Protein 6DRF (pdb70)

Nearest PDB structures (foldseek):
  6drf-assembly1_A  TM=1.007E+00  e=5.838E-20  Homo sapiens
  3ncf-assembly1_A  TM=2.350E-01  e=4.417E+00  Homo sapiens
  5b5r-assembly1_A  TM=3.350E-01  e=7.895E+00  Mus musculus
  6drf-assembly1_A  TM=7.797E-01  e=5.765E-16  Homo sapiens
  5b5r-assembly1_A  TM=3.381E-01  e=7.211E+00  Mus musculus

GO terms:
  GO:0048471 perinuclear region of cytoplasm (C, IDA)
  GO:0005634 nucleus (C, IDA)
  GO:0005737 cytoplasm (C, IDA)
  GO:0005634 nucleus (C, EXP)
  GO:0005737 cytoplasm (C, EXP)
  GO:0015031 protein transport (P, IMP)
  GO:0031283 negative regulation of guanylate cyclase activity (P, IMP)
  GO:0005515 protein binding (F, IPI)

Structure (mmCIF, N/CA/C/O backbone):
data_6DRF
#
_entry.id   6DRF
#
loop_
_atom_site.group_PDB
_atom_site.id
_atom_site.type_symbol
_atom_site.label_atom_id
_atom_site.label_alt_id
_atom_site.label_comp_id
_atom_site.label_asym_id
_atom_site.label_entity_id
_atom_site.label_seq_id
_atom_site.pdbx_PDB_ins_code
_atom_site.Cartn_x
_atom_site.Cartn_y
_atom_site.Cartn_z
_atom_site.occupancy
_atom_site.B_iso_or_equiv
_atom_site.auth_seq_id
_atom_site.auth_comp_id
_atom_site.auth_asym_id
_atom_site.auth_atom_id
_atom_site.pdbx_PDB_model_num
ATOM 1 N N . ALA A 1 1 ? -24.315 7.916 -9.298 1.00 0.00 18 ALA A N 1
ATOM 2 C CA . ALA A 1 1 ? -24.037 8.011 -7.858 1.00 0.00 18 ALA A CA 1
ATOM 3 C C . ALA A 1 1 ? -23.666 6.647 -7.296 1.00 0.00 18 ALA A C 1
ATOM 4 O O . ALA A 1 1 ? -24.483 5.723 -7.292 1.00 0.00 18 ALA A O 1
ATOM 13 N N . ARG A 1 2 ? -22.434 6.512 -6.841 1.00 0.00 19 ARG A N 1
ATOM 14 C CA . ARG A 1 2 ? -21.974 5.255 -6.273 1.00 0.00 19 ARG A CA 1
ATOM 15 C C . ARG A 1 2 ? -22.138 5.268 -4.766 1.00 0.00 19 ARG A C 1
ATOM 16 O O . ARG A 1 2 ? -22.272 6.333 -4.159 1.00 0.00 19 ARG A O 1
ATOM 37 N N . SER A 1 3 ? -22.128 4.097 -4.164 1.00 0.00 20 SER A N 1
ATOM 38 C CA . SER A 1 3 ? -22.308 3.980 -2.742 1.00 0.00 20 SER A CA 1
ATOM 39 C C . SER A 1 3 ? -21.050 4.440 -2.014 1.00 0.00 20 SER A C 1
ATOM 40 O O . SER A 1 3 ? -19.941 4.322 -2.549 1.00 0.00 20 SER A O 1
ATOM 48 N N . PRO A 1 4 ? -21.200 4.987 -0.791 1.00 0.00 21 PRO A N 1
ATOM 49 C CA . PRO A 1 4 ? -20.064 5.446 0.013 1.00 0.00 21 PRO A CA 1
ATOM 50 C C . PRO A 1 4 ? -19.020 4.353 0.184 1.00 0.00 21 PRO A C 1
ATOM 51 O O . PRO A 1 4 ? -17.822 4.630 0.258 1.00 0.00 21 PRO A O 1
ATOM 62 N N . ALA A 1 5 ? -19.486 3.107 0.231 1.00 0.00 22 ALA A N 1
ATOM 63 C CA . ALA A 1 5 ? -18.604 1.962 0.364 1.00 0.00 22 ALA A CA 1
ATOM 64 C C . ALA A 1 5 ? -17.637 1.885 -0.809 1.00 0.00 22 ALA A C 1
ATOM 65 O O . ALA A 1 5 ? -16.458 1.595 -0.631 1.00 0.00 22 ALA A O 1
ATOM 72 N N . GLU A 1 6 ? -18.138 2.182 -2.006 1.00 0.00 23 GLU A N 1
ATOM 73 C CA . GLU A 1 6 ? -17.318 2.139 -3.208 1.00 0.00 23 GLU A CA 1
ATOM 74 C C . GLU A 1 6 ? -16.211 3.165 -3.133 1.00 0.00 23 GLU A C 1
ATOM 75 O O . GLU A 1 6 ? -15.069 2.885 -3.477 1.00 0.00 23 GLU A O 1
ATOM 87 N N . MET A 1 7 ? -16.563 4.354 -2.683 1.00 0.00 24 MET A N 1
ATOM 88 C CA . MET A 1 7 ? -15.587 5.421 -2.478 1.00 0.00 24 MET A CA 1
ATOM 89 C C . MET A 1 7 ? -14.449 4.938 -1.576 1.00 0.00 24 MET A C 1
ATOM 90 O O . MET A 1 7 ? -13.275 5.191 -1.852 1.00 0.00 24 MET A O 1
ATOM 104 N N . VAL A 1 8 ? -14.809 4.231 -0.507 1.00 0.00 25 VAL A N 1
ATOM 105 C CA . VAL A 1 8 ? -13.823 3.673 0.415 1.00 0.00 25 VAL A CA 1
ATOM 106 C C . VAL A 1 8 ? -12.931 2.667 -0.318 1.00 0.00 25 VAL A C 1
ATOM 107 O O . VAL A 1 8 ? -11.706 2.694 -0.183 1.00 0.00 25 VAL A O 1
ATOM 120 N N . LEU A 1 9 ? -13.561 1.804 -1.118 1.00 0.00 26 LEU A N 1
ATOM 121 C CA . LEU A 1 9 ? -12.849 0.807 -1.924 1.00 0.00 26 LEU A CA 1
ATOM 122 C C . LEU A 1 9 ? -11.755 1.456 -2.748 1.00 0.00 26 LEU A C 1
ATOM 123 O O . LEU A 1 9 ? -10.595 1.048 -2.693 1.00 0.00 26 LEU A O 1
ATOM 139 N N . GLU A 1 10 ? -12.134 2.481 -3.497 1.00 0.00 27 GLU A N 1
ATOM 140 C CA . GLU A 1 10 ? -11.227 3.195 -4.355 1.00 0.00 27 GLU A CA 1
ATOM 141 C C . GLU A 1 10 ? -10.110 3.794 -3.544 1.00 0.00 27 GLU A C 1
ATOM 142 O O . GLU A 1 10 ? -8.967 3.696 -3.908 1.00 0.00 27 GLU A O 1
ATOM 154 N N . THR A 1 11 ? -10.461 4.374 -2.416 1.00 0.00 28 THR A N 1
ATOM 155 C CA . THR A 1 11 ? -9.489 5.056 -1.576 1.00 0.00 28 THR A CA 1
ATOM 156 C C . THR A 1 11 ? -8.403 4.096 -1.063 1.00 0.00 28 THR A C 1
ATOM 157 O O . THR A 1 11 ? -7.214 4.425 -1.068 1.00 0.00 28 THR A O 1
ATOM 168 N N . LEU A 1 12 ? -8.805 2.902 -0.676 1.00 0.00 29 LEU A N 1
ATOM 169 C CA . LEU A 1 12 ? -7.862 1.929 -0.136 1.00 0.00 29 LEU A CA 1
ATOM 170 C C . LEU A 1 12 ? -7.130 1.185 -1.238 1.00 0.00 29 LEU A C 1
ATOM 171 O O . LEU A 1 12 ? -5.922 0.968 -1.153 1.00 0.00 29 LEU A O 1
ATOM 187 N N . MET A 1 13 ? -7.850 0.831 -2.292 1.00 0.00 30 MET A N 1
ATOM 188 C CA . MET A 1 13 ? -7.267 0.092 -3.404 1.00 0.00 30 MET A CA 1
ATOM 189 C C . MET A 1 13 ? -6.352 1.007 -4.216 1.00 0.00 30 MET A C 1
ATOM 190 O O . MET A 1 13 ? -5.500 0.551 -4.962 1.00 0.00 30 MET A O 1
ATOM 204 N N . MET A 1 14 ? -6.507 2.296 -4.004 1.00 0.00 31 MET A N 1
ATOM 205 C CA . MET A 1 14 ? -5.721 3.300 -4.721 1.00 0.00 31 MET A CA 1
ATOM 206 C C . MET A 1 14 ? -4.434 3.547 -3.969 1.00 0.00 31 MET A C 1
ATOM 207 O O . MET A 1 14 ? -3.358 3.646 -4.562 1.00 0.00 31 MET A O 1
ATOM 221 N N . GLU A 1 15 ? -4.550 3.609 -2.646 1.00 0.00 32 GLU A N 1
ATOM 222 C CA . GLU A 1 15 ? -3.419 3.826 -1.789 1.00 0.00 32 GLU A CA 1
ATOM 223 C C . GLU A 1 15 ? -2.517 2.614 -1.863 1.00 0.00 32 GLU A C 1
ATOM 224 O O . GLU A 1 15 ? -1.301 2.729 -2.011 1.00 0.00 32 GLU A O 1
ATOM 236 N N . LEU A 1 16 ? -3.139 1.450 -1.781 1.00 0.00 33 LEU A N 1
ATOM 237 C CA . LEU A 1 16 ? -2.451 0.185 -1.904 1.00 0.00 33 LEU A CA 1
ATOM 238 C C . LEU A 1 16 ? -1.683 0.111 -3.218 1.00 0.00 33 LEU A C 1
ATOM 239 O O . LEU A 1 16 ? -0.528 -0.286 -3.245 1.00 0.00 33 LEU A O 1
ATOM 255 N N . THR A 1 17 ? -2.330 0.516 -4.291 1.00 0.00 34 THR A N 1
ATOM 256 C CA . THR A 1 17 ? -1.722 0.451 -5.616 1.00 0.00 34 THR A CA 1
ATOM 257 C C . THR A 1 17 ? -0.528 1.402 -5.753 1.00 0.00 34 THR A C 1
ATOM 258 O O . THR A 1 17 ? 0.562 0.985 -6.161 1.00 0.00 34 THR A O 1
ATOM 269 N N . GLY A 1 18 ? -0.733 2.667 -5.406 1.00 0.00 35 GLY A N 1
ATOM 270 C CA . GLY A 1 18 ? 0.312 3.655 -5.514 1.00 0.00 35 GLY A CA 1
ATOM 271 C C . GLY A 1 18 ? 1.512 3.302 -4.690 1.00 0.00 35 GLY A C 1
ATOM 272 O O . GLY A 1 18 ? 2.642 3.553 -5.095 1.00 0.00 35 GLY A O 1
ATOM 276 N N . GLN A 1 19 ? 1.276 2.690 -3.548 1.00 0.00 36 GLN A N 1
ATOM 277 C CA . GLN A 1 19 ? 2.348 2.316 -2.678 1.00 0.00 36 GLN A CA 1
ATOM 278 C C . GLN A 1 19 ? 2.957 1.005 -3.111 1.00 0.00 36 GLN A C 1
ATOM 279 O O . GLN A 1 19 ? 4.132 0.790 -2.923 1.00 0.00 36 GLN A O 1
ATOM 293 N N . MET A 1 20 ? 2.149 0.131 -3.703 1.00 0.00 37 MET A N 1
ATOM 294 C CA . MET A 1 20 ? 2.654 -1.137 -4.216 1.00 0.00 37 MET A CA 1
ATOM 295 C C . MET A 1 20 ? 3.623 -0.871 -5.342 1.00 0.00 37 MET A C 1
ATOM 296 O O . MET A 1 20 ? 4.737 -1.378 -5.356 1.00 0.00 37 MET A O 1
ATOM 310 N N . ARG A 1 21 ? 3.186 -0.036 -6.259 1.00 0.00 38 ARG A N 1
ATOM 311 C CA . ARG A 1 21 ? 3.996 0.347 -7.404 1.00 0.00 38 ARG A CA 1
ATOM 312 C C . ARG A 1 21 ? 5.236 1.099 -6.950 1.00 0.00 38 ARG A C 1
ATOM 313 O O . ARG A 1 21 ? 6.355 0.757 -7.334 1.00 0.00 38 ARG A O 1
ATOM 334 N N . GLU A 1 22 ? 5.032 2.137 -6.139 1.00 0.00 39 GLU A N 1
ATOM 335 C CA . GLU A 1 22 ? 6.149 2.909 -5.590 1.00 0.00 39 GLU A CA 1
ATOM 336 C C . GLU A 1 22 ? 7.124 2.006 -4.826 1.00 0.00 39 GLU A C 1
ATOM 337 O O . GLU A 1 22 ? 8.347 2.158 -4.936 1.00 0.00 39 GLU A O 1
ATOM 349 N N . ALA A 1 23 ? 6.581 1.065 -4.063 1.00 0.00 40 ALA A N 1
ATOM 350 C CA . ALA A 1 23 ? 7.407 0.123 -3.303 1.00 0.00 40 ALA A CA 1
ATOM 351 C C . ALA A 1 23 ? 8.250 -0.751 -4.222 1.00 0.00 40 ALA A C 1
ATOM 352 O O . ALA A 1 23 ? 9.409 -1.051 -3.913 1.00 0.00 40 ALA A O 1
ATOM 359 N N . GLU A 1 24 ? 7.668 -1.164 -5.346 1.00 0.00 41 GLU A N 1
ATOM 360 C CA . GLU A 1 24 ? 8.386 -1.986 -6.315 1.00 0.00 41 GLU A CA 1
ATOM 361 C C . GLU A 1 24 ? 9.589 -1.224 -6.866 1.00 0.00 41 GLU A C 1
ATOM 362 O O . GLU A 1 24 ? 10.668 -1.794 -7.055 1.00 0.00 41 GLU A O 1
ATOM 374 N N . ARG A 1 25 ? 9.402 0.072 -7.096 1.00 0.00 42 ARG A N 1
ATOM 375 C CA . ARG A 1 25 ? 10.479 0.927 -7.580 1.00 0.00 42 ARG A CA 1
ATOM 376 C C . ARG A 1 25 ? 11.579 1.025 -6.529 1.00 0.00 42 ARG A C 1
ATOM 377 O O . ARG A 1 25 ? 12.765 0.959 -6.846 1.00 0.00 42 ARG A O 1
ATOM 398 N N . GLN A 1 26 ? 11.165 1.173 -5.273 1.00 0.00 43 GLN A N 1
ATOM 399 C CA . GLN A 1 26 ? 12.094 1.295 -4.155 1.00 0.00 43 GLN A CA 1
ATOM 400 C C . GLN A 1 26 ? 12.988 0.068 -4.060 1.00 0.00 43 GLN A C 1
ATOM 401 O O . GLN A 1 26 ? 14.203 0.184 -3.900 1.00 0.00 43 GLN A O 1
ATOM 415 N N . GLN A 1 27 ? 12.384 -1.105 -4.164 1.00 0.00 44 GLN A N 1
ATOM 416 C CA . GLN A 1 27 ? 13.136 -2.343 -4.107 1.00 0.00 44 GLN A CA 1
ATOM 417 C C . GLN A 1 27 ? 14.069 -2.470 -5.290 1.00 0.00 44 GLN A C 1
ATOM 418 O O . GLN A 1 27 ? 15.168 -3.003 -5.162 1.00 0.00 44 GLN A O 1
ATOM 432 N N . ARG A 1 28 ? 13.643 -1.969 -6.438 1.00 0.00 45 ARG A N 1
ATOM 433 C CA . ARG A 1 28 ? 14.493 -1.982 -7.612 1.00 0.00 45 ARG A CA 1
ATOM 434 C C . ARG A 1 28 ? 15.698 -1.090 -7.389 1.00 0.00 45 ARG A C 1
ATOM 435 O O . ARG A 1 28 ? 16.830 -1.475 -7.685 1.00 0.00 45 ARG A O 1
ATOM 456 N N . GLU A 1 29 ? 15.457 0.093 -6.842 1.00 0.00 46 GLU A N 1
ATOM 457 C CA . GLU A 1 29 ? 16.532 1.020 -6.531 1.00 0.00 46 GLU A CA 1
ATOM 458 C C . GLU A 1 29 ? 17.484 0.403 -5.512 1.00 0.00 46 GLU A C 1
ATOM 459 O O . GLU A 1 29 ? 18.694 0.594 -5.587 1.00 0.00 46 GLU A O 1
ATOM 471 N N . ARG A 1 30 ? 16.922 -0.352 -4.570 1.00 0.00 47 ARG A N 1
ATOM 472 C CA . ARG A 1 30 ? 17.712 -1.056 -3.565 1.00 0.00 47 ARG A CA 1
ATOM 473 C C . ARG A 1 30 ? 18.678 -2.037 -4.238 1.00 0.00 47 ARG A C 1
ATOM 474 O O . ARG A 1 30 ? 19.869 -2.073 -3.921 1.00 0.00 47 ARG A O 1
ATOM 495 N N . SER A 1 31 ? 18.158 -2.816 -5.180 1.00 0.00 48 SER A N 1
ATOM 496 C CA . SER A 1 31 ? 18.959 -3.794 -5.896 1.00 0.00 48 SER A CA 1
ATOM 497 C C . SER A 1 31 ? 20.054 -3.111 -6.720 1.00 0.00 48 SER A C 1
ATOM 498 O O . SER A 1 31 ? 21.188 -3.579 -6.769 1.00 0.00 48 SER A O 1
ATOM 506 N N . ASN A 1 32 ? 19.712 -1.990 -7.344 1.00 0.00 49 ASN A N 1
ATOM 507 C CA . ASN A 1 32 ? 20.669 -1.248 -8.167 1.00 0.00 49 ASN A CA 1
ATOM 508 C C . ASN A 1 32 ? 21.677 -0.497 -7.309 1.00 0.00 49 ASN A C 1
ATOM 509 O O . ASN A 1 32 ? 22.721 -0.066 -7.796 1.00 0.00 49 ASN A O 1
ATOM 520 N N . ALA A 1 33 ? 21.363 -0.340 -6.034 1.00 0.00 50 ALA A N 1
ATOM 521 C CA . ALA A 1 33 ? 22.265 0.321 -5.103 1.00 0.00 50 ALA A CA 1
ATOM 522 C C . ALA A 1 33 ? 23.373 -0.625 -4.699 1.00 0.00 50 ALA A C 1
ATOM 523 O O . ALA A 1 33 ? 24.520 -0.223 -4.508 1.00 0.00 50 ALA A O 1
ATOM 530 N N . VAL A 1 34 ? 23.016 -1.882 -4.571 1.00 0.00 51 VAL A N 1
ATOM 531 C CA . VAL A 1 34 ? 23.971 -2.930 -4.229 1.00 0.00 51 VAL A CA 1
ATOM 532 C C . VAL A 1 34 ? 24.670 -3.441 -5.489 1.00 0.00 51 VAL A C 1
ATOM 533 O O . VAL A 1 34 ? 25.772 -3.995 -5.429 1.00 0.00 51 VAL A O 1
ATOM 546 N N . ARG A 1 35 ? 24.025 -3.211 -6.626 1.00 0.00 52 ARG A N 1
ATOM 547 C CA . ARG A 1 35 ? 24.505 -3.674 -7.932 1.00 0.00 52 ARG A CA 1
ATOM 548 C C . ARG A 1 35 ? 24.504 -5.205 -7.982 1.00 0.00 52 ARG A C 1
ATOM 549 O O . ARG A 1 35 ? 23.689 -5.843 -7.309 1.00 0.00 52 ARG A O 1
ATOM 570 N N . LYS A 1 36 ? 25.396 -5.782 -8.813 1.00 0.00 53 LYS A N 1
ATOM 571 C CA . LYS A 1 36 ? 25.520 -7.244 -8.995 1.00 0.00 53 LYS A CA 1
ATOM 572 C C . LYS A 1 36 ? 24.408 -7.768 -9.912 1.00 0.00 53 LYS A C 1
ATOM 573 O O . LYS A 1 36 ? 24.539 -8.826 -10.536 1.00 0.00 53 LYS A O 1
ATOM 592 N N . VAL A 1 37 ? 23.334 -7.001 -9.997 1.00 0.00 54 VAL A N 1
ATOM 593 C CA . VAL A 1 37 ? 22.196 -7.328 -10.831 1.00 0.00 54 VAL A CA 1
ATOM 594 C C . VAL A 1 37 ? 22.593 -7.371 -12.302 1.00 0.00 54 VAL A C 1
ATOM 595 O O . VAL A 1 37 ? 22.937 -6.347 -12.897 1.00 0.00 54 VAL A O 1
ATOM 608 N N . CYS A 1 38 ? 22.571 -8.554 -12.868 1.00 0.00 55 CYS A N 1
ATOM 609 C CA . CYS A 1 38 ? 22.872 -8.736 -14.266 1.00 0.00 55 CYS A CA 1
ATOM 610 C C . CYS A 1 38 ? 21.576 -8.959 -15.033 1.00 0.00 55 CYS A C 1
ATOM 611 O O . CYS A 1 38 ? 20.920 -9.991 -14.859 1.00 0.00 55 CYS A O 1
ATOM 619 N N . THR A 1 39 ? 21.200 -7.974 -15.857 1.00 0.00 56 THR A N 1
ATOM 620 C CA . THR A 1 39 ? 19.955 -8.009 -16.639 1.00 0.00 56 THR A CA 1
ATOM 621 C C . THR A 1 39 ? 18.736 -7.790 -15.745 1.00 0.00 56 THR A C 1
ATOM 622 O O . THR A 1 39 ? 18.061 -6.758 -15.829 1.00 0.00 56 THR A O 1
ATOM 633 N N . GLY A 1 40 ? 18.473 -8.748 -14.888 1.00 0.00 57 GLY A N 1
ATOM 634 C CA . GLY A 1 40 ? 17.351 -8.663 -14.007 1.00 0.00 57 GLY A CA 1
ATOM 635 C C . GLY A 1 40 ? 17.634 -9.321 -12.693 1.00 0.00 57 GLY A C 1
ATOM 636 O O . GLY A 1 40 ? 18.763 -9.746 -12.438 1.00 0.00 57 GLY A O 1
ATOM 640 N N . VAL A 1 41 ? 16.626 -9.418 -11.863 1.00 0.00 58 VAL A N 1
ATOM 641 C CA . VAL A 1 41 ? 16.775 -10.014 -10.547 1.00 0.00 58 VAL A CA 1
ATOM 642 C C . VAL A 1 41 ? 15.411 -10.282 -9.903 1.00 0.00 58 VAL A C 1
ATOM 643 O O . VAL A 1 41 ? 14.455 -9.509 -10.088 1.00 0.00 58 VAL A O 1
ATOM 656 N N . ASP A 1 42 ? 15.332 -11.389 -9.178 1.00 0.00 59 ASP A N 1
ATOM 657 C CA . ASP A 1 42 ? 14.124 -11.800 -8.468 1.00 0.00 59 ASP A CA 1
ATOM 658 C C . ASP A 1 42 ? 13.726 -10.774 -7.419 1.00 0.00 59 ASP A C 1
ATOM 659 O O . ASP A 1 42 ? 14.581 -10.166 -6.774 1.00 0.00 59 ASP A O 1
ATOM 668 N N . TYR A 1 43 ? 12.429 -10.583 -7.264 1.00 0.00 60 TYR A N 1
ATOM 669 C CA . TYR A 1 43 ? 11.907 -9.651 -6.293 1.00 0.00 60 TYR A CA 1
ATOM 670 C C . TYR A 1 43 ? 12.096 -10.205 -4.896 1.00 0.00 60 TYR A C 1
ATOM 671 O O . TYR A 1 43 ? 12.750 -9.581 -4.052 1.00 0.00 60 TYR A O 1
ATOM 689 N N . SER A 1 44 ? 11.543 -11.395 -4.665 1.00 0.00 61 SER A N 1
ATOM 690 C CA . SER A 1 44 ? 11.619 -12.031 -3.361 1.00 0.00 61 SER A CA 1
ATOM 691 C C . SER A 1 44 ? 10.944 -13.409 -3.345 1.00 0.00 61 SER A C 1
ATOM 692 O O . SER A 1 44 ? 10.707 -13.964 -2.280 1.00 0.00 61 SER A O 1
ATOM 700 N N . TRP A 1 45 ? 10.668 -13.985 -4.511 1.00 0.00 62 TRP A N 1
ATOM 701 C CA . TRP A 1 45 ? 9.923 -15.247 -4.527 1.00 0.00 62 TRP A CA 1
ATOM 702 C C . TRP A 1 45 ? 10.543 -16.322 -5.412 1.00 0.00 62 TRP A C 1
ATOM 703 O O . TRP A 1 45 ? 10.347 -17.518 -5.173 1.00 0.00 62 TRP A O 1
ATOM 724 N N . LEU A 1 46 ? 11.292 -15.917 -6.406 1.00 0.00 63 LEU A N 1
ATOM 725 C CA . LEU A 1 46 ? 11.891 -16.872 -7.330 1.00 0.00 63 LEU A CA 1
ATOM 726 C C . LEU A 1 46 ? 13.020 -17.649 -6.681 1.00 0.00 63 LEU A C 1
ATOM 727 O O . LEU A 1 46 ? 13.130 -18.859 -6.865 1.00 0.00 63 LEU A O 1
ATOM 743 N N . ALA A 1 47 ? 13.846 -16.964 -5.921 1.00 0.00 64 ALA A N 1
ATOM 744 C CA . ALA A 1 47 ? 14.982 -17.616 -5.269 1.00 0.00 64 ALA A CA 1
ATOM 745 C C . ALA A 1 47 ? 15.271 -17.038 -3.881 1.00 0.00 64 ALA A C 1
ATOM 746 O O . ALA A 1 47 ? 16.100 -17.573 -3.135 1.00 0.00 64 ALA A O 1
ATOM 753 N N . SER A 1 48 ? 14.601 -15.957 -3.535 1.00 0.00 65 SER A N 1
ATOM 754 C CA . SER A 1 48 ? 14.802 -15.336 -2.240 1.00 0.00 65 SER A CA 1
ATOM 755 C C . SER A 1 48 ? 13.865 -15.968 -1.196 1.00 0.00 65 SER A C 1
ATOM 756 O O . SER A 1 48 ? 13.364 -17.078 -1.391 1.00 0.00 65 SER A O 1
ATOM 764 N N . THR A 1 49 ? 13.661 -15.273 -0.091 1.00 0.00 66 THR A N 1
ATOM 765 C CA . THR A 1 49 ? 12.771 -15.729 0.961 1.00 0.00 66 THR A CA 1
ATOM 766 C C . THR A 1 49 ? 11.371 -15.131 0.765 1.00 0.00 66 THR A C 1
ATOM 767 O O . THR A 1 49 ? 11.146 -13.959 1.061 1.00 0.00 66 THR A O 1
ATOM 778 N N . PRO A 1 50 ? 10.416 -15.926 0.248 1.00 0.00 67 PRO A N 1
ATOM 779 C CA . PRO A 1 50 ? 9.078 -15.452 -0.029 1.00 0.00 67 PRO A CA 1
ATOM 780 C C . PRO A 1 50 ? 8.163 -15.485 1.186 1.00 0.00 67 PRO A C 1
ATOM 781 O O . PRO A 1 50 ? 7.995 -14.477 1.877 1.00 0.00 67 PRO A O 1
ATOM 792 N N . ASP A 1 51 ? 7.593 -16.662 1.444 1.00 0.00 68 ASP A N 1
ATOM 793 C CA . ASP A 1 51 ? 6.598 -16.875 2.517 1.00 0.00 68 ASP A CA 1
ATOM 794 C C . ASP A 1 51 ? 5.292 -16.190 2.170 1.00 0.00 68 ASP A C 1
ATOM 795 O O . ASP A 1 51 ? 4.251 -16.834 2.029 1.00 0.00 68 ASP A O 1
ATOM 804 N N . SER A 1 52 ? 5.357 -14.899 2.036 1.00 0.00 69 SER A N 1
ATOM 805 C CA . SER A 1 52 ? 4.230 -14.108 1.650 1.00 0.00 69 SER A CA 1
ATOM 806 C C . SER A 1 52 ? 4.513 -13.486 0.290 1.00 0.00 69 SER A C 1
ATOM 807 O O . SER A 1 52 ? 5.619 -13.005 0.036 1.00 0.00 69 SER A O 1
ATOM 815 N N . THR A 1 53 ? 3.540 -13.514 -0.577 1.00 0.00 70 THR A N 1
ATOM 816 C CA . THR A 1 53 ? 3.693 -12.970 -1.900 1.00 0.00 70 THR A CA 1
ATOM 817 C C . THR A 1 53 ? 2.738 -11.831 -2.105 1.00 0.00 70 THR A C 1
ATOM 818 O O . THR A 1 53 ? 1.606 -11.868 -1.623 1.00 0.00 70 THR A O 1
ATOM 829 N N . TYR A 1 54 ? 3.185 -10.813 -2.793 1.00 0.00 71 TYR A N 1
ATOM 830 C CA . TYR A 1 54 ? 2.325 -9.703 -3.075 1.00 0.00 71 TYR A CA 1
ATOM 831 C C . TYR A 1 54 ? 1.487 -10.018 -4.303 1.00 0.00 71 TYR A C 1
ATOM 832 O O . TYR A 1 54 ? 2.001 -10.139 -5.423 1.00 0.00 71 TYR A O 1
ATOM 850 N N . ASP A 1 55 ? 0.221 -10.219 -4.080 1.00 0.00 72 ASP A N 1
ATOM 851 C CA . ASP A 1 55 ? -0.702 -10.514 -5.147 1.00 0.00 72 ASP A CA 1
ATOM 852 C C . ASP A 1 55 ? -2.115 -10.235 -4.711 1.00 0.00 72 ASP A C 1
ATOM 853 O O . ASP A 1 55 ? -2.592 -10.771 -3.713 1.00 0.00 72 ASP A O 1
ATOM 862 N N . LEU A 1 56 ? -2.774 -9.365 -5.426 1.00 0.00 73 LEU A N 1
ATOM 863 C CA . LEU A 1 56 ? -4.144 -9.067 -5.133 1.00 0.00 73 LEU A CA 1
ATOM 864 C C . LEU A 1 56 ? -5.052 -9.908 -5.992 1.00 0.00 73 LEU A C 1
ATOM 865 O O . LEU A 1 56 ? -5.623 -9.447 -6.980 1.00 0.00 73 LEU A O 1
ATOM 881 N N . SER A 1 57 ? -5.138 -11.158 -5.613 1.00 0.00 74 SER A N 1
ATOM 882 C CA . SER A 1 57 ? -5.926 -12.145 -6.314 1.00 0.00 74 SER A CA 1
ATOM 883 C C . SER A 1 57 ? -7.414 -11.959 -5.999 1.00 0.00 74 SER A C 1
ATOM 884 O O . SER A 1 57 ? -7.757 -11.220 -5.076 1.00 0.00 74 SER A O 1
ATOM 892 N N . PRO A 1 58 ? -8.317 -12.617 -6.767 1.00 0.00 75 PRO A N 1
ATOM 893 C CA . PRO A 1 58 ? -9.770 -12.509 -6.566 1.00 0.00 75 PRO A CA 1
ATOM 894 C C . PRO A 1 58 ? -10.191 -12.623 -5.107 1.00 0.00 75 PRO A C 1
ATOM 895 O O . PRO A 1 58 ? -11.001 -11.827 -4.623 1.00 0.00 75 PRO A O 1
ATOM 906 N N . ILE A 1 59 ? -9.633 -13.589 -4.400 1.00 0.00 76 ILE A N 1
ATOM 907 C CA . ILE A 1 59 ? -9.984 -13.795 -3.002 1.00 0.00 76 ILE A CA 1
ATOM 908 C C . ILE A 1 59 ? -9.419 -12.692 -2.124 1.00 0.00 76 ILE A C 1
ATOM 909 O O . ILE A 1 59 ? -10.099 -12.198 -1.233 1.00 0.00 76 ILE A O 1
ATOM 925 N N . GLU A 1 60 ? -8.178 -12.309 -2.388 1.00 0.00 77 GLU A N 1
ATOM 926 C CA . GLU A 1 60 ? -7.535 -11.228 -1.666 1.00 0.00 77 GLU A CA 1
ATOM 927 C C . GLU A 1 60 ? -8.340 -9.956 -1.829 1.00 0.00 77 GLU A C 1
ATOM 928 O O . GLU A 1 60 ? -8.571 -9.223 -0.868 1.00 0.00 77 GLU A O 1
ATOM 940 N N . ARG A 1 61 ? -8.779 -9.713 -3.054 1.00 0.00 78 ARG A N 1
ATOM 941 C CA . ARG A 1 61 ? -9.622 -8.569 -3.360 1.00 0.00 78 ARG A CA 1
ATOM 942 C C . ARG A 1 61 ? -10.880 -8.614 -2.515 1.00 0.00 78 ARG A C 1
ATOM 943 O O . ARG A 1 61 ? -11.216 -7.653 -1.848 1.00 0.00 78 ARG A O 1
ATOM 964 N N . LEU A 1 62 ? -11.550 -9.743 -2.551 1.00 0.00 79 LEU A N 1
ATOM 965 C CA . LEU A 1 62 ? -12.786 -9.933 -1.813 1.00 0.00 79 LEU A CA 1
ATOM 966 C C . LEU A 1 62 ? -12.590 -9.722 -0.321 1.00 0.00 79 LEU A C 1
ATOM 967 O O . LEU A 1 62 ? -13.397 -9.049 0.319 1.00 0.00 79 LEU A O 1
ATOM 983 N N . GLN A 1 63 ? -11.524 -10.301 0.231 1.00 0.00 80 GLN A N 1
ATOM 984 C CA . GLN A 1 63 ? -11.226 -10.145 1.651 1.00 0.00 80 GLN A CA 1
ATOM 985 C C . GLN A 1 63 ? -11.153 -8.676 2.005 1.00 0.00 80 GLN A C 1
ATOM 986 O O . GLN A 1 63 ? -11.852 -8.202 2.890 1.00 0.00 80 GLN A O 1
ATOM 1000 N N . LEU A 1 64 ? -10.328 -7.961 1.271 1.00 0.00 81 LEU A N 1
ATOM 1001 C CA . LEU A 1 64 ? -10.105 -6.556 1.523 1.00 0.00 81 LEU A CA 1
ATOM 1002 C C . LEU A 1 64 ? -11.331 -5.729 1.200 1.00 0.00 81 LEU A C 1
ATOM 1003 O O . LEU A 1 64 ? -11.628 -4.765 1.897 1.00 0.00 81 LEU A O 1
ATOM 1019 N N . GLU A 1 65 ? -12.044 -6.102 0.148 1.00 0.00 82 GLU A N 1
ATOM 1020 C CA . GLU A 1 65 ? -13.230 -5.385 -0.262 1.00 0.00 82 GLU A CA 1
ATOM 1021 C C . GLU A 1 65 ? -14.287 -5.469 0.810 1.00 0.00 82 GLU A C 1
ATOM 1022 O O . GLU A 1 65 ? -14.933 -4.474 1.148 1.00 0.00 82 GLU A O 1
ATOM 1034 N N . ASP A 1 66 ? -14.436 -6.652 1.348 1.00 0.00 83 ASP A N 1
ATOM 1035 C CA . ASP A 1 66 ? -15.381 -6.890 2.423 1.00 0.00 83 ASP A CA 1
ATOM 1036 C C . ASP A 1 66 ? -15.008 -6.056 3.643 1.00 0.00 83 ASP A C 1
ATOM 1037 O O . ASP A 1 66 ? -15.871 -5.528 4.353 1.00 0.00 83 ASP A O 1
ATOM 1046 N N . VAL A 1 67 ? -13.717 -5.923 3.865 1.00 0.00 84 VAL A N 1
ATOM 1047 C CA . VAL A 1 67 ? -13.213 -5.105 4.956 1.00 0.00 84 VAL A CA 1
ATOM 1048 C C . VAL A 1 67 ? -13.510 -3.630 4.706 1.00 0.00 84 VAL A C 1
ATOM 1049 O O . VAL A 1 67 ? -13.994 -2.938 5.594 1.00 0.00 84 VAL A O 1
ATOM 1062 N N . CYS A 1 68 ? -13.241 -3.163 3.485 1.00 0.00 85 CYS A N 1
ATOM 1063 C CA . CYS A 1 68 ? -13.449 -1.767 3.124 1.00 0.00 85 CYS A CA 1
ATOM 1064 C C . CYS A 1 68 ? -14.908 -1.367 3.273 1.00 0.00 85 CYS A C 1
ATOM 1065 O O . CYS A 1 68 ? -15.211 -0.300 3.796 1.00 0.00 85 CYS A O 1
ATOM 1073 N N . VAL A 1 69 ? -15.818 -2.219 2.810 1.00 0.00 86 VAL A N 1
ATOM 1074 C CA . VAL A 1 69 ? -17.238 -1.910 2.927 1.00 0.00 86 VAL A CA 1
ATOM 1075 C C . VAL A 1 69 ? -17.679 -1.886 4.394 1.00 0.00 86 VAL A C 1
ATOM 1076 O O . VAL A 1 69 ? -18.661 -1.235 4.741 1.00 0.00 86 VAL A O 1
ATOM 1089 N N . LYS A 1 70 ? -16.951 -2.602 5.259 1.00 0.00 87 LYS A N 1
ATOM 1090 C CA . LYS A 1 70 ? -17.253 -2.613 6.688 1.00 0.00 87 LYS A CA 1
ATOM 1091 C C . LYS A 1 70 ? -16.569 -1.427 7.402 1.00 0.00 87 LYS A C 1
ATOM 1092 O O . LYS A 1 70 ? -16.616 -1.313 8.629 1.00 0.00 87 LYS A O 1
ATOM 1111 N N . ILE A 1 71 ? -15.957 -0.546 6.628 1.00 0.00 88 ILE A N 1
ATOM 1112 C CA . ILE A 1 71 ? -15.278 0.613 7.180 1.00 0.00 88 ILE A CA 1
ATOM 1113 C C . ILE A 1 71 ? -16.195 1.826 7.143 1.00 0.00 88 ILE A C 1
ATOM 1114 O O . ILE A 1 71 ? -16.895 2.055 6.157 1.00 0.00 88 ILE A O 1
ATOM 1130 N N . HIS A 1 72 ? -16.200 2.588 8.224 1.00 0.00 89 HIS A N 1
ATOM 1131 C CA . HIS A 1 72 ? -16.991 3.811 8.290 1.00 0.00 89 HIS A CA 1
ATOM 1132 C C . HIS A 1 72 ? -16.434 4.844 7.318 1.00 0.00 89 HIS A C 1
ATOM 1133 O O . HIS A 1 72 ? -15.216 5.034 7.241 1.00 0.00 89 HIS A O 1
ATOM 1147 N N . PRO A 1 73 ? -17.323 5.527 6.573 1.00 0.00 90 PRO A N 1
ATOM 1148 C CA . PRO A 1 73 ? -16.945 6.522 5.555 1.00 0.00 90 PRO A CA 1
ATOM 1149 C C . PRO A 1 73 ? -15.822 7.478 5.991 1.00 0.00 90 PRO A C 1
ATOM 1150 O O . PRO A 1 73 ? -14.802 7.602 5.305 1.00 0.00 90 PRO A O 1
ATOM 1161 N N . SER A 1 74 ? -15.996 8.139 7.128 1.00 0.00 91 SER A N 1
ATOM 1162 C CA . SER A 1 74 ? -15.029 9.123 7.595 1.00 0.00 91 SER A CA 1
ATOM 1163 C C . SER A 1 74 ? -13.823 8.473 8.299 1.00 0.00 91 SER A C 1
ATOM 1164 O O . SER A 1 74 ? -12.800 9.121 8.503 1.00 0.00 91 SER A O 1
ATOM 1172 N N . TYR A 1 75 ? -13.933 7.196 8.639 1.00 0.00 92 TYR A N 1
ATOM 1173 C CA . TYR A 1 75 ? -12.860 6.503 9.358 1.00 0.00 92 TYR A CA 1
ATOM 1174 C C . TYR A 1 75 ? -11.771 6.076 8.384 1.00 0.00 92 TYR A C 1
ATOM 1175 O O . TYR A 1 75 ? -10.628 5.820 8.770 1.00 0.00 92 TYR A O 1
ATOM 1193 N N . CYS A 1 76 ? -12.139 6.018 7.124 1.00 0.00 93 CYS A N 1
ATOM 1194 C CA . CYS A 1 76 ? -11.225 5.693 6.054 1.00 0.00 93 CYS A CA 1
ATOM 1195 C C . CYS A 1 76 ? -10.077 6.692 6.018 1.00 0.00 93 CYS A C 1
ATOM 1196 O O . CYS A 1 76 ? -8.927 6.313 5.861 1.00 0.00 93 CYS A O 1
ATOM 1204 N N . GLY A 1 77 ? -10.420 7.966 6.155 1.00 0.00 94 GLY A N 1
ATOM 1205 C CA . GLY A 1 77 ? -9.431 9.046 6.177 1.00 0.00 94 GLY A CA 1
ATOM 1206 C C . GLY A 1 77 ? -8.245 8.754 7.083 1.00 0.00 94 GLY A C 1
ATOM 1207 O O . GLY A 1 77 ? -7.114 8.634 6.596 1.00 0.00 94 GLY A O 1
ATOM 1211 N N . PRO A 1 78 ? -8.461 8.657 8.415 1.00 0.00 95 PRO A N 1
ATOM 1212 C CA . PRO A 1 78 ? -7.403 8.299 9.356 1.00 0.00 95 PRO A CA 1
ATOM 1213 C C . PRO A 1 78 ? -6.695 7.017 8.930 1.00 0.00 95 PRO A C 1
ATOM 1214 O O . PRO A 1 78 ? -5.472 6.968 8.889 1.00 0.00 95 PRO A O 1
ATOM 1225 N N . ALA A 1 79 ? -7.487 5.967 8.651 1.00 0.00 96 ALA A N 1
ATOM 1226 C CA . ALA A 1 79 ? -6.945 4.689 8.164 1.00 0.00 96 ALA A CA 1
ATOM 1227 C C . ALA A 1 79 ? -5.925 4.896 7.046 1.00 0.00 96 ALA A C 1
ATOM 1228 O O . ALA A 1 79 ? -4.859 4.271 7.039 1.00 0.00 96 ALA A O 1
ATOM 1235 N N . ILE A 1 80 ? -6.246 5.783 6.125 1.00 0.00 97 ILE A N 1
ATOM 1236 C CA . ILE A 1 80 ? -5.362 6.089 5.017 1.00 0.00 97 ILE A CA 1
ATOM 1237 C C . ILE A 1 80 ? -4.096 6.781 5.507 1.00 0.00 97 ILE A C 1
ATOM 1238 O O . ILE A 1 80 ? -2.974 6.375 5.177 1.00 0.00 97 ILE A O 1
ATOM 1254 N N . LEU A 1 81 ? -4.295 7.815 6.292 1.00 0.00 98 LEU A N 1
ATOM 1255 C CA . LEU A 1 81 ? -3.208 8.600 6.867 1.00 0.00 98 LEU A CA 1
ATOM 1256 C C . LEU A 1 81 ? -2.250 7.703 7.641 1.00 0.00 98 LEU A C 1
ATOM 1257 O O . LEU A 1 81 ? -1.026 7.794 7.484 1.00 0.00 98 LEU A O 1
ATOM 1273 N N . ARG A 1 82 ? -2.821 6.829 8.457 1.00 0.00 99 ARG A N 1
ATOM 1274 C CA . ARG A 1 82 ? -2.063 5.909 9.270 1.00 0.00 99 ARG A CA 1
ATOM 1275 C C . ARG A 1 82 ? -1.238 4.985 8.400 1.00 0.00 99 ARG A C 1
ATOM 1276 O O . ARG A 1 82 ? -0.059 4.780 8.658 1.00 0.00 99 ARG A O 1
ATOM 1297 N N . PHE A 1 83 ? -1.852 4.443 7.355 1.00 0.00 100 PHE A N 1
ATOM 1298 C CA . PHE A 1 83 ? -1.148 3.532 6.477 1.00 0.00 100 PHE A CA 1
ATOM 1299 C C . PHE A 1 83 ? 0.053 4.216 5.831 1.00 0.00 100 PHE A C 1
ATOM 1300 O O . PHE A 1 83 ? 1.152 3.660 5.800 1.00 0.00 100 PHE A O 1
ATOM 1317 N N . ARG A 1 84 ? -0.157 5.434 5.352 1.00 0.00 101 ARG A N 1
ATOM 1318 C CA . ARG A 1 84 ? 0.903 6.191 4.700 1.00 0.00 101 ARG A CA 1
ATOM 1319 C C . ARG A 1 84 ? 2.058 6.472 5.641 1.00 0.00 101 ARG A C 1
ATOM 1320 O O . ARG A 1 84 ? 3.208 6.169 5.327 1.00 0.00 101 ARG A O 1
ATOM 1341 N N . GLN A 1 85 ? 1.756 7.032 6.799 1.00 0.00 102 GLN A N 1
ATOM 1342 C CA . GLN A 1 85 ? 2.795 7.387 7.746 1.00 0.00 102 GLN A CA 1
ATOM 1343 C C . GLN A 1 85 ? 3.470 6.147 8.334 1.00 0.00 102 GLN A C 1
ATOM 1344 O O . GLN A 1 85 ? 4.642 6.194 8.718 1.00 0.00 102 GLN A O 1
ATOM 1358 N N . LEU A 1 86 ? 2.749 5.028 8.384 1.00 0.00 103 LEU A N 1
ATOM 1359 C CA . LEU A 1 86 ? 3.327 3.804 8.929 1.00 0.00 103 LEU A CA 1
ATOM 1360 C C . LEU A 1 86 ? 4.288 3.191 7.933 1.00 0.00 103 LEU A C 1
ATOM 1361 O O . LEU A 1 86 ? 5.390 2.762 8.289 1.00 0.00 103 LEU A O 1
ATOM 1377 N N . LEU A 1 87 ? 3.866 3.146 6.686 1.00 0.00 104 LEU A N 1
ATOM 1378 C CA . LEU A 1 87 ? 4.692 2.621 5.618 1.00 0.00 104 LEU A CA 1
ATOM 1379 C C . LEU A 1 87 ? 5.952 3.441 5.465 1.00 0.00 104 LEU A C 1
ATOM 1380 O O . LEU A 1 87 ? 7.025 2.916 5.236 1.00 0.00 104 LEU A O 1
ATOM 1396 N N . ALA A 1 88 ? 5.803 4.724 5.625 1.00 0.00 105 ALA A N 1
ATOM 1397 C CA . ALA A 1 88 ? 6.902 5.662 5.477 1.00 0.00 105 ALA A CA 1
ATOM 1398 C C . ALA A 1 88 ? 7.870 5.541 6.629 1.00 0.00 105 ALA A C 1
ATOM 1399 O O . ALA A 1 88 ? 9.050 5.869 6.508 1.00 0.00 105 ALA A O 1
ATOM 1406 N N . GLU A 1 89 ? 7.366 5.060 7.737 1.00 0.00 106 GLU A N 1
ATOM 1407 C CA . GLU A 1 89 ? 8.177 4.852 8.918 1.00 0.00 106 GLU A CA 1
ATOM 1408 C C . GLU A 1 89 ? 9.050 3.616 8.744 1.00 0.00 106 GLU A C 1
ATOM 1409 O O . GLU A 1 89 ? 10.165 3.542 9.253 1.00 0.00 106 GLU A O 1
ATOM 1421 N N . GLN A 1 90 ? 8.536 2.665 8.004 1.00 0.00 107 GLN A N 1
ATOM 1422 C CA . GLN A 1 90 ? 9.223 1.393 7.791 1.00 0.00 107 GLN A CA 1
ATOM 1423 C C . GLN A 1 90 ? 9.893 1.341 6.423 1.00 0.00 107 GLN A C 1
ATOM 1424 O O . GLN A 1 90 ? 10.599 0.373 6.106 1.00 0.00 107 GLN A O 1
ATOM 1438 N N . GLU A 1 91 ? 9.661 2.390 5.628 1.00 0.00 108 GLU A N 1
ATOM 1439 C CA . GLU A 1 91 ? 10.189 2.514 4.260 1.00 0.00 108 GLU A CA 1
ATOM 1440 C C . GLU A 1 91 ? 9.415 1.619 3.289 1.00 0.00 108 GLU A C 1
ATOM 1441 O O . GLU A 1 91 ? 8.893 0.570 3.678 1.00 0.00 108 GLU A O 1
ATOM 1453 N N . PRO A 1 92 ? 9.313 2.033 2.012 1.00 0.00 109 PRO A N 1
ATOM 1454 C CA . PRO A 1 92 ? 8.598 1.266 0.993 1.00 0.00 109 PRO A CA 1
ATOM 1455 C C . PRO A 1 92 ? 9.198 -0.125 0.776 1.00 0.00 109 PRO A C 1
ATOM 1456 O O . PRO A 1 92 ? 10.411 -0.323 0.892 1.00 0.00 109 PRO A O 1
ATOM 1467 N N . GLU A 1 93 ? 8.331 -1.058 0.413 1.00 0.00 110 GLU A N 1
ATOM 1468 C CA . GLU A 1 93 ? 8.668 -2.437 0.191 1.00 0.00 110 GLU A CA 1
ATOM 1469 C C . GLU A 1 93 ? 7.388 -3.164 -0.101 1.00 0.00 110 GLU A C 1
ATOM 1470 O O . GLU A 1 93 ? 6.461 -3.132 0.687 1.00 0.00 110 GLU A O 1
ATOM 1482 N N . VAL A 1 94 ? 7.353 -3.815 -1.216 1.00 0.00 111 VAL A N 1
ATOM 1483 C CA . VAL A 1 94 ? 6.140 -4.448 -1.707 1.00 0.00 111 VAL A CA 1
ATOM 1484 C C . VAL A 1 94 ? 5.676 -5.558 -0.768 1.00 0.00 111 VAL A C 1
ATOM 1485 O O . VAL A 1 94 ? 4.473 -5.819 -0.632 1.00 0.00 111 VAL A O 1
ATOM 1498 N N . GLN A 1 95 ? 6.632 -6.183 -0.101 1.00 0.00 112 GLN A N 1
ATOM 1499 C CA . GLN A 1 95 ? 6.321 -7.221 0.874 1.00 0.00 112 GLN A CA 1
ATOM 1500 C C . GLN A 1 95 ? 5.695 -6.594 2.100 1.00 0.00 112 GLN A C 1
ATOM 1501 O O . GLN A 1 95 ? 4.771 -7.147 2.692 1.00 0.00 112 GLN A O 1
ATOM 1515 N N . GLU A 1 96 ? 6.173 -5.404 2.449 1.00 0.00 113 GLU A N 1
ATOM 1516 C CA . GLU A 1 96 ? 5.703 -4.722 3.619 1.00 0.00 113 GLU A CA 1
ATOM 1517 C C . GLU A 1 96 ? 4.388 -4.068 3.334 1.00 0.00 113 GLU A C 1
ATOM 1518 O O . GLU A 1 96 ? 3.522 -4.027 4.183 1.00 0.00 113 GLU A O 1
ATOM 1530 N N . VAL A 1 97 ? 4.242 -3.576 2.114 1.00 0.00 114 VAL A N 1
ATOM 1531 C CA . VAL A 1 97 ? 3.011 -2.936 1.697 1.00 0.00 114 VAL A CA 1
ATOM 1532 C C . VAL A 1 97 ? 1.846 -3.869 1.919 1.00 0.00 114 VAL A C 1
ATOM 1533 O O . VAL A 1 97 ? 0.911 -3.544 2.622 1.00 0.00 114 VAL A O 1
ATOM 1546 N N . SER A 1 98 ? 1.947 -5.041 1.347 1.00 0.00 115 SER A N 1
ATOM 1547 C CA . SER A 1 98 ? 0.899 -6.025 1.412 1.00 0.00 115 SER A CA 1
ATOM 1548 C C . SER A 1 98 ? 0.617 -6.487 2.848 1.00 0.00 115 SER A C 1
ATOM 1549 O O . SER A 1 98 ? -0.536 -6.523 3.290 1.00 0.00 115 SER A O 1
ATOM 1557 N N . GLN A 1 99 ? 1.668 -6.812 3.570 1.00 0.00 116 GLN A N 1
ATOM 1558 C CA . GLN A 1 99 ? 1.521 -7.349 4.924 1.00 0.00 116 GLN A CA 1
ATOM 1559 C C . GLN A 1 99 ? 1.051 -6.288 5.903 1.00 0.00 116 GLN A C 1
ATOM 1560 O O . GLN A 1 99 ? 0.288 -6.578 6.815 1.00 0.00 116 GLN A O 1
ATOM 1574 N N . LEU A 1 100 ? 1.475 -5.062 5.686 1.00 0.00 117 LEU A N 1
ATOM 1575 C CA . LEU A 1 100 ? 1.095 -3.962 6.544 1.00 0.00 117 LEU A CA 1
ATOM 1576 C C . LEU A 1 100 ? -0.289 -3.513 6.180 1.00 0.00 117 LEU A C 1
ATOM 1577 O O . LEU A 1 100 ? -1.064 -3.080 7.034 1.00 0.00 117 LEU A O 1
ATOM 1593 N N . PHE A 1 101 ? -0.609 -3.649 4.905 1.00 0.00 118 PHE A N 1
ATOM 1594 C CA . PHE A 1 101 ? -1.912 -3.255 4.415 1.00 0.00 118 PHE A CA 1
ATOM 1595 C C . PHE A 1 101 ? -2.987 -4.133 5.008 1.00 0.00 118 PHE A C 1
ATOM 1596 O O . PHE A 1 101 ? -4.012 -3.651 5.466 1.00 0.00 118 PHE A O 1
ATOM 1613 N N . ARG A 1 102 ? -2.732 -5.423 5.034 1.00 0.00 119 ARG A N 1
ATOM 1614 C CA . ARG A 1 102 ? -3.689 -6.362 5.574 1.00 0.00 119 ARG A CA 1
ATOM 1615 C C . ARG A 1 102 ? -3.661 -6.314 7.084 1.00 0.00 119 ARG A C 1
ATOM 1616 O O . ARG A 1 102 ? -4.690 -6.472 7.738 1.00 0.00 119 ARG A O 1
ATOM 1637 N N . SER A 1 103 ? -2.484 -6.066 7.631 1.00 0.00 120 SER A N 1
ATOM 1638 C CA . SER A 1 103 ? -2.318 -5.993 9.070 1.00 0.00 120 SER A CA 1
ATOM 1639 C C . SER A 1 103 ? -3.165 -4.869 9.662 1.00 0.00 120 SER A C 1
ATOM 1640 O O . SER A 1 103 ? -4.055 -5.119 10.478 1.00 0.00 120 SER A O 1
ATOM 1648 N N . VAL A 1 104 ? -2.906 -3.638 9.232 1.00 0.00 121 VAL A N 1
ATOM 1649 C CA . VAL A 1 104 ? -3.637 -2.470 9.723 1.00 0.00 121 VAL A CA 1
ATOM 1650 C C . VAL A 1 104 ? -5.116 -2.585 9.447 1.00 0.00 121 VAL A C 1
ATOM 1651 O O . VAL A 1 104 ? -5.942 -2.301 10.312 1.00 0.00 121 VAL A O 1
ATOM 1664 N N . LEU A 1 105 ? -5.446 -3.007 8.251 1.00 0.00 122 LEU A N 1
ATOM 1665 C CA . LEU A 1 105 ? -6.833 -3.163 7.853 1.00 0.00 122 LEU A CA 1
ATOM 1666 C C . LEU A 1 105 ? -7.562 -4.147 8.736 1.00 0.00 122 LEU A C 1
ATOM 1667 O O . LEU A 1 105 ? -8.710 -3.933 9.085 1.00 0.00 122 LEU A O 1
ATOM 1683 N N . GLN A 1 106 ? -6.889 -5.213 9.113 1.00 0.00 123 GLN A N 1
ATOM 1684 C CA . GLN A 1 106 ? -7.503 -6.223 9.943 1.00 0.00 123 GLN A CA 1
ATOM 1685 C C . GLN A 1 106 ? -7.581 -5.741 11.372 1.00 0.00 123 GLN A C 1
ATOM 1686 O O . GLN A 1 106 ? -8.521 -6.061 12.108 1.00 0.00 123 GLN A O 1
ATOM 1700 N N . GLU A 1 107 ? -6.598 -4.960 11.741 1.00 0.00 124 GLU A N 1
ATOM 1701 C CA . GLU A 1 107 ? -6.522 -4.391 13.073 1.00 0.00 124 GLU A CA 1
ATOM 1702 C C . GLU A 1 107 ? -7.662 -3.394 13.263 1.00 0.00 124 GLU A C 1
ATOM 1703 O O . GLU A 1 107 ? -8.471 -3.507 14.205 1.00 0.00 124 GLU A O 1
ATOM 1715 N N . VAL A 1 108 ? -7.750 -2.444 12.345 1.00 0.00 125 VAL A N 1
ATOM 1716 C CA . VAL A 1 108 ? -8.768 -1.426 12.409 1.00 0.00 125 VAL A CA 1
ATOM 1717 C C . VAL A 1 108 ? -10.154 -2.040 12.210 1.00 0.00 125 VAL A C 1
ATOM 1718 O O . VAL A 1 108 ? -11.147 -1.537 12.736 1.00 0.00 125 VAL A O 1
ATOM 1731 N N . LEU A 1 109 ? -10.205 -3.153 11.476 1.00 0.00 126 LEU A N 1
ATOM 1732 C CA . LEU A 1 109 ? -11.452 -3.842 11.229 1.00 0.00 126 LEU A CA 1
ATOM 1733 C C . LEU A 1 109 ? -11.969 -4.457 12.502 1.00 0.00 126 LEU A C 1
ATOM 1734 O O . LEU A 1 109 ? -13.114 -4.282 12.845 1.00 0.00 126 LEU A O 1
ATOM 1750 N N . GLU A 1 110 ? -11.100 -5.166 13.208 1.00 0.00 127 GLU A N 1
ATOM 1751 C CA . GLU A 1 110 ? -11.479 -5.844 14.439 1.00 0.00 127 GLU A CA 1
ATOM 1752 C C . GLU A 1 110 ? -12.141 -4.872 15.417 1.00 0.00 127 GLU A C 1
ATOM 1753 O O . GLU A 1 110 ? -13.185 -5.181 16.011 1.00 0.00 127 GLU A O 1
ATOM 1765 N N . ARG A 1 111 ? -11.561 -3.687 15.546 1.00 0.00 128 ARG A N 1
ATOM 1766 C CA . ARG A 1 111 ? -12.097 -2.685 16.458 1.00 0.00 128 ARG A CA 1
ATOM 1767 C C . ARG A 1 111 ? -13.417 -2.131 15.941 1.00 0.00 128 ARG A C 1
ATOM 1768 O O . ARG A 1 111 ? -14.458 -2.246 16.596 1.00 0.00 128 ARG A O 1
ATOM 1789 N N . MET A 1 112 ? -13.351 -1.539 14.770 1.00 0.00 129 MET A N 1
ATOM 1790 C CA . MET A 1 112 ? -14.494 -0.904 14.124 1.00 0.00 129 MET A CA 1
ATOM 1791 C C . MET A 1 112 ? -15.672 -1.860 13.912 1.00 0.00 129 MET A C 1
ATOM 1792 O O . MET A 1 112 ? -16.829 -1.476 14.088 1.00 0.00 129 MET A O 1
ATOM 1806 N N . LYS A 1 113 ? -15.374 -3.087 13.547 1.00 0.00 130 LYS A N 1
ATOM 1807 C CA . LYS A 1 113 ? -16.405 -4.107 13.336 1.00 0.00 130 LYS A CA 1
ATOM 1808 C C . LYS A 1 113 ? -17.155 -4.357 14.625 1.00 0.00 130 LYS A C 1
ATOM 1809 O O . LYS A 1 113 ? -18.382 -4.455 14.631 1.00 0.00 130 LYS A O 1
ATOM 1828 N N . GLN A 1 114 ? -16.408 -4.446 15.724 1.00 0.00 131 GLN A N 1
ATOM 1829 C CA . GLN A 1 114 ? -17.008 -4.674 17.024 1.00 0.00 131 GLN A CA 1
ATOM 1830 C C . GLN A 1 114 ? -17.962 -3.540 17.370 1.00 0.00 131 GLN A C 1
ATOM 1831 O O . GLN A 1 114 ? -19.032 -3.766 17.923 1.00 0.00 131 GLN A O 1
ATOM 1845 N N . GLU A 1 115 ? -17.572 -2.322 17.013 1.00 0.00 132 GLU A N 1
ATOM 1846 C CA . GLU A 1 115 ? -18.391 -1.147 17.270 1.00 0.00 132 GLU A CA 1
ATOM 1847 C C . GLU A 1 115 ? -19.661 -1.186 16.428 1.00 0.00 132 GLU A C 1
ATOM 1848 O O . GLU A 1 115 ? -20.739 -0.836 16.903 1.00 0.00 132 GLU A O 1
ATOM 1860 N N . GLU A 1 116 ? -19.523 -1.625 15.183 1.00 0.00 133 GLU A N 1
ATOM 1861 C CA . GLU A 1 116 ? -20.659 -1.743 14.273 1.00 0.00 133 GLU A CA 1
ATOM 1862 C C . GLU A 1 116 ? -21.713 -2.664 14.867 1.00 0.00 133 GLU A C 1
ATOM 1863 O O . GLU A 1 116 ? -22.831 -2.238 15.177 1.00 0.00 133 GLU A O 1
ATOM 1875 N N . GLU A 1 117 ? -21.336 -3.917 15.027 1.00 0.00 134 GLU A N 1
ATOM 1876 C CA . GLU A 1 117 ? -22.208 -4.939 15.586 1.00 0.00 134 GLU A CA 1
ATOM 1877 C C . GLU A 1 117 ? -22.796 -4.516 16.939 1.00 0.00 134 GLU A C 1
ATOM 1878 O O . GLU A 1 117 ? -23.995 -4.680 17.178 1.00 0.00 134 GLU A O 1
ATOM 1890 N N . ALA A 1 118 ? -21.961 -3.946 17.801 1.00 0.00 135 ALA A N 1
ATOM 1891 C CA . ALA A 1 118 ? -22.397 -3.537 19.135 1.00 0.00 135 ALA A CA 1
ATOM 1892 C C . ALA A 1 118 ? -23.422 -2.402 19.091 1.00 0.00 135 ALA A C 1
ATOM 1893 O O . ALA A 1 118 ? -24.388 -2.409 19.853 1.00 0.00 135 ALA A O 1
ATOM 1900 N N . HIS A 1 119 ? -23.237 -1.452 18.181 1.00 0.00 136 HIS A N 1
ATOM 1901 C CA . HIS A 1 119 ? -24.129 -0.293 18.109 1.00 0.00 136 HIS A CA 1
ATOM 1902 C C . HIS A 1 119 ? -25.440 -0.641 17.424 1.00 0.00 136 HIS A C 1
ATOM 1903 O O . HIS A 1 119 ? -26.506 -0.235 17.872 1.00 0.00 136 HIS A O 1
ATOM 1917 N N . LYS A 1 120 ? -25.358 -1.402 16.346 1.00 0.00 137 LYS A N 1
ATOM 1918 C CA . LYS A 1 120 ? -26.546 -1.793 15.594 1.00 0.00 137 LYS A CA 1
ATOM 1919 C C . LYS A 1 120 ? -27.453 -2.685 16.441 1.00 0.00 137 LYS A C 1
ATOM 1920 O O . LYS A 1 120 ? -28.664 -2.490 16.485 1.00 0.00 137 LYS A O 1
ATOM 1939 N N . LEU A 1 121 ? -26.851 -3.662 17.105 1.00 0.00 138 LEU A N 1
ATOM 1940 C CA . LEU A 1 121 ? -27.592 -4.568 17.983 1.00 0.00 138 LEU A CA 1
ATOM 1941 C C . LEU A 1 121 ? -28.286 -3.832 19.130 1.00 0.00 138 LEU A C 1
ATOM 1942 O O . LEU A 1 121 ? -29.422 -4.147 19.474 1.00 0.00 138 LEU A O 1
ATOM 1958 N N . THR A 1 122 ? -27.610 -2.859 19.717 1.00 0.00 139 THR A N 1
ATOM 1959 C CA . THR A 1 122 ? -28.186 -2.119 20.833 1.00 0.00 139 THR A CA 1
ATOM 1960 C C . THR A 1 122 ? -29.219 -1.088 20.368 1.00 0.00 139 THR A C 1
ATOM 1961 O O . THR A 1 122 ? -30.123 -0.721 21.115 1.00 0.00 139 THR A O 1
ATOM 1972 N N . ARG A 1 123 ? -29.084 -0.629 19.135 1.00 0.00 140 ARG A N 1
ATOM 1973 C CA . ARG A 1 123 ? -30.006 0.357 18.580 1.00 0.00 140 ARG A CA 1
ATOM 1974 C C . ARG A 1 123 ? -30.869 -0.253 17.485 1.00 0.00 140 ARG A C 1
ATOM 1975 O O . ARG A 1 123 ? -31.235 0.424 16.522 1.00 0.00 140 ARG A O 1
ATOM 1996 N N . GLN A 1 124 ? -31.236 -1.517 17.653 1.00 0.00 141 GLN A N 1
ATOM 1997 C CA . GLN A 1 124 ? -32.029 -2.215 16.642 1.00 0.00 141 GLN A CA 1
ATOM 1998 C C . GLN A 1 124 ? -33.466 -1.679 16.557 1.00 0.00 141 GLN A C 1
ATOM 1999 O O . GLN A 1 124 ? -34.218 -2.020 15.652 1.00 0.00 141 GLN A O 1
ATOM 2013 N N . TRP A 1 125 ? -33.816 -0.841 17.497 1.00 0.00 142 TRP A N 1
ATOM 2014 C CA . TRP A 1 125 ? -35.135 -0.228 17.566 1.00 0.00 142 TRP A CA 1
ATOM 2015 C C . TRP A 1 125 ? -35.126 1.125 16.856 1.00 0.00 142 TRP A C 1
ATOM 2016 O O . TRP A 1 125 ? -36.141 1.814 16.790 1.00 0.00 142 TRP A O 1
ATOM 2037 N N . SER A 1 126 ? -33.969 1.497 16.337 1.00 0.00 143 SER A N 1
ATOM 2038 C CA . SER A 1 126 ? -33.809 2.759 15.636 1.00 0.00 143 SER A CA 1
ATOM 2039 C C . SER A 1 126 ? -33.255 2.525 14.236 1.00 0.00 143 SER A C 1
ATOM 2040 O O . SER A 1 126 ? -32.687 3.429 13.622 1.00 0.00 143 SER A O 1
ATOM 2048 N N . LEU A 1 127 ? -33.437 1.314 13.729 1.00 0.00 144 LEU A N 1
ATOM 2049 C CA . LEU A 1 127 ? -32.922 0.961 12.419 1.00 0.00 144 LEU A CA 1
ATOM 2050 C C . LEU A 1 127 ? -33.650 1.722 11.310 1.00 0.00 144 LEU A C 1
ATOM 2051 O O . LEU A 1 127 ? -34.880 1.821 11.304 1.00 0.00 144 LEU A O 1
ATOM 2067 N N . ARG A 1 128 ? -32.879 2.288 10.400 1.00 0.00 145 ARG A N 1
ATOM 2068 C CA . ARG A 1 128 ? -33.428 3.012 9.271 1.00 0.00 145 ARG A CA 1
ATOM 2069 C C . ARG A 1 128 ? -32.356 3.193 8.202 1.00 0.00 145 ARG A C 1
ATOM 2070 O O . ARG A 1 128 ? -31.508 4.083 8.308 1.00 0.00 145 ARG A O 1
ATOM 2091 N N . PRO A 1 129 ? -32.358 2.322 7.180 1.00 0.00 146 PRO A N 1
ATOM 2092 C CA . PRO A 1 129 ? -31.372 2.365 6.094 1.00 0.00 146 PRO A CA 1
ATOM 2093 C C . PRO A 1 129 ? -31.576 3.561 5.169 1.00 0.00 146 PRO A C 1
ATOM 2094 O O . PRO A 1 129 ? -30.631 4.290 4.854 1.00 0.00 146 PRO A O 1
ATOM 2105 N N . ARG A 1 130 ? -32.809 3.756 4.747 1.00 0.00 147 ARG A N 1
ATOM 2106 C CA . ARG A 1 130 ? -33.154 4.842 3.843 1.00 0.00 147 ARG A CA 1
ATOM 2107 C C . ARG A 1 130 ? -34.087 5.826 4.522 1.00 0.00 147 ARG A C 1
ATOM 2108 O O . ARG A 1 130 ? -34.809 5.467 5.454 1.00 0.00 147 ARG A O 1
ATOM 2129 N N . GLY A 1 131 ? -34.072 7.057 4.052 1.00 0.00 148 GLY A N 1
ATOM 2130 C CA . GLY A 1 131 ? -34.948 8.064 4.597 1.00 0.00 148 GLY A CA 1
ATOM 2131 C C . GLY A 1 131 ? -36.243 8.149 3.822 1.00 0.00 148 GLY A C 1
ATOM 2132 O O . GLY A 1 131 ? -37.310 7.799 4.337 1.00 0.00 148 GLY A O 1
ATOM 2136 N N . SER A 1 132 ? -36.153 8.604 2.580 1.00 0.00 149 SER A N 1
ATOM 2137 C CA . SER A 1 132 ? -37.313 8.730 1.705 1.00 0.00 149 SER A CA 1
ATOM 2138 C C . SER A 1 132 ? -36.879 8.777 0.246 1.00 0.00 149 SER A C 1
ATOM 2139 O O . SER A 1 132 ? -35.741 9.130 -0.058 1.00 0.00 149 SER A O 1
ATOM 2147 N N . LEU A 1 133 ? -37.781 8.407 -0.648 1.00 0.00 150 LEU A N 1
ATOM 2148 C CA . LEU A 1 133 ? -37.512 8.481 -2.069 1.00 0.00 150 LEU A CA 1
ATOM 2149 C C . LEU A 1 133 ? -37.877 9.871 -2.564 1.00 0.00 150 LEU A C 1
ATOM 2150 O O . LEU A 1 133 ? -38.831 10.480 -2.064 1.00 0.00 150 LEU A O 1
ATOM 2166 N N . ALA A 1 134 ? -37.130 10.383 -3.521 1.00 0.00 151 ALA A N 1
ATOM 2167 C CA . ALA A 1 134 ? -37.384 11.716 -4.029 1.00 0.00 151 ALA A CA 1
ATOM 2168 C C . ALA A 1 134 ? -37.191 11.788 -5.535 1.00 0.00 151 ALA A C 1
ATOM 2169 O O . ALA A 1 134 ? -36.976 10.768 -6.196 1.00 0.00 151 ALA A O 1
ATOM 2176 N N . THR A 1 135 ? -37.237 13.003 -6.060 1.00 0.00 152 THR A N 1
ATOM 2177 C CA . THR A 1 135 ? -37.151 13.256 -7.490 1.00 0.00 152 THR A CA 1
ATOM 2178 C C . THR A 1 135 ? -35.810 12.811 -8.095 1.00 0.00 152 THR A C 1
ATOM 2179 O O . THR A 1 135 ? -35.707 12.638 -9.307 1.00 0.00 152 THR A O 1
ATOM 2190 N N . PHE A 1 136 ? -34.792 12.618 -7.253 1.00 0.00 153 PHE A N 1
ATOM 2191 C CA . PHE A 1 136 ? -33.465 12.219 -7.737 1.00 0.00 153 PHE A CA 1
ATOM 2192 C C . PHE A 1 136 ? -33.504 10.888 -8.474 1.00 0.00 153 PHE A C 1
ATOM 2193 O O . PHE A 1 136 ? -32.679 10.632 -9.332 1.00 0.00 153 PHE A O 1
ATOM 2210 N N . GLU A 1 137 ? -34.477 10.059 -8.143 1.00 0.00 154 GLU A N 1
ATOM 2211 C CA . GLU A 1 137 ? -34.611 8.753 -8.775 1.00 0.00 154 GLU A CA 1
ATOM 2212 C C . GLU A 1 137 ? -35.136 8.912 -10.196 1.00 0.00 154 GLU A C 1
ATOM 2213 O O . GLU A 1 137 ? -34.939 8.054 -11.055 1.00 0.00 154 GLU A O 1
ATOM 2225 N N . THR A 1 138 ? -35.766 10.033 -10.437 1.00 0.00 155 THR A N 1
ATOM 2226 C CA . THR A 1 138 ? -36.341 10.329 -11.733 1.00 0.00 155 THR A CA 1
ATOM 2227 C C . THR A 1 138 ? -35.286 10.949 -12.649 1.00 0.00 155 THR A C 1
ATOM 2228 O O . THR A 1 138 ? -35.394 10.902 -13.878 1.00 0.00 155 THR A O 1
ATOM 2239 N N . GLU A 1 139 ? -34.263 11.497 -12.035 1.00 0.00 156 GLU A N 1
ATOM 2240 C CA . GLU A 1 139 ? -33.182 12.161 -12.749 1.00 0.00 156 GLU A CA 1
ATOM 2241 C C . GLU A 1 139 ? -31.842 11.715 -12.209 1.00 0.00 156 GLU A C 1
ATOM 2242 O O . GLU A 1 139 ? -30.987 12.524 -11.841 1.00 0.00 156 GLU A O 1
ATOM 2254 N N . ALA A 1 140 ? -31.664 10.430 -12.193 1.00 0.00 157 ALA A N 1
ATOM 2255 C CA . ALA A 1 140 ? -30.444 9.825 -11.682 1.00 0.00 157 ALA A CA 1
ATOM 2256 C C . ALA A 1 140 ? -29.503 9.492 -12.815 1.00 0.00 157 ALA A C 1
ATOM 2257 O O . ALA A 1 140 ? -28.353 9.097 -12.585 1.00 0.00 157 ALA A O 1
ATOM 2264 N N . GLU A 1 141 ? -30.007 9.652 -14.039 1.00 0.00 158 GLU A N 1
ATOM 2265 C CA . GLU A 1 141 ? -29.248 9.380 -15.257 1.00 0.00 158 GLU A CA 1
ATOM 2266 C C . GLU A 1 141 ? -28.876 7.913 -15.370 1.00 0.00 158 GLU A C 1
ATOM 2267 O O . GLU A 1 141 ? -29.273 7.078 -14.550 1.00 0.00 158 GLU A O 1
ATOM 2279 N N . ILE A 1 142 ? -28.150 7.606 -16.413 1.00 0.00 159 ILE A N 1
ATOM 2280 C CA . ILE A 1 142 ? -27.606 6.285 -16.607 1.00 0.00 159 ILE A CA 1
ATOM 2281 C C . ILE A 1 142 ? -26.096 6.359 -16.458 1.00 0.00 159 ILE A C 1
ATOM 2282 O O . ILE A 1 142 ? -25.501 7.420 -16.684 1.00 0.00 159 ILE A O 1
ATOM 2298 N N . ASP A 1 143 ? -25.478 5.263 -16.061 1.00 0.00 160 ASP A N 1
ATOM 2299 C CA . ASP A 1 143 ? -24.030 5.239 -15.881 1.00 0.00 160 ASP A CA 1
ATOM 2300 C C . ASP A 1 143 ? -23.331 5.425 -17.216 1.00 0.00 160 ASP A C 1
ATOM 2301 O O . ASP A 1 143 ? -23.717 4.745 -18.192 1.00 0.00 160 ASP A O 1
ATOM 2311 N N . ALA A 1 1 ? -25.539 8.035 -6.561 1.00 0.00 18 ALA A N 2
ATOM 2312 C CA . ALA A 1 1 ? -25.705 6.749 -7.270 1.00 0.00 18 ALA A CA 2
ATOM 2313 C C . ALA A 1 1 ? -24.794 5.682 -6.680 1.00 0.00 18 ALA A C 2
ATOM 2314 O O . ALA A 1 1 ? -25.209 4.541 -6.478 1.00 0.00 18 ALA A O 2
ATOM 2323 N N . ARG A 1 2 ? -23.554 6.045 -6.415 1.00 0.00 19 ARG A N 2
ATOM 2324 C CA . ARG A 1 2 ? -22.608 5.119 -5.820 1.00 0.00 19 ARG A CA 2
ATOM 2325 C C . ARG A 1 2 ? -22.619 5.237 -4.316 1.00 0.00 19 ARG A C 2
ATOM 2326 O O . ARG A 1 2 ? -22.862 6.315 -3.769 1.00 0.00 19 ARG A O 2
ATOM 2347 N N . SER A 1 3 ? -22.371 4.136 -3.652 1.00 0.00 20 SER A N 2
ATOM 2348 C CA . SER A 1 3 ? -22.303 4.124 -2.217 1.00 0.00 20 SER A CA 2
ATOM 2349 C C . SER A 1 3 ? -20.939 4.650 -1.780 1.00 0.00 20 SER A C 2
ATOM 2350 O O . SER A 1 3 ? -19.984 4.639 -2.571 1.00 0.00 20 SER A O 2
ATOM 2358 N N . PRO A 1 4 ? -20.814 5.135 -0.530 1.00 0.00 21 PRO A N 2
ATOM 2359 C CA . PRO A 1 4 ? -19.534 5.611 -0.002 1.00 0.00 21 PRO A CA 2
ATOM 2360 C C . PRO A 1 4 ? -18.465 4.518 -0.057 1.00 0.00 21 PRO A C 2
ATOM 2361 O O . PRO A 1 4 ? -17.269 4.805 -0.067 1.00 0.00 21 PRO A O 2
ATOM 2372 N N . ALA A 1 5 ? -18.924 3.267 -0.122 1.00 0.00 22 ALA A N 2
ATOM 2373 C CA . ALA A 1 5 ? -18.047 2.112 -0.169 1.00 0.00 22 ALA A CA 2
ATOM 2374 C C . ALA A 1 5 ? -17.161 2.120 -1.414 1.00 0.00 22 ALA A C 2
ATOM 2375 O O . ALA A 1 5 ? -15.995 1.744 -1.346 1.00 0.00 22 ALA A O 2
ATOM 2382 N N . GLU A 1 6 ? -17.705 2.564 -2.545 1.00 0.00 23 GLU A N 2
ATOM 2383 C CA . GLU A 1 6 ? -16.941 2.595 -3.785 1.00 0.00 23 GLU A CA 2
ATOM 2384 C C . GLU A 1 6 ? -15.765 3.556 -3.664 1.00 0.00 23 GLU A C 2
ATOM 2385 O O . GLU A 1 6 ? -14.614 3.197 -3.926 1.00 0.00 23 GLU A O 2
ATOM 2397 N N . MET A 1 7 ? -16.074 4.773 -3.265 1.00 0.00 24 MET A N 2
ATOM 2398 C CA . MET A 1 7 ? -15.075 5.828 -3.097 1.00 0.00 24 MET A CA 2
ATOM 2399 C C . MET A 1 7 ? -13.967 5.432 -2.124 1.00 0.00 24 MET A C 2
ATOM 2400 O O . MET A 1 7 ? -12.787 5.634 -2.412 1.00 0.00 24 MET A O 2
ATOM 2414 N N . VAL A 1 8 ? -14.342 4.855 -0.984 1.00 0.00 25 VAL A N 2
ATOM 2415 C CA . VAL A 1 8 ? -13.353 4.480 0.024 1.00 0.00 25 VAL A CA 2
ATOM 2416 C C . VAL A 1 8 ? -12.463 3.334 -0.468 1.00 0.00 25 VAL A C 2
ATOM 2417 O O . VAL A 1 8 ? -11.273 3.287 -0.160 1.00 0.00 25 VAL A O 2
ATOM 2430 N N . LEU A 1 9 ? -13.035 2.435 -1.256 1.00 0.00 26 LEU A N 2
ATOM 2431 C CA . LEU A 1 9 ? -12.283 1.331 -1.825 1.00 0.00 26 LEU A CA 2
ATOM 2432 C C . LEU A 1 9 ? -11.267 1.845 -2.811 1.00 0.00 26 LEU A C 2
ATOM 2433 O O . LEU A 1 9 ? -10.134 1.359 -2.864 1.00 0.00 26 LEU A O 2
ATOM 2449 N N . GLU A 1 10 ? -11.664 2.847 -3.580 1.00 0.00 27 GLU A N 2
ATOM 2450 C CA . GLU A 1 10 ? -10.819 3.443 -4.571 1.00 0.00 27 GLU A CA 2
ATOM 2451 C C . GLU A 1 10 ? -9.603 4.047 -3.911 1.00 0.00 27 GLU A C 2
ATOM 2452 O O . GLU A 1 10 ? -8.500 3.814 -4.333 1.00 0.00 27 GLU A O 2
ATOM 2464 N N . THR A 1 11 ? -9.828 4.819 -2.860 1.00 0.00 28 THR A N 2
ATOM 2465 C CA . THR A 1 11 ? -8.744 5.454 -2.132 1.00 0.00 28 THR A CA 2
ATOM 2466 C C . THR A 1 11 ? -7.744 4.441 -1.558 1.00 0.00 28 THR A C 2
ATOM 2467 O O . THR A 1 11 ? -6.530 4.670 -1.593 1.00 0.00 28 THR A O 2
ATOM 2478 N N . LEU A 1 12 ? -8.244 3.307 -1.086 1.00 0.00 29 LEU A N 2
ATOM 2479 C CA . LEU A 1 12 ? -7.378 2.278 -0.518 1.00 0.00 29 LEU A CA 2
ATOM 2480 C C . LEU A 1 12 ? -6.579 1.611 -1.613 1.00 0.00 29 LEU A C 2
ATOM 2481 O O . LEU A 1 12 ? -5.372 1.424 -1.495 1.00 0.00 29 LEU A O 2
ATOM 2497 N N . MET A 1 13 ? -7.257 1.300 -2.695 1.00 0.00 30 MET A N 2
ATOM 2498 C CA . MET A 1 13 ? -6.647 0.634 -3.835 1.00 0.00 30 MET A CA 2
ATOM 2499 C C . MET A 1 13 ? -5.821 1.600 -4.643 1.00 0.00 30 MET A C 2
ATOM 2500 O O . MET A 1 13 ? -5.009 1.206 -5.466 1.00 0.00 30 MET A O 2
ATOM 2514 N N . MET A 1 14 ? -6.010 2.862 -4.369 1.00 0.00 31 MET A N 2
ATOM 2515 C CA . MET A 1 14 ? -5.333 3.911 -5.086 1.00 0.00 31 MET A CA 2
ATOM 2516 C C . MET A 1 14 ? -3.922 3.996 -4.599 1.00 0.00 31 MET A C 2
ATOM 2517 O O . MET A 1 14 ? -2.974 3.974 -5.390 1.00 0.00 31 MET A O 2
ATOM 2531 N N . GLU A 1 15 ? -3.759 4.062 -3.280 1.00 0.00 32 GLU A N 2
ATOM 2532 C CA . GLU A 1 15 ? -2.449 4.183 -2.751 1.00 0.00 32 GLU A CA 2
ATOM 2533 C C . GLU A 1 15 ? -1.800 2.842 -2.597 1.00 0.00 32 GLU A C 2
ATOM 2534 O O . GLU A 1 15 ? -0.601 2.735 -2.711 1.00 0.00 32 GLU A O 2
ATOM 2546 N N . LEU A 1 16 ? -2.598 1.802 -2.355 1.00 0.00 33 LEU A N 2
ATOM 2547 C CA . LEU A 1 16 ? -2.057 0.452 -2.328 1.00 0.00 33 LEU A CA 2
ATOM 2548 C C . LEU A 1 16 ? -1.326 0.196 -3.630 1.00 0.00 33 LEU A C 2
ATOM 2549 O O . LEU A 1 16 ? -0.222 -0.326 -3.644 1.00 0.00 33 LEU A O 2
ATOM 2565 N N . THR A 1 17 ? -1.956 0.597 -4.719 1.00 0.00 34 THR A N 2
ATOM 2566 C CA . THR A 1 17 ? -1.363 0.446 -6.036 1.00 0.00 34 THR A CA 2
ATOM 2567 C C . THR A 1 17 ? -0.100 1.318 -6.203 1.00 0.00 34 THR A C 2
ATOM 2568 O O . THR A 1 17 ? 0.964 0.816 -6.565 1.00 0.00 34 THR A O 2
ATOM 2579 N N . GLY A 1 18 ? -0.222 2.613 -5.915 1.00 0.00 35 GLY A N 2
ATOM 2580 C CA . GLY A 1 18 ? 0.890 3.527 -6.082 1.00 0.00 35 GLY A CA 2
ATOM 2581 C C . GLY A 1 18 ? 2.043 3.213 -5.166 1.00 0.00 35 GLY A C 2
ATOM 2582 O O . GLY A 1 18 ? 3.199 3.416 -5.523 1.00 0.00 35 GLY A O 2
ATOM 2586 N N . GLN A 1 19 ? 1.733 2.691 -4.001 1.00 0.00 36 GLN A N 2
ATOM 2587 C CA . GLN A 1 19 ? 2.744 2.356 -3.036 1.00 0.00 36 GLN A CA 2
ATOM 2588 C C . GLN A 1 19 ? 3.334 1.005 -3.352 1.00 0.00 36 GLN A C 2
ATOM 2589 O O . GLN A 1 19 ? 4.491 0.755 -3.069 1.00 0.00 36 GLN A O 2
ATOM 2603 N N . MET A 1 20 ? 2.527 0.122 -3.938 1.00 0.00 37 MET A N 2
ATOM 2604 C CA . MET A 1 20 ? 3.031 -1.170 -4.401 1.00 0.00 37 MET A CA 2
ATOM 2605 C C . MET A 1 20 ? 3.992 -0.942 -5.552 1.00 0.00 37 MET A C 2
ATOM 2606 O O . MET A 1 20 ? 5.021 -1.605 -5.670 1.00 0.00 37 MET A O 2
ATOM 2620 N N . ARG A 1 21 ? 3.647 0.026 -6.378 1.00 0.00 38 ARG A N 2
ATOM 2621 C CA . ARG A 1 21 ? 4.481 0.413 -7.505 1.00 0.00 38 ARG A CA 2
ATOM 2622 C C . ARG A 1 21 ? 5.740 1.105 -6.999 1.00 0.00 38 ARG A C 2
ATOM 2623 O O . ARG A 1 21 ? 6.850 0.783 -7.421 1.00 0.00 38 ARG A O 2
ATOM 2644 N N . GLU A 1 22 ? 5.556 2.080 -6.115 1.00 0.00 39 GLU A N 2
ATOM 2645 C CA . GLU A 1 22 ? 6.684 2.750 -5.478 1.00 0.00 39 GLU A CA 2
ATOM 2646 C C . GLU A 1 22 ? 7.582 1.730 -4.781 1.00 0.00 39 GLU A C 2
ATOM 2647 O O . GLU A 1 22 ? 8.808 1.811 -4.857 1.00 0.00 39 GLU A O 2
ATOM 2659 N N . ALA A 1 23 ? 6.966 0.763 -4.116 1.00 0.00 40 ALA A N 2
ATOM 2660 C CA . ALA A 1 23 ? 7.710 -0.314 -3.462 1.00 0.00 40 ALA A CA 2
ATOM 2661 C C . ALA A 1 23 ? 8.499 -1.137 -4.487 1.00 0.00 40 ALA A C 2
ATOM 2662 O O . ALA A 1 23 ? 9.609 -1.598 -4.209 1.00 0.00 40 ALA A O 2
ATOM 2669 N N . GLU A 1 24 ? 7.907 -1.328 -5.661 1.00 0.00 41 GLU A N 2
ATOM 2670 C CA . GLU A 1 24 ? 8.566 -2.018 -6.771 1.00 0.00 41 GLU A CA 2
ATOM 2671 C C . GLU A 1 24 ? 9.860 -1.279 -7.134 1.00 0.00 41 GLU A C 2
ATOM 2672 O O . GLU A 1 24 ? 10.882 -1.888 -7.485 1.00 0.00 41 GLU A O 2
ATOM 2684 N N . ARG A 1 25 ? 9.813 0.039 -7.034 1.00 0.00 42 ARG A N 2
ATOM 2685 C CA . ARG A 1 25 ? 10.973 0.856 -7.312 1.00 0.00 42 ARG A CA 2
ATOM 2686 C C . ARG A 1 25 ? 11.993 0.743 -6.198 1.00 0.00 42 ARG A C 2
ATOM 2687 O O . ARG A 1 25 ? 13.171 0.913 -6.431 1.00 0.00 42 ARG A O 2
ATOM 2708 N N . GLN A 1 26 ? 11.529 0.446 -4.990 1.00 0.00 43 GLN A N 2
ATOM 2709 C CA . GLN A 1 26 ? 12.418 0.317 -3.839 1.00 0.00 43 GLN A CA 2
ATOM 2710 C C . GLN A 1 26 ? 13.398 -0.825 -4.066 1.00 0.00 43 GLN A C 2
ATOM 2711 O O . GLN A 1 26 ? 14.605 -0.640 -3.952 1.00 0.00 43 GLN A O 2
ATOM 2725 N N . GLN A 1 27 ? 12.880 -1.998 -4.429 1.00 0.00 44 GLN A N 2
ATOM 2726 C CA . GLN A 1 27 ? 13.744 -3.151 -4.678 1.00 0.00 44 GLN A CA 2
ATOM 2727 C C . GLN A 1 27 ? 14.689 -2.880 -5.855 1.00 0.00 44 GLN A C 2
ATOM 2728 O O . GLN A 1 27 ? 15.855 -3.279 -5.830 1.00 0.00 44 GLN A O 2
ATOM 2742 N N . ARG A 1 28 ? 14.187 -2.187 -6.876 1.00 0.00 45 ARG A N 2
ATOM 2743 C CA . ARG A 1 28 ? 15.010 -1.850 -8.037 1.00 0.00 45 ARG A CA 2
ATOM 2744 C C . ARG A 1 28 ? 16.041 -0.774 -7.690 1.00 0.00 45 ARG A C 2
ATOM 2745 O O . ARG A 1 28 ? 17.131 -0.733 -8.260 1.00 0.00 45 ARG A O 2
ATOM 2766 N N . GLU A 1 29 ? 15.693 0.079 -6.746 1.00 0.00 46 GLU A N 2
ATOM 2767 C CA . GLU A 1 29 ? 16.574 1.139 -6.293 1.00 0.00 46 GLU A CA 2
ATOM 2768 C C . GLU A 1 29 ? 17.679 0.549 -5.426 1.00 0.00 46 GLU A C 2
ATOM 2769 O O . GLU A 1 29 ? 18.854 0.898 -5.562 1.00 0.00 46 GLU A O 2
ATOM 2781 N N . ARG A 1 30 ? 17.283 -0.363 -4.545 1.00 0.00 47 ARG A N 2
ATOM 2782 C CA . ARG A 1 30 ? 18.197 -1.022 -3.622 1.00 0.00 47 ARG A CA 2
ATOM 2783 C C . ARG A 1 30 ? 19.238 -1.838 -4.379 1.00 0.00 47 ARG A C 2
ATOM 2784 O O . ARG A 1 30 ? 20.429 -1.782 -4.075 1.00 0.00 47 ARG A O 2
ATOM 2805 N N . SER A 1 31 ? 18.781 -2.586 -5.367 1.00 0.00 48 SER A N 2
ATOM 2806 C CA . SER A 1 31 ? 19.667 -3.419 -6.160 1.00 0.00 48 SER A CA 2
ATOM 2807 C C . SER A 1 31 ? 20.631 -2.559 -6.954 1.00 0.00 48 SER A C 2
ATOM 2808 O O . SER A 1 31 ? 21.828 -2.812 -6.977 1.00 0.00 48 SER A O 2
ATOM 2816 N N . ASN A 1 32 ? 20.103 -1.527 -7.595 1.00 0.00 49 ASN A N 2
ATOM 2817 C CA . ASN A 1 32 ? 20.919 -0.577 -8.341 1.00 0.00 49 ASN A CA 2
ATOM 2818 C C . ASN A 1 32 ? 21.994 0.057 -7.453 1.00 0.00 49 ASN A C 2
ATOM 2819 O O . ASN A 1 32 ? 23.085 0.372 -7.917 1.00 0.00 49 ASN A O 2
ATOM 2830 N N . ALA A 1 33 ? 21.691 0.183 -6.180 1.00 0.00 50 ALA A N 2
ATOM 2831 C CA . ALA A 1 33 ? 22.601 0.815 -5.230 1.00 0.00 50 ALA A CA 2
ATOM 2832 C C . ALA A 1 33 ? 23.790 -0.082 -4.939 1.00 0.00 50 ALA A C 2
ATOM 2833 O O . ALA A 1 33 ? 24.925 0.376 -4.843 1.00 0.00 50 ALA A O 2
ATOM 2840 N N . VAL A 1 34 ? 23.522 -1.356 -4.824 1.00 0.00 51 VAL A N 2
ATOM 2841 C CA . VAL A 1 34 ? 24.557 -2.343 -4.552 1.00 0.00 51 VAL A CA 2
ATOM 2842 C C . VAL A 1 34 ? 25.180 -2.831 -5.864 1.00 0.00 51 VAL A C 2
ATOM 2843 O O . VAL A 1 34 ? 26.050 -3.718 -5.877 1.00 0.00 51 VAL A O 2
ATOM 2856 N N . ARG A 1 35 ? 24.723 -2.227 -6.965 1.00 0.00 52 ARG A N 2
ATOM 2857 C CA . ARG A 1 35 ? 25.215 -2.531 -8.315 1.00 0.00 52 ARG A CA 2
ATOM 2858 C C . ARG A 1 35 ? 24.798 -3.954 -8.721 1.00 0.00 52 ARG A C 2
ATOM 2859 O O . ARG A 1 35 ? 23.811 -4.480 -8.218 1.00 0.00 52 ARG A O 2
ATOM 2880 N N . LYS A 1 36 ? 25.552 -4.552 -9.654 1.00 0.00 53 LYS A N 2
ATOM 2881 C CA . LYS A 1 36 ? 25.313 -5.935 -10.125 1.00 0.00 53 LYS A CA 2
ATOM 2882 C C . LYS A 1 36 ? 24.033 -6.048 -10.961 1.00 0.00 53 LYS A C 2
ATOM 2883 O O . LYS A 1 36 ? 23.614 -7.147 -11.322 1.00 0.00 53 LYS A O 2
ATOM 2902 N N . VAL A 1 37 ? 23.437 -4.911 -11.286 1.00 0.00 54 VAL A N 2
ATOM 2903 C CA . VAL A 1 37 ? 22.207 -4.882 -12.080 1.00 0.00 54 VAL A CA 2
ATOM 2904 C C . VAL A 1 37 ? 22.472 -5.361 -13.511 1.00 0.00 54 VAL A C 2
ATOM 2905 O O . VAL A 1 37 ? 21.575 -5.848 -14.199 1.00 0.00 54 VAL A O 2
ATOM 2918 N N . CYS A 1 38 ? 23.716 -5.245 -13.937 1.00 0.00 55 CYS A N 2
ATOM 2919 C CA . CYS A 1 38 ? 24.111 -5.656 -15.272 1.00 0.00 55 CYS A CA 2
ATOM 2920 C C . CYS A 1 38 ? 24.273 -7.175 -15.356 1.00 0.00 55 CYS A C 2
ATOM 2921 O O . CYS A 1 38 ? 24.380 -7.738 -16.443 1.00 0.00 55 CYS A O 2
ATOM 2929 N N . THR A 1 39 ? 24.282 -7.828 -14.205 1.00 0.00 56 THR A N 2
ATOM 2930 C CA . THR A 1 39 ? 24.436 -9.268 -14.146 1.00 0.00 56 THR A CA 2
ATOM 2931 C C . THR A 1 39 ? 23.148 -9.939 -13.672 1.00 0.00 56 THR A C 2
ATOM 2932 O O . THR A 1 39 ? 22.260 -9.279 -13.120 1.00 0.00 56 THR A O 2
ATOM 2943 N N . GLY A 1 40 ? 23.048 -11.238 -13.888 1.00 0.00 57 GLY A N 2
ATOM 2944 C CA . GLY A 1 40 ? 21.865 -11.970 -13.485 1.00 0.00 57 GLY A CA 2
ATOM 2945 C C . GLY A 1 40 ? 21.932 -12.424 -12.044 1.00 0.00 57 GLY A C 2
ATOM 2946 O O . GLY A 1 40 ? 22.069 -13.617 -11.762 1.00 0.00 57 GLY A O 2
ATOM 2950 N N . VAL A 1 41 ? 21.840 -11.478 -11.132 1.00 0.00 58 VAL A N 2
ATOM 2951 C CA . VAL A 1 41 ? 21.897 -11.775 -9.722 1.00 0.00 58 VAL A CA 2
ATOM 2952 C C . VAL A 1 41 ? 20.519 -12.083 -9.175 1.00 0.00 58 VAL A C 2
ATOM 2953 O O . VAL A 1 41 ? 19.513 -11.496 -9.606 1.00 0.00 58 VAL A O 2
ATOM 2966 N N . ASP A 1 42 ? 20.474 -13.008 -8.245 1.00 0.00 59 ASP A N 2
ATOM 2967 C CA . ASP A 1 42 ? 19.231 -13.379 -7.602 1.00 0.00 59 ASP A CA 2
ATOM 2968 C C . ASP A 1 42 ? 18.737 -12.233 -6.744 1.00 0.00 59 ASP A C 2
ATOM 2969 O O . ASP A 1 42 ? 19.504 -11.619 -5.998 1.00 0.00 59 ASP A O 2
ATOM 2978 N N . TYR A 1 43 ? 17.472 -11.930 -6.874 1.00 0.00 60 TYR A N 2
ATOM 2979 C CA . TYR A 1 43 ? 16.873 -10.833 -6.158 1.00 0.00 60 TYR A CA 2
ATOM 2980 C C . TYR A 1 43 ? 15.369 -10.952 -6.280 1.00 0.00 60 TYR A C 2
ATOM 2981 O O . TYR A 1 43 ? 14.879 -11.920 -6.857 1.00 0.00 60 TYR A O 2
ATOM 2999 N N . SER A 1 44 ? 14.637 -9.973 -5.779 1.00 0.00 61 SER A N 2
ATOM 3000 C CA . SER A 1 44 ? 13.179 -10.009 -5.825 1.00 0.00 61 SER A CA 2
ATOM 3001 C C . SER A 1 44 ? 12.653 -9.984 -7.265 1.00 0.00 61 SER A C 2
ATOM 3002 O O . SER A 1 44 ? 11.475 -10.238 -7.506 1.00 0.00 61 SER A O 2
ATOM 3010 N N . TRP A 1 45 ? 13.530 -9.693 -8.216 1.00 0.00 62 TRP A N 2
ATOM 3011 C CA . TRP A 1 45 ? 13.141 -9.669 -9.621 1.00 0.00 62 TRP A CA 2
ATOM 3012 C C . TRP A 1 45 ? 13.388 -11.022 -10.290 1.00 0.00 62 TRP A C 2
ATOM 3013 O O . TRP A 1 45 ? 12.974 -11.249 -11.422 1.00 0.00 62 TRP A O 2
ATOM 3034 N N . LEU A 1 46 ? 14.057 -11.915 -9.575 1.00 0.00 63 LEU A N 2
ATOM 3035 C CA . LEU A 1 46 ? 14.373 -13.240 -10.098 1.00 0.00 63 LEU A CA 2
ATOM 3036 C C . LEU A 1 46 ? 14.208 -14.308 -9.025 1.00 0.00 63 LEU A C 2
ATOM 3037 O O . LEU A 1 46 ? 15.166 -14.642 -8.323 1.00 0.00 63 LEU A O 2
ATOM 3053 N N . ALA A 1 47 ? 12.968 -14.791 -8.867 1.00 0.00 64 ALA A N 2
ATOM 3054 C CA . ALA A 1 47 ? 12.619 -15.875 -7.922 1.00 0.00 64 ALA A CA 2
ATOM 3055 C C . ALA A 1 47 ? 12.717 -15.452 -6.448 1.00 0.00 64 ALA A C 2
ATOM 3056 O O . ALA A 1 47 ? 12.203 -16.148 -5.576 1.00 0.00 64 ALA A O 2
ATOM 3063 N N . SER A 1 48 ? 13.377 -14.311 -6.196 1.00 0.00 65 SER A N 2
ATOM 3064 C CA . SER A 1 48 ? 13.587 -13.739 -4.849 1.00 0.00 65 SER A CA 2
ATOM 3065 C C . SER A 1 48 ? 14.414 -14.667 -3.944 1.00 0.00 65 SER A C 2
ATOM 3066 O O . SER A 1 48 ? 14.104 -15.846 -3.784 1.00 0.00 65 SER A O 2
ATOM 3074 N N . THR A 1 49 ? 15.464 -14.117 -3.360 1.00 0.00 66 THR A N 2
ATOM 3075 C CA . THR A 1 49 ? 16.374 -14.877 -2.509 1.00 0.00 66 THR A CA 2
ATOM 3076 C C . THR A 1 49 ? 15.646 -15.587 -1.330 1.00 0.00 66 THR A C 2
ATOM 3077 O O . THR A 1 49 ? 15.819 -16.791 -1.141 1.00 0.00 66 THR A O 2
ATOM 3088 N N . PRO A 1 50 ? 14.816 -14.859 -0.522 1.00 0.00 67 PRO A N 2
ATOM 3089 C CA . PRO A 1 50 ? 14.099 -15.460 0.614 1.00 0.00 67 PRO A CA 2
ATOM 3090 C C . PRO A 1 50 ? 12.774 -16.098 0.205 1.00 0.00 67 PRO A C 2
ATOM 3091 O O . PRO A 1 50 ? 12.031 -16.603 1.051 1.00 0.00 67 PRO A O 2
ATOM 3102 N N . ASP A 1 51 ? 12.501 -16.068 -1.088 1.00 0.00 68 ASP A N 2
ATOM 3103 C CA . ASP A 1 51 ? 11.250 -16.576 -1.666 1.00 0.00 68 ASP A CA 2
ATOM 3104 C C . ASP A 1 51 ? 10.054 -15.804 -1.119 1.00 0.00 68 ASP A C 2
ATOM 3105 O O . ASP A 1 51 ? 9.247 -16.319 -0.344 1.00 0.00 68 ASP A O 2
ATOM 3114 N N . SER A 1 52 ? 9.981 -14.553 -1.495 1.00 0.00 69 SER A N 2
ATOM 3115 C CA . SER A 1 52 ? 8.922 -13.683 -1.083 1.00 0.00 69 SER A CA 2
ATOM 3116 C C . SER A 1 52 ? 8.098 -13.282 -2.294 1.00 0.00 69 SER A C 2
ATOM 3117 O O . SER A 1 52 ? 8.632 -13.137 -3.393 1.00 0.00 69 SER A O 2
ATOM 3125 N N . THR A 1 53 ? 6.813 -13.120 -2.111 1.00 0.00 70 THR A N 2
ATOM 3126 C CA . THR A 1 53 ? 5.961 -12.762 -3.213 1.00 0.00 70 THR A CA 2
ATOM 3127 C C . THR A 1 53 ? 4.757 -11.947 -2.760 1.00 0.00 70 THR A C 2
ATOM 3128 O O . THR A 1 53 ? 4.168 -12.190 -1.699 1.00 0.00 70 THR A O 2
ATOM 3139 N N . TYR A 1 54 ? 4.425 -10.971 -3.562 1.00 0.00 71 TYR A N 2
ATOM 3140 C CA . TYR A 1 54 ? 3.292 -10.114 -3.338 1.00 0.00 71 TYR A CA 2
ATOM 3141 C C . TYR A 1 54 ? 2.210 -10.479 -4.336 1.00 0.00 71 TYR A C 2
ATOM 3142 O O . TYR A 1 54 ? 2.468 -10.557 -5.542 1.00 0.00 71 TYR A O 2
ATOM 3160 N N . ASP A 1 55 ? 1.020 -10.710 -3.857 1.00 0.00 72 ASP A N 2
ATOM 3161 C CA . ASP A 1 55 ? -0.056 -11.131 -4.735 1.00 0.00 72 ASP A CA 2
ATOM 3162 C C . ASP A 1 55 ? -1.393 -10.566 -4.302 1.00 0.00 72 ASP A C 2
ATOM 3163 O O . ASP A 1 55 ? -1.806 -10.702 -3.146 1.00 0.00 72 ASP A O 2
ATOM 3172 N N . LEU A 1 56 ? -2.045 -9.894 -5.215 1.00 0.00 73 LEU A N 2
ATOM 3173 C CA . LEU A 1 56 ? -3.372 -9.407 -4.973 1.00 0.00 73 LEU A CA 2
ATOM 3174 C C . LEU A 1 56 ? -4.347 -10.272 -5.743 1.00 0.00 73 LEU A C 2
ATOM 3175 O O . LEU A 1 56 ? -4.862 -9.883 -6.791 1.00 0.00 73 LEU A O 2
ATOM 3191 N N . SER A 1 57 ? -4.542 -11.467 -5.246 1.00 0.00 74 SER A N 2
ATOM 3192 C CA . SER A 1 57 ? -5.405 -12.428 -5.878 1.00 0.00 74 SER A CA 2
ATOM 3193 C C . SER A 1 57 ? -6.869 -12.048 -5.670 1.00 0.00 74 SER A C 2
ATOM 3194 O O . SER A 1 57 ? -7.197 -11.364 -4.704 1.00 0.00 74 SER A O 2
ATOM 3202 N N . PRO A 1 58 ? -7.757 -12.456 -6.602 1.00 0.00 75 PRO A N 2
ATOM 3203 C CA . PRO A 1 58 ? -9.198 -12.174 -6.530 1.00 0.00 75 PRO A CA 2
ATOM 3204 C C . PRO A 1 58 ? -9.798 -12.333 -5.130 1.00 0.00 75 PRO A C 2
ATOM 3205 O O . PRO A 1 58 ? -10.579 -11.488 -4.687 1.00 0.00 75 PRO A O 2
ATOM 3216 N N . ILE A 1 59 ? -9.419 -13.393 -4.430 1.00 0.00 76 ILE A N 2
ATOM 3217 C CA . ILE A 1 59 ? -9.966 -13.636 -3.093 1.00 0.00 76 ILE A CA 2
ATOM 3218 C C . ILE A 1 59 ? -9.382 -12.665 -2.086 1.00 0.00 76 ILE A C 2
ATOM 3219 O O . ILE A 1 59 ? -10.089 -12.157 -1.222 1.00 0.00 76 ILE A O 2
ATOM 3235 N N . GLU A 1 60 ? -8.089 -12.404 -2.215 1.00 0.00 77 GLU A N 2
ATOM 3236 C CA . GLU A 1 60 ? -7.407 -11.444 -1.368 1.00 0.00 77 GLU A CA 2
ATOM 3237 C C . GLU A 1 60 ? -8.054 -10.085 -1.552 1.00 0.00 77 GLU A C 2
ATOM 3238 O O . GLU A 1 60 ? -8.345 -9.381 -0.591 1.00 0.00 77 GLU A O 2
ATOM 3250 N N . ARG A 1 61 ? -8.300 -9.744 -2.804 1.00 0.00 78 ARG A N 2
ATOM 3251 C CA . ARG A 1 61 ? -8.967 -8.502 -3.159 1.00 0.00 78 ARG A CA 2
ATOM 3252 C C . ARG A 1 61 ? -10.329 -8.408 -2.485 1.00 0.00 78 ARG A C 2
ATOM 3253 O O . ARG A 1 61 ? -10.624 -7.442 -1.789 1.00 0.00 78 ARG A O 2
ATOM 3274 N N . LEU A 1 62 ? -11.137 -9.417 -2.706 1.00 0.00 79 LEU A N 2
ATOM 3275 C CA . LEU A 1 62 ? -12.484 -9.478 -2.156 1.00 0.00 79 LEU A CA 2
ATOM 3276 C C . LEU A 1 62 ? -12.467 -9.417 -0.637 1.00 0.00 79 LEU A C 2
ATOM 3277 O O . LEU A 1 62 ? -13.293 -8.745 -0.033 1.00 0.00 79 LEU A O 2
ATOM 3293 N N . GLN A 1 63 ? -11.525 -10.120 -0.027 1.00 0.00 80 GLN A N 2
ATOM 3294 C CA . GLN A 1 63 ? -11.398 -10.131 1.424 1.00 0.00 80 GLN A CA 2
ATOM 3295 C C . GLN A 1 63 ? -11.196 -8.714 1.941 1.00 0.00 80 GLN A C 2
ATOM 3296 O O . GLN A 1 63 ? -11.893 -8.265 2.850 1.00 0.00 80 GLN A O 2
ATOM 3310 N N . LEU A 1 64 ? -10.248 -8.017 1.332 1.00 0.00 81 LEU A N 2
ATOM 3311 C CA . LEU A 1 64 ? -9.928 -6.644 1.703 1.00 0.00 81 LEU A CA 2
ATOM 3312 C C . LEU A 1 64 ? -11.081 -5.724 1.367 1.00 0.00 81 LEU A C 2
ATOM 3313 O O . LEU A 1 64 ? -11.362 -4.766 2.092 1.00 0.00 81 LEU A O 2
ATOM 3329 N N . GLU A 1 65 ? -11.750 -6.023 0.270 1.00 0.00 82 GLU A N 2
ATOM 3330 C CA . GLU A 1 65 ? -12.872 -5.244 -0.175 1.00 0.00 82 GLU A CA 2
ATOM 3331 C C . GLU A 1 65 ? -13.994 -5.350 0.819 1.00 0.00 82 GLU A C 2
ATOM 3332 O O . GLU A 1 65 ? -14.604 -4.353 1.195 1.00 0.00 82 GLU A O 2
ATOM 3344 N N . ASP A 1 66 ? -14.225 -6.560 1.272 1.00 0.00 83 ASP A N 2
ATOM 3345 C CA . ASP A 1 66 ? -15.249 -6.841 2.260 1.00 0.00 83 ASP A CA 2
ATOM 3346 C C . ASP A 1 66 ? -15.001 -6.036 3.518 1.00 0.00 83 ASP A C 2
ATOM 3347 O O . ASP A 1 66 ? -15.925 -5.473 4.104 1.00 0.00 83 ASP A O 2
ATOM 3356 N N . VAL A 1 67 ? -13.742 -5.951 3.902 1.00 0.00 84 VAL A N 2
ATOM 3357 C CA . VAL A 1 67 ? -13.361 -5.210 5.095 1.00 0.00 84 VAL A CA 2
ATOM 3358 C C . VAL A 1 67 ? -13.626 -3.721 4.923 1.00 0.00 84 VAL A C 2
ATOM 3359 O O . VAL A 1 67 ? -14.158 -3.077 5.819 1.00 0.00 84 VAL A O 2
ATOM 3372 N N . CYS A 1 68 ? -13.291 -3.189 3.755 1.00 0.00 85 CYS A N 2
ATOM 3373 C CA . CYS A 1 68 ? -13.431 -1.767 3.510 1.00 0.00 85 CYS A CA 2
ATOM 3374 C C . CYS A 1 68 ? -14.897 -1.395 3.377 1.00 0.00 85 CYS A C 2
ATOM 3375 O O . CYS A 1 68 ? -15.311 -0.310 3.778 1.00 0.00 85 CYS A O 2
ATOM 3383 N N . VAL A 1 69 ? -15.678 -2.304 2.813 1.00 0.00 86 VAL A N 2
ATOM 3384 C CA . VAL A 1 69 ? -17.117 -2.113 2.697 1.00 0.00 86 VAL A CA 2
ATOM 3385 C C . VAL A 1 69 ? -17.763 -2.073 4.093 1.00 0.00 86 VAL A C 2
ATOM 3386 O O . VAL A 1 69 ? -18.793 -1.420 4.306 1.00 0.00 86 VAL A O 2
ATOM 3399 N N . LYS A 1 70 ? -17.143 -2.756 5.046 1.00 0.00 87 LYS A N 2
ATOM 3400 C CA . LYS A 1 70 ? -17.644 -2.783 6.410 1.00 0.00 87 LYS A CA 2
ATOM 3401 C C . LYS A 1 70 ? -17.059 -1.649 7.256 1.00 0.00 87 LYS A C 2
ATOM 3402 O O . LYS A 1 70 ? -17.312 -1.571 8.459 1.00 0.00 87 LYS A O 2
ATOM 3421 N N . ILE A 1 71 ? -16.300 -0.763 6.628 1.00 0.00 88 ILE A N 2
ATOM 3422 C CA . ILE A 1 71 ? -15.709 0.361 7.328 1.00 0.00 88 ILE A CA 2
ATOM 3423 C C . ILE A 1 71 ? -16.592 1.571 7.185 1.00 0.00 88 ILE A C 2
ATOM 3424 O O . ILE A 1 71 ? -17.058 1.885 6.090 1.00 0.00 88 ILE A O 2
ATOM 3440 N N . HIS A 1 72 ? -16.832 2.241 8.285 1.00 0.00 89 HIS A N 2
ATOM 3441 C CA . HIS A 1 72 ? -17.652 3.437 8.299 1.00 0.00 89 HIS A CA 2
ATOM 3442 C C . HIS A 1 72 ? -16.961 4.552 7.522 1.00 0.00 89 HIS A C 2
ATOM 3443 O O . HIS A 1 72 ? -15.750 4.748 7.664 1.00 0.00 89 HIS A O 2
ATOM 3457 N N . PRO A 1 73 ? -17.727 5.284 6.696 1.00 0.00 90 PRO A N 2
ATOM 3458 C CA . PRO A 1 73 ? -17.226 6.378 5.858 1.00 0.00 90 PRO A CA 2
ATOM 3459 C C . PRO A 1 73 ? -16.101 7.220 6.489 1.00 0.00 90 PRO A C 2
ATOM 3460 O O . PRO A 1 73 ? -15.011 7.316 5.923 1.00 0.00 90 PRO A O 2
ATOM 3471 N N . SER A 1 74 ? -16.346 7.807 7.664 1.00 0.00 91 SER A N 2
ATOM 3472 C CA . SER A 1 74 ? -15.375 8.709 8.288 1.00 0.00 91 SER A CA 2
ATOM 3473 C C . SER A 1 74 ? -14.187 7.982 8.938 1.00 0.00 91 SER A C 2
ATOM 3474 O O . SER A 1 74 ? -13.227 8.623 9.358 1.00 0.00 91 SER A O 2
ATOM 3482 N N . TYR A 1 75 ? -14.248 6.666 9.030 1.00 0.00 92 TYR A N 2
ATOM 3483 C CA . TYR A 1 75 ? -13.160 5.903 9.645 1.00 0.00 92 TYR A CA 2
ATOM 3484 C C . TYR A 1 75 ? -12.131 5.503 8.615 1.00 0.00 92 TYR A C 2
ATOM 3485 O O . TYR A 1 75 ? -10.997 5.163 8.950 1.00 0.00 92 TYR A O 2
ATOM 3503 N N . CYS A 1 76 ? -12.541 5.536 7.369 1.00 0.00 93 CYS A N 2
ATOM 3504 C CA . CYS A 1 76 ? -11.660 5.225 6.261 1.00 0.00 93 CYS A CA 2
ATOM 3505 C C . CYS A 1 76 ? -10.494 6.210 6.214 1.00 0.00 93 CYS A C 2
ATOM 3506 O O . CYS A 1 76 ? -9.344 5.815 6.057 1.00 0.00 93 CYS A O 2
ATOM 3514 N N . GLY A 1 77 ? -10.817 7.486 6.356 1.00 0.00 94 GLY A N 2
ATOM 3515 C CA . GLY A 1 77 ? -9.814 8.550 6.363 1.00 0.00 94 GLY A CA 2
ATOM 3516 C C . GLY A 1 77 ? -8.639 8.269 7.285 1.00 0.00 94 GLY A C 2
ATOM 3517 O O . GLY A 1 77 ? -7.509 8.135 6.813 1.00 0.00 94 GLY A O 2
ATOM 3521 N N . PRO A 1 78 ? -8.865 8.203 8.619 1.00 0.00 95 PRO A N 2
ATOM 3522 C CA . PRO A 1 78 ? -7.815 7.869 9.573 1.00 0.00 95 PRO A CA 2
ATOM 3523 C C . PRO A 1 78 ? -7.103 6.574 9.189 1.00 0.00 95 PRO A C 2
ATOM 3524 O O . PRO A 1 78 ? -5.881 6.525 9.179 1.00 0.00 95 PRO A O 2
ATOM 3535 N N . ALA A 1 79 ? -7.886 5.514 8.915 1.00 0.00 96 ALA A N 2
ATOM 3536 C CA . ALA A 1 79 ? -7.329 4.232 8.456 1.00 0.00 96 ALA A CA 2
ATOM 3537 C C . ALA A 1 79 ? -6.301 4.438 7.357 1.00 0.00 96 ALA A C 2
ATOM 3538 O O . ALA A 1 79 ? -5.219 3.843 7.379 1.00 0.00 96 ALA A O 2
ATOM 3545 N N . ILE A 1 80 ? -6.634 5.294 6.417 1.00 0.00 97 ILE A N 2
ATOM 3546 C CA . ILE A 1 80 ? -5.752 5.610 5.322 1.00 0.00 97 ILE A CA 2
ATOM 3547 C C . ILE A 1 80 ? -4.531 6.386 5.799 1.00 0.00 97 ILE A C 2
ATOM 3548 O O . ILE A 1 80 ? -3.389 6.045 5.468 1.00 0.00 97 ILE A O 2
ATOM 3564 N N . LEU A 1 81 ? -4.785 7.418 6.575 1.00 0.00 98 LEU A N 2
ATOM 3565 C CA . LEU A 1 81 ? -3.727 8.245 7.150 1.00 0.00 98 LEU A CA 2
ATOM 3566 C C . LEU A 1 81 ? -2.725 7.374 7.904 1.00 0.00 98 LEU A C 2
ATOM 3567 O O . LEU A 1 81 ? -1.515 7.565 7.801 1.00 0.00 98 LEU A O 2
ATOM 3583 N N . ARG A 1 82 ? -3.247 6.402 8.635 1.00 0.00 99 ARG A N 2
ATOM 3584 C CA . ARG A 1 82 ? -2.438 5.467 9.383 1.00 0.00 99 ARG A CA 2
ATOM 3585 C C . ARG A 1 82 ? -1.602 4.622 8.443 1.00 0.00 99 ARG A C 2
ATOM 3586 O O . ARG A 1 82 ? -0.398 4.509 8.618 1.00 0.00 99 ARG A O 2
ATOM 3607 N N . PHE A 1 83 ? -2.248 4.051 7.427 1.00 0.00 100 PHE A N 2
ATOM 3608 C CA . PHE A 1 83 ? -1.562 3.178 6.481 1.00 0.00 100 PHE A CA 2
ATOM 3609 C C . PHE A 1 83 ? -0.400 3.883 5.797 1.00 0.00 100 PHE A C 2
ATOM 3610 O O . PHE A 1 83 ? 0.738 3.406 5.830 1.00 0.00 100 PHE A O 2
ATOM 3627 N N . ARG A 1 84 ? -0.688 5.019 5.203 1.00 0.00 101 ARG A N 2
ATOM 3628 C CA . ARG A 1 84 ? 0.299 5.751 4.438 1.00 0.00 101 ARG A CA 2
ATOM 3629 C C . ARG A 1 84 ? 1.433 6.237 5.324 1.00 0.00 101 ARG A C 2
ATOM 3630 O O . ARG A 1 84 ? 2.602 6.185 4.936 1.00 0.00 101 ARG A O 2
ATOM 3651 N N . GLN A 1 85 ? 1.090 6.691 6.517 1.00 0.00 102 GLN A N 2
ATOM 3652 C CA . GLN A 1 85 ? 2.085 7.193 7.441 1.00 0.00 102 GLN A CA 2
ATOM 3653 C C . GLN A 1 85 ? 2.943 6.053 7.966 1.00 0.00 102 GLN A C 2
ATOM 3654 O O . GLN A 1 85 ? 4.134 6.225 8.202 1.00 0.00 102 GLN A O 2
ATOM 3668 N N . LEU A 1 86 ? 2.342 4.873 8.112 1.00 0.00 103 LEU A N 2
ATOM 3669 C CA . LEU A 1 86 ? 3.073 3.726 8.637 1.00 0.00 103 LEU A CA 2
ATOM 3670 C C . LEU A 1 86 ? 4.011 3.171 7.600 1.00 0.00 103 LEU A C 2
ATOM 3671 O O . LEU A 1 86 ? 5.153 2.855 7.896 1.00 0.00 103 LEU A O 2
ATOM 3687 N N . LEU A 1 87 ? 3.537 3.077 6.377 1.00 0.00 104 LEU A N 2
ATOM 3688 C CA . LEU A 1 87 ? 4.352 2.575 5.289 1.00 0.00 104 LEU A CA 2
ATOM 3689 C C . LEU A 1 87 ? 5.581 3.439 5.101 1.00 0.00 104 LEU A C 2
ATOM 3690 O O . LEU A 1 87 ? 6.671 2.948 4.845 1.00 0.00 104 LEU A O 2
ATOM 3706 N N . ALA A 1 88 ? 5.389 4.715 5.248 1.00 0.00 105 ALA A N 2
ATOM 3707 C CA . ALA A 1 88 ? 6.456 5.679 5.093 1.00 0.00 105 ALA A CA 2
ATOM 3708 C C . ALA A 1 88 ? 7.379 5.640 6.288 1.00 0.00 105 ALA A C 2
ATOM 3709 O O . ALA A 1 88 ? 8.573 5.935 6.187 1.00 0.00 105 ALA A O 2
ATOM 3716 N N . GLU A 1 89 ? 6.823 5.262 7.406 1.00 0.00 106 GLU A N 2
ATOM 3717 C CA . GLU A 1 89 ? 7.558 5.165 8.643 1.00 0.00 106 GLU A CA 2
ATOM 3718 C C . GLU A 1 89 ? 8.406 3.902 8.649 1.00 0.00 106 GLU A C 2
ATOM 3719 O O . GLU A 1 89 ? 9.548 3.904 9.098 1.00 0.00 106 GLU A O 2
ATOM 3731 N N . GLN A 1 90 ? 7.838 2.832 8.135 1.00 0.00 107 GLN A N 2
ATOM 3732 C CA . GLN A 1 90 ? 8.533 1.546 8.067 1.00 0.00 107 GLN A CA 2
ATOM 3733 C C . GLN A 1 90 ? 9.343 1.421 6.782 1.00 0.00 107 GLN A C 2
ATOM 3734 O O . GLN A 1 90 ? 10.053 0.434 6.589 1.00 0.00 107 GLN A O 2
ATOM 3748 N N . GLU A 1 91 ? 9.220 2.429 5.912 1.00 0.00 108 GLU A N 2
ATOM 3749 C CA . GLU A 1 91 ? 9.923 2.476 4.616 1.00 0.00 108 GLU A CA 2
ATOM 3750 C C . GLU A 1 91 ? 9.285 1.522 3.600 1.00 0.00 108 GLU A C 2
ATOM 3751 O O . GLU A 1 91 ? 8.776 0.457 3.962 1.00 0.00 108 GLU A O 2
ATOM 3763 N N . PRO A 1 92 ? 9.290 1.908 2.313 1.00 0.00 109 PRO A N 2
ATOM 3764 C CA . PRO A 1 92 ? 8.703 1.105 1.237 1.00 0.00 109 PRO A CA 2
ATOM 3765 C C . PRO A 1 92 ? 9.267 -0.325 1.160 1.00 0.00 109 PRO A C 2
ATOM 3766 O O . PRO A 1 92 ? 10.462 -0.557 1.349 1.00 0.00 109 PRO A O 2
ATOM 3777 N N . GLU A 1 93 ? 8.378 -1.259 0.864 1.00 0.00 110 GLU A N 2
ATOM 3778 C CA . GLU A 1 93 ? 8.690 -2.669 0.727 1.00 0.00 110 GLU A CA 2
ATOM 3779 C C . GLU A 1 93 ? 7.432 -3.372 0.287 1.00 0.00 110 GLU A C 2
ATOM 3780 O O . GLU A 1 93 ? 6.498 -3.473 1.036 1.00 0.00 110 GLU A O 2
ATOM 3792 N N . VAL A 1 94 ? 7.417 -3.801 -0.947 1.00 0.00 111 VAL A N 2
ATOM 3793 C CA . VAL A 1 94 ? 6.245 -4.439 -1.560 1.00 0.00 111 VAL A CA 2
ATOM 3794 C C . VAL A 1 94 ? 5.674 -5.567 -0.698 1.00 0.00 111 VAL A C 2
ATOM 3795 O O . VAL A 1 94 ? 4.461 -5.745 -0.611 1.00 0.00 111 VAL A O 2
ATOM 3808 N N . GLN A 1 95 ? 6.552 -6.285 -0.046 1.00 0.00 112 GLN A N 2
ATOM 3809 C CA . GLN A 1 95 ? 6.155 -7.371 0.841 1.00 0.00 112 GLN A CA 2
ATOM 3810 C C . GLN A 1 95 ? 5.507 -6.806 2.104 1.00 0.00 112 GLN A C 2
ATOM 3811 O O . GLN A 1 95 ? 4.566 -7.386 2.656 1.00 0.00 112 GLN A O 2
ATOM 3825 N N . GLU A 1 96 ? 5.989 -5.644 2.520 1.00 0.00 113 GLU A N 2
ATOM 3826 C CA . GLU A 1 96 ? 5.493 -4.980 3.700 1.00 0.00 113 GLU A CA 2
ATOM 3827 C C . GLU A 1 96 ? 4.201 -4.288 3.367 1.00 0.00 113 GLU A C 2
ATOM 3828 O O . GLU A 1 96 ? 3.298 -4.247 4.167 1.00 0.00 113 GLU A O 2
ATOM 3840 N N . VAL A 1 97 ? 4.127 -3.759 2.157 1.00 0.00 114 VAL A N 2
ATOM 3841 C CA . VAL A 1 97 ? 2.950 -3.052 1.696 1.00 0.00 114 VAL A CA 2
ATOM 3842 C C . VAL A 1 97 ? 1.729 -3.932 1.826 1.00 0.00 114 VAL A C 2
ATOM 3843 O O . VAL A 1 97 ? 0.758 -3.569 2.469 1.00 0.00 114 VAL A O 2
ATOM 3856 N N . SER A 1 98 ? 1.803 -5.100 1.229 1.00 0.00 115 SER A N 2
ATOM 3857 C CA . SER A 1 98 ? 0.701 -6.031 1.242 1.00 0.00 115 SER A CA 2
ATOM 3858 C C . SER A 1 98 ? 0.393 -6.522 2.658 1.00 0.00 115 SER A C 2
ATOM 3859 O O . SER A 1 98 ? -0.767 -6.609 3.065 1.00 0.00 115 SER A O 2
ATOM 3867 N N . GLN A 1 99 ? 1.436 -6.798 3.400 1.00 0.00 116 GLN A N 2
ATOM 3868 C CA . GLN A 1 99 ? 1.313 -7.311 4.757 1.00 0.00 116 GLN A CA 2
ATOM 3869 C C . GLN A 1 99 ? 0.733 -6.249 5.681 1.00 0.00 116 GLN A C 2
ATOM 3870 O O . GLN A 1 99 ? -0.140 -6.534 6.495 1.00 0.00 116 GLN A O 2
ATOM 3884 N N . LEU A 1 100 ? 1.187 -5.028 5.514 1.00 0.00 117 LEU A N 2
ATOM 3885 C CA . LEU A 1 100 ? 0.754 -3.919 6.334 1.00 0.00 117 LEU A CA 2
ATOM 3886 C C . LEU A 1 100 ? -0.634 -3.525 5.935 1.00 0.00 117 LEU A C 2
ATOM 3887 O O . LEU A 1 100 ? -1.440 -3.104 6.766 1.00 0.00 117 LEU A O 2
ATOM 3903 N N . PHE A 1 101 ? -0.926 -3.705 4.663 1.00 0.00 118 PHE A N 2
ATOM 3904 C CA . PHE A 1 101 ? -2.228 -3.376 4.147 1.00 0.00 118 PHE A CA 2
ATOM 3905 C C . PHE A 1 101 ? -3.263 -4.306 4.733 1.00 0.00 118 PHE A C 2
ATOM 3906 O O . PHE A 1 101 ? -4.348 -3.885 5.125 1.00 0.00 118 PHE A O 2
ATOM 3923 N N . ARG A 1 102 ? -2.907 -5.571 4.839 1.00 0.00 119 ARG A N 2
ATOM 3924 C CA . ARG A 1 102 ? -3.804 -6.545 5.399 1.00 0.00 119 ARG A CA 2
ATOM 3925 C C . ARG A 1 102 ? -3.858 -6.351 6.899 1.00 0.00 119 ARG A C 2
ATOM 3926 O O . ARG A 1 102 ? -4.907 -6.484 7.509 1.00 0.00 119 ARG A O 2
ATOM 3947 N N . SER A 1 103 ? -2.714 -5.988 7.481 1.00 0.00 120 SER A N 2
ATOM 3948 C CA . SER A 1 103 ? -2.619 -5.792 8.922 1.00 0.00 120 SER A CA 2
ATOM 3949 C C . SER A 1 103 ? -3.566 -4.709 9.406 1.00 0.00 120 SER A C 2
ATOM 3950 O O . SER A 1 103 ? -4.439 -4.971 10.236 1.00 0.00 120 SER A O 2
ATOM 3958 N N . VAL A 1 104 ? -3.395 -3.498 8.893 1.00 0.00 121 VAL A N 2
ATOM 3959 C CA . VAL A 1 104 ? -4.246 -2.368 9.262 1.00 0.00 121 VAL A CA 2
ATOM 3960 C C . VAL A 1 104 ? -5.710 -2.669 9.020 1.00 0.00 121 VAL A C 2
ATOM 3961 O O . VAL A 1 104 ? -6.561 -2.372 9.856 1.00 0.00 121 VAL A O 2
ATOM 3974 N N . LEU A 1 105 ? -6.003 -3.264 7.892 1.00 0.00 122 LEU A N 2
ATOM 3975 C CA . LEU A 1 105 ? -7.373 -3.610 7.561 1.00 0.00 122 LEU A CA 2
ATOM 3976 C C . LEU A 1 105 ? -7.958 -4.639 8.526 1.00 0.00 122 LEU A C 2
ATOM 3977 O O . LEU A 1 105 ? -9.140 -4.598 8.824 1.00 0.00 122 LEU A O 2
ATOM 3993 N N . GLN A 1 106 ? -7.133 -5.547 9.035 1.00 0.00 123 GLN A N 2
ATOM 3994 C CA . GLN A 1 106 ? -7.626 -6.517 10.014 1.00 0.00 123 GLN A CA 2
ATOM 3995 C C . GLN A 1 106 ? -7.753 -5.838 11.363 1.00 0.00 123 GLN A C 2
ATOM 3996 O O . GLN A 1 106 ? -8.608 -6.184 12.181 1.00 0.00 123 GLN A O 2
ATOM 4010 N N . GLU A 1 107 ? -6.903 -4.854 11.568 1.00 0.00 124 GLU A N 2
ATOM 4011 C CA . GLU A 1 107 ? -6.901 -4.064 12.793 1.00 0.00 124 GLU A CA 2
ATOM 4012 C C . GLU A 1 107 ? -8.206 -3.272 12.901 1.00 0.00 124 GLU A C 2
ATOM 4013 O O . GLU A 1 107 ? -8.952 -3.379 13.896 1.00 0.00 124 GLU A O 2
ATOM 4025 N N . VAL A 1 108 ? -8.497 -2.502 11.858 1.00 0.00 125 VAL A N 2
ATOM 4026 C CA . VAL A 1 108 ? -9.701 -1.697 11.824 1.00 0.00 125 VAL A CA 2
ATOM 4027 C C . VAL A 1 108 ? -10.934 -2.572 11.785 1.00 0.00 125 VAL A C 2
ATOM 4028 O O . VAL A 1 108 ? -11.982 -2.171 12.241 1.00 0.00 125 VAL A O 2
ATOM 4041 N N . LEU A 1 109 ? -10.787 -3.782 11.254 1.00 0.00 126 LEU A N 2
ATOM 4042 C CA . LEU A 1 109 ? -11.899 -4.709 11.144 1.00 0.00 126 LEU A CA 2
ATOM 4043 C C . LEU A 1 109 ? -12.440 -5.028 12.532 1.00 0.00 126 LEU A C 2
ATOM 4044 O O . LEU A 1 109 ? -13.640 -4.910 12.788 1.00 0.00 126 LEU A O 2
ATOM 4060 N N . GLU A 1 110 ? -11.541 -5.413 13.426 1.00 0.00 127 GLU A N 2
ATOM 4061 C CA . GLU A 1 110 ? -11.908 -5.766 14.787 1.00 0.00 127 GLU A CA 2
ATOM 4062 C C . GLU A 1 110 ? -12.567 -4.584 15.504 1.00 0.00 127 GLU A C 2
ATOM 4063 O O . GLU A 1 110 ? -13.569 -4.750 16.209 1.00 0.00 127 GLU A O 2
ATOM 4075 N N . ARG A 1 111 ? -12.028 -3.389 15.298 1.00 0.00 128 ARG A N 2
ATOM 4076 C CA . ARG A 1 111 ? -12.560 -2.204 15.967 1.00 0.00 128 ARG A CA 2
ATOM 4077 C C . ARG A 1 111 ? -13.853 -1.728 15.306 1.00 0.00 128 ARG A C 2
ATOM 4078 O O . ARG A 1 111 ? -14.737 -1.177 15.965 1.00 0.00 128 ARG A O 2
ATOM 4099 N N . MET A 1 112 ? -13.964 -1.962 14.015 1.00 0.00 129 MET A N 2
ATOM 4100 C CA . MET A 1 112 ? -15.144 -1.579 13.264 1.00 0.00 129 MET A CA 2
ATOM 4101 C C . MET A 1 112 ? -16.298 -2.474 13.646 1.00 0.00 129 MET A C 2
ATOM 4102 O O . MET A 1 112 ? -17.438 -2.030 13.782 1.00 0.00 129 MET A O 2
ATOM 4116 N N . LYS A 1 113 ? -15.979 -3.741 13.823 1.00 0.00 130 LYS A N 2
ATOM 4117 C CA . LYS A 1 113 ? -16.945 -4.734 14.250 1.00 0.00 130 LYS A CA 2
ATOM 4118 C C . LYS A 1 113 ? -17.473 -4.368 15.625 1.00 0.00 130 LYS A C 2
ATOM 4119 O O . LYS A 1 113 ? -18.647 -4.549 15.914 1.00 0.00 130 LYS A O 2
ATOM 4138 N N . GLN A 1 114 ? -16.586 -3.832 16.459 1.00 0.00 131 GLN A N 2
ATOM 4139 C CA . GLN A 1 114 ? -16.947 -3.388 17.797 1.00 0.00 131 GLN A CA 2
ATOM 4140 C C . GLN A 1 114 ? -18.034 -2.320 17.716 1.00 0.00 131 GLN A C 2
ATOM 4141 O O . GLN A 1 114 ? -19.068 -2.428 18.369 1.00 0.00 131 GLN A O 2
ATOM 4155 N N . GLU A 1 115 ? -17.776 -1.284 16.914 1.00 0.00 132 GLU A N 2
ATOM 4156 C CA . GLU A 1 115 ? -18.751 -0.216 16.677 1.00 0.00 132 GLU A CA 2
ATOM 4157 C C . GLU A 1 115 ? -20.088 -0.819 16.232 1.00 0.00 132 GLU A C 2
ATOM 4158 O O . GLU A 1 115 ? -21.151 -0.444 16.738 1.00 0.00 132 GLU A O 2
ATOM 4170 N N . GLU A 1 116 ? -20.012 -1.785 15.321 1.00 0.00 133 GLU A N 2
ATOM 4171 C CA . GLU A 1 116 ? -21.196 -2.451 14.800 1.00 0.00 133 GLU A CA 2
ATOM 4172 C C . GLU A 1 116 ? -21.950 -3.136 15.938 1.00 0.00 133 GLU A C 2
ATOM 4173 O O . GLU A 1 116 ? -23.112 -2.827 16.202 1.00 0.00 133 GLU A O 2
ATOM 4185 N N . GLU A 1 117 ? -21.259 -4.047 16.615 1.00 0.00 134 GLU A N 2
ATOM 4186 C CA . GLU A 1 117 ? -21.819 -4.790 17.741 1.00 0.00 134 GLU A CA 2
ATOM 4187 C C . GLU A 1 117 ? -22.420 -3.849 18.791 1.00 0.00 134 GLU A C 2
ATOM 4188 O O . GLU A 1 117 ? -23.522 -4.078 19.276 1.00 0.00 134 GLU A O 2
ATOM 4200 N N . ALA A 1 118 ? -21.698 -2.783 19.109 1.00 0.00 135 ALA A N 2
ATOM 4201 C CA . ALA A 1 118 ? -22.120 -1.830 20.133 1.00 0.00 135 ALA A CA 2
ATOM 4202 C C . ALA A 1 118 ? -23.440 -1.134 19.790 1.00 0.00 135 ALA A C 2
ATOM 4203 O O . ALA A 1 118 ? -24.373 -1.113 20.608 1.00 0.00 135 ALA A O 2
ATOM 4210 N N . HIS A 1 119 ? -23.543 -0.585 18.585 1.00 0.00 136 HIS A N 2
ATOM 4211 C CA . HIS A 1 119 ? -24.741 0.167 18.219 1.00 0.00 136 HIS A CA 2
ATOM 4212 C C . HIS A 1 119 ? -25.885 -0.771 17.829 1.00 0.00 136 HIS A C 2
ATOM 4213 O O . HIS A 1 119 ? -27.055 -0.445 18.014 1.00 0.00 136 HIS A O 2
ATOM 4227 N N . LYS A 1 120 ? -25.540 -1.934 17.305 1.00 0.00 137 LYS A N 2
ATOM 4228 C CA . LYS A 1 120 ? -26.540 -2.895 16.888 1.00 0.00 137 LYS A CA 2
ATOM 4229 C C . LYS A 1 120 ? -27.173 -3.557 18.103 1.00 0.00 137 LYS A C 2
ATOM 4230 O O . LYS A 1 120 ? -28.375 -3.738 18.154 1.00 0.00 137 LYS A O 2
ATOM 4249 N N . LEU A 1 121 ? -26.346 -3.913 19.078 1.00 0.00 138 LEU A N 2
ATOM 4250 C CA . LEU A 1 121 ? -26.839 -4.522 20.308 1.00 0.00 138 LEU A CA 2
ATOM 4251 C C . LEU A 1 121 ? -27.799 -3.591 21.037 1.00 0.00 138 LEU A C 2
ATOM 4252 O O . LEU A 1 121 ? -28.894 -3.999 21.425 1.00 0.00 138 LEU A O 2
ATOM 4268 N N . THR A 1 122 ? -27.384 -2.346 21.229 1.00 0.00 139 THR A N 2
ATOM 4269 C CA . THR A 1 122 ? -28.212 -1.371 21.915 1.00 0.00 139 THR A CA 2
ATOM 4270 C C . THR A 1 122 ? -29.519 -1.099 21.171 1.00 0.00 139 THR A C 2
ATOM 4271 O O . THR A 1 122 ? -30.571 -0.924 21.792 1.00 0.00 139 THR A O 2
ATOM 4282 N N . ARG A 1 123 ? -29.455 -1.074 19.850 1.00 0.00 140 ARG A N 2
ATOM 4283 C CA . ARG A 1 123 ? -30.638 -0.813 19.047 1.00 0.00 140 ARG A CA 2
ATOM 4284 C C . ARG A 1 123 ? -31.303 -2.102 18.613 1.00 0.00 140 ARG A C 2
ATOM 4285 O O . ARG A 1 123 ? -32.203 -2.607 19.294 1.00 0.00 140 ARG A O 2
ATOM 4306 N N . GLN A 1 124 ? -30.850 -2.624 17.488 1.00 0.00 141 GLN A N 2
ATOM 4307 C CA . GLN A 1 124 ? -31.364 -3.853 16.907 1.00 0.00 141 GLN A CA 2
ATOM 4308 C C . GLN A 1 124 ? -32.747 -3.638 16.287 1.00 0.00 141 GLN A C 2
ATOM 4309 O O . GLN A 1 124 ? -32.849 -3.218 15.137 1.00 0.00 141 GLN A O 2
ATOM 4323 N N . TRP A 1 125 ? -33.801 -3.892 17.078 1.00 0.00 142 TRP A N 2
ATOM 4324 C CA . TRP A 1 125 ? -35.203 -3.743 16.647 1.00 0.00 142 TRP A CA 2
ATOM 4325 C C . TRP A 1 125 ? -35.518 -4.604 15.422 1.00 0.00 142 TRP A C 2
ATOM 4326 O O . TRP A 1 125 ? -36.028 -5.716 15.554 1.00 0.00 142 TRP A O 2
ATOM 4347 N N . SER A 1 126 ? -35.194 -4.108 14.249 1.00 0.00 143 SER A N 2
ATOM 4348 C CA . SER A 1 126 ? -35.429 -4.843 13.038 1.00 0.00 143 SER A CA 2
ATOM 4349 C C . SER A 1 126 ? -34.158 -5.588 12.638 1.00 0.00 143 SER A C 2
ATOM 4350 O O . SER A 1 126 ? -33.303 -5.056 11.924 1.00 0.00 143 SER A O 2
ATOM 4358 N N . LEU A 1 127 ? -34.023 -6.802 13.137 1.00 0.00 144 LEU A N 2
ATOM 4359 C CA . LEU A 1 127 ? -32.854 -7.616 12.866 1.00 0.00 144 LEU A CA 2
ATOM 4360 C C . LEU A 1 127 ? -32.942 -8.266 11.492 1.00 0.00 144 LEU A C 2
ATOM 4361 O O . LEU A 1 127 ? -33.938 -8.923 11.161 1.00 0.00 144 LEU A O 2
ATOM 4377 N N . ARG A 1 128 ? -31.920 -8.053 10.686 1.00 0.00 145 ARG A N 2
ATOM 4378 C CA . ARG A 1 128 ? -31.826 -8.674 9.380 1.00 0.00 145 ARG A CA 2
ATOM 4379 C C . ARG A 1 128 ? -30.614 -9.595 9.337 1.00 0.00 145 ARG A C 2
ATOM 4380 O O . ARG A 1 128 ? -29.483 -9.133 9.180 1.00 0.00 145 ARG A O 2
ATOM 4401 N N . PRO A 1 129 ? -30.831 -10.915 9.512 1.00 0.00 146 PRO A N 2
ATOM 4402 C CA . PRO A 1 129 ? -29.746 -11.903 9.511 1.00 0.00 146 PRO A CA 2
ATOM 4403 C C . PRO A 1 129 ? -29.030 -11.974 8.166 1.00 0.00 146 PRO A C 2
ATOM 4404 O O . PRO A 1 129 ? -29.552 -11.506 7.144 1.00 0.00 146 PRO A O 2
ATOM 4415 N N . ARG A 1 130 ? -27.843 -12.558 8.170 1.00 0.00 147 ARG A N 2
ATOM 4416 C CA . ARG A 1 130 ? -27.033 -12.665 6.966 1.00 0.00 147 ARG A CA 2
ATOM 4417 C C . ARG A 1 130 ? -27.664 -13.604 5.947 1.00 0.00 147 ARG A C 2
ATOM 4418 O O . ARG A 1 130 ? -27.662 -14.829 6.125 1.00 0.00 147 ARG A O 2
ATOM 4439 N N . GLY A 1 131 ? -28.207 -13.030 4.895 1.00 0.00 148 GLY A N 2
ATOM 4440 C CA . GLY A 1 131 ? -28.769 -13.818 3.829 1.00 0.00 148 GLY A CA 2
ATOM 4441 C C . GLY A 1 131 ? -27.679 -14.346 2.935 1.00 0.00 148 GLY A C 2
ATOM 4442 O O . GLY A 1 131 ? -26.560 -13.827 2.963 1.00 0.00 148 GLY A O 2
ATOM 4446 N N . SER A 1 132 ? -27.988 -15.386 2.158 1.00 0.00 149 SER A N 2
ATOM 4447 C CA . SER A 1 132 ? -27.022 -16.027 1.248 1.00 0.00 149 SER A CA 2
ATOM 4448 C C . SER A 1 132 ? -25.946 -16.819 2.022 1.00 0.00 149 SER A C 2
ATOM 4449 O O . SER A 1 132 ? -25.640 -17.957 1.682 1.00 0.00 149 SER A O 2
ATOM 4457 N N . LEU A 1 133 ? -25.410 -16.219 3.084 1.00 0.00 150 LEU A N 2
ATOM 4458 C CA . LEU A 1 133 ? -24.391 -16.863 3.918 1.00 0.00 150 LEU A CA 2
ATOM 4459 C C . LEU A 1 133 ? -24.994 -17.980 4.766 1.00 0.00 150 LEU A C 2
ATOM 4460 O O . LEU A 1 133 ? -24.300 -18.622 5.552 1.00 0.00 150 LEU A O 2
ATOM 4476 N N . ALA A 1 134 ? -26.290 -18.204 4.607 1.00 0.00 151 ALA A N 2
ATOM 4477 C CA . ALA A 1 134 ? -26.970 -19.276 5.309 1.00 0.00 151 ALA A CA 2
ATOM 4478 C C . ALA A 1 134 ? -26.543 -20.625 4.738 1.00 0.00 151 ALA A C 2
ATOM 4479 O O . ALA A 1 134 ? -26.665 -21.659 5.389 1.00 0.00 151 ALA A O 2
ATOM 4486 N N . THR A 1 135 ? -26.034 -20.596 3.516 1.00 0.00 152 THR A N 2
ATOM 4487 C CA . THR A 1 135 ? -25.558 -21.785 2.855 1.00 0.00 152 THR A CA 2
ATOM 4488 C C . THR A 1 135 ? -24.429 -21.441 1.874 1.00 0.00 152 THR A C 2
ATOM 4489 O O . THR A 1 135 ? -24.658 -20.862 0.811 1.00 0.00 152 THR A O 2
ATOM 4500 N N . PHE A 1 136 ? -23.211 -21.758 2.264 1.00 0.00 153 PHE A N 2
ATOM 4501 C CA . PHE A 1 136 ? -22.054 -21.518 1.422 1.00 0.00 153 PHE A CA 2
ATOM 4502 C C . PHE A 1 136 ? -21.022 -22.602 1.655 1.00 0.00 153 PHE A C 2
ATOM 4503 O O . PHE A 1 136 ? -21.055 -23.280 2.690 1.00 0.00 153 PHE A O 2
ATOM 4520 N N . GLU A 1 137 ? -20.131 -22.787 0.682 1.00 0.00 154 GLU A N 2
ATOM 4521 C CA . GLU A 1 137 ? -19.088 -23.816 0.747 1.00 0.00 154 GLU A CA 2
ATOM 4522 C C . GLU A 1 137 ? -19.729 -25.216 0.657 1.00 0.00 154 GLU A C 2
ATOM 4523 O O . GLU A 1 137 ? -19.088 -26.243 0.904 1.00 0.00 154 GLU A O 2
ATOM 4535 N N . THR A 1 138 ? -20.999 -25.234 0.279 1.00 0.00 155 THR A N 2
ATOM 4536 C CA . THR A 1 138 ? -21.748 -26.464 0.118 1.00 0.00 155 THR A CA 2
ATOM 4537 C C . THR A 1 138 ? -22.012 -26.698 -1.363 1.00 0.00 155 THR A C 2
ATOM 4538 O O . THR A 1 138 ? -22.344 -27.805 -1.793 1.00 0.00 155 THR A O 2
ATOM 4549 N N . GLU A 1 139 ? -21.842 -25.632 -2.117 1.00 0.00 156 GLU A N 2
ATOM 4550 C CA . GLU A 1 139 ? -22.070 -25.604 -3.552 1.00 0.00 156 GLU A CA 2
ATOM 4551 C C . GLU A 1 139 ? -21.342 -26.730 -4.264 1.00 0.00 156 GLU A C 2
ATOM 4552 O O . GLU A 1 139 ? -20.118 -26.875 -4.152 1.00 0.00 156 GLU A O 2
ATOM 4564 N N . ALA A 1 140 ? -22.102 -27.514 -4.990 1.00 0.00 157 ALA A N 2
ATOM 4565 C CA . ALA A 1 140 ? -21.574 -28.645 -5.724 1.00 0.00 157 ALA A CA 2
ATOM 4566 C C . ALA A 1 140 ? -22.541 -29.059 -6.811 1.00 0.00 157 ALA A C 2
ATOM 4567 O O . ALA A 1 140 ? -23.638 -29.553 -6.529 1.00 0.00 157 ALA A O 2
ATOM 4574 N N . GLU A 1 141 ? -22.152 -28.845 -8.046 1.00 0.00 158 GLU A N 2
ATOM 4575 C CA . GLU A 1 141 ? -22.982 -29.205 -9.172 1.00 0.00 158 GLU A CA 2
ATOM 4576 C C . GLU A 1 141 ? -22.693 -30.625 -9.620 1.00 0.00 158 GLU A C 2
ATOM 4577 O O . GLU A 1 141 ? -21.756 -30.874 -10.385 1.00 0.00 158 GLU A O 2
ATOM 4589 N N . ILE A 1 142 ? -23.475 -31.553 -9.110 1.00 0.00 159 ILE A N 2
ATOM 4590 C CA . ILE A 1 142 ? -23.334 -32.948 -9.451 1.00 0.00 159 ILE A CA 2
ATOM 4591 C C . ILE A 1 142 ? -24.511 -33.383 -10.300 1.00 0.00 159 ILE A C 2
ATOM 4592 O O . ILE A 1 142 ? -25.652 -32.981 -10.053 1.00 0.00 159 ILE A O 2
ATOM 4608 N N . ASP A 1 143 ? -24.237 -34.186 -11.291 1.00 0.00 160 ASP A N 2
ATOM 4609 C CA . ASP A 1 143 ? -25.268 -34.649 -12.200 1.00 0.00 160 ASP A CA 2
ATOM 4610 C C . ASP A 1 143 ? -25.211 -36.150 -12.354 1.00 0.00 160 ASP A C 2
ATOM 4611 O O . ASP A 1 143 ? -24.253 -36.651 -12.974 1.00 0.00 160 ASP A O 2
ATOM 4621 N N . ALA A 1 1 ? -25.911 7.930 -5.357 1.00 0.00 18 ALA A N 3
ATOM 4622 C CA . ALA A 1 1 ? -25.796 6.977 -6.478 1.00 0.00 18 ALA A CA 3
ATOM 4623 C C . ALA A 1 1 ? -25.061 5.718 -6.040 1.00 0.00 18 ALA A C 3
ATOM 4624 O O . ALA A 1 1 ? -25.668 4.662 -5.864 1.00 0.00 18 ALA A O 3
ATOM 4633 N N . ARG A 1 2 ? -23.757 5.834 -5.850 1.00 0.00 19 ARG A N 3
ATOM 4634 C CA . ARG A 1 2 ? -22.947 4.705 -5.418 1.00 0.00 19 ARG A CA 3
ATOM 4635 C C . ARG A 1 2 ? -22.796 4.731 -3.909 1.00 0.00 19 ARG A C 3
ATOM 4636 O O . ARG A 1 2 ? -22.975 5.778 -3.281 1.00 0.00 19 ARG A O 3
ATOM 4657 N N . SER A 1 3 ? -22.481 3.597 -3.323 1.00 0.00 20 SER A N 3
ATOM 4658 C CA . SER A 1 3 ? -22.279 3.530 -1.898 1.00 0.00 20 SER A CA 3
ATOM 4659 C C . SER A 1 3 ? -20.906 4.100 -1.536 1.00 0.00 20 SER A C 3
ATOM 4660 O O . SER A 1 3 ? -19.965 4.022 -2.338 1.00 0.00 20 SER A O 3
ATOM 4668 N N . PRO A 1 4 ? -20.767 4.684 -0.329 1.00 0.00 21 PRO A N 3
ATOM 4669 C CA . PRO A 1 4 ? -19.493 5.247 0.134 1.00 0.00 21 PRO A CA 3
ATOM 4670 C C . PRO A 1 4 ? -18.406 4.181 0.200 1.00 0.00 21 PRO A C 3
ATOM 4671 O O . PRO A 1 4 ? -17.216 4.489 0.168 1.00 0.00 21 PRO A O 3
ATOM 4682 N N . ALA A 1 5 ? -18.840 2.923 0.275 1.00 0.00 22 ALA A N 3
ATOM 4683 C CA . ALA A 1 5 ? -17.939 1.786 0.315 1.00 0.00 22 ALA A CA 3
ATOM 4684 C C . ALA A 1 5 ? -17.053 1.757 -0.920 1.00 0.00 22 ALA A C 3
ATOM 4685 O O . ALA A 1 5 ? -15.885 1.384 -0.842 1.00 0.00 22 ALA A O 3
ATOM 4692 N N . GLU A 1 6 ? -17.608 2.172 -2.065 1.00 0.00 23 GLU A N 3
ATOM 4693 C CA . GLU A 1 6 ? -16.851 2.199 -3.304 1.00 0.00 23 GLU A CA 3
ATOM 4694 C C . GLU A 1 6 ? -15.745 3.233 -3.207 1.00 0.00 23 GLU A C 3
ATOM 4695 O O . GLU A 1 6 ? -14.591 2.969 -3.549 1.00 0.00 23 GLU A O 3
ATOM 4707 N N . MET A 1 7 ? -16.122 4.414 -2.750 1.00 0.00 24 MET A N 3
ATOM 4708 C CA . MET A 1 7 ? -15.179 5.503 -2.520 1.00 0.00 24 MET A CA 3
ATOM 4709 C C . MET A 1 7 ? -14.031 5.035 -1.631 1.00 0.00 24 MET A C 3
ATOM 4710 O O . MET A 1 7 ? -12.865 5.273 -1.936 1.00 0.00 24 MET A O 3
ATOM 4724 N N . VAL A 1 8 ? -14.381 4.354 -0.537 1.00 0.00 25 VAL A N 3
ATOM 4725 C CA . VAL A 1 8 ? -13.395 3.813 0.395 1.00 0.00 25 VAL A CA 3
ATOM 4726 C C . VAL A 1 8 ? -12.447 2.858 -0.328 1.00 0.00 25 VAL A C 3
ATOM 4727 O O . VAL A 1 8 ? -11.226 2.961 -0.202 1.00 0.00 25 VAL A O 3
ATOM 4740 N N . LEU A 1 9 ? -13.017 1.954 -1.106 1.00 0.00 26 LEU A N 3
ATOM 4741 C CA . LEU A 1 9 ? -12.246 0.982 -1.862 1.00 0.00 26 LEU A CA 3
ATOM 4742 C C . LEU A 1 9 ? -11.225 1.653 -2.758 1.00 0.00 26 LEU A C 3
ATOM 4743 O O . LEU A 1 9 ? -10.070 1.229 -2.809 1.00 0.00 26 LEU A O 3
ATOM 4759 N N . GLU A 1 10 ? -11.640 2.704 -3.458 1.00 0.00 27 GLU A N 3
ATOM 4760 C CA . GLU A 1 10 ? -10.763 3.427 -4.340 1.00 0.00 27 GLU A CA 3
ATOM 4761 C C . GLU A 1 10 ? -9.602 4.009 -3.575 1.00 0.00 27 GLU A C 3
ATOM 4762 O O . GLU A 1 10 ? -8.471 3.780 -3.929 1.00 0.00 27 GLU A O 3
ATOM 4774 N N . THR A 1 11 ? -9.890 4.738 -2.503 1.00 0.00 28 THR A N 3
ATOM 4775 C CA . THR A 1 11 ? -8.839 5.363 -1.713 1.00 0.00 28 THR A CA 3
ATOM 4776 C C . THR A 1 11 ? -7.762 4.358 -1.296 1.00 0.00 28 THR A C 3
ATOM 4777 O O . THR A 1 11 ? -6.566 4.616 -1.446 1.00 0.00 28 THR A O 3
ATOM 4788 N N . LEU A 1 12 ? -8.190 3.189 -0.852 1.00 0.00 29 LEU A N 3
ATOM 4789 C CA . LEU A 1 12 ? -7.262 2.172 -0.394 1.00 0.00 29 LEU A CA 3
ATOM 4790 C C . LEU A 1 12 ? -6.524 1.537 -1.553 1.00 0.00 29 LEU A C 3
ATOM 4791 O O . LEU A 1 12 ? -5.312 1.401 -1.519 1.00 0.00 29 LEU A O 3
ATOM 4807 N N . MET A 1 13 ? -7.257 1.194 -2.600 1.00 0.00 30 MET A N 3
ATOM 4808 C CA . MET A 1 13 ? -6.680 0.493 -3.748 1.00 0.00 30 MET A CA 3
ATOM 4809 C C . MET A 1 13 ? -5.885 1.424 -4.633 1.00 0.00 30 MET A C 3
ATOM 4810 O O . MET A 1 13 ? -5.082 0.989 -5.446 1.00 0.00 30 MET A O 3
ATOM 4824 N N . MET A 1 14 ? -6.082 2.692 -4.439 1.00 0.00 31 MET A N 3
ATOM 4825 C CA . MET A 1 14 ? -5.424 3.694 -5.234 1.00 0.00 31 MET A CA 3
ATOM 4826 C C . MET A 1 14 ? -4.035 3.926 -4.713 1.00 0.00 31 MET A C 3
ATOM 4827 O O . MET A 1 14 ? -3.070 3.931 -5.484 1.00 0.00 31 MET A O 3
ATOM 4841 N N . GLU A 1 15 ? -3.901 4.084 -3.399 1.00 0.00 32 GLU A N 3
ATOM 4842 C CA . GLU A 1 15 ? -2.596 4.308 -2.861 1.00 0.00 32 GLU A CA 3
ATOM 4843 C C . GLU A 1 15 ? -1.880 3.012 -2.616 1.00 0.00 32 GLU A C 3
ATOM 4844 O O . GLU A 1 15 ? -0.667 2.960 -2.708 1.00 0.00 32 GLU A O 3
ATOM 4856 N N . LEU A 1 16 ? -2.633 1.946 -2.325 1.00 0.00 33 LEU A N 3
ATOM 4857 C CA . LEU A 1 16 ? -2.033 0.625 -2.237 1.00 0.00 33 LEU A CA 3
ATOM 4858 C C . LEU A 1 16 ? -1.298 0.340 -3.525 1.00 0.00 33 LEU A C 3
ATOM 4859 O O . LEU A 1 16 ? -0.150 -0.068 -3.516 1.00 0.00 33 LEU A O 3
ATOM 4875 N N . THR A 1 17 ? -1.975 0.588 -4.634 1.00 0.00 34 THR A N 3
ATOM 4876 C CA . THR A 1 17 ? -1.384 0.369 -5.941 1.00 0.00 34 THR A CA 3
ATOM 4877 C C . THR A 1 17 ? -0.194 1.312 -6.188 1.00 0.00 34 THR A C 3
ATOM 4878 O O . THR A 1 17 ? 0.890 0.866 -6.568 1.00 0.00 34 THR A O 3
ATOM 4889 N N . GLY A 1 18 ? -0.401 2.606 -5.951 1.00 0.00 35 GLY A N 3
ATOM 4890 C CA . GLY A 1 18 ? 0.642 3.587 -6.170 1.00 0.00 35 GLY A CA 3
ATOM 4891 C C . GLY A 1 18 ? 1.857 3.348 -5.314 1.00 0.00 35 GLY A C 3
ATOM 4892 O O . GLY A 1 18 ? 2.983 3.600 -5.742 1.00 0.00 35 GLY A O 3
ATOM 4896 N N . GLN A 1 19 ? 1.640 2.832 -4.114 1.00 0.00 36 GLN A N 3
ATOM 4897 C CA . GLN A 1 19 ? 2.727 2.579 -3.211 1.00 0.00 36 GLN A CA 3
ATOM 4898 C C . GLN A 1 19 ? 3.319 1.209 -3.469 1.00 0.00 36 GLN A C 3
ATOM 4899 O O . GLN A 1 19 ? 4.474 0.973 -3.182 1.00 0.00 36 GLN A O 3
ATOM 4913 N N . MET A 1 20 ? 2.506 0.301 -3.994 1.00 0.00 37 MET A N 3
ATOM 4914 C CA . MET A 1 20 ? 2.985 -1.015 -4.409 1.00 0.00 37 MET A CA 3
ATOM 4915 C C . MET A 1 20 ? 3.945 -0.842 -5.566 1.00 0.00 37 MET A C 3
ATOM 4916 O O . MET A 1 20 ? 4.974 -1.512 -5.660 1.00 0.00 37 MET A O 3
ATOM 4930 N N . ARG A 1 21 ? 3.598 0.088 -6.428 1.00 0.00 38 ARG A N 3
ATOM 4931 C CA . ARG A 1 21 ? 4.442 0.444 -7.554 1.00 0.00 38 ARG A CA 3
ATOM 4932 C C . ARG A 1 21 ? 5.648 1.221 -7.054 1.00 0.00 38 ARG A C 3
ATOM 4933 O O . ARG A 1 21 ? 6.782 0.940 -7.437 1.00 0.00 38 ARG A O 3
ATOM 4954 N N . GLU A 1 22 ? 5.386 2.212 -6.199 1.00 0.00 39 GLU A N 3
ATOM 4955 C CA . GLU A 1 22 ? 6.449 2.990 -5.559 1.00 0.00 39 GLU A CA 3
ATOM 4956 C C . GLU A 1 22 ? 7.453 2.060 -4.894 1.00 0.00 39 GLU A C 3
ATOM 4957 O O . GLU A 1 22 ? 8.660 2.208 -5.061 1.00 0.00 39 GLU A O 3
ATOM 4969 N N . ALA A 1 23 ? 6.934 1.090 -4.151 1.00 0.00 40 ALA A N 3
ATOM 4970 C CA . ALA A 1 23 ? 7.765 0.111 -3.460 1.00 0.00 40 ALA A CA 3
ATOM 4971 C C . ALA A 1 23 ? 8.652 -0.648 -4.435 1.00 0.00 40 ALA A C 3
ATOM 4972 O O . ALA A 1 23 ? 9.827 -0.883 -4.154 1.00 0.00 40 ALA A O 3
ATOM 4979 N N . GLU A 1 24 ? 8.092 -1.025 -5.581 1.00 0.00 41 GLU A N 3
ATOM 4980 C CA . GLU A 1 24 ? 8.864 -1.726 -6.602 1.00 0.00 41 GLU A CA 3
ATOM 4981 C C . GLU A 1 24 ? 9.972 -0.821 -7.132 1.00 0.00 41 GLU A C 3
ATOM 4982 O O . GLU A 1 24 ? 11.121 -1.243 -7.285 1.00 0.00 41 GLU A O 3
ATOM 4994 N N . ARG A 1 25 ? 9.618 0.432 -7.393 1.00 0.00 42 ARG A N 3
ATOM 4995 C CA . ARG A 1 25 ? 10.569 1.418 -7.886 1.00 0.00 42 ARG A CA 3
ATOM 4996 C C . ARG A 1 25 ? 11.703 1.624 -6.891 1.00 0.00 42 ARG A C 3
ATOM 4997 O O . ARG A 1 25 ? 12.872 1.716 -7.278 1.00 0.00 42 ARG A O 3
ATOM 5018 N N . GLN A 1 26 ? 11.358 1.682 -5.614 1.00 0.00 43 GLN A N 3
ATOM 5019 C CA . GLN A 1 26 ? 12.348 1.851 -4.561 1.00 0.00 43 GLN A CA 3
ATOM 5020 C C . GLN A 1 26 ? 13.257 0.636 -4.483 1.00 0.00 43 GLN A C 3
ATOM 5021 O O . GLN A 1 26 ? 14.481 0.769 -4.441 1.00 0.00 43 GLN A O 3
ATOM 5035 N N . GLN A 1 27 ? 12.657 -0.557 -4.482 1.00 0.00 44 GLN A N 3
ATOM 5036 C CA . GLN A 1 27 ? 13.430 -1.794 -4.444 1.00 0.00 44 GLN A CA 3
ATOM 5037 C C . GLN A 1 27 ? 14.349 -1.887 -5.650 1.00 0.00 44 GLN A C 3
ATOM 5038 O O . GLN A 1 27 ? 15.476 -2.365 -5.542 1.00 0.00 44 GLN A O 3
ATOM 5052 N N . ARG A 1 28 ? 13.864 -1.420 -6.797 1.00 0.00 45 ARG A N 3
ATOM 5053 C CA . ARG A 1 28 ? 14.650 -1.407 -8.023 1.00 0.00 45 ARG A CA 3
ATOM 5054 C C . ARG A 1 28 ? 15.929 -0.587 -7.828 1.00 0.00 45 ARG A C 3
ATOM 5055 O O . ARG A 1 28 ? 17.032 -1.072 -8.082 1.00 0.00 45 ARG A O 3
ATOM 5076 N N . GLU A 1 29 ? 15.769 0.645 -7.355 1.00 0.00 46 GLU A N 3
ATOM 5077 C CA . GLU A 1 29 ? 16.905 1.537 -7.115 1.00 0.00 46 GLU A CA 3
ATOM 5078 C C . GLU A 1 29 ? 17.875 0.925 -6.109 1.00 0.00 46 GLU A C 3
ATOM 5079 O O . GLU A 1 29 ? 19.088 0.915 -6.321 1.00 0.00 46 GLU A O 3
ATOM 5091 N N . ARG A 1 30 ? 17.325 0.396 -5.030 1.00 0.00 47 ARG A N 3
ATOM 5092 C CA . ARG A 1 30 ? 18.121 -0.213 -3.971 1.00 0.00 47 ARG A CA 3
ATOM 5093 C C . ARG A 1 30 ? 18.909 -1.415 -4.488 1.00 0.00 47 ARG A C 3
ATOM 5094 O O . ARG A 1 30 ? 20.112 -1.521 -4.254 1.00 0.00 47 ARG A O 3
ATOM 5115 N N . SER A 1 31 ? 18.227 -2.308 -5.201 1.00 0.00 48 SER A N 3
ATOM 5116 C CA . SER A 1 31 ? 18.864 -3.498 -5.773 1.00 0.00 48 SER A CA 3
ATOM 5117 C C . SER A 1 31 ? 20.012 -3.125 -6.719 1.00 0.00 48 SER A C 3
ATOM 5118 O O . SER A 1 31 ? 20.945 -3.902 -6.910 1.00 0.00 48 SER A O 3
ATOM 5126 N N . ASN A 1 32 ? 19.935 -1.938 -7.306 1.00 0.00 49 ASN A N 3
ATOM 5127 C CA . ASN A 1 32 ? 20.990 -1.460 -8.195 1.00 0.00 49 ASN A CA 3
ATOM 5128 C C . ASN A 1 32 ? 22.172 -0.949 -7.396 1.00 0.00 49 ASN A C 3
ATOM 5129 O O . ASN A 1 32 ? 23.323 -1.186 -7.750 1.00 0.00 49 ASN A O 3
ATOM 5140 N N . ALA A 1 33 ? 21.877 -0.253 -6.318 1.00 0.00 50 ALA A N 3
ATOM 5141 C CA . ALA A 1 33 ? 22.907 0.287 -5.449 1.00 0.00 50 ALA A CA 3
ATOM 5142 C C . ALA A 1 33 ? 23.738 -0.821 -4.833 1.00 0.00 50 ALA A C 3
ATOM 5143 O O . ALA A 1 33 ? 24.965 -0.776 -4.838 1.00 0.00 50 ALA A O 3
ATOM 5150 N N . VAL A 1 34 ? 23.067 -1.819 -4.321 1.00 0.00 51 VAL A N 3
ATOM 5151 C CA . VAL A 1 34 ? 23.738 -2.953 -3.698 1.00 0.00 51 VAL A CA 3
ATOM 5152 C C . VAL A 1 34 ? 23.846 -4.120 -4.661 1.00 0.00 51 VAL A C 3
ATOM 5153 O O . VAL A 1 34 ? 23.929 -5.276 -4.244 1.00 0.00 51 VAL A O 3
ATOM 5166 N N . ARG A 1 35 ? 23.889 -3.794 -5.934 1.00 0.00 52 ARG A N 3
ATOM 5167 C CA . ARG A 1 35 ? 23.938 -4.778 -7.022 1.00 0.00 52 ARG A CA 3
ATOM 5168 C C . ARG A 1 35 ? 24.973 -5.873 -6.765 1.00 0.00 52 ARG A C 3
ATOM 5169 O O . ARG A 1 35 ? 24.629 -7.043 -6.665 1.00 0.00 52 ARG A O 3
ATOM 5190 N N . LYS A 1 36 ? 26.228 -5.491 -6.641 1.00 0.00 53 LYS A N 3
ATOM 5191 C CA . LYS A 1 36 ? 27.276 -6.465 -6.359 1.00 0.00 53 LYS A CA 3
ATOM 5192 C C . LYS A 1 36 ? 27.662 -6.422 -4.892 1.00 0.00 53 LYS A C 3
ATOM 5193 O O . LYS A 1 36 ? 28.709 -6.935 -4.491 1.00 0.00 53 LYS A O 3
ATOM 5212 N N . VAL A 1 37 ? 26.808 -5.818 -4.095 1.00 0.00 54 VAL A N 3
ATOM 5213 C CA . VAL A 1 37 ? 27.034 -5.712 -2.672 1.00 0.00 54 VAL A CA 3
ATOM 5214 C C . VAL A 1 37 ? 26.217 -6.770 -1.932 1.00 0.00 54 VAL A C 3
ATOM 5215 O O . VAL A 1 37 ? 26.765 -7.584 -1.187 1.00 0.00 54 VAL A O 3
ATOM 5228 N N . CYS A 1 38 ? 24.912 -6.768 -2.162 1.00 0.00 55 CYS A N 3
ATOM 5229 C CA . CYS A 1 38 ? 24.016 -7.718 -1.518 1.00 0.00 55 CYS A CA 3
ATOM 5230 C C . CYS A 1 38 ? 23.101 -8.377 -2.549 1.00 0.00 55 CYS A C 3
ATOM 5231 O O . CYS A 1 38 ? 22.158 -9.078 -2.189 1.00 0.00 55 CYS A O 3
ATOM 5239 N N . THR A 1 39 ? 23.401 -8.128 -3.835 1.00 0.00 56 THR A N 3
ATOM 5240 C CA . THR A 1 39 ? 22.644 -8.641 -5.012 1.00 0.00 56 THR A CA 3
ATOM 5241 C C . THR A 1 39 ? 21.225 -8.054 -5.116 1.00 0.00 56 THR A C 3
ATOM 5242 O O . THR A 1 39 ? 20.793 -7.646 -6.192 1.00 0.00 56 THR A O 3
ATOM 5253 N N . GLY A 1 40 ? 20.526 -8.002 -4.004 1.00 0.00 57 GLY A N 3
ATOM 5254 C CA . GLY A 1 40 ? 19.186 -7.470 -3.985 1.00 0.00 57 GLY A CA 3
ATOM 5255 C C . GLY A 1 40 ? 18.554 -7.666 -2.635 1.00 0.00 57 GLY A C 3
ATOM 5256 O O . GLY A 1 40 ? 17.987 -6.739 -2.057 1.00 0.00 57 GLY A O 3
ATOM 5260 N N . VAL A 1 41 ? 18.665 -8.879 -2.119 1.00 0.00 58 VAL A N 3
ATOM 5261 C CA . VAL A 1 41 ? 18.136 -9.194 -0.809 1.00 0.00 58 VAL A CA 3
ATOM 5262 C C . VAL A 1 41 ? 19.076 -8.715 0.290 1.00 0.00 58 VAL A C 3
ATOM 5263 O O . VAL A 1 41 ? 19.829 -9.490 0.875 1.00 0.00 58 VAL A O 3
ATOM 5276 N N . ASP A 1 42 ? 19.043 -7.426 0.536 1.00 0.00 59 ASP A N 3
ATOM 5277 C CA . ASP A 1 42 ? 19.876 -6.812 1.565 1.00 0.00 59 ASP A CA 3
ATOM 5278 C C . ASP A 1 42 ? 19.267 -7.038 2.933 1.00 0.00 59 ASP A C 3
ATOM 5279 O O . ASP A 1 42 ? 19.962 -7.115 3.942 1.00 0.00 59 ASP A O 3
ATOM 5288 N N . TYR A 1 43 ? 17.964 -7.172 2.950 1.00 0.00 60 TYR A N 3
ATOM 5289 C CA . TYR A 1 43 ? 17.247 -7.415 4.172 1.00 0.00 60 TYR A CA 3
ATOM 5290 C C . TYR A 1 43 ? 17.192 -8.910 4.481 1.00 0.00 60 TYR A C 3
ATOM 5291 O O . TYR A 1 43 ? 16.225 -9.597 4.150 1.00 0.00 60 TYR A O 3
ATOM 5309 N N . SER A 1 44 ? 18.253 -9.405 5.107 1.00 0.00 61 SER A N 3
ATOM 5310 C CA . SER A 1 44 ? 18.383 -10.823 5.441 1.00 0.00 61 SER A CA 3
ATOM 5311 C C . SER A 1 44 ? 17.370 -11.265 6.504 1.00 0.00 61 SER A C 3
ATOM 5312 O O . SER A 1 44 ? 17.224 -12.456 6.777 1.00 0.00 61 SER A O 3
ATOM 5320 N N . TRP A 1 45 ? 16.676 -10.307 7.093 1.00 0.00 62 TRP A N 3
ATOM 5321 C CA . TRP A 1 45 ? 15.664 -10.607 8.095 1.00 0.00 62 TRP A CA 3
ATOM 5322 C C . TRP A 1 45 ? 14.342 -10.992 7.434 1.00 0.00 62 TRP A C 3
ATOM 5323 O O . TRP A 1 45 ? 13.407 -11.436 8.094 1.00 0.00 62 TRP A O 3
ATOM 5344 N N . LEU A 1 46 ? 14.283 -10.826 6.125 1.00 0.00 63 LEU A N 3
ATOM 5345 C CA . LEU A 1 46 ? 13.102 -11.176 5.358 1.00 0.00 63 LEU A CA 3
ATOM 5346 C C . LEU A 1 46 ? 13.473 -11.983 4.132 1.00 0.00 63 LEU A C 3
ATOM 5347 O O . LEU A 1 46 ? 13.123 -13.154 4.027 1.00 0.00 63 LEU A O 3
ATOM 5363 N N . ALA A 1 47 ? 14.198 -11.346 3.212 1.00 0.00 64 ALA A N 3
ATOM 5364 C CA . ALA A 1 47 ? 14.619 -11.976 1.947 1.00 0.00 64 ALA A CA 3
ATOM 5365 C C . ALA A 1 47 ? 13.422 -12.594 1.215 1.00 0.00 64 ALA A C 3
ATOM 5366 O O . ALA A 1 47 ? 13.554 -13.586 0.505 1.00 0.00 64 ALA A O 3
ATOM 5373 N N . SER A 1 48 ? 12.267 -11.964 1.362 1.00 0.00 65 SER A N 3
ATOM 5374 C CA . SER A 1 48 ? 11.031 -12.471 0.790 1.00 0.00 65 SER A CA 3
ATOM 5375 C C . SER A 1 48 ? 10.880 -12.074 -0.680 1.00 0.00 65 SER A C 3
ATOM 5376 O O . SER A 1 48 ? 9.886 -12.415 -1.317 1.00 0.00 65 SER A O 3
ATOM 5384 N N . THR A 1 49 ? 11.873 -11.379 -1.209 1.00 0.00 66 THR A N 3
ATOM 5385 C CA . THR A 1 49 ? 11.845 -10.901 -2.586 1.00 0.00 66 THR A CA 3
ATOM 5386 C C . THR A 1 49 ? 11.640 -12.048 -3.613 1.00 0.00 66 THR A C 3
ATOM 5387 O O . THR A 1 49 ? 10.727 -11.978 -4.437 1.00 0.00 66 THR A O 3
ATOM 5398 N N . PRO A 1 50 ? 12.484 -13.122 -3.587 1.00 0.00 67 PRO A N 3
ATOM 5399 C CA . PRO A 1 50 ? 12.344 -14.238 -4.522 1.00 0.00 67 PRO A CA 3
ATOM 5400 C C . PRO A 1 50 ? 11.379 -15.308 -4.013 1.00 0.00 67 PRO A C 3
ATOM 5401 O O . PRO A 1 50 ? 11.071 -16.269 -4.715 1.00 0.00 67 PRO A O 3
ATOM 5412 N N . ASP A 1 51 ? 10.914 -15.131 -2.797 1.00 0.00 68 ASP A N 3
ATOM 5413 C CA . ASP A 1 51 ? 10.007 -16.091 -2.175 1.00 0.00 68 ASP A CA 3
ATOM 5414 C C . ASP A 1 51 ? 8.560 -15.739 -2.451 1.00 0.00 68 ASP A C 3
ATOM 5415 O O . ASP A 1 51 ? 7.858 -16.448 -3.179 1.00 0.00 68 ASP A O 3
ATOM 5424 N N . SER A 1 52 ? 8.128 -14.648 -1.886 1.00 0.00 69 SER A N 3
ATOM 5425 C CA . SER A 1 52 ? 6.765 -14.202 -2.044 1.00 0.00 69 SER A CA 3
ATOM 5426 C C . SER A 1 52 ? 6.707 -12.900 -2.824 1.00 0.00 69 SER A C 3
ATOM 5427 O O . SER A 1 52 ? 7.126 -11.851 -2.333 1.00 0.00 69 SER A O 3
ATOM 5435 N N . THR A 1 53 ? 6.197 -12.975 -4.036 1.00 0.00 70 THR A N 3
ATOM 5436 C CA . THR A 1 53 ? 6.054 -11.818 -4.859 1.00 0.00 70 THR A CA 3
ATOM 5437 C C . THR A 1 53 ? 4.695 -11.189 -4.585 1.00 0.00 70 THR A C 3
ATOM 5438 O O . THR A 1 53 ? 3.864 -11.772 -3.877 1.00 0.00 70 THR A O 3
ATOM 5449 N N . TYR A 1 54 ? 4.464 -10.028 -5.134 1.00 0.00 71 TYR A N 3
ATOM 5450 C CA . TYR A 1 54 ? 3.224 -9.333 -4.904 1.00 0.00 71 TYR A CA 3
ATOM 5451 C C . TYR A 1 54 ? 2.223 -9.633 -6.002 1.00 0.00 71 TYR A C 3
ATOM 5452 O O . TYR A 1 54 ? 2.546 -9.572 -7.195 1.00 0.00 71 TYR A O 3
ATOM 5470 N N . ASP A 1 55 ? 1.033 -9.991 -5.597 1.00 0.00 72 ASP A N 3
ATOM 5471 C CA . ASP A 1 55 ? -0.049 -10.270 -6.521 1.00 0.00 72 ASP A CA 3
ATOM 5472 C C . ASP A 1 55 ? -1.376 -10.162 -5.815 1.00 0.00 72 ASP A C 3
ATOM 5473 O O . ASP A 1 55 ? -1.655 -10.919 -4.887 1.00 0.00 72 ASP A O 3
ATOM 5482 N N . LEU A 1 56 ? -2.191 -9.218 -6.231 1.00 0.00 73 LEU A N 3
ATOM 5483 C CA . LEU A 1 56 ? -3.490 -9.052 -5.629 1.00 0.00 73 LEU A CA 3
ATOM 5484 C C . LEU A 1 56 ? -4.439 -10.102 -6.178 1.00 0.00 73 LEU A C 3
ATOM 5485 O O . LEU A 1 56 ? -5.083 -9.904 -7.205 1.00 0.00 73 LEU A O 3
ATOM 5501 N N . SER A 1 57 ? -4.486 -11.226 -5.505 1.00 0.00 74 SER A N 3
ATOM 5502 C CA . SER A 1 57 ? -5.298 -12.335 -5.920 1.00 0.00 74 SER A CA 3
ATOM 5503 C C . SER A 1 57 ? -6.772 -12.055 -5.644 1.00 0.00 74 SER A C 3
ATOM 5504 O O . SER A 1 57 ? -7.100 -11.273 -4.746 1.00 0.00 74 SER A O 3
ATOM 5512 N N . PRO A 1 58 ? -7.677 -12.678 -6.428 1.00 0.00 75 PRO A N 3
ATOM 5513 C CA . PRO A 1 58 ? -9.125 -12.506 -6.280 1.00 0.00 75 PRO A CA 3
ATOM 5514 C C . PRO A 1 58 ? -9.598 -12.613 -4.840 1.00 0.00 75 PRO A C 3
ATOM 5515 O O . PRO A 1 58 ? -10.451 -11.841 -4.402 1.00 0.00 75 PRO A O 3
ATOM 5526 N N . ILE A 1 59 ? -9.031 -13.548 -4.093 1.00 0.00 76 ILE A N 3
ATOM 5527 C CA . ILE A 1 59 ? -9.440 -13.749 -2.712 1.00 0.00 76 ILE A CA 3
ATOM 5528 C C . ILE A 1 59 ? -8.951 -12.622 -1.821 1.00 0.00 76 ILE A C 3
ATOM 5529 O O . ILE A 1 59 ? -9.699 -12.126 -0.987 1.00 0.00 76 ILE A O 3
ATOM 5545 N N . GLU A 1 60 ? -7.699 -12.214 -2.012 1.00 0.00 77 GLU A N 3
ATOM 5546 C CA . GLU A 1 60 ? -7.131 -11.105 -1.268 1.00 0.00 77 GLU A CA 3
ATOM 5547 C C . GLU A 1 60 ? -7.973 -9.871 -1.527 1.00 0.00 77 GLU A C 3
ATOM 5548 O O . GLU A 1 60 ? -8.342 -9.147 -0.610 1.00 0.00 77 GLU A O 3
ATOM 5560 N N . ARG A 1 61 ? -8.302 -9.666 -2.791 1.00 0.00 78 ARG A N 3
ATOM 5561 C CA . ARG A 1 61 ? -9.146 -8.556 -3.203 1.00 0.00 78 ARG A CA 3
ATOM 5562 C C . ARG A 1 61 ? -10.482 -8.593 -2.478 1.00 0.00 78 ARG A C 3
ATOM 5563 O O . ARG A 1 61 ? -10.875 -7.633 -1.832 1.00 0.00 78 ARG A O 3
ATOM 5584 N N . LEU A 1 62 ? -11.157 -9.706 -2.605 1.00 0.00 79 LEU A N 3
ATOM 5585 C CA . LEU A 1 62 ? -12.472 -9.908 -2.005 1.00 0.00 79 LEU A CA 3
ATOM 5586 C C . LEU A 1 62 ? -12.455 -9.709 -0.495 1.00 0.00 79 LEU A C 3
ATOM 5587 O O . LEU A 1 62 ? -13.306 -9.005 0.049 1.00 0.00 79 LEU A O 3
ATOM 5603 N N . GLN A 1 63 ? -11.490 -10.322 0.178 1.00 0.00 80 GLN A N 3
ATOM 5604 C CA . GLN A 1 63 ? -11.408 -10.221 1.632 1.00 0.00 80 GLN A CA 3
ATOM 5605 C C . GLN A 1 63 ? -11.235 -8.774 2.052 1.00 0.00 80 GLN A C 3
ATOM 5606 O O . GLN A 1 63 ? -11.898 -8.294 2.973 1.00 0.00 80 GLN A O 3
ATOM 5620 N N . LEU A 1 64 ? -10.357 -8.086 1.353 1.00 0.00 81 LEU A N 3
ATOM 5621 C CA . LEU A 1 64 ? -10.077 -6.694 1.622 1.00 0.00 81 LEU A CA 3
ATOM 5622 C C . LEU A 1 64 ? -11.265 -5.826 1.252 1.00 0.00 81 LEU A C 3
ATOM 5623 O O . LEU A 1 64 ? -11.561 -4.844 1.935 1.00 0.00 81 LEU A O 3
ATOM 5639 N N . GLU A 1 65 ? -11.953 -6.191 0.173 1.00 0.00 82 GLU A N 3
ATOM 5640 C CA . GLU A 1 65 ? -13.111 -5.454 -0.277 1.00 0.00 82 GLU A CA 3
ATOM 5641 C C . GLU A 1 65 ? -14.202 -5.531 0.751 1.00 0.00 82 GLU A C 3
ATOM 5642 O O . GLU A 1 65 ? -14.825 -4.526 1.090 1.00 0.00 82 GLU A O 3
ATOM 5654 N N . ASP A 1 66 ? -14.397 -6.720 1.270 1.00 0.00 83 ASP A N 3
ATOM 5655 C CA . ASP A 1 66 ? -15.384 -6.960 2.305 1.00 0.00 83 ASP A CA 3
ATOM 5656 C C . ASP A 1 66 ? -15.120 -6.064 3.507 1.00 0.00 83 ASP A C 3
ATOM 5657 O O . ASP A 1 66 ? -16.046 -5.492 4.106 1.00 0.00 83 ASP A O 3
ATOM 5666 N N . VAL A 1 67 ? -13.849 -5.917 3.833 1.00 0.00 84 VAL A N 3
ATOM 5667 C CA . VAL A 1 67 ? -13.446 -5.092 4.957 1.00 0.00 84 VAL A CA 3
ATOM 5668 C C . VAL A 1 67 ? -13.733 -3.618 4.702 1.00 0.00 84 VAL A C 3
ATOM 5669 O O . VAL A 1 67 ? -14.243 -2.933 5.578 1.00 0.00 84 VAL A O 3
ATOM 5682 N N . CYS A 1 68 ? -13.444 -3.140 3.492 1.00 0.00 85 CYS A N 3
ATOM 5683 C CA . CYS A 1 68 ? -13.628 -1.732 3.175 1.00 0.00 85 CYS A CA 3
ATOM 5684 C C . CYS A 1 68 ? -15.099 -1.389 3.162 1.00 0.00 85 CYS A C 3
ATOM 5685 O O . CYS A 1 68 ? -15.498 -0.292 3.545 1.00 0.00 85 CYS A O 3
ATOM 5693 N N . VAL A 1 69 ? -15.902 -2.341 2.713 1.00 0.00 86 VAL A N 3
ATOM 5694 C CA . VAL A 1 69 ? -17.345 -2.189 2.714 1.00 0.00 86 VAL A CA 3
ATOM 5695 C C . VAL A 1 69 ? -17.865 -1.978 4.146 1.00 0.00 86 VAL A C 3
ATOM 5696 O O . VAL A 1 69 ? -18.841 -1.264 4.366 1.00 0.00 86 VAL A O 3
ATOM 5709 N N . LYS A 1 70 ? -17.192 -2.594 5.115 1.00 0.00 87 LYS A N 3
ATOM 5710 C CA . LYS A 1 70 ? -17.587 -2.468 6.518 1.00 0.00 87 LYS A CA 3
ATOM 5711 C C . LYS A 1 70 ? -16.933 -1.264 7.209 1.00 0.00 87 LYS A C 3
ATOM 5712 O O . LYS A 1 70 ? -17.152 -1.045 8.388 1.00 0.00 87 LYS A O 3
ATOM 5731 N N . ILE A 1 71 ? -16.165 -0.478 6.485 1.00 0.00 88 ILE A N 3
ATOM 5732 C CA . ILE A 1 71 ? -15.471 0.643 7.099 1.00 0.00 88 ILE A CA 3
ATOM 5733 C C . ILE A 1 71 ? -16.236 1.934 6.904 1.00 0.00 88 ILE A C 3
ATOM 5734 O O . ILE A 1 71 ? -16.714 2.228 5.810 1.00 0.00 88 ILE A O 3
ATOM 5750 N N . HIS A 1 72 ? -16.363 2.693 7.980 1.00 0.00 89 HIS A N 3
ATOM 5751 C CA . HIS A 1 72 ? -17.043 3.981 7.947 1.00 0.00 89 HIS A CA 3
ATOM 5752 C C . HIS A 1 72 ? -16.369 4.918 6.957 1.00 0.00 89 HIS A C 3
ATOM 5753 O O . HIS A 1 72 ? -15.138 5.030 6.935 1.00 0.00 89 HIS A O 3
ATOM 5767 N N . PRO A 1 73 ? -17.174 5.620 6.145 1.00 0.00 90 PRO A N 3
ATOM 5768 C CA . PRO A 1 73 ? -16.679 6.513 5.099 1.00 0.00 90 PRO A CA 3
ATOM 5769 C C . PRO A 1 73 ? -15.621 7.508 5.583 1.00 0.00 90 PRO A C 3
ATOM 5770 O O . PRO A 1 73 ? -14.565 7.639 4.962 1.00 0.00 90 PRO A O 3
ATOM 5781 N N . SER A 1 74 ? -15.880 8.194 6.690 1.00 0.00 91 SER A N 3
ATOM 5782 C CA . SER A 1 74 ? -14.965 9.217 7.173 1.00 0.00 91 SER A CA 3
ATOM 5783 C C . SER A 1 74 ? -13.737 8.612 7.871 1.00 0.00 91 SER A C 3
ATOM 5784 O O . SER A 1 74 ? -12.669 9.216 7.878 1.00 0.00 91 SER A O 3
ATOM 5792 N N . TYR A 1 75 ? -13.883 7.415 8.436 1.00 0.00 92 TYR A N 3
ATOM 5793 C CA . TYR A 1 75 ? -12.778 6.777 9.159 1.00 0.00 92 TYR A CA 3
ATOM 5794 C C . TYR A 1 75 ? -11.701 6.312 8.192 1.00 0.00 92 TYR A C 3
ATOM 5795 O O . TYR A 1 75 ? -10.539 6.150 8.568 1.00 0.00 92 TYR A O 3
ATOM 5813 N N . CYS A 1 76 ? -12.101 6.099 6.949 1.00 0.00 93 CYS A N 3
ATOM 5814 C CA . CYS A 1 76 ? -11.184 5.732 5.890 1.00 0.00 93 CYS A CA 3
ATOM 5815 C C . CYS A 1 76 ? -10.078 6.780 5.767 1.00 0.00 93 CYS A C 3
ATOM 5816 O O . CYS A 1 76 ? -8.911 6.443 5.615 1.00 0.00 93 CYS A O 3
ATOM 5824 N N . GLY A 1 77 ? -10.474 8.049 5.838 1.00 0.00 94 GLY A N 3
ATOM 5825 C CA . GLY A 1 77 ? -9.527 9.168 5.778 1.00 0.00 94 GLY A CA 3
ATOM 5826 C C . GLY A 1 77 ? -8.314 8.978 6.681 1.00 0.00 94 GLY A C 3
ATOM 5827 O O . GLY A 1 77 ? -7.190 8.859 6.185 1.00 0.00 94 GLY A O 3
ATOM 5831 N N . PRO A 1 78 ? -8.505 8.976 8.019 1.00 0.00 95 PRO A N 3
ATOM 5832 C CA . PRO A 1 78 ? -7.422 8.716 8.967 1.00 0.00 95 PRO A CA 3
ATOM 5833 C C . PRO A 1 78 ? -6.697 7.415 8.641 1.00 0.00 95 PRO A C 3
ATOM 5834 O O . PRO A 1 78 ? -5.473 7.388 8.571 1.00 0.00 95 PRO A O 3
ATOM 5845 N N . ALA A 1 79 ? -7.472 6.325 8.476 1.00 0.00 96 ALA A N 3
ATOM 5846 C CA . ALA A 1 79 ? -6.914 5.017 8.096 1.00 0.00 96 ALA A CA 3
ATOM 5847 C C . ALA A 1 79 ? -5.915 5.137 6.940 1.00 0.00 96 ALA A C 3
ATOM 5848 O O . ALA A 1 79 ? -4.866 4.486 6.944 1.00 0.00 96 ALA A O 3
ATOM 5855 N N . ILE A 1 80 ? -6.235 5.981 5.975 1.00 0.00 97 ILE A N 3
ATOM 5856 C CA . ILE A 1 80 ? -5.362 6.207 4.835 1.00 0.00 97 ILE A CA 3
ATOM 5857 C C . ILE A 1 80 ? -4.038 6.852 5.263 1.00 0.00 97 ILE A C 3
ATOM 5858 O O . ILE A 1 80 ? -2.953 6.366 4.935 1.00 0.00 97 ILE A O 3
ATOM 5874 N N . LEU A 1 81 ? -4.144 7.920 6.021 1.00 0.00 98 LEU A N 3
ATOM 5875 C CA . LEU A 1 81 ? -2.979 8.645 6.515 1.00 0.00 98 LEU A CA 3
ATOM 5876 C C . LEU A 1 81 ? -2.160 7.775 7.456 1.00 0.00 98 LEU A C 3
ATOM 5877 O O . LEU A 1 81 ? -0.946 7.948 7.591 1.00 0.00 98 LEU A O 3
ATOM 5893 N N . ARG A 1 82 ? -2.831 6.835 8.088 1.00 0.00 99 ARG A N 3
ATOM 5894 C CA . ARG A 1 82 ? -2.201 5.908 8.991 1.00 0.00 99 ARG A CA 3
ATOM 5895 C C . ARG A 1 82 ? -1.333 4.948 8.198 1.00 0.00 99 ARG A C 3
ATOM 5896 O O . ARG A 1 82 ? -0.180 4.706 8.547 1.00 0.00 99 ARG A O 3
ATOM 5917 N N . PHE A 1 83 ? -1.891 4.425 7.110 1.00 0.00 100 PHE A N 3
ATOM 5918 C CA . PHE A 1 83 ? -1.174 3.498 6.255 1.00 0.00 100 PHE A CA 3
ATOM 5919 C C . PHE A 1 83 ? 0.079 4.150 5.686 1.00 0.00 100 PHE A C 3
ATOM 5920 O O . PHE A 1 83 ? 1.165 3.566 5.702 1.00 0.00 100 PHE A O 3
ATOM 5937 N N . ARG A 1 84 ? -0.081 5.376 5.214 1.00 0.00 101 ARG A N 3
ATOM 5938 C CA . ARG A 1 84 ? 1.009 6.117 4.598 1.00 0.00 101 ARG A CA 3
ATOM 5939 C C . ARG A 1 84 ? 2.117 6.361 5.584 1.00 0.00 101 ARG A C 3
ATOM 5940 O O . ARG A 1 84 ? 3.292 6.109 5.293 1.00 0.00 101 ARG A O 3
ATOM 5961 N N . GLN A 1 85 ? 1.743 6.851 6.749 1.00 0.00 102 GLN A N 3
ATOM 5962 C CA . GLN A 1 85 ? 2.691 7.136 7.794 1.00 0.00 102 GLN A CA 3
ATOM 5963 C C . GLN A 1 85 ? 3.468 5.884 8.159 1.00 0.00 102 GLN A C 3
ATOM 5964 O O . GLN A 1 85 ? 4.687 5.922 8.290 1.00 0.00 102 GLN A O 3
ATOM 5978 N N . LEU A 1 86 ? 2.770 4.762 8.276 1.00 0.00 103 LEU A N 3
ATOM 5979 C CA . LEU A 1 86 ? 3.429 3.530 8.706 1.0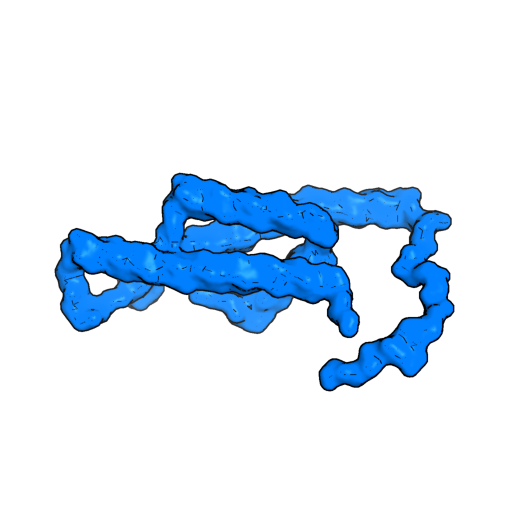0 0.00 103 LEU A CA 3
ATOM 5980 C C . LEU A 1 86 ? 4.377 2.991 7.657 1.00 0.00 103 LEU A C 3
ATOM 5981 O O . LEU A 1 86 ? 5.525 2.668 7.959 1.00 0.00 103 LEU A O 3
ATOM 5997 N N . LEU A 1 87 ? 3.899 2.916 6.433 1.00 0.00 104 LEU A N 3
ATOM 5998 C CA . LEU A 1 87 ? 4.681 2.402 5.313 1.00 0.00 104 LEU A CA 3
ATOM 5999 C C . LEU A 1 87 ? 5.992 3.143 5.186 1.00 0.00 104 LEU A C 3
ATOM 6000 O O . LEU A 1 87 ? 7.036 2.563 4.912 1.00 0.00 104 LEU A O 3
ATOM 6016 N N . ALA A 1 88 ? 5.914 4.409 5.407 1.00 0.00 105 ALA A N 3
ATOM 6017 C CA . ALA A 1 88 ? 7.038 5.293 5.297 1.00 0.00 105 ALA A CA 3
ATOM 6018 C C . ALA A 1 88 ? 7.996 5.126 6.451 1.00 0.00 105 ALA A C 3
ATOM 6019 O O . ALA A 1 88 ? 9.205 5.295 6.293 1.00 0.00 105 ALA A O 3
ATOM 6026 N N . GLU A 1 89 ? 7.469 4.776 7.599 1.00 0.00 106 GLU A N 3
ATOM 6027 C CA . GLU A 1 89 ? 8.304 4.621 8.778 1.00 0.00 106 GLU A CA 3
ATOM 6028 C C . GLU A 1 89 ? 8.992 3.288 8.775 1.00 0.00 106 GLU A C 3
ATOM 6029 O O . GLU A 1 89 ? 10.134 3.164 9.222 1.00 0.00 106 GLU A O 3
ATOM 6041 N N . GLN A 1 90 ? 8.303 2.284 8.293 1.00 0.00 107 GLN A N 3
ATOM 6042 C CA . GLN A 1 90 ? 8.885 0.954 8.227 1.00 0.00 107 GLN A CA 3
ATOM 6043 C C . GLN A 1 90 ? 9.650 0.735 6.932 1.00 0.00 107 GLN A C 3
ATOM 6044 O O . GLN A 1 90 ? 10.178 -0.360 6.699 1.00 0.00 107 GLN A O 3
ATOM 6058 N N . GLU A 1 91 ? 9.700 1.792 6.091 1.00 0.00 108 GLU A N 3
ATOM 6059 C CA . GLU A 1 91 ? 10.470 1.784 4.832 1.00 0.00 108 GLU A CA 3
ATOM 6060 C C . GLU A 1 91 ? 9.733 1.007 3.740 1.00 0.00 108 GLU A C 3
ATOM 6061 O O . GLU A 1 91 ? 9.261 -0.108 3.974 1.00 0.00 108 GLU A O 3
ATOM 6073 N N . PRO A 1 92 ? 9.586 1.617 2.538 1.00 0.00 109 PRO A N 3
ATOM 6074 C CA . PRO A 1 92 ? 8.947 0.973 1.396 1.00 0.00 109 PRO A CA 3
ATOM 6075 C C . PRO A 1 92 ? 9.452 -0.452 1.180 1.00 0.00 109 PRO A C 3
ATOM 6076 O O . PRO A 1 92 ? 10.657 -0.697 1.115 1.00 0.00 109 PRO A O 3
ATOM 6087 N N . GLU A 1 93 ? 8.505 -1.354 1.015 1.00 0.00 110 GLU A N 3
ATOM 6088 C CA . GLU A 1 93 ? 8.744 -2.779 0.884 1.00 0.00 110 GLU A CA 3
ATOM 6089 C C . GLU A 1 93 ? 7.458 -3.418 0.435 1.00 0.00 110 GLU A C 3
ATOM 6090 O O . GLU A 1 93 ? 6.554 -3.575 1.216 1.00 0.00 110 GLU A O 3
ATOM 6102 N N . VAL A 1 94 ? 7.381 -3.741 -0.835 1.00 0.00 111 VAL A N 3
ATOM 6103 C CA . VAL A 1 94 ? 6.166 -4.290 -1.449 1.00 0.00 111 VAL A CA 3
ATOM 6104 C C . VAL A 1 94 ? 5.564 -5.444 -0.649 1.00 0.00 111 VAL A C 3
ATOM 6105 O O . VAL A 1 94 ? 4.344 -5.550 -0.521 1.00 0.00 111 VAL A O 3
ATOM 6118 N N . GLN A 1 95 ? 6.413 -6.277 -0.094 1.00 0.00 112 GLN A N 3
ATOM 6119 C CA . GLN A 1 95 ? 5.951 -7.400 0.713 1.00 0.00 112 GLN A CA 3
ATOM 6120 C C . GLN A 1 95 ? 5.338 -6.880 2.007 1.00 0.00 112 GLN A C 3
ATOM 6121 O O . GLN A 1 95 ? 4.354 -7.417 2.501 1.00 0.00 112 GLN A O 3
ATOM 6135 N N . GLU A 1 96 ? 5.898 -5.790 2.512 1.00 0.00 113 GLU A N 3
ATOM 6136 C CA . GLU A 1 96 ? 5.450 -5.205 3.750 1.00 0.00 113 GLU A CA 3
ATOM 6137 C C . GLU A 1 96 ? 4.204 -4.393 3.499 1.00 0.00 113 GLU A C 3
ATOM 6138 O O . GLU A 1 96 ? 3.310 -4.345 4.326 1.00 0.00 113 GLU A O 3
ATOM 6150 N N . VAL A 1 97 ? 4.162 -3.765 2.333 1.00 0.00 114 VAL A N 3
ATOM 6151 C CA . VAL A 1 97 ? 3.025 -2.960 1.933 1.00 0.00 114 VAL A CA 3
ATOM 6152 C C . VAL A 1 97 ? 1.760 -3.778 2.040 1.00 0.00 114 VAL A C 3
ATOM 6153 O O . VAL A 1 97 ? 0.789 -3.365 2.660 1.00 0.00 114 VAL A O 3
ATOM 6166 N N . SER A 1 98 ? 1.794 -4.951 1.446 1.00 0.00 115 SER A N 3
ATOM 6167 C CA . SER A 1 98 ? 0.660 -5.842 1.458 1.00 0.00 115 SER A CA 3
ATOM 6168 C C . SER A 1 98 ? 0.342 -6.326 2.884 1.00 0.00 115 SER A C 3
ATOM 6169 O O . SER A 1 98 ? -0.818 -6.376 3.293 1.00 0.00 115 SER A O 3
ATOM 6177 N N . GLN A 1 99 ? 1.381 -6.647 3.634 1.00 0.00 116 GLN A N 3
ATOM 6178 C CA . GLN A 1 99 ? 1.226 -7.130 5.015 1.00 0.00 116 GLN A CA 3
ATOM 6179 C C . GLN A 1 99 ? 0.612 -6.061 5.893 1.00 0.00 116 GLN A C 3
ATOM 6180 O O . GLN A 1 99 ? -0.276 -6.331 6.688 1.00 0.00 116 GLN A O 3
ATOM 6194 N N . LEU A 1 100 ? 1.075 -4.844 5.718 1.00 0.00 117 LEU A N 3
ATOM 6195 C CA . LEU A 1 100 ? 0.614 -3.716 6.486 1.00 0.00 117 LEU A CA 3
ATOM 6196 C C . LEU A 1 100 ? -0.774 -3.370 6.061 1.00 0.00 117 LEU A C 3
ATOM 6197 O O . LEU A 1 100 ? -1.598 -2.942 6.862 1.00 0.00 117 LEU A O 3
ATOM 6213 N N . PHE A 1 101 ? -1.036 -3.587 4.798 1.00 0.00 118 PHE A N 3
ATOM 6214 C CA . PHE A 1 101 ? -2.325 -3.295 4.243 1.00 0.00 118 PHE A CA 3
ATOM 6215 C C . PHE A 1 101 ? -3.370 -4.243 4.792 1.00 0.00 118 PHE A C 3
ATOM 6216 O O . PHE A 1 101 ? -4.450 -3.831 5.191 1.00 0.00 118 PHE A O 3
ATOM 6233 N N . ARG A 1 102 ? -3.026 -5.505 4.845 1.00 0.00 119 ARG A N 3
ATOM 6234 C CA . ARG A 1 102 ? -3.936 -6.516 5.317 1.00 0.00 119 ARG A CA 3
ATOM 6235 C C . ARG A 1 102 ? -4.044 -6.442 6.838 1.00 0.00 119 ARG A C 3
ATOM 6236 O O . ARG A 1 102 ? -5.108 -6.673 7.412 1.00 0.00 119 ARG A O 3
ATOM 6257 N N . SER A 1 103 ? -2.940 -6.094 7.481 1.00 0.00 120 SER A N 3
ATOM 6258 C CA . SER A 1 103 ? -2.926 -5.982 8.926 1.00 0.00 120 SER A CA 3
ATOM 6259 C C . SER A 1 103 ? -3.804 -4.841 9.431 1.00 0.00 120 SER A C 3
ATOM 6260 O O . SER A 1 103 ? -4.727 -5.070 10.210 1.00 0.00 120 SER A O 3
ATOM 6268 N N . VAL A 1 104 ? -3.526 -3.612 8.993 1.00 0.00 121 VAL A N 3
ATOM 6269 C CA . VAL A 1 104 ? -4.316 -2.455 9.428 1.00 0.00 121 VAL A CA 3
ATOM 6270 C C . VAL A 1 104 ? -5.791 -2.616 9.079 1.00 0.00 121 VAL A C 3
ATOM 6271 O O . VAL A 1 104 ? -6.669 -2.233 9.858 1.00 0.00 121 VAL A O 3
ATOM 6284 N N . LEU A 1 105 ? -6.065 -3.187 7.919 1.00 0.00 122 LEU A N 3
ATOM 6285 C CA . LEU A 1 105 ? -7.435 -3.452 7.510 1.00 0.00 122 LEU A CA 3
ATOM 6286 C C . LEU A 1 105 ? -8.115 -4.425 8.454 1.00 0.00 122 LEU A C 3
ATOM 6287 O O . LEU A 1 105 ? -9.299 -4.293 8.737 1.00 0.00 122 LEU A O 3
ATOM 6303 N N . GLN A 1 106 ? -7.374 -5.399 8.955 1.00 0.00 123 GLN A N 3
ATOM 6304 C CA . GLN A 1 106 ? -7.947 -6.322 9.916 1.00 0.00 123 GLN A CA 3
ATOM 6305 C C . GLN A 1 106 ? -8.067 -5.664 11.268 1.00 0.00 123 GLN A C 3
ATOM 6306 O O . GLN A 1 106 ? -8.954 -5.992 12.052 1.00 0.00 123 GLN A O 3
ATOM 6320 N N . GLU A 1 107 ? -7.193 -4.709 11.517 1.00 0.00 124 GLU A N 3
ATOM 6321 C CA . GLU A 1 107 ? -7.216 -3.969 12.771 1.00 0.00 124 GLU A CA 3
ATOM 6322 C C . GLU A 1 107 ? -8.523 -3.206 12.892 1.00 0.00 124 GLU A C 3
ATOM 6323 O O . GLU A 1 107 ? -9.253 -3.332 13.891 1.00 0.00 124 GLU A O 3
ATOM 6335 N N . VAL A 1 108 ? -8.831 -2.436 11.861 1.00 0.00 125 VAL A N 3
ATOM 6336 C CA . VAL A 1 108 ? -10.052 -1.665 11.832 1.00 0.00 125 VAL A CA 3
ATOM 6337 C C . VAL A 1 108 ? -11.275 -2.586 11.710 1.00 0.00 125 VAL A C 3
ATOM 6338 O O . VAL A 1 108 ? -12.358 -2.251 12.170 1.00 0.00 125 VAL A O 3
ATOM 6351 N N . LEU A 1 109 ? -11.070 -3.767 11.134 1.00 0.00 126 LEU A N 3
ATOM 6352 C CA . LEU A 1 109 ? -12.144 -4.742 10.964 1.00 0.00 126 LEU A CA 3
ATOM 6353 C C . LEU A 1 109 ? -12.616 -5.269 12.317 1.00 0.00 126 LEU A C 3
ATOM 6354 O O . LEU A 1 109 ? -13.819 -5.366 12.571 1.00 0.00 126 LEU A O 3
ATOM 6370 N N . GLU A 1 110 ? -11.663 -5.610 13.182 1.00 0.00 127 GLU A N 3
ATOM 6371 C CA . GLU A 1 110 ? -11.981 -6.101 14.523 1.00 0.00 127 GLU A CA 3
ATOM 6372 C C . GLU A 1 110 ? -12.745 -5.049 15.302 1.00 0.00 127 GLU A C 3
ATOM 6373 O O . GLU A 1 110 ? -13.779 -5.331 15.915 1.00 0.00 127 GLU A O 3
ATOM 6385 N N . ARG A 1 111 ? -12.245 -3.823 15.244 1.00 0.00 128 ARG A N 3
ATOM 6386 C CA . ARG A 1 111 ? -12.843 -2.713 15.970 1.00 0.00 128 ARG A CA 3
ATOM 6387 C C . ARG A 1 111 ? -14.193 -2.350 15.375 1.00 0.00 128 ARG A C 3
ATOM 6388 O O . ARG A 1 111 ? -15.049 -1.762 16.046 1.00 0.00 128 ARG A O 3
ATOM 6409 N N . MET A 1 112 ? -14.382 -2.715 14.124 1.00 0.00 129 MET A N 3
ATOM 6410 C CA . MET A 1 112 ? -15.609 -2.425 13.424 1.00 0.00 129 MET A CA 3
ATOM 6411 C C . MET A 1 112 ? -16.718 -3.344 13.874 1.00 0.00 129 MET A C 3
ATOM 6412 O O . MET A 1 112 ? -17.836 -2.904 14.121 1.00 0.00 129 MET A O 3
ATOM 6426 N N . LYS A 1 113 ? -16.402 -4.622 13.989 1.00 0.00 130 LYS A N 3
ATOM 6427 C CA . LYS A 1 113 ? -17.383 -5.601 14.446 1.00 0.00 130 LYS A CA 3
ATOM 6428 C C . LYS A 1 113 ? -17.872 -5.245 15.828 1.00 0.00 130 LYS A C 3
ATOM 6429 O O . LYS A 1 113 ? -19.055 -5.374 16.127 1.00 0.00 130 LYS A O 3
ATOM 6448 N N . GLN A 1 114 ? -16.949 -4.788 16.670 1.00 0.00 131 GLN A N 3
ATOM 6449 C CA . GLN A 1 114 ? -17.294 -4.342 18.009 1.00 0.00 131 GLN A CA 3
ATOM 6450 C C . GLN A 1 114 ? -18.355 -3.253 17.926 1.00 0.00 131 GLN A C 3
ATOM 6451 O O . GLN A 1 114 ? -19.371 -3.303 18.622 1.00 0.00 131 GLN A O 3
ATOM 6465 N N . GLU A 1 115 ? -18.089 -2.261 17.080 1.00 0.00 132 GLU A N 3
ATOM 6466 C CA . GLU A 1 115 ? -19.026 -1.174 16.813 1.00 0.00 132 GLU A CA 3
ATOM 6467 C C . GLU A 1 115 ? -20.393 -1.722 16.378 1.00 0.00 132 GLU A C 3
ATOM 6468 O O . GLU A 1 115 ? -21.432 -1.277 16.867 1.00 0.00 132 GLU A O 3
ATOM 6480 N N . GLU A 1 116 ? -20.379 -2.705 15.479 1.00 0.00 133 GLU A N 3
ATOM 6481 C CA . GLU A 1 116 ? -21.616 -3.309 14.981 1.00 0.00 133 GLU A CA 3
ATOM 6482 C C . GLU A 1 116 ? -22.403 -3.909 16.138 1.00 0.00 133 GLU A C 3
ATOM 6483 O O . GLU A 1 116 ? -23.582 -3.588 16.338 1.00 0.00 133 GLU A O 3
ATOM 6495 N N . GLU A 1 117 ? -21.734 -4.781 16.887 1.00 0.00 134 GLU A N 3
ATOM 6496 C CA . GLU A 1 117 ? -22.309 -5.411 18.076 1.00 0.00 134 GLU A CA 3
ATOM 6497 C C . GLU A 1 117 ? -22.896 -4.354 19.007 1.00 0.00 134 GLU A C 3
ATOM 6498 O O . GLU A 1 117 ? -24.058 -4.447 19.420 1.00 0.00 134 GLU A O 3
ATOM 6510 N N . ALA A 1 118 ? -22.092 -3.329 19.299 1.00 0.00 135 ALA A N 3
ATOM 6511 C CA . ALA A 1 118 ? -22.487 -2.246 20.195 1.00 0.00 135 ALA A CA 3
ATOM 6512 C C . ALA A 1 118 ? -23.815 -1.627 19.777 1.00 0.00 135 ALA A C 3
ATOM 6513 O O . ALA A 1 118 ? -24.675 -1.344 20.617 1.00 0.00 135 ALA A O 3
ATOM 6520 N N . HIS A 1 119 ? -23.998 -1.440 18.481 1.00 0.00 136 HIS A N 3
ATOM 6521 C CA . HIS A 1 119 ? -25.222 -0.845 17.976 1.00 0.00 136 HIS A CA 3
ATOM 6522 C C . HIS A 1 119 ? -26.341 -1.874 17.851 1.00 0.00 136 HIS A C 3
ATOM 6523 O O . HIS A 1 119 ? -27.483 -1.523 17.721 1.00 0.00 136 HIS A O 3
ATOM 6537 N N . LYS A 1 120 ? -26.013 -3.151 17.881 1.00 0.00 137 LYS A N 3
ATOM 6538 C CA . LYS A 1 120 ? -27.055 -4.176 17.805 1.00 0.00 137 LYS A CA 3
ATOM 6539 C C . LYS A 1 120 ? -27.887 -4.107 19.077 1.00 0.00 137 LYS A C 3
ATOM 6540 O O . LYS A 1 120 ? -29.085 -4.393 19.091 1.00 0.00 137 LYS A O 3
ATOM 6559 N N . LEU A 1 121 ? -27.218 -3.692 20.121 1.00 0.00 138 LEU A N 3
ATOM 6560 C CA . LEU A 1 121 ? -27.816 -3.533 21.430 1.00 0.00 138 LEU A CA 3
ATOM 6561 C C . LEU A 1 121 ? -28.402 -2.126 21.590 1.00 0.00 138 LEU A C 3
ATOM 6562 O O . LEU A 1 121 ? -29.585 -1.961 21.896 1.00 0.00 138 LEU A O 3
ATOM 6578 N N . THR A 1 122 ? -27.562 -1.127 21.353 1.00 0.00 139 THR A N 3
ATOM 6579 C CA . THR A 1 122 ? -27.930 0.285 21.509 1.00 0.00 139 THR A CA 3
ATOM 6580 C C . THR A 1 122 ? -28.756 0.811 20.310 1.00 0.00 139 THR A C 3
ATOM 6581 O O . THR A 1 122 ? -29.035 2.014 20.219 1.00 0.00 139 THR A O 3
ATOM 6592 N N . ARG A 1 123 ? -29.122 -0.103 19.400 1.00 0.00 140 ARG A N 3
ATOM 6593 C CA . ARG A 1 123 ? -29.888 0.206 18.174 1.00 0.00 140 ARG A CA 3
ATOM 6594 C C . ARG A 1 123 ? -28.956 0.734 17.069 1.00 0.00 140 ARG A C 3
ATOM 6595 O O . ARG A 1 123 ? -28.012 1.466 17.343 1.00 0.00 140 ARG A O 3
ATOM 6616 N N . GLN A 1 124 ? -29.204 0.308 15.833 1.00 0.00 141 GLN A N 3
ATOM 6617 C CA . GLN A 1 124 ? -28.360 0.686 14.695 1.00 0.00 141 GLN A CA 3
ATOM 6618 C C . GLN A 1 124 ? -28.672 2.098 14.197 1.00 0.00 141 GLN A C 3
ATOM 6619 O O . GLN A 1 124 ? -27.775 2.812 13.731 1.00 0.00 141 GLN A O 3
ATOM 6633 N N . TRP A 1 125 ? -29.949 2.481 14.283 1.00 0.00 142 TRP A N 3
ATOM 6634 C CA . TRP A 1 125 ? -30.431 3.831 13.907 1.00 0.00 142 TRP A CA 3
ATOM 6635 C C . TRP A 1 125 ? -30.404 4.078 12.389 1.00 0.00 142 TRP A C 3
ATOM 6636 O O . TRP A 1 125 ? -31.448 4.280 11.769 1.00 0.00 142 TRP A O 3
ATOM 6657 N N . SER A 1 126 ? -29.219 4.070 11.799 1.00 0.00 143 SER A N 3
ATOM 6658 C CA . SER A 1 126 ? -29.077 4.373 10.376 1.00 0.00 143 SER A CA 3
ATOM 6659 C C . SER A 1 126 ? -28.984 3.120 9.515 1.00 0.00 143 SER A C 3
ATOM 6660 O O . SER A 1 126 ? -29.158 3.184 8.296 1.00 0.00 143 SER A O 3
ATOM 6668 N N . LEU A 1 127 ? -28.728 1.990 10.137 1.00 0.00 144 LEU A N 3
ATOM 6669 C CA . LEU A 1 127 ? -28.596 0.746 9.398 1.00 0.00 144 LEU A CA 3
ATOM 6670 C C . LEU A 1 127 ? -29.965 0.092 9.232 1.00 0.00 144 LEU A C 3
ATOM 6671 O O . LEU A 1 127 ? -30.420 -0.657 10.102 1.00 0.00 144 LEU A O 3
ATOM 6687 N N . ARG A 1 128 ? -30.624 0.408 8.132 1.00 0.00 145 ARG A N 3
ATOM 6688 C CA . ARG A 1 128 ? -31.940 -0.133 7.829 1.00 0.00 145 ARG A CA 3
ATOM 6689 C C . ARG A 1 128 ? -32.266 0.106 6.355 1.00 0.00 145 ARG A C 3
ATOM 6690 O O . ARG A 1 128 ? -32.553 1.234 5.949 1.00 0.00 145 ARG A O 3
ATOM 6711 N N . PRO A 1 129 ? -32.188 -0.941 5.531 1.00 0.00 146 PRO A N 3
ATOM 6712 C CA . PRO A 1 129 ? -32.480 -0.842 4.109 1.00 0.00 146 PRO A CA 3
ATOM 6713 C C . PRO A 1 129 ? -33.973 -0.971 3.820 1.00 0.00 146 PRO A C 3
ATOM 6714 O O . PRO A 1 129 ? -34.747 -1.413 4.672 1.00 0.00 146 PRO A O 3
ATOM 6725 N N . ARG A 1 130 ? -34.365 -0.584 2.626 1.00 0.00 147 ARG A N 3
ATOM 6726 C CA . ARG A 1 130 ? -35.749 -0.671 2.205 1.00 0.00 147 ARG A CA 3
ATOM 6727 C C . ARG A 1 130 ? -35.849 -1.518 0.942 1.00 0.00 147 ARG A C 3
ATOM 6728 O O . ARG A 1 130 ? -35.031 -2.418 0.730 1.00 0.00 147 ARG A O 3
ATOM 6749 N N . GLY A 1 131 ? -36.846 -1.234 0.109 1.00 0.00 148 GLY A N 3
ATOM 6750 C CA . GLY A 1 131 ? -37.016 -1.973 -1.125 1.00 0.00 148 GLY A CA 3
ATOM 6751 C C . GLY A 1 131 ? -35.968 -1.608 -2.166 1.00 0.00 148 GLY A C 3
ATOM 6752 O O . GLY A 1 131 ? -34.926 -1.032 -1.834 1.00 0.00 148 GLY A O 3
ATOM 6756 N N . SER A 1 132 ? -36.245 -1.944 -3.426 1.00 0.00 149 SER A N 3
ATOM 6757 C CA . SER A 1 132 ? -35.326 -1.673 -4.536 1.00 0.00 149 SER A CA 3
ATOM 6758 C C . SER A 1 132 ? -34.056 -2.529 -4.414 1.00 0.00 149 SER A C 3
ATOM 6759 O O . SER A 1 132 ? -33.035 -2.254 -5.054 1.00 0.00 149 SER A O 3
ATOM 6767 N N . LEU A 1 133 ? -34.141 -3.578 -3.617 1.00 0.00 150 LEU A N 3
ATOM 6768 C CA . LEU A 1 133 ? -33.019 -4.467 -3.403 1.00 0.00 150 LEU A CA 3
ATOM 6769 C C . LEU A 1 133 ? -33.158 -5.687 -4.314 1.00 0.00 150 LEU A C 3
ATOM 6770 O O . LEU A 1 133 ? -34.206 -5.873 -4.941 1.00 0.00 150 LEU A O 3
ATOM 6786 N N . ALA A 1 134 ? -32.095 -6.494 -4.406 1.00 0.00 151 ALA A N 3
ATOM 6787 C CA . ALA A 1 134 ? -32.083 -7.709 -5.240 1.00 0.00 151 ALA A CA 3
ATOM 6788 C C . ALA A 1 134 ? -32.151 -7.359 -6.726 1.00 0.00 151 ALA A C 3
ATOM 6789 O O . ALA A 1 134 ? -32.493 -8.194 -7.564 1.00 0.00 151 ALA A O 3
ATOM 6796 N N . THR A 1 135 ? -31.810 -6.123 -7.041 1.00 0.00 152 THR A N 3
ATOM 6797 C CA . THR A 1 135 ? -31.809 -5.650 -8.409 1.00 0.00 152 THR A CA 3
ATOM 6798 C C . THR A 1 135 ? -30.790 -4.517 -8.580 1.00 0.00 152 THR A C 3
ATOM 6799 O O . THR A 1 135 ? -30.740 -3.850 -9.619 1.00 0.00 152 THR A O 3
ATOM 6810 N N . PHE A 1 136 ? -29.971 -4.320 -7.564 1.00 0.00 153 PHE A N 3
ATOM 6811 C CA . PHE A 1 136 ? -28.951 -3.287 -7.585 1.00 0.00 153 PHE A CA 3
ATOM 6812 C C . PHE A 1 136 ? -27.583 -3.939 -7.616 1.00 0.00 153 PHE A C 3
ATOM 6813 O O . PHE A 1 136 ? -26.633 -3.417 -8.195 1.00 0.00 153 PHE A O 3
ATOM 6830 N N . GLU A 1 137 ? -27.518 -5.101 -7.014 1.00 0.00 154 GLU A N 3
ATOM 6831 C CA . GLU A 1 137 ? -26.308 -5.897 -6.936 1.00 0.00 154 GLU A CA 3
ATOM 6832 C C . GLU A 1 137 ? -26.256 -6.906 -8.084 1.00 0.00 154 GLU A C 3
ATOM 6833 O O . GLU A 1 137 ? -25.466 -7.850 -8.066 1.00 0.00 154 GLU A O 3
ATOM 6845 N N . THR A 1 138 ? -27.107 -6.699 -9.071 1.00 0.00 155 THR A N 3
ATOM 6846 C CA . THR A 1 138 ? -27.173 -7.573 -10.224 1.00 0.00 155 THR A CA 3
ATOM 6847 C C . THR A 1 138 ? -26.076 -7.220 -11.236 1.00 0.00 155 THR A C 3
ATOM 6848 O O . THR A 1 138 ? -25.644 -8.068 -12.025 1.00 0.00 155 THR A O 3
ATOM 6859 N N . GLU A 1 139 ? -25.611 -5.973 -11.163 1.00 0.00 156 GLU A N 3
ATOM 6860 C CA . GLU A 1 139 ? -24.621 -5.422 -12.100 1.00 0.00 156 GLU A CA 3
ATOM 6861 C C . GLU A 1 139 ? -25.135 -5.437 -13.536 1.00 0.00 156 GLU A C 3
ATOM 6862 O O . GLU A 1 139 ? -25.168 -6.478 -14.193 1.00 0.00 156 GLU A O 3
ATOM 6874 N N . ALA A 1 140 ? -25.541 -4.283 -14.012 1.00 0.00 157 ALA A N 3
ATOM 6875 C CA . ALA A 1 140 ? -26.050 -4.154 -15.362 1.00 0.00 157 ALA A CA 3
ATOM 6876 C C . ALA A 1 140 ? -25.518 -2.893 -16.009 1.00 0.00 157 ALA A C 3
ATOM 6877 O O . ALA A 1 140 ? -25.877 -1.781 -15.612 1.00 0.00 157 ALA A O 3
ATOM 6884 N N . GLU A 1 141 ? -24.647 -3.062 -16.980 1.00 0.00 158 GLU A N 3
ATOM 6885 C CA . GLU A 1 141 ? -24.077 -1.933 -17.688 1.00 0.00 158 GLU A CA 3
ATOM 6886 C C . GLU A 1 141 ? -25.080 -1.391 -18.692 1.00 0.00 158 GLU A C 3
ATOM 6887 O O . GLU A 1 141 ? -25.296 -1.980 -19.753 1.00 0.00 158 GLU A O 3
ATOM 6899 N N . ILE A 1 142 ? -25.701 -0.281 -18.347 1.00 0.00 159 ILE A N 3
ATOM 6900 C CA . ILE A 1 142 ? -26.706 0.324 -19.199 1.00 0.00 159 ILE A CA 3
ATOM 6901 C C . ILE A 1 142 ? -26.143 1.515 -19.953 1.00 0.00 159 ILE A C 3
ATOM 6902 O O . ILE A 1 142 ? -25.281 2.229 -19.437 1.00 0.00 159 ILE A O 3
ATOM 6918 N N . ASP A 1 143 ? -26.633 1.704 -21.177 1.00 0.00 160 ASP A N 3
ATOM 6919 C CA . ASP A 1 143 ? -26.245 2.824 -22.048 1.00 0.00 160 ASP A CA 3
ATOM 6920 C C . ASP A 1 143 ? -24.726 2.913 -22.232 1.00 0.00 160 ASP A C 3
ATOM 6921 O O . ASP A 1 143 ? -24.189 2.187 -23.095 1.00 0.00 160 ASP A O 3
ATOM 6931 N N . ALA A 1 1 ? -25.508 9.087 -3.825 1.00 0.00 18 ALA A N 4
ATOM 6932 C CA . ALA A 1 1 ? -25.165 8.592 -5.175 1.00 0.00 18 ALA A CA 4
ATOM 6933 C C . ALA A 1 1 ? -24.339 7.319 -5.079 1.00 0.00 18 ALA A C 4
ATOM 6934 O O . ALA A 1 1 ? -24.851 6.217 -5.275 1.00 0.00 18 ALA A O 4
ATOM 6943 N N . ARG A 1 2 ? -23.063 7.467 -4.787 1.00 0.00 19 ARG A N 4
ATOM 6944 C CA . ARG A 1 2 ? -22.198 6.327 -4.578 1.00 0.00 19 ARG A CA 4
ATOM 6945 C C . ARG A 1 2 ? -22.149 6.037 -3.105 1.00 0.00 19 ARG A C 4
ATOM 6946 O O . ARG A 1 2 ? -21.938 6.956 -2.308 1.00 0.00 19 ARG A O 4
ATOM 6967 N N . SER A 1 3 ? -22.369 4.795 -2.722 1.00 0.00 20 SER A N 4
ATOM 6968 C CA . SER A 1 3 ? -22.291 4.426 -1.339 1.00 0.00 20 SER A CA 4
ATOM 6969 C C . SER A 1 3 ? -20.889 4.720 -0.824 1.00 0.00 20 SER A C 4
ATOM 6970 O O . SER A 1 3 ? -19.909 4.561 -1.567 1.00 0.00 20 SER A O 4
ATOM 6978 N N . PRO A 1 4 ? -20.765 5.167 0.440 1.00 0.00 21 PRO A N 4
ATOM 6979 C CA . PRO A 1 4 ? -19.470 5.481 1.039 1.00 0.00 21 PRO A CA 4
ATOM 6980 C C . PRO A 1 4 ? -18.495 4.320 0.907 1.00 0.00 21 PRO A C 4
ATOM 6981 O O . PRO A 1 4 ? -17.290 4.518 0.857 1.00 0.00 21 PRO A O 4
ATOM 6992 N N . ALA A 1 5 ? -19.038 3.118 0.814 1.00 0.00 22 ALA A N 4
ATOM 6993 C CA . ALA A 1 5 ? -18.242 1.920 0.673 1.00 0.00 22 ALA A CA 4
ATOM 6994 C C . ALA A 1 5 ? -17.417 1.934 -0.612 1.00 0.00 22 ALA A C 4
ATOM 6995 O O . ALA A 1 5 ? -16.264 1.516 -0.608 1.00 0.00 22 ALA A O 4
ATOM 7002 N N . GLU A 1 6 ? -17.989 2.450 -1.706 1.00 0.00 23 GLU A N 4
ATOM 7003 C CA . GLU A 1 6 ? -17.307 2.399 -2.992 1.00 0.00 23 GLU A CA 4
ATOM 7004 C C . GLU A 1 6 ? -16.099 3.321 -3.014 1.00 0.00 23 GLU A C 4
ATOM 7005 O O . GLU A 1 6 ? -14.997 2.908 -3.385 1.00 0.00 23 GLU A O 4
ATOM 7017 N N . MET A 1 7 ? -16.309 4.566 -2.621 1.00 0.00 24 MET A N 4
ATOM 7018 C CA . MET A 1 7 ? -15.217 5.539 -2.556 1.00 0.00 24 MET A CA 4
ATOM 7019 C C . MET A 1 7 ? -14.079 5.042 -1.658 1.00 0.00 24 MET A C 4
ATOM 7020 O O . MET A 1 7 ? -12.906 5.337 -1.908 1.00 0.00 24 MET A O 4
ATOM 7034 N N . VAL A 1 8 ? -14.427 4.283 -0.615 1.00 0.00 25 VAL A N 4
ATOM 7035 C CA . VAL A 1 8 ? -13.429 3.680 0.258 1.00 0.00 25 VAL A CA 4
ATOM 7036 C C . VAL A 1 8 ? -12.518 2.754 -0.540 1.00 0.00 25 VAL A C 4
ATOM 7037 O O . VAL A 1 8 ? -11.291 2.840 -0.435 1.00 0.00 25 VAL A O 4
ATOM 7050 N N . LEU A 1 9 ? -13.126 1.891 -1.358 1.00 0.00 26 LEU A N 4
ATOM 7051 C CA . LEU A 1 9 ? -12.373 0.963 -2.207 1.00 0.00 26 LEU A CA 4
ATOM 7052 C C . LEU A 1 9 ? -11.299 1.696 -2.984 1.00 0.00 26 LEU A C 4
ATOM 7053 O O . LEU A 1 9 ? -10.125 1.350 -2.910 1.00 0.00 26 LEU A O 4
ATOM 7069 N N . GLU A 1 10 ? -11.717 2.718 -3.715 1.00 0.00 27 GLU A N 4
ATOM 7070 C CA . GLU A 1 10 ? -10.835 3.522 -4.535 1.00 0.00 27 GLU A CA 4
ATOM 7071 C C . GLU A 1 10 ? -9.702 4.088 -3.709 1.00 0.00 27 GLU A C 4
ATOM 7072 O O . GLU A 1 10 ? -8.549 4.015 -4.095 1.00 0.00 27 GLU A O 4
ATOM 7084 N N . THR A 1 11 ? -10.039 4.611 -2.553 1.00 0.00 28 THR A N 4
ATOM 7085 C CA . THR A 1 11 ? -9.066 5.260 -1.701 1.00 0.00 28 THR A CA 4
ATOM 7086 C C . THR A 1 11 ? -7.992 4.275 -1.227 1.00 0.00 28 THR A C 4
ATOM 7087 O O . THR A 1 11 ? -6.787 4.555 -1.320 1.00 0.00 28 THR A O 4
ATOM 7098 N N . LEU A 1 12 ? -8.425 3.117 -0.769 1.00 0.00 29 LEU A N 4
ATOM 7099 C CA . LEU A 1 12 ? -7.502 2.110 -0.264 1.00 0.00 29 LEU A CA 4
ATOM 7100 C C . LEU A 1 12 ? -6.737 1.454 -1.395 1.00 0.00 29 LEU A C 4
ATOM 7101 O O . LEU A 1 12 ? -5.539 1.213 -1.285 1.00 0.00 29 LEU A O 4
ATOM 7117 N N . MET A 1 13 ? -7.424 1.199 -2.494 1.00 0.00 30 MET A N 4
ATOM 7118 C CA . MET A 1 13 ? -6.816 0.564 -3.652 1.00 0.00 30 MET A CA 4
ATOM 7119 C C . MET A 1 13 ? -5.890 1.506 -4.385 1.00 0.00 30 MET A C 4
ATOM 7120 O O . MET A 1 13 ? -5.092 1.087 -5.199 1.00 0.00 30 MET A O 4
ATOM 7134 N N . MET A 1 14 ? -5.981 2.773 -4.071 1.00 0.00 31 MET A N 4
ATOM 7135 C CA . MET A 1 14 ? -5.100 3.754 -4.690 1.00 0.00 31 MET A CA 4
ATOM 7136 C C . MET A 1 14 ? -3.801 3.814 -3.921 1.00 0.00 31 MET A C 4
ATOM 7137 O O . MET A 1 14 ? -2.728 3.949 -4.506 1.00 0.00 31 MET A O 4
ATOM 7151 N N . GLU A 1 15 ? -3.897 3.681 -2.599 1.00 0.00 32 GLU A N 4
ATOM 7152 C CA . GLU A 1 15 ? -2.717 3.664 -1.765 1.00 0.00 32 GLU A CA 4
ATOM 7153 C C . GLU A 1 15 ? -2.015 2.351 -1.940 1.00 0.00 32 GLU A C 4
ATOM 7154 O O . GLU A 1 15 ? -0.828 2.302 -2.236 1.00 0.00 32 GLU A O 4
ATOM 7166 N N . LEU A 1 16 ? -2.776 1.282 -1.795 1.00 0.00 33 LEU A N 4
ATOM 7167 C CA . LEU A 1 16 ? -2.253 -0.055 -1.931 1.00 0.00 33 LEU A CA 4
ATOM 7168 C C . LEU A 1 16 ? -1.537 -0.232 -3.260 1.00 0.00 33 LEU A C 4
ATOM 7169 O O . LEU A 1 16 ? -0.419 -0.716 -3.306 1.00 0.00 33 LEU A O 4
ATOM 7185 N N . THR A 1 17 ? -2.175 0.200 -4.320 1.00 0.00 34 THR A N 4
ATOM 7186 C CA . THR A 1 17 ? -1.617 0.012 -5.655 1.00 0.00 34 THR A CA 4
ATOM 7187 C C . THR A 1 17 ? -0.389 0.887 -5.905 1.00 0.00 34 THR A C 4
ATOM 7188 O O . THR A 1 17 ? 0.688 0.379 -6.249 1.00 0.00 34 THR A O 4
ATOM 7199 N N . GLY A 1 18 ? -0.542 2.188 -5.711 1.00 0.00 35 GLY A N 4
ATOM 7200 C CA . GLY A 1 18 ? 0.524 3.113 -5.983 1.00 0.00 35 GLY A CA 4
ATOM 7201 C C . GLY A 1 18 ? 1.736 2.857 -5.146 1.00 0.00 35 GLY A C 4
ATOM 7202 O O . GLY A 1 18 ? 2.859 3.027 -5.609 1.00 0.00 35 GLY A O 4
ATOM 7206 N N . GLN A 1 19 ? 1.520 2.405 -3.929 1.00 0.00 36 GLN A N 4
ATOM 7207 C CA . GLN A 1 19 ? 2.608 2.173 -3.021 1.00 0.00 36 GLN A CA 4
ATOM 7208 C C . GLN A 1 19 ? 3.200 0.790 -3.216 1.00 0.00 36 GLN A C 4
ATOM 7209 O O . GLN A 1 19 ? 4.380 0.597 -3.012 1.00 0.00 36 GLN A O 4
ATOM 7223 N N . MET A 1 20 ? 2.376 -0.175 -3.619 1.00 0.00 37 MET A N 4
ATOM 7224 C CA . MET A 1 20 ? 2.876 -1.528 -3.900 1.00 0.00 37 MET A CA 4
ATOM 7225 C C . MET A 1 20 ? 3.787 -1.483 -5.104 1.00 0.00 37 MET A C 4
ATOM 7226 O O . MET A 1 20 ? 4.862 -2.082 -5.126 1.00 0.00 37 MET A O 4
ATOM 7240 N N . ARG A 1 21 ? 3.342 -0.751 -6.087 1.00 0.00 38 ARG A N 4
ATOM 7241 C CA . ARG A 1 21 ? 4.090 -0.596 -7.308 1.00 0.00 38 ARG A CA 4
ATOM 7242 C C . ARG A 1 21 ? 5.337 0.252 -7.054 1.00 0.00 38 ARG A C 4
ATOM 7243 O O . ARG A 1 21 ? 6.441 -0.113 -7.470 1.00 0.00 38 ARG A O 4
ATOM 7264 N N . GLU A 1 22 ? 5.152 1.388 -6.377 1.00 0.00 39 GLU A N 4
ATOM 7265 C CA . GLU A 1 22 ? 6.278 2.242 -5.978 1.00 0.00 39 GLU A CA 4
ATOM 7266 C C . GLU A 1 22 ? 7.298 1.460 -5.154 1.00 0.00 39 GLU A C 4
ATOM 7267 O O . GLU A 1 22 ? 8.507 1.550 -5.395 1.00 0.00 39 GLU A O 4
ATOM 7279 N N . ALA A 1 23 ? 6.804 0.673 -4.201 1.00 0.00 40 ALA A N 4
ATOM 7280 C CA . ALA A 1 23 ? 7.681 -0.127 -3.341 1.00 0.00 40 ALA A CA 4
ATOM 7281 C C . ALA A 1 23 ? 8.511 -1.096 -4.167 1.00 0.00 40 ALA A C 4
ATOM 7282 O O . ALA A 1 23 ? 9.688 -1.314 -3.883 1.00 0.00 40 ALA A O 4
ATOM 7289 N N . GLU A 1 24 ? 7.897 -1.654 -5.204 1.00 0.00 41 GLU A N 4
ATOM 7290 C CA . GLU A 1 24 ? 8.575 -2.598 -6.085 1.00 0.00 41 GLU A CA 4
ATOM 7291 C C . GLU A 1 24 ? 9.730 -1.917 -6.808 1.00 0.00 41 GLU A C 4
ATOM 7292 O O . GLU A 1 24 ? 10.864 -2.414 -6.816 1.00 0.00 41 GLU A O 4
ATOM 7304 N N . ARG A 1 25 ? 9.437 -0.769 -7.405 1.00 0.00 42 ARG A N 4
ATOM 7305 C CA . ARG A 1 25 ? 10.432 -0.026 -8.155 1.00 0.00 42 ARG A CA 4
ATOM 7306 C C . ARG A 1 25 ? 11.552 0.453 -7.263 1.00 0.00 42 ARG A C 4
ATOM 7307 O O . ARG A 1 25 ? 12.718 0.371 -7.627 1.00 0.00 42 ARG A O 4
ATOM 7328 N N . GLN A 1 26 ? 11.194 0.937 -6.089 1.00 0.00 43 GLN A N 4
ATOM 7329 C CA . GLN A 1 26 ? 12.165 1.480 -5.162 1.00 0.00 43 GLN A CA 4
ATOM 7330 C C . GLN A 1 26 ? 13.165 0.413 -4.748 1.00 0.00 43 GLN A C 4
ATOM 7331 O O . GLN A 1 26 ? 14.362 0.664 -4.718 1.00 0.00 43 GLN A O 4
ATOM 7345 N N . GLN A 1 27 ? 12.673 -0.786 -4.461 1.00 0.00 44 GLN A N 4
ATOM 7346 C CA . GLN A 1 27 ? 13.542 -1.895 -4.073 1.00 0.00 44 GLN A CA 4
ATOM 7347 C C . GLN A 1 27 ? 14.502 -2.264 -5.202 1.00 0.00 44 GLN A C 4
ATOM 7348 O O . GLN A 1 27 ? 15.679 -2.547 -4.968 1.00 0.00 44 GLN A O 4
ATOM 7362 N N . ARG A 1 28 ? 13.999 -2.245 -6.427 1.00 0.00 45 ARG A N 4
ATOM 7363 C CA . ARG A 1 28 ? 14.802 -2.635 -7.583 1.00 0.00 45 ARG A CA 4
ATOM 7364 C C . ARG A 1 28 ? 15.788 -1.537 -7.977 1.00 0.00 45 ARG A C 4
ATOM 7365 O O . ARG A 1 28 ? 16.938 -1.810 -8.317 1.00 0.00 45 ARG A O 4
ATOM 7386 N N . GLU A 1 29 ? 15.346 -0.302 -7.921 1.00 0.00 46 GLU A N 4
ATOM 7387 C CA . GLU A 1 29 ? 16.202 0.814 -8.266 1.00 0.00 46 GLU A CA 4
ATOM 7388 C C . GLU A 1 29 ? 17.256 1.059 -7.179 1.00 0.00 46 GLU A C 4
ATOM 7389 O O . GLU A 1 29 ? 18.381 1.454 -7.480 1.00 0.00 46 GLU A O 4
ATOM 7401 N N . ARG A 1 30 ? 16.896 0.782 -5.923 1.00 0.00 47 ARG A N 4
ATOM 7402 C CA . ARG A 1 30 ? 17.825 0.936 -4.795 1.00 0.00 47 ARG A CA 4
ATOM 7403 C C . ARG A 1 30 ? 18.929 -0.126 -4.836 1.00 0.00 47 ARG A C 4
ATOM 7404 O O . ARG A 1 30 ? 20.084 0.155 -4.515 1.00 0.00 47 ARG A O 4
ATOM 7425 N N . SER A 1 31 ? 18.576 -1.335 -5.249 1.00 0.00 48 SER A N 4
ATOM 7426 C CA . SER A 1 31 ? 19.547 -2.415 -5.317 1.00 0.00 48 SER A CA 4
ATOM 7427 C C . SER A 1 31 ? 20.521 -2.161 -6.454 1.00 0.00 48 SER A C 4
ATOM 7428 O O . SER A 1 31 ? 21.706 -2.459 -6.357 1.00 0.00 48 SER A O 4
ATOM 7436 N N . ASN A 1 32 ? 20.001 -1.582 -7.519 1.00 0.00 49 ASN A N 4
ATOM 7437 C CA . ASN A 1 32 ? 20.813 -1.184 -8.655 1.00 0.00 49 ASN A CA 4
ATOM 7438 C C . ASN A 1 32 ? 21.718 -0.011 -8.266 1.00 0.00 49 ASN A C 4
ATOM 7439 O O . ASN A 1 32 ? 22.874 0.067 -8.683 1.00 0.00 49 ASN A O 4
ATOM 7450 N N . ALA A 1 33 ? 21.168 0.887 -7.461 1.00 0.00 50 ALA A N 4
ATOM 7451 C CA . ALA A 1 33 ? 21.885 2.071 -6.975 1.00 0.00 50 ALA A CA 4
ATOM 7452 C C . ALA A 1 33 ? 23.166 1.702 -6.242 1.00 0.00 50 ALA A C 4
ATOM 7453 O O . ALA A 1 33 ? 24.233 2.262 -6.507 1.00 0.00 50 ALA A O 4
ATOM 7460 N N . VAL A 1 34 ? 23.062 0.758 -5.346 1.00 0.00 51 VAL A N 4
ATOM 7461 C CA . VAL A 1 34 ? 24.217 0.301 -4.571 1.00 0.00 51 VAL A CA 4
ATOM 7462 C C . VAL A 1 34 ? 24.948 -0.827 -5.291 1.00 0.00 51 VAL A C 4
ATOM 7463 O O . VAL A 1 34 ? 26.038 -1.236 -4.889 1.00 0.00 51 VAL A O 4
ATOM 7476 N N . ARG A 1 35 ? 24.326 -1.307 -6.360 1.00 0.00 52 ARG A N 4
ATOM 7477 C CA . ARG A 1 35 ? 24.831 -2.404 -7.195 1.00 0.00 52 ARG A CA 4
ATOM 7478 C C . ARG A 1 35 ? 24.774 -3.730 -6.446 1.00 0.00 52 ARG A C 4
ATOM 7479 O O . ARG A 1 35 ? 24.012 -4.622 -6.814 1.00 0.00 52 ARG A O 4
ATOM 7500 N N . LYS A 1 36 ? 25.563 -3.858 -5.402 1.00 0.00 53 LYS A N 4
ATOM 7501 C CA . LYS A 1 36 ? 25.535 -5.052 -4.595 1.00 0.00 53 LYS A CA 4
ATOM 7502 C C . LYS A 1 36 ? 24.639 -4.844 -3.381 1.00 0.00 53 LYS A C 4
ATOM 7503 O O . LYS A 1 36 ? 25.079 -4.355 -2.335 1.00 0.00 53 LYS A O 4
ATOM 7522 N N . VAL A 1 37 ? 23.367 -5.161 -3.547 1.00 0.00 54 VAL A N 4
ATOM 7523 C CA . VAL A 1 37 ? 22.404 -5.036 -2.463 1.00 0.00 54 VAL A CA 4
ATOM 7524 C C . VAL A 1 37 ? 22.724 -6.014 -1.324 1.00 0.00 54 VAL A C 4
ATOM 7525 O O . VAL A 1 37 ? 22.665 -7.235 -1.489 1.00 0.00 54 VAL A O 4
ATOM 7538 N N . CYS A 1 38 ? 23.094 -5.469 -0.184 1.00 0.00 55 CYS A N 4
ATOM 7539 C CA . CYS A 1 38 ? 23.439 -6.282 0.967 1.00 0.00 55 CYS A CA 4
ATOM 7540 C C . CYS A 1 38 ? 22.641 -5.871 2.197 1.00 0.00 55 CYS A C 4
ATOM 7541 O O . CYS A 1 38 ? 22.824 -6.425 3.275 1.00 0.00 55 CYS A O 4
ATOM 7549 N N . THR A 1 39 ? 21.746 -4.906 2.026 1.00 0.00 56 THR A N 4
ATOM 7550 C CA . THR A 1 39 ? 20.927 -4.417 3.124 1.00 0.00 56 THR A CA 4
ATOM 7551 C C . THR A 1 39 ? 19.973 -5.505 3.620 1.00 0.00 56 THR A C 4
ATOM 7552 O O . THR A 1 39 ? 18.997 -5.840 2.951 1.00 0.00 56 THR A O 4
ATOM 7563 N N . GLY A 1 40 ? 20.290 -6.069 4.780 1.00 0.00 57 GLY A N 4
ATOM 7564 C CA . GLY A 1 40 ? 19.471 -7.122 5.346 1.00 0.00 57 GLY A CA 4
ATOM 7565 C C . GLY A 1 40 ? 19.807 -8.474 4.757 1.00 0.00 57 GLY A C 4
ATOM 7566 O O . GLY A 1 40 ? 19.172 -9.478 5.092 1.00 0.00 57 GLY A O 4
ATOM 7570 N N . VAL A 1 41 ? 20.836 -8.491 3.894 1.00 0.00 58 VAL A N 4
ATOM 7571 C CA . VAL A 1 41 ? 21.285 -9.698 3.191 1.00 0.00 58 VAL A CA 4
ATOM 7572 C C . VAL A 1 41 ? 20.287 -10.112 2.108 1.00 0.00 58 VAL A C 4
ATOM 7573 O O . VAL A 1 41 ? 19.096 -10.276 2.367 1.00 0.00 58 VAL A O 4
ATOM 7586 N N . ASP A 1 42 ? 20.781 -10.269 0.896 1.00 0.00 59 ASP A N 4
ATOM 7587 C CA . ASP A 1 42 ? 19.934 -10.661 -0.220 1.00 0.00 59 ASP A CA 4
ATOM 7588 C C . ASP A 1 42 ? 19.574 -12.134 -0.113 1.00 0.00 59 ASP A C 4
ATOM 7589 O O . ASP A 1 42 ? 20.436 -12.986 0.108 1.00 0.00 59 ASP A O 4
ATOM 7598 N N . TYR A 1 43 ? 18.300 -12.425 -0.248 1.00 0.00 60 TYR A N 4
ATOM 7599 C CA . TYR A 1 43 ? 17.806 -13.780 -0.116 1.00 0.00 60 TYR A CA 4
ATOM 7600 C C . TYR A 1 43 ? 17.552 -14.384 -1.480 1.00 0.00 60 TYR A C 4
ATOM 7601 O O . TYR A 1 43 ? 17.314 -13.667 -2.445 1.00 0.00 60 TYR A O 4
ATOM 7619 N N . SER A 1 44 ? 17.575 -15.697 -1.553 1.00 0.00 61 SER A N 4
ATOM 7620 C CA . SER A 1 44 ? 17.371 -16.407 -2.811 1.00 0.00 61 SER A CA 4
ATOM 7621 C C . SER A 1 44 ? 15.945 -16.215 -3.351 1.00 0.00 61 SER A C 4
ATOM 7622 O O . SER A 1 44 ? 15.641 -16.588 -4.484 1.00 0.00 61 SER A O 4
ATOM 7630 N N . TRP A 1 45 ? 15.091 -15.626 -2.538 1.00 0.00 62 TRP A N 4
ATOM 7631 C CA . TRP A 1 45 ? 13.703 -15.407 -2.908 1.00 0.00 62 TRP A CA 4
ATOM 7632 C C . TRP A 1 45 ? 13.352 -13.919 -2.941 1.00 0.00 62 TRP A C 4
ATOM 7633 O O . TRP A 1 45 ? 12.278 -13.545 -3.404 1.00 0.00 62 TRP A O 4
ATOM 7654 N N . LEU A 1 46 ? 14.271 -13.079 -2.474 1.00 0.00 63 LEU A N 4
ATOM 7655 C CA . LEU A 1 46 ? 14.037 -11.635 -2.403 1.00 0.00 63 LEU A CA 4
ATOM 7656 C C . LEU A 1 46 ? 15.340 -10.857 -2.499 1.00 0.00 63 LEU A C 4
ATOM 7657 O O . LEU A 1 46 ? 16.320 -11.196 -1.841 1.00 0.00 63 LEU A O 4
ATOM 7673 N N . ALA A 1 47 ? 15.333 -9.829 -3.352 1.00 0.00 64 ALA A N 4
ATOM 7674 C CA . ALA A 1 47 ? 16.465 -8.897 -3.558 1.00 0.00 64 ALA A CA 4
ATOM 7675 C C . ALA A 1 47 ? 17.489 -9.471 -4.514 1.00 0.00 64 ALA A C 4
ATOM 7676 O O . ALA A 1 47 ? 18.025 -8.764 -5.362 1.00 0.00 64 ALA A O 4
ATOM 7683 N N . SER A 1 48 ? 17.746 -10.752 -4.380 1.00 0.00 65 SER A N 4
ATOM 7684 C CA . SER A 1 48 ? 18.657 -11.443 -5.265 1.00 0.00 65 SER A CA 4
ATOM 7685 C C . SER A 1 48 ? 17.902 -11.840 -6.533 1.00 0.00 65 SER A C 4
ATOM 7686 O O . SER A 1 48 ? 18.487 -12.280 -7.522 1.00 0.00 65 SER A O 4
ATOM 7694 N N . THR A 1 49 ? 16.596 -11.670 -6.473 1.00 0.00 66 THR A N 4
ATOM 7695 C CA . THR A 1 49 ? 15.708 -11.982 -7.559 1.00 0.00 66 THR A CA 4
ATOM 7696 C C . THR A 1 49 ? 15.619 -10.800 -8.537 1.00 0.00 66 THR A C 4
ATOM 7697 O O . THR A 1 49 ? 15.734 -9.647 -8.124 1.00 0.00 66 THR A O 4
ATOM 7708 N N . PRO A 1 50 ? 15.411 -11.071 -9.843 1.00 0.00 67 PRO A N 4
ATOM 7709 C CA . PRO A 1 50 ? 15.384 -10.029 -10.880 1.00 0.00 67 PRO A CA 4
ATOM 7710 C C . PRO A 1 50 ? 14.259 -9.008 -10.716 1.00 0.00 67 PRO A C 4
ATOM 7711 O O . PRO A 1 50 ? 14.495 -7.856 -10.336 1.00 0.00 67 PRO A O 4
ATOM 7722 N N . ASP A 1 51 ? 13.051 -9.429 -10.998 1.00 0.00 68 ASP A N 4
ATOM 7723 C CA . ASP A 1 51 ? 11.900 -8.527 -10.972 1.00 0.00 68 ASP A CA 4
ATOM 7724 C C . ASP A 1 51 ? 10.723 -9.119 -10.196 1.00 0.00 68 ASP A C 4
ATOM 7725 O O . ASP A 1 51 ? 9.559 -8.860 -10.523 1.00 0.00 68 ASP A O 4
ATOM 7734 N N . SER A 1 52 ? 11.025 -9.890 -9.162 1.00 0.00 69 SER A N 4
ATOM 7735 C CA . SER A 1 52 ? 9.999 -10.493 -8.323 1.00 0.00 69 SER A CA 4
ATOM 7736 C C . SER A 1 52 ? 9.139 -9.407 -7.677 1.00 0.00 69 SER A C 4
ATOM 7737 O O . SER A 1 52 ? 9.626 -8.620 -6.859 1.00 0.00 69 SER A O 4
ATOM 7745 N N . THR A 1 53 ? 7.882 -9.357 -8.055 1.00 0.00 70 THR A N 4
ATOM 7746 C CA . THR A 1 53 ? 6.986 -8.360 -7.543 1.00 0.00 70 THR A CA 4
ATOM 7747 C C . THR A 1 53 ? 5.760 -9.005 -6.907 1.00 0.00 70 THR A C 4
ATOM 7748 O O . THR A 1 53 ? 5.516 -10.205 -7.067 1.00 0.00 70 THR A O 4
ATOM 7759 N N . TYR A 1 54 ? 5.021 -8.206 -6.179 1.00 0.00 71 TYR A N 4
ATOM 7760 C CA . TYR A 1 54 ? 3.820 -8.638 -5.515 1.00 0.00 71 TYR A CA 4
ATOM 7761 C C . TYR A 1 54 ? 2.617 -8.054 -6.242 1.00 0.00 71 TYR A C 4
ATOM 7762 O O . TYR A 1 54 ? 2.708 -6.981 -6.859 1.00 0.00 71 TYR A O 4
ATOM 7780 N N . ASP A 1 55 ? 1.512 -8.744 -6.178 1.00 0.00 72 ASP A N 4
ATOM 7781 C CA . ASP A 1 55 ? 0.301 -8.307 -6.822 1.00 0.00 72 ASP A CA 4
ATOM 7782 C C . ASP A 1 55 ? -0.868 -8.593 -5.915 1.00 0.00 72 ASP A C 4
ATOM 7783 O O . ASP A 1 55 ? -0.737 -9.320 -4.936 1.00 0.00 72 ASP A O 4
ATOM 7792 N N . LEU A 1 56 ? -1.992 -8.031 -6.231 1.00 0.00 73 LEU A N 4
ATOM 7793 C CA . LEU A 1 56 ? -3.177 -8.241 -5.442 1.00 0.00 73 LEU A CA 4
ATOM 7794 C C . LEU A 1 56 ? -3.973 -9.393 -6.016 1.00 0.00 73 LEU A C 4
ATOM 7795 O O . LEU A 1 56 ? -4.555 -9.281 -7.099 1.00 0.00 73 LEU A O 4
ATOM 7811 N N . SER A 1 57 ? -3.986 -10.495 -5.305 1.00 0.00 74 SER A N 4
ATOM 7812 C CA . SER A 1 57 ? -4.688 -11.673 -5.750 1.00 0.00 74 SER A CA 4
ATOM 7813 C C . SER A 1 57 ? -6.198 -11.457 -5.658 1.00 0.00 74 SER A C 4
ATOM 7814 O O . SER A 1 57 ? -6.670 -10.676 -4.818 1.00 0.00 74 SER A O 4
ATOM 7822 N N . PRO A 1 58 ? -6.980 -12.134 -6.522 1.00 0.00 75 PRO A N 4
ATOM 7823 C CA . PRO A 1 58 ? -8.441 -12.017 -6.535 1.00 0.00 75 PRO A CA 4
ATOM 7824 C C . PRO A 1 58 ? -9.059 -12.298 -5.169 1.00 0.00 75 PRO A C 4
ATOM 7825 O O . PRO A 1 58 ? -10.095 -11.727 -4.814 1.00 0.00 75 PRO A O 4
ATOM 7836 N N . ILE A 1 59 ? -8.409 -13.153 -4.394 1.00 0.00 76 ILE A N 4
ATOM 7837 C CA . ILE A 1 59 ? -8.890 -13.498 -3.073 1.00 0.00 76 ILE A CA 4
ATOM 7838 C C . ILE A 1 59 ? -8.674 -12.341 -2.105 1.00 0.00 76 ILE A C 4
ATOM 7839 O O . ILE A 1 59 ? -9.583 -11.956 -1.377 1.00 0.00 76 ILE A O 4
ATOM 7855 N N . GLU A 1 60 ? -7.463 -11.785 -2.110 1.00 0.00 77 GLU A N 4
ATOM 7856 C CA . GLU A 1 60 ? -7.144 -10.645 -1.261 1.00 0.00 77 GLU A CA 4
ATOM 7857 C C . GLU A 1 60 ? -8.043 -9.490 -1.610 1.00 0.00 77 GLU A C 4
ATOM 7858 O O . GLU A 1 60 ? -8.556 -8.808 -0.734 1.00 0.00 77 GLU A O 4
ATOM 7870 N N . ARG A 1 61 ? -8.243 -9.292 -2.901 1.00 0.00 78 ARG A N 4
ATOM 7871 C CA . ARG A 1 61 ? -9.136 -8.255 -3.396 1.00 0.00 78 ARG A CA 4
ATOM 7872 C C . ARG A 1 61 ? -10.497 -8.369 -2.731 1.00 0.00 78 ARG A C 4
ATOM 7873 O O . ARG A 1 61 ? -10.977 -7.429 -2.115 1.00 0.00 78 ARG A O 4
ATOM 7894 N N . LEU A 1 62 ? -11.093 -9.527 -2.864 1.00 0.00 79 LEU A N 4
ATOM 7895 C CA . LEU A 1 62 ? -12.406 -9.795 -2.291 1.00 0.00 79 LEU A CA 4
ATOM 7896 C C . LEU A 1 62 ? -12.409 -9.637 -0.774 1.00 0.00 79 LEU A C 4
ATOM 7897 O O . LEU A 1 62 ? -13.303 -9.000 -0.217 1.00 0.00 79 LEU A O 4
ATOM 7913 N N . GLN A 1 63 ? -11.413 -10.219 -0.110 1.00 0.00 80 GLN A N 4
ATOM 7914 C CA . GLN A 1 63 ? -11.321 -10.134 1.349 1.00 0.00 80 GLN A CA 4
ATOM 7915 C C . GLN A 1 63 ? -11.267 -8.684 1.788 1.00 0.00 80 GLN A C 4
ATOM 7916 O O . GLN A 1 63 ? -12.018 -8.253 2.656 1.00 0.00 80 GLN A O 4
ATOM 7930 N N . LEU A 1 64 ? -10.379 -7.942 1.164 1.00 0.00 81 LEU A N 4
ATOM 7931 C CA . LEU A 1 64 ? -10.186 -6.547 1.481 1.00 0.00 81 LEU A CA 4
ATOM 7932 C C . LEU A 1 64 ? -11.393 -5.723 1.090 1.00 0.00 81 LEU A C 4
ATOM 7933 O O . LEU A 1 64 ? -11.736 -4.761 1.774 1.00 0.00 81 LEU A O 4
ATOM 7949 N N . GLU A 1 65 ? -12.044 -6.097 -0.006 1.00 0.00 82 GLU A N 4
ATOM 7950 C CA . GLU A 1 65 ? -13.220 -5.392 -0.455 1.00 0.00 82 GLU A CA 4
ATOM 7951 C C . GLU A 1 65 ? -14.327 -5.543 0.558 1.00 0.00 82 GLU A C 4
ATOM 7952 O O . GLU A 1 65 ? -15.042 -4.588 0.869 1.00 0.00 82 GLU A O 4
ATOM 7964 N N . ASP A 1 66 ? -14.441 -6.743 1.082 1.00 0.00 83 ASP A N 4
ATOM 7965 C CA . ASP A 1 66 ? -15.425 -7.052 2.104 1.00 0.00 83 ASP A CA 4
ATOM 7966 C C . ASP A 1 66 ? -15.194 -6.179 3.327 1.00 0.00 83 ASP A C 4
ATOM 7967 O O . ASP A 1 66 ? -16.138 -5.673 3.945 1.00 0.00 83 ASP A O 4
ATOM 7976 N N . VAL A 1 67 ? -13.931 -5.974 3.651 1.00 0.00 84 VAL A N 4
ATOM 7977 C CA . VAL A 1 67 ? -13.568 -5.135 4.779 1.00 0.00 84 VAL A CA 4
ATOM 7978 C C . VAL A 1 67 ? -13.908 -3.669 4.495 1.00 0.00 84 VAL A C 4
ATOM 7979 O O . VAL A 1 67 ? -14.447 -2.978 5.352 1.00 0.00 84 VAL A O 4
ATOM 7992 N N . CYS A 1 68 ? -13.604 -3.207 3.282 1.00 0.00 85 CYS A N 4
ATOM 7993 C CA . CYS A 1 68 ? -13.866 -1.831 2.893 1.00 0.00 85 CYS A CA 4
ATOM 7994 C C . CYS A 1 68 ? -15.362 -1.525 2.871 1.00 0.00 85 CYS A C 4
ATOM 7995 O O . CYS A 1 68 ? -15.787 -0.480 3.336 1.00 0.00 85 CYS A O 4
ATOM 8003 N N . VAL A 1 69 ? -16.162 -2.432 2.323 1.00 0.00 86 VAL A N 4
ATOM 8004 C CA . VAL A 1 69 ? -17.603 -2.205 2.278 1.00 0.00 86 VAL A CA 4
ATOM 8005 C C . VAL A 1 69 ? -18.210 -2.179 3.682 1.00 0.00 86 VAL A C 4
ATOM 8006 O O . VAL A 1 69 ? -19.268 -1.587 3.895 1.00 0.00 86 VAL A O 4
ATOM 8019 N N . LYS A 1 70 ? -17.538 -2.814 4.637 1.00 0.00 87 LYS A N 4
ATOM 8020 C CA . LYS A 1 70 ? -18.003 -2.812 6.015 1.00 0.00 87 LYS A CA 4
ATOM 8021 C C . LYS A 1 70 ? -17.296 -1.754 6.859 1.00 0.00 87 LYS A C 4
ATOM 8022 O O . LYS A 1 70 ? -17.486 -1.704 8.074 1.00 0.00 87 LYS A O 4
ATOM 8041 N N . ILE A 1 71 ? -16.525 -0.883 6.221 1.00 0.00 88 ILE A N 4
ATOM 8042 C CA . ILE A 1 71 ? -15.796 0.133 6.944 1.00 0.00 88 ILE A CA 4
ATOM 8043 C C . ILE A 1 71 ? -16.701 1.330 7.155 1.00 0.00 88 ILE A C 4
ATOM 8044 O O . ILE A 1 71 ? -17.742 1.458 6.506 1.00 0.00 88 ILE A O 4
ATOM 8060 N N . HIS A 1 72 ? -16.330 2.193 8.054 1.00 0.00 89 HIS A N 4
ATOM 8061 C CA . HIS A 1 72 ? -17.109 3.378 8.311 1.00 0.00 89 HIS A CA 4
ATOM 8062 C C . HIS A 1 72 ? -16.442 4.568 7.639 1.00 0.00 89 HIS A C 4
ATOM 8063 O O . HIS A 1 72 ? -15.214 4.627 7.576 1.00 0.00 89 HIS A O 4
ATOM 8077 N N . PRO A 1 73 ? -17.239 5.521 7.123 1.00 0.00 90 PRO A N 4
ATOM 8078 C CA . PRO A 1 73 ? -16.739 6.691 6.390 1.00 0.00 90 PRO A CA 4
ATOM 8079 C C . PRO A 1 73 ? -15.502 7.353 7.022 1.00 0.00 90 PRO A C 4
ATOM 8080 O O . PRO A 1 73 ? -14.444 7.419 6.393 1.00 0.00 90 PRO A O 4
ATOM 8091 N N . SER A 1 74 ? -15.620 7.809 8.268 1.00 0.00 91 SER A N 4
ATOM 8092 C CA . SER A 1 74 ? -14.533 8.515 8.945 1.00 0.00 91 SER A CA 4
ATOM 8093 C C . SER A 1 74 ? -13.384 7.586 9.355 1.00 0.00 91 SER A C 4
ATOM 8094 O O . SER A 1 74 ? -12.366 8.052 9.853 1.00 0.00 91 SER A O 4
ATOM 8102 N N . TYR A 1 75 ? -13.543 6.2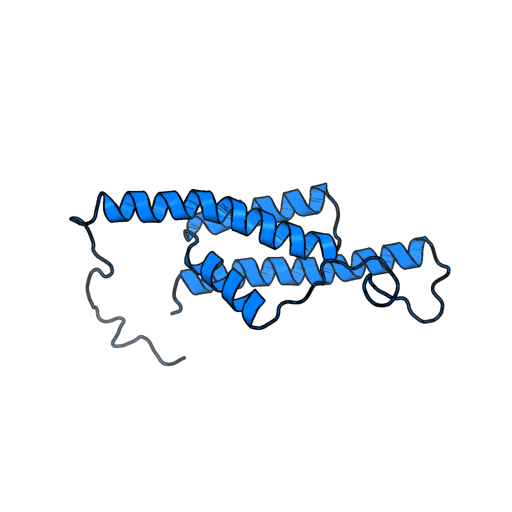87 9.158 1.00 0.00 92 TYR A N 4
ATOM 8103 C CA . TYR A 1 75 ? -12.508 5.333 9.558 1.00 0.00 92 TYR A CA 4
ATOM 8104 C C . TYR A 1 75 ? -11.502 5.157 8.437 1.00 0.00 92 TYR A C 4
ATOM 8105 O O . TYR A 1 75 ? -10.383 4.694 8.658 1.00 0.00 92 TYR A O 4
ATOM 8123 N N . CYS A 1 76 ? -11.911 5.539 7.235 1.00 0.00 93 CYS A N 4
ATOM 8124 C CA . CYS A 1 76 ? -11.061 5.452 6.060 1.00 0.00 93 CYS A CA 4
ATOM 8125 C C . CYS A 1 76 ? -9.867 6.393 6.193 1.00 0.00 93 CYS A C 4
ATOM 8126 O O . CYS A 1 76 ? -8.729 6.002 5.950 1.00 0.00 93 CYS A O 4
ATOM 8134 N N . GLY A 1 77 ? -10.156 7.635 6.553 1.00 0.00 94 GLY A N 4
ATOM 8135 C CA . GLY A 1 77 ? -9.120 8.650 6.770 1.00 0.00 94 GLY A CA 4
ATOM 8136 C C . GLY A 1 77 ? -7.932 8.135 7.567 1.00 0.00 94 GLY A C 4
ATOM 8137 O O . GLY A 1 77 ? -6.827 8.042 7.028 1.00 0.00 94 GLY A O 4
ATOM 8141 N N . PRO A 1 78 ? -8.128 7.804 8.862 1.00 0.00 95 PRO A N 4
ATOM 8142 C CA . PRO A 1 78 ? -7.071 7.239 9.702 1.00 0.00 95 PRO A CA 4
ATOM 8143 C C . PRO A 1 78 ? -6.406 6.040 9.037 1.00 0.00 95 PRO A C 4
ATOM 8144 O O . PRO A 1 78 ? -5.186 5.948 8.997 1.00 0.00 95 PRO A O 4
ATOM 8155 N N . ALA A 1 79 ? -7.237 5.107 8.562 1.00 0.00 96 ALA A N 4
ATOM 8156 C CA . ALA A 1 79 ? -6.759 3.922 7.854 1.00 0.00 96 ALA A CA 4
ATOM 8157 C C . ALA A 1 79 ? -5.704 4.272 6.822 1.00 0.00 96 ALA A C 4
ATOM 8158 O O . ALA A 1 79 ? -4.655 3.635 6.765 1.00 0.00 96 ALA A O 4
ATOM 8165 N N . ILE A 1 80 ? -5.960 5.292 6.025 1.00 0.00 97 ILE A N 4
ATOM 8166 C CA . ILE A 1 80 ? -4.998 5.707 5.020 1.00 0.00 97 ILE A CA 4
ATOM 8167 C C . ILE A 1 80 ? -3.833 6.459 5.647 1.00 0.00 97 ILE A C 4
ATOM 8168 O O . ILE A 1 80 ? -2.666 6.175 5.361 1.00 0.00 97 ILE A O 4
ATOM 8184 N N . LEU A 1 81 ? -4.166 7.397 6.503 1.00 0.00 98 LEU A N 4
ATOM 8185 C CA . LEU A 1 81 ? -3.182 8.234 7.183 1.00 0.00 98 LEU A CA 4
ATOM 8186 C C . LEU A 1 81 ? -2.119 7.391 7.873 1.00 0.00 98 LEU A C 4
ATOM 8187 O O . LEU A 1 81 ? -0.919 7.591 7.668 1.00 0.00 98 LEU A O 4
ATOM 8203 N N . ARG A 1 82 ? -2.567 6.437 8.666 1.00 0.00 99 ARG A N 4
ATOM 8204 C CA . ARG A 1 82 ? -1.671 5.575 9.403 1.00 0.00 99 ARG A CA 4
ATOM 8205 C C . ARG A 1 82 ? -0.909 4.665 8.464 1.00 0.00 99 ARG A C 4
ATOM 8206 O O . ARG A 1 82 ? 0.284 4.480 8.623 1.00 0.00 99 ARG A O 4
ATOM 8227 N N . PHE A 1 83 ? -1.599 4.118 7.466 1.00 0.00 100 PHE A N 4
ATOM 8228 C CA . PHE A 1 83 ? -0.963 3.203 6.531 1.00 0.00 100 PHE A CA 4
ATOM 8229 C C . PHE A 1 83 ? 0.192 3.868 5.803 1.00 0.00 100 PHE A C 4
ATOM 8230 O O . PHE A 1 83 ? 1.313 3.358 5.799 1.00 0.00 100 PHE A O 4
ATOM 8247 N N . ARG A 1 84 ? -0.082 5.015 5.211 1.00 0.00 101 ARG A N 4
ATOM 8248 C CA . ARG A 1 84 ? 0.912 5.738 4.441 1.00 0.00 101 ARG A CA 4
ATOM 8249 C C . ARG A 1 84 ? 2.076 6.163 5.319 1.00 0.00 101 ARG A C 4
ATOM 8250 O O . ARG A 1 84 ? 3.240 6.007 4.941 1.00 0.00 101 ARG A O 4
ATOM 8271 N N . GLN A 1 85 ? 1.763 6.673 6.496 1.00 0.00 102 GLN A N 4
ATOM 8272 C CA . GLN A 1 85 ? 2.786 7.121 7.417 1.00 0.00 102 GLN A CA 4
ATOM 8273 C C . GLN A 1 85 ? 3.622 5.943 7.911 1.00 0.00 102 GLN A C 4
ATOM 8274 O O . GLN A 1 85 ? 4.829 6.060 8.069 1.00 0.00 102 GLN A O 4
ATOM 8288 N N . LEU A 1 86 ? 2.984 4.792 8.099 1.00 0.00 103 LEU A N 4
ATOM 8289 C CA . LEU A 1 86 ? 3.697 3.627 8.617 1.00 0.00 103 LEU A CA 4
ATOM 8290 C C . LEU A 1 86 ? 4.547 3.005 7.542 1.00 0.00 103 LEU A C 4
ATOM 8291 O O . LEU A 1 86 ? 5.647 2.531 7.803 1.00 0.00 103 LEU A O 4
ATOM 8307 N N . LEU A 1 87 ? 4.038 3.016 6.333 1.00 0.00 104 LEU A N 4
ATOM 8308 C CA . LEU A 1 87 ? 4.756 2.489 5.192 1.00 0.00 104 LEU A CA 4
ATOM 8309 C C . LEU A 1 87 ? 6.048 3.250 5.003 1.00 0.00 104 LEU A C 4
ATOM 8310 O O . LEU A 1 87 ? 7.091 2.683 4.702 1.00 0.00 104 LEU A O 4
ATOM 8326 N N . ALA A 1 88 ? 5.958 4.524 5.207 1.00 0.00 105 ALA A N 4
ATOM 8327 C CA . ALA A 1 88 ? 7.083 5.415 5.074 1.00 0.00 105 ALA A CA 4
ATOM 8328 C C . ALA A 1 88 ? 8.057 5.252 6.224 1.00 0.00 105 ALA A C 4
ATOM 8329 O O . ALA A 1 88 ? 9.263 5.392 6.049 1.00 0.00 105 ALA A O 4
ATOM 8336 N N . GLU A 1 89 ? 7.537 4.929 7.391 1.00 0.00 106 GLU A N 4
ATOM 8337 C CA . GLU A 1 89 ? 8.380 4.756 8.571 1.00 0.00 106 GLU A CA 4
ATOM 8338 C C . GLU A 1 89 ? 9.071 3.419 8.544 1.00 0.00 106 GLU A C 4
ATOM 8339 O O . GLU A 1 89 ? 10.205 3.275 9.004 1.00 0.00 106 GLU A O 4
ATOM 8351 N N . GLN A 1 90 ? 8.389 2.448 8.002 1.00 0.00 107 GLN A N 4
ATOM 8352 C CA . GLN A 1 90 ? 8.937 1.114 7.873 1.00 0.00 107 GLN A CA 4
ATOM 8353 C C . GLN A 1 90 ? 9.759 0.989 6.599 1.00 0.00 107 GLN A C 4
ATOM 8354 O O . GLN A 1 90 ? 10.416 -0.030 6.378 1.00 0.00 107 GLN A O 4
ATOM 8368 N N . GLU A 1 91 ? 9.718 2.047 5.773 1.00 0.00 108 GLU A N 4
ATOM 8369 C CA . GLU A 1 91 ? 10.472 2.118 4.512 1.00 0.00 108 GLU A CA 4
ATOM 8370 C C . GLU A 1 91 ? 9.869 1.208 3.435 1.00 0.00 108 GLU A C 4
ATOM 8371 O O . GLU A 1 91 ? 9.089 0.302 3.740 1.00 0.00 108 GLU A O 4
ATOM 8383 N N . PRO A 1 92 ? 10.204 1.461 2.150 1.00 0.00 109 PRO A N 4
ATOM 8384 C CA . PRO A 1 92 ? 9.693 0.669 1.029 1.00 0.00 109 PRO A CA 4
ATOM 8385 C C . PRO A 1 92 ? 9.991 -0.825 1.164 1.00 0.00 109 PRO A C 4
ATOM 8386 O O . PRO A 1 92 ? 11.150 -1.240 1.223 1.00 0.00 109 PRO A O 4
ATOM 8397 N N . GLU A 1 93 ? 8.923 -1.610 1.188 1.00 0.00 110 GLU A N 4
ATOM 8398 C CA . GLU A 1 93 ? 8.976 -3.047 1.278 1.00 0.00 110 GLU A CA 4
ATOM 8399 C C . GLU A 1 93 ? 7.630 -3.593 0.878 1.00 0.00 110 GLU A C 4
ATOM 8400 O O . GLU A 1 93 ? 6.714 -3.635 1.675 1.00 0.00 110 GLU A O 4
ATOM 8412 N N . VAL A 1 94 ? 7.521 -3.967 -0.379 1.00 0.00 111 VAL A N 4
ATOM 8413 C CA . VAL A 1 94 ? 6.284 -4.485 -0.961 1.00 0.00 111 VAL A CA 4
ATOM 8414 C C . VAL A 1 94 ? 5.697 -5.613 -0.113 1.00 0.00 111 VAL A C 4
ATOM 8415 O O . VAL A 1 94 ? 4.483 -5.743 0.019 1.00 0.00 111 VAL A O 4
ATOM 8428 N N . GLN A 1 95 ? 6.579 -6.392 0.471 1.00 0.00 112 GLN A N 4
ATOM 8429 C CA . GLN A 1 95 ? 6.203 -7.495 1.338 1.00 0.00 112 GLN A CA 4
ATOM 8430 C C . GLN A 1 95 ? 5.516 -6.961 2.600 1.00 0.00 112 GLN A C 4
ATOM 8431 O O . GLN A 1 95 ? 4.568 -7.565 3.120 1.00 0.00 112 GLN A O 4
ATOM 8445 N N . GLU A 1 96 ? 5.977 -5.808 3.064 1.00 0.00 113 GLU A N 4
ATOM 8446 C CA . GLU A 1 96 ? 5.457 -5.227 4.264 1.00 0.00 113 GLU A CA 4
ATOM 8447 C C . GLU A 1 96 ? 4.247 -4.407 3.939 1.00 0.00 113 GLU A C 4
ATOM 8448 O O . GLU A 1 96 ? 3.351 -4.286 4.744 1.00 0.00 113 GLU A O 4
ATOM 8460 N N . VAL A 1 97 ? 4.230 -3.855 2.732 1.00 0.00 114 VAL A N 4
ATOM 8461 C CA . VAL A 1 97 ? 3.107 -3.061 2.272 1.00 0.00 114 VAL A CA 4
ATOM 8462 C C . VAL A 1 97 ? 1.837 -3.882 2.354 1.00 0.00 114 VAL A C 4
ATOM 8463 O O . VAL A 1 97 ? 0.874 -3.492 2.999 1.00 0.00 114 VAL A O 4
ATOM 8476 N N . SER A 1 98 ? 1.860 -5.031 1.715 1.00 0.00 115 SER A N 4
ATOM 8477 C CA . SER A 1 98 ? 0.721 -5.913 1.689 1.00 0.00 115 SER A CA 4
ATOM 8478 C C . SER A 1 98 ? 0.363 -6.426 3.079 1.00 0.00 115 SER A C 4
ATOM 8479 O O . SER A 1 98 ? -0.806 -6.440 3.467 1.00 0.00 115 SER A O 4
ATOM 8487 N N . GLN A 1 99 ? 1.372 -6.829 3.816 1.00 0.00 116 GLN A N 4
ATOM 8488 C CA . GLN A 1 99 ? 1.175 -7.353 5.164 1.00 0.00 116 GLN A CA 4
ATOM 8489 C C . GLN A 1 99 ? 0.587 -6.291 6.074 1.00 0.00 116 GLN A C 4
ATOM 8490 O O . GLN A 1 99 ? -0.322 -6.560 6.847 1.00 0.00 116 GLN A O 4
ATOM 8504 N N . LEU A 1 100 ? 1.086 -5.086 5.940 1.00 0.00 117 LEU A N 4
ATOM 8505 C CA . LEU A 1 100 ? 0.654 -3.975 6.751 1.00 0.00 117 LEU A CA 4
ATOM 8506 C C . LEU A 1 100 ? -0.723 -3.580 6.335 1.00 0.00 117 LEU A C 4
ATOM 8507 O O . LEU A 1 100 ? -1.539 -3.175 7.156 1.00 0.00 117 LEU A O 4
ATOM 8523 N N . PHE A 1 101 ? -0.987 -3.737 5.056 1.00 0.00 118 PHE A N 4
ATOM 8524 C CA . PHE A 1 101 ? -2.274 -3.393 4.508 1.00 0.00 118 PHE A CA 4
ATOM 8525 C C . PHE A 1 101 ? -3.331 -4.342 5.027 1.00 0.00 118 PHE A C 4
ATOM 8526 O O . PHE A 1 101 ? -4.435 -3.939 5.378 1.00 0.00 118 PHE A O 4
ATOM 8543 N N . ARG A 1 102 ? -2.968 -5.600 5.098 1.00 0.00 119 ARG A N 4
ATOM 8544 C CA . ARG A 1 102 ? -3.848 -6.623 5.588 1.00 0.00 119 ARG A CA 4
ATOM 8545 C C . ARG A 1 102 ? -4.028 -6.419 7.081 1.00 0.00 119 ARG A C 4
ATOM 8546 O O . ARG A 1 102 ? -5.134 -6.489 7.612 1.00 0.00 119 ARG A O 4
ATOM 8567 N N . SER A 1 103 ? -2.917 -6.129 7.735 1.00 0.00 120 SER A N 4
ATOM 8568 C CA . SER A 1 103 ? -2.893 -5.940 9.171 1.00 0.00 120 SER A CA 4
ATOM 8569 C C . SER A 1 103 ? -3.790 -4.793 9.616 1.00 0.00 120 SER A C 4
ATOM 8570 O O . SER A 1 103 ? -4.731 -5.004 10.371 1.00 0.00 120 SER A O 4
ATOM 8578 N N . VAL A 1 104 ? -3.508 -3.586 9.139 1.00 0.00 121 VAL A N 4
ATOM 8579 C CA . VAL A 1 104 ? -4.286 -2.411 9.523 1.00 0.00 121 VAL A CA 4
ATOM 8580 C C . VAL A 1 104 ? -5.769 -2.580 9.226 1.00 0.00 121 VAL A C 4
ATOM 8581 O O . VAL A 1 104 ? -6.614 -2.210 10.042 1.00 0.00 121 VAL A O 4
ATOM 8594 N N . LEU A 1 105 ? -6.084 -3.150 8.079 1.00 0.00 122 LEU A N 4
ATOM 8595 C CA . LEU A 1 105 ? -7.469 -3.391 7.710 1.00 0.00 122 LEU A CA 4
ATOM 8596 C C . LEU A 1 105 ? -8.148 -4.360 8.662 1.00 0.00 122 LEU A C 4
ATOM 8597 O O . LEU A 1 105 ? -9.322 -4.202 8.973 1.00 0.00 122 LEU A O 4
ATOM 8613 N N . GLN A 1 106 ? -7.417 -5.359 9.135 1.00 0.00 123 GLN A N 4
ATOM 8614 C CA . GLN A 1 106 ? -7.990 -6.301 10.087 1.00 0.00 123 GLN A CA 4
ATOM 8615 C C . GLN A 1 106 ? -8.023 -5.708 11.486 1.00 0.00 123 GLN A C 4
ATOM 8616 O O . GLN A 1 106 ? -8.859 -6.079 12.316 1.00 0.00 123 GLN A O 4
ATOM 8630 N N . GLU A 1 107 ? -7.129 -4.781 11.732 1.00 0.00 124 GLU A N 4
ATOM 8631 C CA . GLU A 1 107 ? -7.089 -4.084 13.015 1.00 0.00 124 GLU A CA 4
ATOM 8632 C C . GLU A 1 107 ? -8.300 -3.181 13.155 1.00 0.00 124 GLU A C 4
ATOM 8633 O O . GLU A 1 107 ? -9.047 -3.245 14.147 1.00 0.00 124 GLU A O 4
ATOM 8645 N N . VAL A 1 108 ? -8.517 -2.358 12.145 1.00 0.00 125 VAL A N 4
ATOM 8646 C CA . VAL A 1 108 ? -9.637 -1.462 12.143 1.00 0.00 125 VAL A CA 4
ATOM 8647 C C . VAL A 1 108 ? -10.945 -2.250 11.998 1.00 0.00 125 VAL A C 4
ATOM 8648 O O . VAL A 1 108 ? -11.994 -1.805 12.448 1.00 0.00 125 VAL A O 4
ATOM 8661 N N . LEU A 1 109 ? -10.855 -3.442 11.392 1.00 0.00 126 LEU A N 4
ATOM 8662 C CA . LEU A 1 109 ? -12.015 -4.315 11.212 1.00 0.00 126 LEU A CA 4
ATOM 8663 C C . LEU A 1 109 ? -12.604 -4.673 12.568 1.00 0.00 126 LEU A C 4
ATOM 8664 O O . LEU A 1 109 ? -13.795 -4.507 12.797 1.00 0.00 126 LEU A O 4
ATOM 8680 N N . GLU A 1 110 ? -11.761 -5.146 13.470 1.00 0.00 127 GLU A N 4
ATOM 8681 C CA . GLU A 1 110 ? -12.212 -5.523 14.800 1.00 0.00 127 GLU A CA 4
ATOM 8682 C C . GLU A 1 110 ? -12.829 -4.316 15.514 1.00 0.00 127 GLU A C 4
ATOM 8683 O O . GLU A 1 110 ? -13.879 -4.425 16.153 1.00 0.00 127 GLU A O 4
ATOM 8695 N N . ARG A 1 111 ? -12.190 -3.160 15.362 1.00 0.00 128 ARG A N 4
ATOM 8696 C CA . ARG A 1 111 ? -12.661 -1.924 15.989 1.00 0.00 128 ARG A CA 4
ATOM 8697 C C . ARG A 1 111 ? -14.003 -1.455 15.395 1.00 0.00 128 ARG A C 4
ATOM 8698 O O . ARG A 1 111 ? -14.885 -0.975 16.122 1.00 0.00 128 ARG A O 4
ATOM 8719 N N . MET A 1 112 ? -14.164 -1.625 14.090 1.00 0.00 129 MET A N 4
ATOM 8720 C CA . MET A 1 112 ? -15.381 -1.179 13.407 1.00 0.00 129 MET A CA 4
ATOM 8721 C C . MET A 1 112 ? -16.516 -2.154 13.670 1.00 0.00 129 MET A C 4
ATOM 8722 O O . MET A 1 112 ? -17.677 -1.763 13.785 1.00 0.00 129 MET A O 4
ATOM 8736 N N . LYS A 1 113 ? -16.155 -3.415 13.783 1.00 0.00 130 LYS A N 4
ATOM 8737 C CA . LYS A 1 113 ? -17.102 -4.489 14.017 1.00 0.00 130 LYS A CA 4
ATOM 8738 C C . LYS A 1 113 ? -17.792 -4.318 15.358 1.00 0.00 130 LYS A C 4
ATOM 8739 O O . LYS A 1 113 ? -19.017 -4.280 15.432 1.00 0.00 130 LYS A O 4
ATOM 8758 N N . GLN A 1 114 ? -16.998 -4.190 16.412 1.00 0.00 131 GLN A N 4
ATOM 8759 C CA . GLN A 1 114 ? -17.535 -4.048 17.758 1.00 0.00 131 GLN A CA 4
ATOM 8760 C C . GLN A 1 114 ? -18.394 -2.786 17.892 1.00 0.00 131 GLN A C 4
ATOM 8761 O O . GLN A 1 114 ? -19.495 -2.838 18.424 1.00 0.00 131 GLN A O 4
ATOM 8775 N N . GLU A 1 115 ? -17.889 -1.664 17.388 1.00 0.00 132 GLU A N 4
ATOM 8776 C CA . GLU A 1 115 ? -18.601 -0.390 17.470 1.00 0.00 132 GLU A CA 4
ATOM 8777 C C . GLU A 1 115 ? -19.964 -0.452 16.761 1.00 0.00 132 GLU A C 4
ATOM 8778 O O . GLU A 1 115 ? -20.999 -0.087 17.336 1.00 0.00 132 GLU A O 4
ATOM 8790 N N . GLU A 1 116 ? -19.966 -0.953 15.537 1.00 0.00 133 GLU A N 4
ATOM 8791 C CA . GLU A 1 116 ? -21.176 -0.968 14.732 1.00 0.00 133 GLU A CA 4
ATOM 8792 C C . GLU A 1 116 ? -22.224 -1.904 15.314 1.00 0.00 133 GLU A C 4
ATOM 8793 O O . GLU A 1 116 ? -23.342 -1.485 15.623 1.00 0.00 133 GLU A O 4
ATOM 8805 N N . GLU A 1 117 ? -21.866 -3.174 15.440 1.00 0.00 134 GLU A N 4
ATOM 8806 C CA . GLU A 1 117 ? -22.775 -4.185 15.970 1.00 0.00 134 GLU A CA 4
ATOM 8807 C C . GLU A 1 117 ? -23.321 -3.811 17.351 1.00 0.00 134 GLU A C 4
ATOM 8808 O O . GLU A 1 117 ? -24.453 -4.168 17.690 1.00 0.00 134 GLU A O 4
ATOM 8820 N N . ALA A 1 118 ? -22.533 -3.078 18.134 1.00 0.00 135 ALA A N 4
ATOM 8821 C CA . ALA A 1 118 ? -22.976 -2.627 19.449 1.00 0.00 135 ALA A CA 4
ATOM 8822 C C . ALA A 1 118 ? -24.103 -1.609 19.314 1.00 0.00 135 ALA A C 4
ATOM 8823 O O . ALA A 1 118 ? -25.028 -1.570 20.139 1.00 0.00 135 ALA A O 4
ATOM 8830 N N . HIS A 1 119 ? -24.045 -0.805 18.253 1.00 0.00 136 HIS A N 4
ATOM 8831 C CA . HIS A 1 119 ? -25.078 0.201 18.007 1.00 0.00 136 HIS A CA 4
ATOM 8832 C C . HIS A 1 119 ? -26.354 -0.483 17.569 1.00 0.00 136 HIS A C 4
ATOM 8833 O O . HIS A 1 119 ? -27.437 -0.184 18.075 1.00 0.00 136 HIS A O 4
ATOM 8847 N N . LYS A 1 120 ? -26.214 -1.418 16.632 1.00 0.00 137 LYS A N 4
ATOM 8848 C CA . LYS A 1 120 ? -27.349 -2.177 16.122 1.00 0.00 137 LYS A CA 4
ATOM 8849 C C . LYS A 1 120 ? -28.017 -2.966 17.240 1.00 0.00 137 LYS A C 4
ATOM 8850 O O . LYS A 1 120 ? -29.231 -3.035 17.310 1.00 0.00 137 LYS A O 4
ATOM 8869 N N . LEU A 1 121 ? -27.200 -3.561 18.104 1.00 0.00 138 LEU A N 4
ATOM 8870 C CA . LEU A 1 121 ? -27.703 -4.310 19.254 1.00 0.00 138 LEU A CA 4
ATOM 8871 C C . LEU A 1 121 ? -28.588 -3.413 20.130 1.00 0.00 138 LEU A C 4
ATOM 8872 O O . LEU A 1 121 ? -29.662 -3.823 20.572 1.00 0.00 138 LEU A O 4
ATOM 8888 N N . THR A 1 122 ? -28.143 -2.186 20.352 1.00 0.00 139 THR A N 4
ATOM 8889 C CA . THR A 1 122 ? -28.880 -1.246 21.182 1.00 0.00 139 THR A CA 4
ATOM 8890 C C . THR A 1 122 ? -30.158 -0.758 20.479 1.00 0.00 139 THR A C 4
ATOM 8891 O O . THR A 1 122 ? -31.232 -0.704 21.082 1.00 0.00 139 THR A O 4
ATOM 8902 N N . ARG A 1 123 ? -30.041 -0.431 19.205 1.00 0.00 140 ARG A N 4
ATOM 8903 C CA . ARG A 1 123 ? -31.173 0.077 18.436 1.00 0.00 140 ARG A CA 4
ATOM 8904 C C . ARG A 1 123 ? -31.820 -1.061 17.637 1.00 0.00 140 ARG A C 4
ATOM 8905 O O . ARG A 1 123 ? -32.293 -0.872 16.516 1.00 0.00 140 ARG A O 4
ATOM 8926 N N . GLN A 1 124 ? -31.859 -2.238 18.232 1.00 0.00 141 GLN A N 4
ATOM 8927 C CA . GLN A 1 124 ? -32.425 -3.390 17.566 1.00 0.00 141 GLN A CA 4
ATOM 8928 C C . GLN A 1 124 ? -33.933 -3.438 17.732 1.00 0.00 141 GLN A C 4
ATOM 8929 O O . GLN A 1 124 ? -34.451 -3.993 18.704 1.00 0.00 141 GLN A O 4
ATOM 8943 N N . TRP A 1 125 ? -34.625 -2.834 16.801 1.00 0.00 142 TRP A N 4
ATOM 8944 C CA . TRP A 1 125 ? -36.073 -2.845 16.794 1.00 0.00 142 TRP A CA 4
ATOM 8945 C C . TRP A 1 125 ? -36.549 -3.371 15.464 1.00 0.00 142 TRP A C 4
ATOM 8946 O O . TRP A 1 125 ? -37.274 -4.359 15.396 1.00 0.00 142 TRP A O 4
ATOM 8967 N N . SER A 1 126 ? -36.120 -2.719 14.403 1.00 0.00 143 SER A N 4
ATOM 8968 C CA . SER A 1 126 ? -36.408 -3.177 13.069 1.00 0.00 143 SER A CA 4
ATOM 8969 C C . SER A 1 126 ? -35.301 -4.130 12.623 1.00 0.00 143 SER A C 4
ATOM 8970 O O . SER A 1 126 ? -34.267 -3.697 12.105 1.00 0.00 143 SER A O 4
ATOM 8978 N N . LEU A 1 127 ? -35.494 -5.413 12.874 1.00 0.00 144 LEU A N 4
ATOM 8979 C CA . LEU A 1 127 ? -34.490 -6.409 12.541 1.00 0.00 144 LEU A CA 4
ATOM 8980 C C . LEU A 1 127 ? -34.618 -6.858 11.090 1.00 0.00 144 LEU A C 4
ATOM 8981 O O . LEU A 1 127 ? -35.675 -7.323 10.660 1.00 0.00 144 LEU A O 4
ATOM 8997 N N . ARG A 1 128 ? -33.538 -6.696 10.343 1.00 0.00 145 ARG A N 4
ATOM 8998 C CA . ARG A 1 128 ? -33.485 -7.102 8.955 1.00 0.00 145 ARG A CA 4
ATOM 8999 C C . ARG A 1 128 ? -33.432 -8.624 8.847 1.00 0.00 145 ARG A C 4
ATOM 9000 O O . ARG A 1 128 ? -32.771 -9.287 9.650 1.00 0.00 145 ARG A O 4
ATOM 9021 N N . PRO A 1 129 ? -34.138 -9.191 7.868 1.00 0.00 146 PRO A N 4
ATOM 9022 C CA . PRO A 1 129 ? -34.115 -10.630 7.620 1.00 0.00 146 PRO A CA 4
ATOM 9023 C C . PRO A 1 129 ? -32.717 -11.100 7.215 1.00 0.00 146 PRO A C 4
ATOM 9024 O O . PRO A 1 129 ? -32.071 -11.851 7.945 1.00 0.00 146 PRO A O 4
ATOM 9035 N N . ARG A 1 130 ? -32.256 -10.639 6.055 1.00 0.00 147 ARG A N 4
ATOM 9036 C CA . ARG A 1 130 ? -30.914 -10.947 5.566 1.00 0.00 147 ARG A CA 4
ATOM 9037 C C . ARG A 1 130 ? -30.624 -10.183 4.279 1.00 0.00 147 ARG A C 4
ATOM 9038 O O . ARG A 1 130 ? -29.687 -9.384 4.220 1.00 0.00 147 ARG A O 4
ATOM 9059 N N . GLY A 1 131 ? -31.444 -10.411 3.267 1.00 0.00 148 GLY A N 4
ATOM 9060 C CA . GLY A 1 131 ? -31.254 -9.749 1.993 1.00 0.00 148 GLY A CA 4
ATOM 9061 C C . GLY A 1 131 ? -30.946 -10.729 0.880 1.00 0.00 148 GLY A C 4
ATOM 9062 O O . GLY A 1 131 ? -30.123 -11.635 1.049 1.00 0.00 148 GLY A O 4
ATOM 9066 N N . SER A 1 132 ? -31.607 -10.559 -0.251 1.00 0.00 149 SER A N 4
ATOM 9067 C CA . SER A 1 132 ? -31.403 -11.430 -1.394 1.00 0.00 149 SER A CA 4
ATOM 9068 C C . SER A 1 132 ? -30.969 -10.629 -2.618 1.00 0.00 149 SER A C 4
ATOM 9069 O O . SER A 1 132 ? -29.981 -10.973 -3.263 1.00 0.00 149 SER A O 4
ATOM 9077 N N . LEU A 1 133 ? -31.718 -9.555 -2.916 1.00 0.00 150 LEU A N 4
ATOM 9078 C CA . LEU A 1 133 ? -31.453 -8.684 -4.069 1.00 0.00 150 LEU A CA 4
ATOM 9079 C C . LEU A 1 133 ? -31.747 -9.402 -5.392 1.00 0.00 150 LEU A C 4
ATOM 9080 O O . LEU A 1 133 ? -31.012 -10.296 -5.811 1.00 0.00 150 LEU A O 4
ATOM 9096 N N . ALA A 1 134 ? -32.828 -9.001 -6.043 1.00 0.00 151 ALA A N 4
ATOM 9097 C CA . ALA A 1 134 ? -33.230 -9.604 -7.303 1.00 0.00 151 ALA A CA 4
ATOM 9098 C C . ALA A 1 134 ? -32.318 -9.152 -8.441 1.00 0.00 151 ALA A C 4
ATOM 9099 O O . ALA A 1 134 ? -31.403 -8.348 -8.232 1.00 0.00 151 ALA A O 4
ATOM 9106 N N . THR A 1 135 ? -32.567 -9.685 -9.640 1.00 0.00 152 THR A N 4
ATOM 9107 C CA . THR A 1 135 ? -31.784 -9.364 -10.834 1.00 0.00 152 THR A CA 4
ATOM 9108 C C . THR A 1 135 ? -30.418 -10.053 -10.794 1.00 0.00 152 THR A C 4
ATOM 9109 O O . THR A 1 135 ? -30.107 -10.877 -11.654 1.00 0.00 152 THR A O 4
ATOM 9120 N N . PHE A 1 136 ? -29.627 -9.743 -9.776 1.00 0.00 153 PHE A N 4
ATOM 9121 C CA . PHE A 1 136 ? -28.308 -10.344 -9.616 1.00 0.00 153 PHE A CA 4
ATOM 9122 C C . PHE A 1 136 ? -28.438 -11.815 -9.261 1.00 0.00 153 PHE A C 4
ATOM 9123 O O . PHE A 1 136 ? -27.591 -12.630 -9.603 1.00 0.00 153 PHE A O 4
ATOM 9140 N N . GLU A 1 137 ? -29.514 -12.144 -8.588 1.00 0.00 154 GLU A N 4
ATOM 9141 C CA . GLU A 1 137 ? -29.795 -13.522 -8.228 1.00 0.00 154 GLU A CA 4
ATOM 9142 C C . GLU A 1 137 ? -30.720 -14.158 -9.258 1.00 0.00 154 GLU A C 4
ATOM 9143 O O . GLU A 1 137 ? -31.167 -15.294 -9.094 1.00 0.00 154 GLU A O 4
ATOM 9155 N N . THR A 1 138 ? -30.992 -13.420 -10.320 1.00 0.00 155 THR A N 4
ATOM 9156 C CA . THR A 1 138 ? -31.880 -13.875 -11.371 1.00 0.00 155 THR A CA 4
ATOM 9157 C C . THR A 1 138 ? -31.099 -14.188 -12.651 1.00 0.00 155 THR A C 4
ATOM 9158 O O . THR A 1 138 ? -31.554 -14.961 -13.501 1.00 0.00 155 THR A O 4
ATOM 9169 N N . GLU A 1 139 ? -29.922 -13.600 -12.763 1.00 0.00 156 GLU A N 4
ATOM 9170 C CA . GLU A 1 139 ? -29.082 -13.758 -13.944 1.00 0.00 156 GLU A CA 4
ATOM 9171 C C . GLU A 1 139 ? -28.667 -15.214 -14.154 1.00 0.00 156 GLU A C 4
ATOM 9172 O O . GLU A 1 139 ? -28.374 -15.938 -13.199 1.00 0.00 156 GLU A O 4
ATOM 9184 N N . ALA A 1 140 ? -28.660 -15.629 -15.400 1.00 0.00 157 ALA A N 4
ATOM 9185 C CA . ALA A 1 140 ? -28.258 -16.969 -15.766 1.00 0.00 157 ALA A CA 4
ATOM 9186 C C . ALA A 1 140 ? -27.178 -16.904 -16.831 1.00 0.00 157 ALA A C 4
ATOM 9187 O O . ALA A 1 140 ? -27.399 -16.334 -17.908 1.00 0.00 157 ALA A O 4
ATOM 9194 N N . GLU A 1 141 ? -26.009 -17.469 -16.516 1.00 0.00 158 GLU A N 4
ATOM 9195 C CA . GLU A 1 141 ? -24.847 -17.468 -17.412 1.00 0.00 158 GLU A CA 4
ATOM 9196 C C . GLU A 1 141 ? -24.217 -16.068 -17.486 1.00 0.00 158 GLU A C 4
ATOM 9197 O O . GLU A 1 141 ? -24.894 -15.049 -17.293 1.00 0.00 158 GLU A O 4
ATOM 9209 N N . ILE A 1 142 ? -22.924 -16.026 -17.741 1.00 0.00 159 ILE A N 4
ATOM 9210 C CA . ILE A 1 142 ? -22.211 -14.769 -17.848 1.00 0.00 159 ILE A CA 4
ATOM 9211 C C . ILE A 1 142 ? -21.693 -14.564 -19.262 1.00 0.00 159 ILE A C 4
ATOM 9212 O O . ILE A 1 142 ? -21.382 -15.529 -19.965 1.00 0.00 159 ILE A O 4
ATOM 9228 N N . ASP A 1 143 ? -21.618 -13.317 -19.681 1.00 0.00 160 ASP A N 4
ATOM 9229 C CA . ASP A 1 143 ? -21.115 -12.988 -21.006 1.00 0.00 160 ASP A CA 4
ATOM 9230 C C . ASP A 1 143 ? -19.677 -12.521 -20.912 1.00 0.00 160 ASP A C 4
ATOM 9231 O O . ASP A 1 143 ? -19.449 -11.302 -20.819 1.00 0.00 160 ASP A O 4
ATOM 9241 N N . ALA A 1 1 ? -26.120 8.235 -5.342 1.00 0.00 18 ALA A N 5
ATOM 9242 C CA . ALA A 1 1 ? -25.710 7.359 -6.453 1.00 0.00 18 ALA A CA 5
ATOM 9243 C C . ALA A 1 1 ? -24.714 6.303 -5.980 1.00 0.00 18 ALA A C 5
ATOM 9244 O O . ALA A 1 1 ? -25.057 5.125 -5.861 1.00 0.00 18 ALA A O 5
ATOM 9253 N N . ARG A 1 2 ? -23.489 6.724 -5.689 1.00 0.00 19 ARG A N 5
ATOM 9254 C CA . ARG A 1 2 ? -22.458 5.799 -5.237 1.00 0.00 19 ARG A CA 5
ATOM 9255 C C . ARG A 1 2 ? -22.498 5.669 -3.739 1.00 0.00 19 ARG A C 5
ATOM 9256 O O . ARG A 1 2 ? -22.610 6.670 -3.030 1.00 0.00 19 ARG A O 5
ATOM 9277 N N . SER A 1 3 ? -22.418 4.457 -3.246 1.00 0.00 20 SER A N 5
ATOM 9278 C CA . SER A 1 3 ? -22.336 4.257 -1.833 1.00 0.00 20 SER A CA 5
ATOM 9279 C C . SER A 1 3 ? -20.924 4.606 -1.379 1.00 0.00 20 SER A C 5
ATOM 9280 O O . SER A 1 3 ? -19.954 4.351 -2.112 1.00 0.00 20 SER A O 5
ATOM 9288 N N . PRO A 1 4 ? -20.782 5.211 -0.186 1.00 0.00 21 PRO A N 5
ATOM 9289 C CA . PRO A 1 4 ? -19.474 5.609 0.358 1.00 0.00 21 PRO A CA 5
ATOM 9290 C C . PRO A 1 4 ? -18.458 4.476 0.319 1.00 0.00 21 PRO A C 5
ATOM 9291 O O . PRO A 1 4 ? -17.258 4.711 0.191 1.00 0.00 21 PRO A O 5
ATOM 9302 N N . ALA A 1 5 ? -18.959 3.250 0.386 1.00 0.00 22 ALA A N 5
ATOM 9303 C CA . ALA A 1 5 ? -18.124 2.066 0.391 1.00 0.00 22 ALA A CA 5
ATOM 9304 C C . ALA A 1 5 ? -17.261 1.959 -0.863 1.00 0.00 22 ALA A C 5
ATOM 9305 O O . ALA A 1 5 ? -16.114 1.538 -0.787 1.00 0.00 22 ALA A O 5
ATOM 9312 N N . GLU A 1 6 ? -17.795 2.354 -2.018 1.00 0.00 23 GLU A N 5
ATOM 9313 C CA . GLU A 1 6 ? -17.026 2.214 -3.238 1.00 0.00 23 GLU A CA 5
ATOM 9314 C C . GLU A 1 6 ? -15.952 3.282 -3.323 1.00 0.00 23 GLU A C 5
ATOM 9315 O O . GLU A 1 6 ? -14.794 2.999 -3.628 1.00 0.00 23 GLU A O 5
ATOM 9327 N N . MET A 1 7 ? -16.343 4.504 -3.046 1.00 0.00 24 MET A N 5
ATOM 9328 C CA . MET A 1 7 ? -15.416 5.634 -3.041 1.00 0.00 24 MET A CA 5
ATOM 9329 C C . MET A 1 7 ? -14.234 5.405 -2.091 1.00 0.00 24 MET A C 5
ATOM 9330 O O . MET A 1 7 ? -13.084 5.684 -2.447 1.00 0.00 24 MET A O 5
ATOM 9344 N N . VAL A 1 8 ? -14.506 4.880 -0.897 1.00 0.00 25 VAL A N 5
ATOM 9345 C CA . VAL A 1 8 ? -13.435 4.630 0.061 1.00 0.00 25 VAL A CA 5
ATOM 9346 C C . VAL A 1 8 ? -12.534 3.491 -0.412 1.00 0.00 25 VAL A C 5
ATOM 9347 O O . VAL A 1 8 ? -11.323 3.534 -0.217 1.00 0.00 25 VAL A O 5
ATOM 9360 N N . LEU A 1 9 ? -13.125 2.500 -1.077 1.00 0.00 26 LEU A N 5
ATOM 9361 C CA . LEU A 1 9 ? -12.367 1.380 -1.619 1.00 0.00 26 LEU A CA 5
ATOM 9362 C C . LEU A 1 9 ? -11.297 1.869 -2.556 1.00 0.00 26 LEU A C 5
ATOM 9363 O O . LEU A 1 9 ? -10.179 1.351 -2.564 1.00 0.00 26 LEU A O 5
ATOM 9379 N N . GLU A 1 10 ? -11.619 2.896 -3.326 1.00 0.00 27 GLU A N 5
ATOM 9380 C CA . GLU A 1 10 ? -10.685 3.427 -4.258 1.00 0.00 27 GLU A CA 5
ATOM 9381 C C . GLU A 1 10 ? -9.563 4.108 -3.540 1.00 0.00 27 GLU A C 5
ATOM 9382 O O . GLU A 1 10 ? -8.434 3.874 -3.844 1.00 0.00 27 GLU A O 5
ATOM 9394 N N . THR A 1 11 ? -9.879 4.917 -2.542 1.00 0.00 28 THR A N 5
ATOM 9395 C CA . THR A 1 11 ? -8.844 5.662 -1.833 1.00 0.00 28 THR A CA 5
ATOM 9396 C C . THR A 1 11 ? -7.723 4.739 -1.318 1.00 0.00 28 THR A C 5
ATOM 9397 O O . THR A 1 11 ? -6.526 5.038 -1.470 1.00 0.00 28 THR A O 5
ATOM 9408 N N . LEU A 1 12 ? -8.101 3.596 -0.778 1.00 0.00 29 LEU A N 5
ATOM 9409 C CA . LEU A 1 12 ? -7.121 2.683 -0.232 1.00 0.00 29 LEU A CA 5
ATOM 9410 C C . LEU A 1 12 ? -6.493 1.796 -1.303 1.00 0.00 29 LEU A C 5
ATOM 9411 O O . LEU A 1 12 ? -5.285 1.593 -1.290 1.00 0.00 29 LEU A O 5
ATOM 9427 N N . MET A 1 13 ? -7.293 1.314 -2.263 1.00 0.00 30 MET A N 5
ATOM 9428 C CA . MET A 1 13 ? -6.767 0.426 -3.320 1.00 0.00 30 MET A CA 5
ATOM 9429 C C . MET A 1 13 ? -6.010 1.212 -4.370 1.00 0.00 30 MET A C 5
ATOM 9430 O O . MET A 1 13 ? -5.235 0.663 -5.136 1.00 0.00 30 MET A O 5
ATOM 9444 N N . MET A 1 14 ? -6.211 2.491 -4.354 1.00 0.00 31 MET A N 5
ATOM 9445 C CA . MET A 1 14 ? -5.595 3.374 -5.325 1.00 0.00 31 MET A CA 5
ATOM 9446 C C . MET A 1 14 ? -4.230 3.754 -4.861 1.00 0.00 31 MET A C 5
ATOM 9447 O O . MET A 1 14 ? -3.279 3.748 -5.642 1.00 0.00 31 MET A O 5
ATOM 9461 N N . GLU A 1 15 ? -4.094 4.047 -3.572 1.00 0.00 32 GLU A N 5
ATOM 9462 C CA . GLU A 1 15 ? -2.817 4.415 -3.088 1.00 0.00 32 GLU A CA 5
ATOM 9463 C C . GLU A 1 15 ? -2.020 3.179 -2.779 1.00 0.00 32 GLU A C 5
ATOM 9464 O O . GLU A 1 15 ? -0.811 3.187 -2.889 1.00 0.00 32 GLU A O 5
ATOM 9476 N N . LEU A 1 16 ? -2.711 2.090 -2.402 1.00 0.00 33 LEU A N 5
ATOM 9477 C CA . LEU A 1 16 ? -2.028 0.821 -2.195 1.00 0.00 33 LEU A CA 5
ATOM 9478 C C . LEU A 1 16 ? -1.368 0.391 -3.489 1.00 0.00 33 LEU A C 5
ATOM 9479 O O . LEU A 1 16 ? -0.236 -0.040 -3.492 1.00 0.00 33 LEU A O 5
ATOM 9495 N N . THR A 1 17 ? -2.091 0.530 -4.587 1.00 0.00 34 THR A N 5
ATOM 9496 C CA . THR A 1 17 ? -1.549 0.189 -5.897 1.00 0.00 34 THR A CA 5
ATOM 9497 C C . THR A 1 17 ? -0.325 1.053 -6.220 1.00 0.00 34 THR A C 5
ATOM 9498 O O . THR A 1 17 ? 0.731 0.540 -6.596 1.00 0.00 34 THR A O 5
ATOM 9509 N N . GLY A 1 18 ? -0.470 2.361 -6.038 1.00 0.00 35 GLY A N 5
ATOM 9510 C CA . GLY A 1 18 ? 0.604 3.276 -6.322 1.00 0.00 35 GLY A CA 5
ATOM 9511 C C . GLY A 1 18 ? 1.780 3.075 -5.410 1.00 0.00 35 GLY A C 5
ATOM 9512 O O . GLY A 1 18 ? 2.920 3.263 -5.814 1.00 0.00 35 GLY A O 5
ATOM 9516 N N . GLN A 1 19 ? 1.507 2.667 -4.184 1.00 0.00 36 GLN A N 5
ATOM 9517 C CA . GLN A 1 19 ? 2.552 2.449 -3.230 1.00 0.00 36 GLN A CA 5
ATOM 9518 C C . GLN A 1 19 ? 3.181 1.090 -3.442 1.00 0.00 36 GLN A C 5
ATOM 9519 O O . GLN A 1 19 ? 4.357 0.922 -3.229 1.00 0.00 36 GLN A O 5
ATOM 9533 N N . MET A 1 20 ? 2.385 0.128 -3.877 1.00 0.00 37 MET A N 5
ATOM 9534 C CA . MET A 1 20 ? 2.894 -1.205 -4.200 1.00 0.00 37 MET A CA 5
ATOM 9535 C C . MET A 1 20 ? 3.843 -1.108 -5.372 1.00 0.00 37 MET A C 5
ATOM 9536 O O . MET A 1 20 ? 4.961 -1.617 -5.334 1.00 0.00 37 MET A O 5
ATOM 9550 N N . ARG A 1 21 ? 3.383 -0.422 -6.386 1.00 0.00 38 ARG A N 5
ATOM 9551 C CA . ARG A 1 21 ? 4.163 -0.198 -7.584 1.00 0.00 38 ARG A CA 5
ATOM 9552 C C . ARG A 1 21 ? 5.429 0.582 -7.245 1.00 0.00 38 ARG A C 5
ATOM 9553 O O . ARG A 1 21 ? 6.546 0.160 -7.580 1.00 0.00 38 ARG A O 5
ATOM 9574 N N . GLU A 1 22 ? 5.245 1.725 -6.589 1.00 0.00 39 GLU A N 5
ATOM 9575 C CA . GLU A 1 22 ? 6.360 2.571 -6.187 1.00 0.00 39 GLU A CA 5
ATOM 9576 C C . GLU A 1 22 ? 7.335 1.833 -5.277 1.00 0.00 39 GLU A C 5
ATOM 9577 O O . GLU A 1 22 ? 8.531 1.825 -5.533 1.00 0.00 39 GLU A O 5
ATOM 9589 N N . ALA A 1 23 ? 6.819 1.190 -4.235 1.00 0.00 40 ALA A N 5
ATOM 9590 C CA . ALA A 1 23 ? 7.681 0.501 -3.266 1.00 0.00 40 ALA A CA 5
ATOM 9591 C C . ALA A 1 23 ? 8.481 -0.606 -3.925 1.00 0.00 40 ALA A C 5
ATOM 9592 O O . ALA A 1 23 ? 9.646 -0.822 -3.594 1.00 0.00 40 ALA A O 5
ATOM 9599 N N . GLU A 1 24 ? 7.851 -1.302 -4.857 1.00 0.00 41 GLU A N 5
ATOM 9600 C CA . GLU A 1 24 ? 8.510 -2.362 -5.593 1.00 0.00 41 GLU A CA 5
ATOM 9601 C C . GLU A 1 24 ? 9.668 -1.775 -6.402 1.00 0.00 41 GLU A C 5
ATOM 9602 O O . GLU A 1 24 ? 10.784 -2.293 -6.376 1.00 0.00 41 GLU A O 5
ATOM 9614 N N . ARG A 1 25 ? 9.401 -0.654 -7.077 1.00 0.00 42 ARG A N 5
ATOM 9615 C CA . ARG A 1 25 ? 10.418 0.028 -7.868 1.00 0.00 42 ARG A CA 5
ATOM 9616 C C . ARG A 1 25 ? 11.525 0.576 -6.965 1.00 0.00 42 ARG A C 5
ATOM 9617 O O . ARG A 1 25 ? 12.701 0.551 -7.323 1.00 0.00 42 ARG A O 5
ATOM 9638 N N . GLN A 1 26 ? 11.141 1.068 -5.795 1.00 0.00 43 GLN A N 5
ATOM 9639 C CA . GLN A 1 26 ? 12.104 1.584 -4.829 1.00 0.00 43 GLN A CA 5
ATOM 9640 C C . GLN A 1 26 ? 13.072 0.484 -4.408 1.00 0.00 43 GLN A C 5
ATOM 9641 O O . GLN A 1 26 ? 14.256 0.733 -4.196 1.00 0.00 43 GLN A O 5
ATOM 9655 N N . GLN A 1 27 ? 12.564 -0.735 -4.301 1.00 0.00 44 GLN A N 5
ATOM 9656 C CA . GLN A 1 27 ? 13.396 -1.866 -3.936 1.00 0.00 44 GLN A CA 5
ATOM 9657 C C . GLN A 1 27 ? 14.305 -2.256 -5.091 1.00 0.00 44 GLN A C 5
ATOM 9658 O O . GLN A 1 27 ? 15.392 -2.790 -4.879 1.00 0.00 44 GLN A O 5
ATOM 9672 N N . ARG A 1 28 ? 13.861 -1.971 -6.312 1.00 0.00 45 ARG A N 5
ATOM 9673 C CA . ARG A 1 28 ? 14.677 -2.215 -7.498 1.00 0.00 45 ARG A CA 5
ATOM 9674 C C . ARG A 1 28 ? 15.895 -1.307 -7.449 1.00 0.00 45 ARG A C 5
ATOM 9675 O O . ARG A 1 28 ? 16.997 -1.706 -7.808 1.00 0.00 45 ARG A O 5
ATOM 9696 N N . GLU A 1 29 ? 15.676 -0.079 -6.982 1.00 0.00 46 GLU A N 5
ATOM 9697 C CA . GLU A 1 29 ? 16.750 0.889 -6.811 1.00 0.00 46 GLU A CA 5
ATOM 9698 C C . GLU A 1 29 ? 17.748 0.373 -5.780 1.00 0.00 46 GLU A C 5
ATOM 9699 O O . GLU A 1 29 ? 18.960 0.426 -5.989 1.00 0.00 46 GLU A O 5
ATOM 9711 N N . ARG A 1 30 ? 17.213 -0.143 -4.675 1.00 0.00 47 ARG A N 5
ATOM 9712 C CA . ARG A 1 30 ? 18.030 -0.701 -3.599 1.00 0.00 47 ARG A CA 5
ATOM 9713 C C . ARG A 1 30 ? 18.825 -1.901 -4.118 1.00 0.00 47 ARG A C 5
ATOM 9714 O O . ARG A 1 30 ? 20.008 -2.053 -3.829 1.00 0.00 47 ARG A O 5
ATOM 9735 N N . SER A 1 31 ? 18.153 -2.742 -4.892 1.00 0.00 48 SER A N 5
ATOM 9736 C CA . SER A 1 31 ? 18.774 -3.910 -5.504 1.00 0.00 48 SER A CA 5
ATOM 9737 C C . SER A 1 31 ? 19.881 -3.487 -6.454 1.00 0.00 48 SER A C 5
ATOM 9738 O O . SER A 1 31 ? 20.951 -4.075 -6.471 1.00 0.00 48 SER A O 5
ATOM 9746 N N . ASN A 1 32 ? 19.607 -2.454 -7.223 1.00 0.00 49 ASN A N 5
ATOM 9747 C CA . ASN A 1 32 ? 20.568 -1.920 -8.176 1.00 0.00 49 ASN A CA 5
ATOM 9748 C C . ASN A 1 32 ? 21.814 -1.421 -7.447 1.00 0.00 49 ASN A C 5
ATOM 9749 O O . ASN A 1 32 ? 22.938 -1.597 -7.914 1.00 0.00 49 ASN A O 5
ATOM 9760 N N . ALA A 1 33 ? 21.588 -0.793 -6.307 1.00 0.00 50 ALA A N 5
ATOM 9761 C CA . ALA A 1 33 ? 22.669 -0.322 -5.445 1.00 0.00 50 ALA A CA 5
ATOM 9762 C C . ALA A 1 33 ? 23.591 -1.468 -5.041 1.00 0.00 50 ALA A C 5
ATOM 9763 O O . ALA A 1 33 ? 24.808 -1.311 -4.971 1.00 0.00 50 ALA A O 5
ATOM 9770 N N . VAL A 1 34 ? 23.000 -2.610 -4.772 1.00 0.00 51 VAL A N 5
ATOM 9771 C CA . VAL A 1 34 ? 23.751 -3.816 -4.406 1.00 0.00 51 VAL A CA 5
ATOM 9772 C C . VAL A 1 34 ? 24.224 -4.562 -5.673 1.00 0.00 51 VAL A C 5
ATOM 9773 O O . VAL A 1 34 ? 24.886 -5.599 -5.592 1.00 0.00 51 VAL A O 5
ATOM 9786 N N . ARG A 1 35 ? 23.894 -3.995 -6.834 1.00 0.00 52 ARG A N 5
ATOM 9787 C CA . ARG A 1 35 ? 24.238 -4.563 -8.144 1.00 0.00 52 ARG A CA 5
ATOM 9788 C C . ARG A 1 35 ? 23.374 -5.772 -8.481 1.00 0.00 52 ARG A C 5
ATOM 9789 O O . ARG A 1 35 ? 22.536 -6.189 -7.681 1.00 0.00 52 ARG A O 5
ATOM 9810 N N . LYS A 1 36 ? 23.588 -6.329 -9.678 1.00 0.00 53 LYS A N 5
ATOM 9811 C CA . LYS A 1 36 ? 22.780 -7.433 -10.189 1.00 0.00 53 LYS A CA 5
ATOM 9812 C C . LYS A 1 36 ? 21.346 -6.966 -10.374 1.00 0.00 53 LYS A C 5
ATOM 9813 O O . LYS A 1 36 ? 20.436 -7.378 -9.652 1.00 0.00 53 LYS A O 5
ATOM 9832 N N . VAL A 1 37 ? 21.154 -6.105 -11.360 1.00 0.00 54 VAL A N 5
ATOM 9833 C CA . VAL A 1 37 ? 19.859 -5.484 -11.608 1.00 0.00 54 VAL A CA 5
ATOM 9834 C C . VAL A 1 37 ? 18.885 -6.438 -12.305 1.00 0.00 54 VAL A C 5
ATOM 9835 O O . VAL A 1 37 ? 17.783 -6.042 -12.692 1.00 0.00 54 VAL A O 5
ATOM 9848 N N . CYS A 1 38 ? 19.294 -7.684 -12.465 1.00 0.00 55 CYS A N 5
ATOM 9849 C CA . CYS A 1 38 ? 18.445 -8.693 -13.075 1.00 0.00 55 CYS A CA 5
ATOM 9850 C C . CYS A 1 38 ? 17.373 -9.143 -12.082 1.00 0.00 55 CYS A C 5
ATOM 9851 O O . CYS A 1 38 ? 16.179 -9.127 -12.387 1.00 0.00 55 CYS A O 5
ATOM 9859 N N . THR A 1 39 ? 17.812 -9.534 -10.895 1.00 0.00 56 THR A N 5
ATOM 9860 C CA . THR A 1 39 ? 16.919 -9.958 -9.829 1.00 0.00 56 THR A CA 5
ATOM 9861 C C . THR A 1 39 ? 17.613 -9.784 -8.486 1.00 0.00 56 THR A C 5
ATOM 9862 O O . THR A 1 39 ? 18.628 -10.433 -8.217 1.00 0.00 56 THR A O 5
ATOM 9873 N N . GLY A 1 40 ? 17.086 -8.909 -7.664 1.00 0.00 57 GLY A N 5
ATOM 9874 C CA . GLY A 1 40 ? 17.678 -8.679 -6.373 1.00 0.00 57 GLY A CA 5
ATOM 9875 C C . GLY A 1 40 ? 16.962 -9.427 -5.285 1.00 0.00 57 GLY A C 5
ATOM 9876 O O . GLY A 1 40 ? 15.741 -9.358 -5.180 1.00 0.00 57 GLY A O 5
ATOM 9880 N N . VAL A 1 41 ? 17.709 -10.156 -4.485 1.00 0.00 58 VAL A N 5
ATOM 9881 C CA . VAL A 1 41 ? 17.131 -10.912 -3.386 1.00 0.00 58 VAL A CA 5
ATOM 9882 C C . VAL A 1 41 ? 17.667 -10.391 -2.048 1.00 0.00 58 VAL A C 5
ATOM 9883 O O . VAL A 1 41 ? 17.192 -10.777 -0.978 1.00 0.00 58 VAL A O 5
ATOM 9896 N N . ASP A 1 42 ? 18.631 -9.468 -2.128 1.00 0.00 59 ASP A N 5
ATOM 9897 C CA . ASP A 1 42 ? 19.324 -8.916 -0.942 1.00 0.00 59 ASP A CA 5
ATOM 9898 C C . ASP A 1 42 ? 18.451 -7.986 -0.093 1.00 0.00 59 ASP A C 5
ATOM 9899 O O . ASP A 1 42 ? 18.830 -6.853 0.186 1.00 0.00 59 ASP A O 5
ATOM 9908 N N . TYR A 1 43 ? 17.305 -8.492 0.326 1.00 0.00 60 TYR A N 5
ATOM 9909 C CA . TYR A 1 43 ? 16.369 -7.768 1.186 1.00 0.00 60 TYR A CA 5
ATOM 9910 C C . TYR A 1 43 ? 15.215 -8.676 1.581 1.00 0.00 60 TYR A C 5
ATOM 9911 O O . TYR A 1 43 ? 14.712 -8.607 2.701 1.00 0.00 60 TYR A O 5
ATOM 9929 N N . SER A 1 44 ? 14.830 -9.559 0.665 1.00 0.00 61 SER A N 5
ATOM 9930 C CA . SER A 1 44 ? 13.749 -10.503 0.909 1.00 0.00 61 SER A CA 5
ATOM 9931 C C . SER A 1 44 ? 14.163 -11.550 1.944 1.00 0.00 61 SER A C 5
ATOM 9932 O O . SER A 1 44 ? 13.324 -12.168 2.597 1.00 0.00 61 SER A O 5
ATOM 9940 N N . TRP A 1 45 ? 15.463 -11.726 2.086 1.00 0.00 62 TRP A N 5
ATOM 9941 C CA . TRP A 1 45 ? 16.021 -12.661 3.063 1.00 0.00 62 TRP A CA 5
ATOM 9942 C C . TRP A 1 45 ? 16.088 -12.000 4.430 1.00 0.00 62 TRP A C 5
ATOM 9943 O O . TRP A 1 45 ? 16.158 -12.667 5.455 1.00 0.00 62 TRP A O 5
ATOM 9964 N N . LEU A 1 46 ? 16.060 -10.685 4.424 1.00 0.00 63 LEU A N 5
ATOM 9965 C CA . LEU A 1 46 ? 16.189 -9.909 5.638 1.00 0.00 63 LEU A CA 5
ATOM 9966 C C . LEU A 1 46 ? 14.834 -9.674 6.265 1.00 0.00 63 LEU A C 5
ATOM 9967 O O . LEU A 1 46 ? 14.554 -10.151 7.364 1.00 0.00 63 LEU A O 5
ATOM 9983 N N . ALA A 1 47 ? 13.994 -8.960 5.557 1.00 0.00 64 ALA A N 5
ATOM 9984 C CA . ALA A 1 47 ? 12.662 -8.642 6.044 1.00 0.00 64 ALA A CA 5
ATOM 9985 C C . ALA A 1 47 ? 11.617 -8.908 4.973 1.00 0.00 64 ALA A C 5
ATOM 9986 O O . ALA A 1 47 ? 11.314 -8.032 4.157 1.00 0.00 64 ALA A O 5
ATOM 9993 N N . SER A 1 48 ? 11.089 -10.127 4.970 1.00 0.00 65 SER A N 5
ATOM 9994 C CA . SER A 1 48 ? 10.079 -10.548 4.008 1.00 0.00 65 SER A CA 5
ATOM 9995 C C . SER A 1 48 ? 9.675 -11.991 4.289 1.00 0.00 65 SER A C 5
ATOM 9996 O O . SER A 1 48 ? 10.380 -12.713 5.002 1.00 0.00 65 SER A O 5
ATOM 10004 N N . THR A 1 49 ? 8.553 -12.406 3.733 1.00 0.00 66 THR A N 5
ATOM 10005 C CA . THR A 1 49 ? 8.076 -13.757 3.902 1.00 0.00 66 THR A CA 5
ATOM 10006 C C . THR A 1 49 ? 8.756 -14.684 2.898 1.00 0.00 66 THR A C 5
ATOM 10007 O O . THR A 1 49 ? 8.744 -14.414 1.696 1.00 0.00 66 THR A O 5
ATOM 10018 N N . PRO A 1 50 ? 9.382 -15.771 3.379 1.00 0.00 67 PRO A N 5
ATOM 10019 C CA . PRO A 1 50 ? 10.068 -16.739 2.515 1.00 0.00 67 PRO A CA 5
ATOM 10020 C C . PRO A 1 50 ? 9.142 -17.318 1.451 1.00 0.00 67 PRO A C 5
ATOM 10021 O O . PRO A 1 50 ? 8.044 -17.794 1.764 1.00 0.00 67 PRO A O 5
ATOM 10032 N N . ASP A 1 51 ? 9.584 -17.239 0.191 1.00 0.00 68 ASP A N 5
ATOM 10033 C CA . ASP A 1 51 ? 8.853 -17.788 -0.970 1.00 0.00 68 ASP A CA 5
ATOM 10034 C C . ASP A 1 51 ? 7.637 -16.942 -1.353 1.00 0.00 68 ASP A C 5
ATOM 10035 O O . ASP A 1 51 ? 7.510 -16.502 -2.501 1.00 0.00 68 ASP A O 5
ATOM 10044 N N . SER A 1 52 ? 6.767 -16.723 -0.401 1.00 0.00 69 SER A N 5
ATOM 10045 C CA . SER A 1 52 ? 5.551 -15.952 -0.611 1.00 0.00 69 SER A CA 5
ATOM 10046 C C . SER A 1 52 ? 5.870 -14.499 -0.966 1.00 0.00 69 SER A C 5
ATOM 10047 O O . SER A 1 52 ? 6.378 -13.737 -0.140 1.00 0.00 69 SER A O 5
ATOM 10055 N N . THR A 1 53 ? 5.575 -14.136 -2.193 1.00 0.00 70 THR A N 5
ATOM 10056 C CA . THR A 1 53 ? 5.813 -12.812 -2.688 1.00 0.00 70 THR A CA 5
ATOM 10057 C C . THR A 1 53 ? 4.492 -12.019 -2.683 1.00 0.00 70 THR A C 5
ATOM 10058 O O . THR A 1 53 ? 3.434 -12.575 -2.390 1.00 0.00 70 THR A O 5
ATOM 10069 N N . TYR A 1 54 ? 4.566 -10.737 -2.965 1.00 0.00 71 TYR A N 5
ATOM 10070 C CA . TYR A 1 54 ? 3.389 -9.886 -2.976 1.00 0.00 71 TYR A CA 5
ATOM 10071 C C . TYR A 1 54 ? 2.490 -10.230 -4.166 1.00 0.00 71 TYR A C 5
ATOM 10072 O O . TYR A 1 54 ? 2.917 -10.181 -5.320 1.00 0.00 71 TYR A O 5
ATOM 10090 N N . ASP A 1 55 ? 1.266 -10.603 -3.875 1.00 0.00 72 ASP A N 5
ATOM 10091 C CA . ASP A 1 55 ? 0.296 -10.941 -4.914 1.00 0.00 72 ASP A CA 5
ATOM 10092 C C . ASP A 1 55 ? -1.099 -10.555 -4.490 1.00 0.00 72 ASP A C 5
ATOM 10093 O O . ASP A 1 55 ? -1.657 -11.138 -3.563 1.00 0.00 72 ASP A O 5
ATOM 10102 N N . LEU A 1 56 ? -1.664 -9.567 -5.154 1.00 0.00 73 LEU A N 5
ATOM 10103 C CA . LEU A 1 56 ? -3.015 -9.152 -4.853 1.00 0.00 73 LEU A CA 5
ATOM 10104 C C . LEU A 1 56 ? -3.994 -10.025 -5.614 1.00 0.00 73 LEU A C 5
ATOM 10105 O O . LEU A 1 56 ? -4.501 -9.648 -6.679 1.00 0.00 73 LEU A O 5
ATOM 10121 N N . SER A 1 57 ? -4.217 -11.200 -5.087 1.00 0.00 74 SER A N 5
ATOM 10122 C CA . SER A 1 57 ? -5.100 -12.167 -5.695 1.00 0.00 74 SER A CA 5
ATOM 10123 C C . SER A 1 57 ? -6.565 -11.758 -5.506 1.00 0.00 74 SER A C 5
ATOM 10124 O O . SER A 1 57 ? -6.873 -10.909 -4.660 1.00 0.00 74 SER A O 5
ATOM 10132 N N . PRO A 1 58 ? -7.489 -12.341 -6.308 1.00 0.00 75 PRO A N 5
ATOM 10133 C CA . PRO A 1 58 ? -8.920 -12.042 -6.211 1.00 0.00 75 PRO A CA 5
ATOM 10134 C C . PRO A 1 58 ? -9.455 -12.210 -4.799 1.00 0.00 75 PRO A C 5
ATOM 10135 O O . PRO A 1 58 ? -10.317 -11.448 -4.358 1.00 0.00 75 PRO A O 5
ATOM 10146 N N . ILE A 1 59 ? -8.931 -13.195 -4.080 1.00 0.00 76 ILE A N 5
ATOM 10147 C CA . ILE A 1 59 ? -9.367 -13.450 -2.718 1.00 0.00 76 ILE A CA 5
ATOM 10148 C C . ILE A 1 59 ? -8.925 -12.336 -1.785 1.00 0.00 76 ILE A C 5
ATOM 10149 O O . ILE A 1 59 ? -9.710 -11.862 -0.972 1.00 0.00 76 ILE A O 5
ATOM 10165 N N . GLU A 1 60 ? -7.673 -11.899 -1.927 1.00 0.00 77 GLU A N 5
ATOM 10166 C CA . GLU A 1 60 ? -7.159 -10.794 -1.140 1.00 0.00 77 GLU A CA 5
ATOM 10167 C C . GLU A 1 60 ? -8.011 -9.578 -1.398 1.00 0.00 77 GLU A C 5
ATOM 10168 O O . GLU A 1 60 ? -8.436 -8.892 -0.476 1.00 0.00 77 GLU A O 5
ATOM 10180 N N . ARG A 1 61 ? -8.276 -9.331 -2.669 1.00 0.00 78 ARG A N 5
ATOM 10181 C CA . ARG A 1 61 ? -9.119 -8.223 -3.076 1.00 0.00 78 ARG A CA 5
ATOM 10182 C C . ARG A 1 61 ? -10.475 -8.292 -2.390 1.00 0.00 78 ARG A C 5
ATOM 10183 O O . ARG A 1 61 ? -10.881 -7.366 -1.709 1.00 0.00 78 ARG A O 5
ATOM 10204 N N . LEU A 1 62 ? -11.148 -9.394 -2.585 1.00 0.00 79 LEU A N 5
ATOM 10205 C CA . LEU A 1 62 ? -12.483 -9.610 -2.033 1.00 0.00 79 LEU A CA 5
ATOM 10206 C C . LEU A 1 62 ? -12.517 -9.483 -0.515 1.00 0.00 79 LEU A C 5
ATOM 10207 O O . LEU A 1 62 ? -13.385 -8.802 0.034 1.00 0.00 79 LEU A O 5
ATOM 10223 N N . GLN A 1 63 ? -11.584 -10.136 0.158 1.00 0.00 80 GLN A N 5
ATOM 10224 C CA . GLN A 1 63 ? -11.560 -10.111 1.615 1.00 0.00 80 GLN A CA 5
ATOM 10225 C C . GLN A 1 63 ? -11.347 -8.696 2.116 1.00 0.00 80 GLN A C 5
ATOM 10226 O O . GLN A 1 63 ? -12.029 -8.241 3.031 1.00 0.00 80 GLN A O 5
ATOM 10240 N N . LEU A 1 64 ? -10.424 -8.001 1.480 1.00 0.00 81 LEU A N 5
ATOM 10241 C CA . LEU A 1 64 ? -10.106 -6.633 1.834 1.00 0.00 81 LEU A CA 5
ATOM 10242 C C . LEU A 1 64 ? -11.256 -5.706 1.477 1.00 0.00 81 LEU A C 5
ATOM 10243 O O . LEU A 1 64 ? -11.565 -4.777 2.224 1.00 0.00 81 LEU A O 5
ATOM 10259 N N . GLU A 1 65 ? -11.901 -5.968 0.343 1.00 0.00 82 GLU A N 5
ATOM 10260 C CA . GLU A 1 65 ? -13.008 -5.157 -0.108 1.00 0.00 82 GLU A CA 5
ATOM 10261 C C . GLU A 1 65 ? -14.153 -5.255 0.856 1.00 0.00 82 GLU A C 5
ATOM 10262 O O . GLU A 1 65 ? -14.740 -4.248 1.246 1.00 0.00 82 GLU A O 5
ATOM 10274 N N . ASP A 1 66 ? -14.438 -6.466 1.262 1.00 0.00 83 ASP A N 5
ATOM 10275 C CA . ASP A 1 66 ? -15.504 -6.728 2.210 1.00 0.00 83 ASP A CA 5
ATOM 10276 C C . ASP A 1 66 ? -15.268 -5.962 3.505 1.00 0.00 83 ASP A C 5
ATOM 10277 O O . ASP A 1 66 ? -16.200 -5.419 4.106 1.00 0.00 83 ASP A O 5
ATOM 10286 N N . VAL A 1 67 ? -14.010 -5.892 3.904 1.00 0.00 84 VAL A N 5
ATOM 10287 C CA . VAL A 1 67 ? -13.633 -5.172 5.115 1.00 0.00 84 VAL A CA 5
ATOM 10288 C C . VAL A 1 67 ? -13.893 -3.679 4.963 1.00 0.00 84 VAL A C 5
ATOM 10289 O O . VAL A 1 67 ? -14.442 -3.051 5.858 1.00 0.00 84 VAL A O 5
ATOM 10302 N N . CYS A 1 68 ? -13.531 -3.125 3.811 1.00 0.00 85 CYS A N 5
ATOM 10303 C CA . CYS A 1 68 ? -13.683 -1.697 3.583 1.00 0.00 85 CYS A CA 5
ATOM 10304 C C . CYS A 1 68 ? -15.146 -1.330 3.436 1.00 0.00 85 CYS A C 5
ATOM 10305 O O . CYS A 1 68 ? -15.568 -0.247 3.835 1.00 0.00 85 CYS A O 5
ATOM 10313 N N . VAL A 1 69 ? -15.918 -2.239 2.860 1.00 0.00 86 VAL A N 5
ATOM 10314 C CA . VAL A 1 69 ? -17.356 -2.055 2.751 1.00 0.00 86 VAL A CA 5
ATOM 10315 C C . VAL A 1 69 ? -17.976 -1.923 4.151 1.00 0.00 86 VAL A C 5
ATOM 10316 O O . VAL A 1 69 ? -18.930 -1.167 4.359 1.00 0.00 86 VAL A O 5
ATOM 10329 N N . LYS A 1 70 ? -17.400 -2.639 5.109 1.00 0.00 87 LYS A N 5
ATOM 10330 C CA . LYS A 1 70 ? -17.877 -2.605 6.487 1.00 0.00 87 LYS A CA 5
ATOM 10331 C C . LYS A 1 70 ? -17.158 -1.535 7.314 1.00 0.00 87 LYS A C 5
ATOM 10332 O O . LYS A 1 70 ? -17.293 -1.490 8.538 1.00 0.00 87 LYS A O 5
ATOM 10351 N N . ILE A 1 71 ? -16.424 -0.669 6.639 1.00 0.00 88 ILE A N 5
ATOM 10352 C CA . ILE A 1 71 ? -15.733 0.422 7.296 1.00 0.00 88 ILE A CA 5
ATOM 10353 C C . ILE A 1 71 ? -16.554 1.694 7.177 1.00 0.00 88 ILE A C 5
ATOM 10354 O O . ILE A 1 71 ? -17.107 1.995 6.115 1.00 0.00 88 ILE A O 5
ATOM 10370 N N . HIS A 1 72 ? -16.656 2.420 8.272 1.00 0.00 89 HIS A N 5
ATOM 10371 C CA . HIS A 1 72 ? -17.390 3.676 8.293 1.00 0.00 89 HIS A CA 5
ATOM 10372 C C . HIS A 1 72 ? -16.706 4.697 7.393 1.00 0.00 89 HIS A C 5
ATOM 10373 O O . HIS A 1 72 ? -15.486 4.858 7.452 1.00 0.00 89 HIS A O 5
ATOM 10387 N N . PRO A 1 73 ? -17.495 5.406 6.566 1.00 0.00 90 PRO A N 5
ATOM 10388 C CA . PRO A 1 73 ? -16.988 6.383 5.587 1.00 0.00 90 PRO A CA 5
ATOM 10389 C C . PRO A 1 73 ? -15.865 7.287 6.113 1.00 0.00 90 PRO A C 5
ATOM 10390 O O . PRO A 1 73 ? -14.807 7.390 5.491 1.00 0.00 90 PRO A O 5
ATOM 10401 N N . SER A 1 74 ? -16.081 7.926 7.257 1.00 0.00 91 SER A N 5
ATOM 10402 C CA . SER A 1 74 ? -15.106 8.865 7.795 1.00 0.00 91 SER A CA 5
ATOM 10403 C C . SER A 1 74 ? -13.886 8.162 8.398 1.00 0.00 91 SER A C 5
ATOM 10404 O O . SER A 1 74 ? -12.785 8.679 8.332 1.00 0.00 91 SER A O 5
ATOM 10412 N N . TYR A 1 75 ? -14.092 6.972 8.960 1.00 0.00 92 TYR A N 5
ATOM 10413 C CA . TYR A 1 75 ? -13.011 6.229 9.623 1.00 0.00 92 TYR A CA 5
ATOM 10414 C C . TYR A 1 75 ? -11.997 5.731 8.623 1.00 0.00 92 TYR A C 5
ATOM 10415 O O . TYR A 1 75 ? -10.845 5.457 8.972 1.00 0.00 92 TYR A O 5
ATOM 10433 N N . CYS A 1 76 ? -12.430 5.607 7.387 1.00 0.00 93 CYS A N 5
ATOM 10434 C CA . CYS A 1 76 ? -11.564 5.194 6.311 1.00 0.00 93 CYS A CA 5
ATOM 10435 C C . CYS A 1 76 ? -10.436 6.198 6.154 1.00 0.00 93 CYS A C 5
ATOM 10436 O O . CYS A 1 76 ? -9.286 5.825 5.979 1.00 0.00 93 CYS A O 5
ATOM 10444 N N . GLY A 1 77 ? -10.794 7.476 6.214 1.00 0.00 94 GLY A N 5
ATOM 10445 C CA . GLY A 1 77 ? -9.820 8.563 6.131 1.00 0.00 94 GLY A CA 5
ATOM 10446 C C . GLY A 1 77 ? -8.599 8.330 7.001 1.00 0.00 94 GLY A C 5
ATOM 10447 O O . GLY A 1 77 ? -7.510 8.087 6.477 1.00 0.00 94 GLY A O 5
ATOM 10451 N N . PRO A 1 78 ? -8.745 8.404 8.344 1.00 0.00 95 PRO A N 5
ATOM 10452 C CA . PRO A 1 78 ? -7.654 8.128 9.267 1.00 0.00 95 PRO A CA 5
ATOM 10453 C C . PRO A 1 78 ? -6.949 6.823 8.926 1.00 0.00 95 PRO A C 5
ATOM 10454 O O . PRO A 1 78 ? -5.736 6.802 8.772 1.00 0.00 95 PRO A O 5
ATOM 10465 N N . ALA A 1 79 ? -7.725 5.731 8.828 1.00 0.00 96 ALA A N 5
ATOM 10466 C CA . ALA A 1 79 ? -7.180 4.412 8.480 1.00 0.00 96 ALA A CA 5
ATOM 10467 C C . ALA A 1 79 ? -6.235 4.479 7.287 1.00 0.00 96 ALA A C 5
ATOM 10468 O O . ALA A 1 79 ? -5.141 3.902 7.313 1.00 0.00 96 ALA A O 5
ATOM 10475 N N . ILE A 1 80 ? -6.639 5.196 6.262 1.00 0.00 97 ILE A N 5
ATOM 10476 C CA . ILE A 1 80 ? -5.833 5.330 5.073 1.00 0.00 97 ILE A CA 5
ATOM 10477 C C . ILE A 1 80 ? -4.586 6.170 5.337 1.00 0.00 97 ILE A C 5
ATOM 10478 O O . ILE A 1 80 ? -3.471 5.778 4.980 1.00 0.00 97 ILE A O 5
ATOM 10494 N N . LEU A 1 81 ? -4.783 7.306 5.967 1.00 0.00 98 LEU A N 5
ATOM 10495 C CA . LEU A 1 81 ? -3.687 8.204 6.328 1.00 0.00 98 LEU A CA 5
ATOM 10496 C C . LEU A 1 81 ? -2.660 7.495 7.193 1.00 0.00 98 LEU A C 5
ATOM 10497 O O . LEU A 1 81 ? -1.455 7.685 7.022 1.00 0.00 98 LEU A O 5
ATOM 10513 N N . ARG A 1 82 ? -3.137 6.663 8.107 1.00 0.00 99 ARG A N 5
ATOM 10514 C CA . ARG A 1 82 ? -2.263 5.909 8.980 1.00 0.00 99 ARG A CA 5
ATOM 10515 C C . ARG A 1 82 ? -1.406 4.962 8.173 1.00 0.00 99 ARG A C 5
ATOM 10516 O O . ARG A 1 82 ? -0.234 4.779 8.473 1.00 0.00 99 ARG A O 5
ATOM 10537 N N . PHE A 1 83 ? -1.985 4.369 7.128 1.00 0.00 100 PHE A N 5
ATOM 10538 C CA . PHE A 1 83 ? -1.225 3.471 6.281 1.00 0.00 100 PHE A CA 5
ATOM 10539 C C . PHE A 1 83 ? -0.062 4.205 5.638 1.00 0.00 100 PHE A C 5
ATOM 10540 O O . PHE A 1 83 ? 1.047 3.689 5.566 1.00 0.00 100 PHE A O 5
ATOM 10557 N N . ARG A 1 84 ? -0.321 5.422 5.194 1.00 0.00 101 ARG A N 5
ATOM 10558 C CA . ARG A 1 84 ? 0.691 6.212 4.511 1.00 0.00 101 ARG A CA 5
ATOM 10559 C C . ARG A 1 84 ? 1.785 6.603 5.480 1.00 0.00 101 ARG A C 5
ATOM 10560 O O . ARG A 1 84 ? 2.974 6.491 5.174 1.00 0.00 101 ARG A O 5
ATOM 10581 N N . GLN A 1 85 ? 1.373 7.048 6.653 1.00 0.00 102 GLN A N 5
ATOM 10582 C CA . GLN A 1 85 ? 2.302 7.445 7.685 1.00 0.00 102 GLN A CA 5
ATOM 10583 C C . GLN A 1 85 ? 3.159 6.267 8.114 1.00 0.00 102 GLN A C 5
ATOM 10584 O O . GLN A 1 85 ? 4.375 6.403 8.290 1.00 0.00 102 GLN A O 5
ATOM 10598 N N . LEU A 1 86 ? 2.536 5.102 8.251 1.00 0.00 103 LEU A N 5
ATOM 10599 C CA . LEU A 1 86 ? 3.265 3.919 8.704 1.00 0.00 103 LEU A CA 5
ATOM 10600 C C . LEU A 1 86 ? 4.179 3.384 7.625 1.00 0.00 103 LEU A C 5
ATOM 10601 O O . LEU A 1 86 ? 5.299 2.985 7.901 1.00 0.00 103 LEU A O 5
ATOM 10617 N N . LEU A 1 87 ? 3.706 3.404 6.393 1.00 0.00 104 LEU A N 5
ATOM 10618 C CA . LEU A 1 87 ? 4.490 2.940 5.259 1.00 0.00 104 LEU A CA 5
ATOM 10619 C C . LEU A 1 87 ? 5.778 3.723 5.163 1.00 0.00 104 LEU A C 5
ATOM 10620 O O . LEU A 1 87 ? 6.830 3.191 4.841 1.00 0.00 104 LEU A O 5
ATOM 10636 N N . ALA A 1 88 ? 5.668 4.983 5.455 1.00 0.00 105 ALA A N 5
ATOM 10637 C CA . ALA A 1 88 ? 6.792 5.889 5.440 1.00 0.00 105 ALA A CA 5
ATOM 10638 C C . ALA A 1 88 ? 7.763 5.562 6.550 1.00 0.00 105 ALA A C 5
ATOM 10639 O O . ALA A 1 88 ? 8.971 5.742 6.406 1.00 0.00 105 ALA A O 5
ATOM 10646 N N . GLU A 1 89 ? 7.234 5.085 7.652 1.00 0.00 106 GLU A N 5
ATOM 10647 C CA . GLU A 1 89 ? 8.063 4.701 8.782 1.00 0.00 106 GLU A CA 5
ATOM 10648 C C . GLU A 1 89 ? 8.732 3.362 8.517 1.00 0.00 106 GLU A C 5
ATOM 10649 O O . GLU A 1 89 ? 9.889 3.149 8.878 1.00 0.00 106 GLU A O 5
ATOM 10661 N N . GLN A 1 90 ? 8.001 2.470 7.877 1.00 0.00 107 GLN A N 5
ATOM 10662 C CA . GLN A 1 90 ? 8.533 1.149 7.539 1.00 0.00 107 GLN A CA 5
ATOM 10663 C C . GLN A 1 90 ? 9.411 1.204 6.301 1.00 0.00 107 GLN A C 5
ATOM 10664 O O . GLN A 1 90 ? 10.130 0.248 6.003 1.00 0.00 107 GLN A O 5
ATOM 10678 N N . GLU A 1 91 ? 9.341 2.333 5.585 1.00 0.00 108 GLU A N 5
ATOM 10679 C CA . GLU A 1 91 ? 10.126 2.567 4.366 1.00 0.00 108 GLU A CA 5
ATOM 10680 C C . GLU A 1 91 ? 9.579 1.765 3.182 1.00 0.00 108 GLU A C 5
ATOM 10681 O O . GLU A 1 91 ? 8.865 0.774 3.364 1.00 0.00 108 GLU A O 5
ATOM 10693 N N . PRO A 1 92 ? 9.880 2.209 1.944 1.00 0.00 109 PRO A N 5
ATOM 10694 C CA . PRO A 1 92 ? 9.442 1.521 0.734 1.00 0.00 109 PRO A CA 5
ATOM 10695 C C . PRO A 1 92 ? 9.899 0.062 0.695 1.00 0.00 109 PRO A C 5
ATOM 10696 O O . PRO A 1 92 ? 11.099 -0.229 0.674 1.00 0.00 109 PRO A O 5
ATOM 10707 N N . GLU A 1 93 ? 8.914 -0.828 0.624 1.00 0.00 110 GLU A N 5
ATOM 10708 C CA . GLU A 1 93 ? 9.097 -2.259 0.629 1.00 0.00 110 GLU A CA 5
ATOM 10709 C C . GLU A 1 93 ? 7.755 -2.903 0.359 1.00 0.00 110 GLU A C 5
ATOM 10710 O O . GLU A 1 93 ? 6.942 -3.049 1.252 1.00 0.00 110 GLU A O 5
ATOM 10722 N N . VAL A 1 94 ? 7.524 -3.222 -0.909 1.00 0.00 111 VAL A N 5
ATOM 10723 C CA . VAL A 1 94 ? 6.267 -3.819 -1.393 1.00 0.00 111 VAL A CA 5
ATOM 10724 C C . VAL A 1 94 ? 5.801 -4.975 -0.514 1.00 0.00 111 VAL A C 5
ATOM 10725 O O . VAL A 1 94 ? 4.600 -5.197 -0.323 1.00 0.00 111 VAL A O 5
ATOM 10738 N N . GLN A 1 95 ? 6.760 -5.678 0.025 1.00 0.00 112 GLN A N 5
ATOM 10739 C CA . GLN A 1 95 ? 6.519 -6.793 0.911 1.00 0.00 112 GLN A CA 5
ATOM 10740 C C . GLN A 1 95 ? 5.827 -6.309 2.186 1.00 0.00 112 GLN A C 5
ATOM 10741 O O . GLN A 1 95 ? 4.849 -6.908 2.653 1.00 0.00 112 GLN A O 5
ATOM 10755 N N . GLU A 1 96 ? 6.305 -5.186 2.706 1.00 0.00 113 GLU A N 5
ATOM 10756 C CA . GLU A 1 96 ? 5.763 -4.621 3.911 1.00 0.00 113 GLU A CA 5
ATOM 10757 C C . GLU A 1 96 ? 4.506 -3.872 3.599 1.00 0.00 113 GLU A C 5
ATOM 10758 O O . GLU A 1 96 ? 3.600 -3.831 4.400 1.00 0.00 113 GLU A O 5
ATOM 10770 N N . VAL A 1 97 ? 4.460 -3.295 2.412 1.00 0.00 114 VAL A N 5
ATOM 10771 C CA . VAL A 1 97 ? 3.312 -2.525 1.976 1.00 0.00 114 VAL A CA 5
ATOM 10772 C C . VAL A 1 97 ? 2.040 -3.358 2.042 1.00 0.00 114 VAL A C 5
ATOM 10773 O O . VAL A 1 97 ? 1.088 -2.995 2.715 1.00 0.00 114 VAL A O 5
ATOM 10786 N N . SER A 1 98 ? 2.046 -4.484 1.365 1.00 0.00 115 SER A N 5
ATOM 10787 C CA . SER A 1 98 ? 0.889 -5.344 1.311 1.00 0.00 115 SER A CA 5
ATOM 10788 C C . SER A 1 98 ? 0.596 -5.968 2.670 1.00 0.00 115 SER A C 5
ATOM 10789 O O . SER A 1 98 ? -0.561 -6.097 3.071 1.00 0.00 115 SER A O 5
ATOM 10797 N N . GLN A 1 99 ? 1.639 -6.347 3.366 1.00 0.00 116 GLN A N 5
ATOM 10798 C CA . GLN A 1 99 ? 1.500 -6.970 4.682 1.00 0.00 116 GLN A CA 5
ATOM 10799 C C . GLN A 1 99 ? 0.942 -5.979 5.699 1.00 0.00 116 GLN A C 5
ATOM 10800 O O . GLN A 1 99 ? 0.056 -6.308 6.476 1.00 0.00 116 GLN A O 5
ATOM 10814 N N . LEU A 1 100 ? 1.435 -4.761 5.638 1.00 0.00 117 LEU A N 5
ATOM 10815 C CA . LEU A 1 100 ? 1.008 -3.694 6.527 1.00 0.00 117 LEU A CA 5
ATOM 10816 C C . LEU A 1 100 ? -0.384 -3.284 6.152 1.00 0.00 117 LEU A C 5
ATOM 10817 O O . LEU A 1 100 ? -1.181 -2.870 6.993 1.00 0.00 117 LEU A O 5
ATOM 10833 N N . PHE A 1 101 ? -0.680 -3.443 4.881 1.00 0.00 118 PHE A N 5
ATOM 10834 C CA . PHE A 1 101 ? -1.980 -3.117 4.367 1.00 0.00 118 PHE A CA 5
ATOM 10835 C C . PHE A 1 101 ? -3.001 -4.078 4.917 1.00 0.00 118 PHE A C 5
ATOM 10836 O O . PHE A 1 101 ? -4.105 -3.688 5.290 1.00 0.00 118 PHE A O 5
ATOM 10853 N N . ARG A 1 102 ? -2.617 -5.335 5.001 1.00 0.00 119 ARG A N 5
ATOM 10854 C CA . ARG A 1 102 ? -3.496 -6.336 5.530 1.00 0.00 119 ARG A CA 5
ATOM 10855 C C . ARG A 1 102 ? -3.587 -6.150 7.026 1.00 0.00 119 ARG A C 5
ATOM 10856 O O . ARG A 1 102 ? -4.656 -6.271 7.607 1.00 0.00 119 ARG A O 5
ATOM 10877 N N . SER A 1 103 ? -2.452 -5.809 7.637 1.00 0.00 120 SER A N 5
ATOM 10878 C CA . SER A 1 103 ? -2.387 -5.617 9.080 1.00 0.00 120 SER A CA 5
ATOM 10879 C C . SER A 1 103 ? -3.371 -4.549 9.553 1.00 0.00 120 SER A C 5
ATOM 10880 O O . SER A 1 103 ? -4.263 -4.833 10.349 1.00 0.00 120 SER A O 5
ATOM 10888 N N . VAL A 1 104 ? -3.206 -3.333 9.054 1.00 0.00 121 VAL A N 5
ATOM 10889 C CA . VAL A 1 104 ? -4.079 -2.213 9.414 1.00 0.00 121 VAL A CA 5
ATOM 10890 C C . VAL A 1 104 ? -5.543 -2.532 9.164 1.00 0.00 121 VAL A C 5
ATOM 10891 O O . VAL A 1 104 ? -6.399 -2.261 10.006 1.00 0.00 121 VAL A O 5
ATOM 10904 N N . LEU A 1 105 ? -5.825 -3.110 8.024 1.00 0.00 122 LEU A N 5
ATOM 10905 C CA . LEU A 1 105 ? -7.193 -3.452 7.671 1.00 0.00 122 LEU A CA 5
ATOM 10906 C C . LEU A 1 105 ? -7.777 -4.514 8.596 1.00 0.00 122 LEU A C 5
ATOM 10907 O O . LEU A 1 105 ? -8.965 -4.493 8.891 1.00 0.00 122 LEU A O 5
ATOM 10923 N N . GLN A 1 106 ? -6.951 -5.437 9.063 1.00 0.00 123 GLN A N 5
ATOM 10924 C CA . GLN A 1 106 ? -7.431 -6.446 10.001 1.00 0.00 123 GLN A CA 5
ATOM 10925 C C . GLN A 1 106 ? -7.587 -5.827 11.371 1.00 0.00 123 GLN A C 5
ATOM 10926 O O . GLN A 1 106 ? -8.464 -6.202 12.148 1.00 0.00 123 GLN A O 5
ATOM 10940 N N . GLU A 1 107 ? -6.742 -4.859 11.639 1.00 0.00 124 GLU A N 5
ATOM 10941 C CA . GLU A 1 107 ? -6.771 -4.134 12.902 1.00 0.00 124 GLU A CA 5
ATOM 10942 C C . GLU A 1 107 ? -8.083 -3.342 13.030 1.00 0.00 124 GLU A C 5
ATOM 10943 O O . GLU A 1 107 ? -8.830 -3.477 14.027 1.00 0.00 124 GLU A O 5
ATOM 10955 N N . VAL A 1 108 ? -8.378 -2.536 12.014 1.00 0.00 125 VAL A N 5
ATOM 10956 C CA . VAL A 1 108 ? -9.600 -1.744 12.006 1.00 0.00 125 VAL A CA 5
ATOM 10957 C C . VAL A 1 108 ? -10.817 -2.643 11.938 1.00 0.00 125 VAL A C 5
ATOM 10958 O O . VAL A 1 108 ? -11.876 -2.290 12.426 1.00 0.00 125 VAL A O 5
ATOM 10971 N N . LEU A 1 109 ? -10.640 -3.821 11.354 1.00 0.00 126 LEU A N 5
ATOM 10972 C CA . LEU A 1 109 ? -11.726 -4.766 11.183 1.00 0.00 126 LEU A CA 5
ATOM 10973 C C . LEU A 1 109 ? -12.297 -5.146 12.538 1.00 0.00 126 LEU A C 5
ATOM 10974 O O . LEU A 1 109 ? -13.483 -4.963 12.793 1.00 0.00 126 LEU A O 5
ATOM 10990 N N . GLU A 1 110 ? -11.434 -5.646 13.406 1.00 0.00 127 GLU A N 5
ATOM 10991 C CA . GLU A 1 110 ? -11.847 -6.115 14.720 1.00 0.00 127 GLU A CA 5
ATOM 10992 C C . GLU A 1 110 ? -12.497 -5.003 15.536 1.00 0.00 127 GLU A C 5
ATOM 10993 O O . GLU A 1 110 ? -13.527 -5.216 16.184 1.00 0.00 127 GLU A O 5
ATOM 11005 N N . ARG A 1 111 ? -11.919 -3.812 15.483 1.00 0.00 128 ARG A N 5
ATOM 11006 C CA . ARG A 1 111 ? -12.428 -2.703 16.286 1.00 0.00 128 ARG A CA 5
ATOM 11007 C C . ARG A 1 111 ? -13.708 -2.111 15.695 1.00 0.00 128 ARG A C 5
ATOM 11008 O O . ARG A 1 111 ? -14.609 -1.696 16.425 1.00 0.00 128 ARG A O 5
ATOM 11029 N N . MET A 1 112 ? -13.800 -2.111 14.386 1.00 0.00 129 MET A N 5
ATOM 11030 C CA . MET A 1 112 ? -14.926 -1.479 13.724 1.00 0.00 129 MET A CA 5
ATOM 11031 C C . MET A 1 112 ? -16.120 -2.402 13.670 1.00 0.00 129 MET A C 5
ATOM 11032 O O . MET A 1 112 ? -17.262 -1.964 13.815 1.00 0.00 129 MET A O 5
ATOM 11046 N N . LYS A 1 113 ? -15.855 -3.676 13.481 1.00 0.00 130 LYS A N 5
ATOM 11047 C CA . LYS A 1 113 ? -16.909 -4.677 13.454 1.00 0.00 130 LYS A CA 5
ATOM 11048 C C . LYS A 1 113 ? -17.587 -4.749 14.811 1.00 0.00 130 LYS A C 5
ATOM 11049 O O . LYS A 1 113 ? -18.817 -4.762 14.903 1.00 0.00 130 LYS A O 5
ATOM 11068 N N . GLN A 1 114 ? -16.771 -4.768 15.869 1.00 0.00 131 GLN A N 5
ATOM 11069 C CA . GLN A 1 114 ? -17.285 -4.815 17.226 1.00 0.00 131 GLN A CA 5
ATOM 11070 C C . GLN A 1 114 ? -18.136 -3.584 17.511 1.00 0.00 131 GLN A C 5
ATOM 11071 O O . GLN A 1 114 ? -19.226 -3.691 18.064 1.00 0.00 131 GLN A O 5
ATOM 11085 N N . GLU A 1 115 ? -17.628 -2.415 17.116 1.00 0.00 132 GLU A N 5
ATOM 11086 C CA . GLU A 1 115 ? -18.349 -1.160 17.292 1.00 0.00 132 GLU A CA 5
ATOM 11087 C C . GLU A 1 115 ? -19.703 -1.218 16.576 1.00 0.00 132 GLU A C 5
ATOM 11088 O O . GLU A 1 115 ? -20.721 -0.764 17.104 1.00 0.00 132 GLU A O 5
ATOM 11100 N N . GLU A 1 116 ? -19.709 -1.816 15.387 1.00 0.00 133 GLU A N 5
ATOM 11101 C CA . GLU A 1 116 ? -20.920 -1.935 14.589 1.00 0.00 133 GLU A CA 5
ATOM 11102 C C . GLU A 1 116 ? -21.959 -2.807 15.281 1.00 0.00 133 GLU A C 5
ATOM 11103 O O . GLU A 1 116 ? -23.030 -2.326 15.658 1.00 0.00 133 GLU A O 5
ATOM 11115 N N . GLU A 1 117 ? -21.635 -4.079 15.459 1.00 0.00 134 GLU A N 5
ATOM 11116 C CA . GLU A 1 117 ? -22.561 -5.030 16.071 1.00 0.00 134 GLU A CA 5
ATOM 11117 C C . GLU A 1 117 ? -23.019 -4.591 17.468 1.00 0.00 134 GLU A C 5
ATOM 11118 O O . GLU A 1 117 ? -24.178 -4.800 17.837 1.00 0.00 134 GLU A O 5
ATOM 11130 N N . ALA A 1 118 ? -22.129 -3.955 18.220 1.00 0.00 135 ALA A N 5
ATOM 11131 C CA . ALA A 1 118 ? -22.455 -3.512 19.570 1.00 0.00 135 ALA A CA 5
ATOM 11132 C C . ALA A 1 118 ? -23.558 -2.456 19.573 1.00 0.00 135 ALA A C 5
ATOM 11133 O O . ALA A 1 118 ? -24.519 -2.559 20.337 1.00 0.00 135 ALA A O 5
ATOM 11140 N N . HIS A 1 119 ? -23.451 -1.464 18.687 1.00 0.00 136 HIS A N 5
ATOM 11141 C CA . HIS A 1 119 ? -24.429 -0.380 18.685 1.00 0.00 136 HIS A CA 5
ATOM 11142 C C . HIS A 1 119 ? -25.742 -0.819 18.042 1.00 0.00 136 HIS A C 5
ATOM 11143 O O . HIS A 1 119 ? -26.795 -0.229 18.298 1.00 0.00 136 HIS A O 5
ATOM 11157 N N . LYS A 1 120 ? -25.675 -1.858 17.208 1.00 0.00 137 LYS A N 5
ATOM 11158 C CA . LYS A 1 120 ? -26.871 -2.405 16.580 1.00 0.00 137 LYS A CA 5
ATOM 11159 C C . LYS A 1 120 ? -27.693 -3.148 17.618 1.00 0.00 137 LYS A C 5
ATOM 11160 O O . LYS A 1 120 ? -28.898 -2.950 17.726 1.00 0.00 137 LYS A O 5
ATOM 11179 N N . LEU A 1 121 ? -27.017 -4.002 18.382 1.00 0.00 138 LEU A N 5
ATOM 11180 C CA . LEU A 1 121 ? -27.661 -4.796 19.427 1.00 0.00 138 LEU A CA 5
ATOM 11181 C C . LEU A 1 121 ? -28.383 -3.925 20.449 1.00 0.00 138 LEU A C 5
ATOM 11182 O O . LEU A 1 121 ? -29.486 -4.259 20.883 1.00 0.00 138 LEU A O 5
ATOM 11198 N N . THR A 1 122 ? -27.771 -2.811 20.832 1.00 0.00 139 THR A N 5
ATOM 11199 C CA . THR A 1 122 ? -28.384 -1.902 21.796 1.00 0.00 139 THR A CA 5
ATOM 11200 C C . THR A 1 122 ? -29.655 -1.241 21.228 1.00 0.00 139 THR A C 5
ATOM 11201 O O . THR A 1 122 ? -30.449 -0.668 21.970 1.00 0.00 139 THR A O 5
ATOM 11212 N N . ARG A 1 123 ? -29.838 -1.329 19.914 1.00 0.00 140 ARG A N 5
ATOM 11213 C CA . ARG A 1 123 ? -31.015 -0.761 19.257 1.00 0.00 140 ARG A CA 5
ATOM 11214 C C . ARG A 1 123 ? -31.886 -1.857 18.678 1.00 0.00 140 ARG A C 5
ATOM 11215 O O . ARG A 1 123 ? -32.812 -1.596 17.907 1.00 0.00 140 ARG A O 5
ATOM 11236 N N . GLN A 1 124 ? -31.601 -3.077 19.063 1.00 0.00 141 GLN A N 5
ATOM 11237 C CA . GLN A 1 124 ? -32.346 -4.206 18.583 1.00 0.00 141 GLN A CA 5
ATOM 11238 C C . GLN A 1 124 ? -33.400 -4.598 19.604 1.00 0.00 141 GLN A C 5
ATOM 11239 O O . GLN A 1 124 ? -33.119 -5.329 20.555 1.00 0.00 141 GLN A O 5
ATOM 11253 N N . TRP A 1 125 ? -34.603 -4.080 19.419 1.00 0.00 142 TRP A N 5
ATOM 11254 C CA . TRP A 1 125 ? -35.707 -4.390 20.311 1.00 0.00 142 TRP A CA 5
ATOM 11255 C C . TRP A 1 125 ? -36.869 -4.957 19.507 1.00 0.00 142 TRP A C 5
ATOM 11256 O O . TRP A 1 125 ? -37.103 -6.166 19.494 1.00 0.00 142 TRP A O 5
ATOM 11277 N N . SER A 1 126 ? -37.591 -4.078 18.836 1.00 0.00 143 SER A N 5
ATOM 11278 C CA . SER A 1 126 ? -38.699 -4.466 17.977 1.00 0.00 143 SER A CA 5
ATOM 11279 C C . SER A 1 126 ? -38.850 -3.446 16.848 1.00 0.00 143 SER A C 5
ATOM 11280 O O . SER A 1 126 ? -39.844 -3.442 16.118 1.00 0.00 143 SER A O 5
ATOM 11288 N N . LEU A 1 127 ? -37.840 -2.602 16.708 1.00 0.00 144 LEU A N 5
ATOM 11289 C CA . LEU A 1 127 ? -37.853 -1.522 15.737 1.00 0.00 144 LEU A CA 5
ATOM 11290 C C . LEU A 1 127 ? -37.557 -2.054 14.339 1.00 0.00 144 LEU A C 5
ATOM 11291 O O . LEU A 1 127 ? -38.427 -2.041 13.466 1.00 0.00 144 LEU A O 5
ATOM 11307 N N . ARG A 1 128 ? -36.325 -2.536 14.153 1.00 0.00 145 ARG A N 5
ATOM 11308 C CA . ARG A 1 128 ? -35.846 -3.029 12.858 1.00 0.00 145 ARG A CA 5
ATOM 11309 C C . ARG A 1 128 ? -35.808 -1.894 11.822 1.00 0.00 145 ARG A C 5
ATOM 11310 O O . ARG A 1 128 ? -36.765 -1.690 11.067 1.00 0.00 145 ARG A O 5
ATOM 11331 N N . PRO A 1 129 ? -34.714 -1.116 11.804 1.00 0.00 146 PRO A N 5
ATOM 11332 C CA . PRO A 1 129 ? -34.538 -0.018 10.860 1.00 0.00 146 PRO A CA 5
ATOM 11333 C C . PRO A 1 129 ? -34.078 -0.520 9.494 1.00 0.00 146 PRO A C 5
ATOM 11334 O O . PRO A 1 129 ? -33.084 -1.240 9.391 1.00 0.00 146 PRO A O 5
ATOM 11345 N N . ARG A 1 130 ? -34.807 -0.149 8.458 1.00 0.00 147 ARG A N 5
ATOM 11346 C CA . ARG A 1 130 ? -34.481 -0.559 7.103 1.00 0.00 147 ARG A CA 5
ATOM 11347 C C . ARG A 1 130 ? -35.110 0.385 6.083 1.00 0.00 147 ARG A C 5
ATOM 11348 O O . ARG A 1 130 ? -36.295 0.720 6.177 1.00 0.00 147 ARG A O 5
ATOM 11369 N N . GLY A 1 131 ? -34.313 0.810 5.124 1.00 0.00 148 GLY A N 5
ATOM 11370 C CA . GLY A 1 131 ? -34.792 1.673 4.074 1.00 0.00 148 GLY A CA 5
ATOM 11371 C C . GLY A 1 131 ? -34.447 1.112 2.716 1.00 0.00 148 GLY A C 5
ATOM 11372 O O . GLY A 1 131 ? -33.366 1.375 2.186 1.00 0.00 148 GLY A O 5
ATOM 11376 N N . SER A 1 132 ? -35.356 0.332 2.158 1.00 0.00 149 SER A N 5
ATOM 11377 C CA . SER A 1 132 ? -35.129 -0.321 0.877 1.00 0.00 149 SER A CA 5
ATOM 11378 C C . SER A 1 132 ? -35.159 0.683 -0.279 1.00 0.00 149 SER A C 5
ATOM 11379 O O . SER A 1 132 ? -34.351 0.598 -1.207 1.00 0.00 149 SER A O 5
ATOM 11387 N N . LEU A 1 133 ? -36.076 1.631 -0.210 1.00 0.00 150 LEU A N 5
ATOM 11388 C CA . LEU A 1 133 ? -36.216 2.629 -1.255 1.00 0.00 150 LEU A CA 5
ATOM 11389 C C . LEU A 1 133 ? -35.818 4.002 -0.721 1.00 0.00 150 LEU A C 5
ATOM 11390 O O . LEU A 1 133 ? -36.637 4.722 -0.146 1.00 0.00 150 LEU A O 5
ATOM 11406 N N . ALA A 1 134 ? -34.553 4.340 -0.881 1.00 0.00 151 ALA A N 5
ATOM 11407 C CA . ALA A 1 134 ? -34.054 5.638 -0.460 1.00 0.00 151 ALA A CA 5
ATOM 11408 C C . ALA A 1 134 ? -33.705 6.476 -1.678 1.00 0.00 151 ALA A C 5
ATOM 11409 O O . ALA A 1 134 ? -33.861 7.695 -1.684 1.00 0.00 151 ALA A O 5
ATOM 11416 N N . THR A 1 135 ? -33.239 5.803 -2.707 1.00 0.00 152 THR A N 5
ATOM 11417 C CA . THR A 1 135 ? -32.868 6.437 -3.945 1.00 0.00 152 THR A CA 5
ATOM 11418 C C . THR A 1 135 ? -33.913 6.112 -5.021 1.00 0.00 152 THR A C 5
ATOM 11419 O O . THR A 1 135 ? -34.449 5.001 -5.056 1.00 0.00 152 THR A O 5
ATOM 11430 N N . PHE A 1 136 ? -34.201 7.079 -5.889 1.00 0.00 153 PHE A N 5
ATOM 11431 C CA . PHE A 1 136 ? -35.217 6.900 -6.926 1.00 0.00 153 PHE A CA 5
ATOM 11432 C C . PHE A 1 136 ? -34.686 6.093 -8.094 1.00 0.00 153 PHE A C 5
ATOM 11433 O O . PHE A 1 136 ? -35.432 5.741 -9.005 1.00 0.00 153 PHE A O 5
ATOM 11450 N N . GLU A 1 137 ? -33.387 5.813 -8.054 1.00 0.00 154 GLU A N 5
ATOM 11451 C CA . GLU A 1 137 ? -32.695 5.024 -9.083 1.00 0.00 154 GLU A CA 5
ATOM 11452 C C . GLU A 1 137 ? -32.734 5.704 -10.446 1.00 0.00 154 GLU A C 5
ATOM 11453 O O . GLU A 1 137 ? -32.325 5.128 -11.449 1.00 0.00 154 GLU A O 5
ATOM 11465 N N . THR A 1 138 ? -33.225 6.925 -10.470 1.00 0.00 155 THR A N 5
ATOM 11466 C CA . THR A 1 138 ? -33.265 7.705 -11.679 1.00 0.00 155 THR A CA 5
ATOM 11467 C C . THR A 1 138 ? -31.947 8.430 -11.836 1.00 0.00 155 THR A C 5
ATOM 11468 O O . THR A 1 138 ? -31.521 8.769 -12.944 1.00 0.00 155 THR A O 5
ATOM 11479 N N . GLU A 1 139 ? -31.295 8.642 -10.711 1.00 0.00 156 GLU A N 5
ATOM 11480 C CA . GLU A 1 139 ? -30.013 9.324 -10.694 1.00 0.00 156 GLU A CA 5
ATOM 11481 C C . GLU A 1 139 ? -28.884 8.365 -11.059 1.00 0.00 156 GLU A C 5
ATOM 11482 O O . GLU A 1 139 ? -28.889 7.195 -10.666 1.00 0.00 156 GLU A O 5
ATOM 11494 N N . ALA A 1 140 ? -27.935 8.862 -11.822 1.00 0.00 157 ALA A N 5
ATOM 11495 C CA . ALA A 1 140 ? -26.773 8.085 -12.216 1.00 0.00 157 ALA A CA 5
ATOM 11496 C C . ALA A 1 140 ? -25.537 8.972 -12.253 1.00 0.00 157 ALA A C 5
ATOM 11497 O O . ALA A 1 140 ? -24.447 8.533 -12.622 1.00 0.00 157 ALA A O 5
ATOM 11504 N N . GLU A 1 141 ? -25.715 10.220 -11.853 1.00 0.00 158 GLU A N 5
ATOM 11505 C CA . GLU A 1 141 ? -24.640 11.197 -11.850 1.00 0.00 158 GLU A CA 5
ATOM 11506 C C . GLU A 1 141 ? -24.171 11.445 -10.417 1.00 0.00 158 GLU A C 5
ATOM 11507 O O . GLU A 1 141 ? -24.985 11.507 -9.493 1.00 0.00 158 GLU A O 5
ATOM 11519 N N . ILE A 1 142 ? -22.865 11.586 -10.236 1.00 0.00 159 ILE A N 5
ATOM 11520 C CA . ILE A 1 142 ? -22.289 11.763 -8.906 1.00 0.00 159 ILE A CA 5
ATOM 11521 C C . ILE A 1 142 ? -22.145 13.237 -8.544 1.00 0.00 159 ILE A C 5
ATOM 11522 O O . ILE A 1 142 ? -22.328 13.628 -7.391 1.00 0.00 159 ILE A O 5
ATOM 11538 N N . ASP A 1 143 ? -21.825 14.041 -9.519 1.00 0.00 160 ASP A N 5
ATOM 11539 C CA . ASP A 1 143 ? -21.645 15.470 -9.293 1.00 0.00 160 ASP A CA 5
ATOM 11540 C C . ASP A 1 143 ? -22.732 16.269 -9.984 1.00 0.00 160 ASP A C 5
ATOM 11541 O O . ASP A 1 143 ? -23.761 16.564 -9.330 1.00 0.00 160 ASP A O 5
ATOM 11551 N N . ALA A 1 1 ? -25.306 6.977 -7.683 1.00 0.00 18 ALA A N 6
ATOM 11552 C CA . ALA A 1 1 ? -25.769 5.581 -7.809 1.00 0.00 18 ALA A CA 6
ATOM 11553 C C . ALA A 1 1 ? -24.875 4.632 -7.015 1.00 0.00 18 ALA A C 6
ATOM 11554 O O . ALA A 1 1 ? -25.333 3.597 -6.524 1.00 0.00 18 ALA A O 6
ATOM 11563 N N . ARG A 1 2 ? -23.604 4.986 -6.881 1.00 0.00 19 ARG A N 6
ATOM 11564 C CA . ARG A 1 2 ? -22.660 4.159 -6.154 1.00 0.00 19 ARG A CA 6
ATOM 11565 C C . ARG A 1 2 ? -22.840 4.287 -4.664 1.00 0.00 19 ARG A C 6
ATOM 11566 O O . ARG A 1 2 ? -23.222 5.342 -4.155 1.00 0.00 19 ARG A O 6
ATOM 11587 N N . SER A 1 3 ? -22.559 3.216 -3.978 1.00 0.00 20 SER A N 6
ATOM 11588 C CA . SER A 1 3 ? -22.651 3.185 -2.549 1.00 0.00 20 SER A CA 6
ATOM 11589 C C . SER A 1 3 ? -21.359 3.754 -1.976 1.00 0.00 20 SER A C 6
ATOM 11590 O O . SER A 1 3 ? -20.324 3.733 -2.653 1.00 0.00 20 SER A O 6
ATOM 11598 N N . PRO A 1 4 ? -21.389 4.289 -0.741 1.00 0.00 21 PRO A N 6
ATOM 11599 C CA . PRO A 1 4 ? -20.190 4.835 -0.089 1.00 0.00 21 PRO A CA 6
ATOM 11600 C C . PRO A 1 4 ? -19.031 3.841 -0.105 1.00 0.00 21 PRO A C 6
ATOM 11601 O O . PRO A 1 4 ? -17.865 4.228 -0.130 1.00 0.00 21 PRO A O 6
ATOM 11612 N N . ALA A 1 5 ? -19.377 2.558 -0.123 1.00 0.00 22 ALA A N 6
ATOM 11613 C CA . ALA A 1 5 ? -18.403 1.486 -0.126 1.00 0.00 22 ALA A CA 6
ATOM 11614 C C . ALA A 1 5 ? -17.524 1.513 -1.375 1.00 0.00 22 ALA A C 6
ATOM 11615 O O . ALA A 1 5 ? -16.325 1.251 -1.292 1.00 0.00 22 ALA A O 6
ATOM 11622 N N . GLU A 1 6 ? -18.104 1.859 -2.531 1.00 0.00 23 GLU A N 6
ATOM 11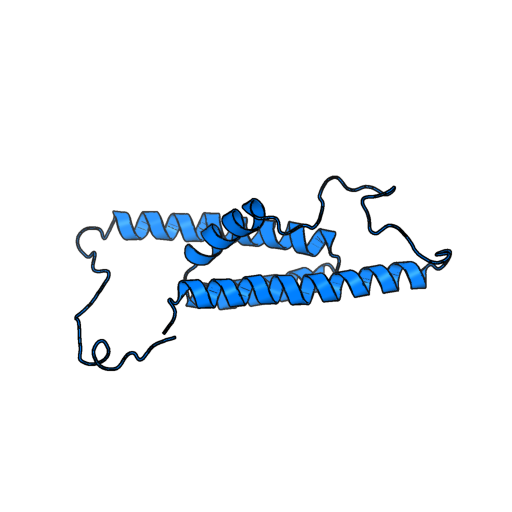623 C CA . GLU A 1 6 ? -17.350 1.861 -3.780 1.00 0.00 23 GLU A CA 6
ATOM 11624 C C . GLU A 1 6 ? -16.209 2.867 -3.737 1.00 0.00 23 GLU A C 6
ATOM 11625 O O . GLU A 1 6 ? -15.069 2.551 -4.103 1.00 0.00 23 GLU A O 6
ATOM 11637 N N . MET A 1 7 ? -16.519 4.074 -3.312 1.00 0.00 24 MET A N 6
ATOM 11638 C CA . MET A 1 7 ? -15.503 5.111 -3.160 1.00 0.00 24 MET A CA 6
ATOM 11639 C C . MET A 1 7 ? -14.431 4.692 -2.156 1.00 0.00 24 MET A C 6
ATOM 11640 O O . MET A 1 7 ? -13.245 4.988 -2.346 1.00 0.00 24 MET A O 6
ATOM 11654 N N . VAL A 1 8 ? -14.843 4.005 -1.089 1.00 0.00 25 VAL A N 6
ATOM 11655 C CA . VAL A 1 8 ? -13.898 3.493 -0.097 1.00 0.00 25 VAL A CA 6
ATOM 11656 C C . VAL A 1 8 ? -12.862 2.579 -0.760 1.00 0.00 25 VAL A C 6
ATOM 11657 O O . VAL A 1 8 ? -11.660 2.755 -0.559 1.00 0.00 25 VAL A O 6
ATOM 11670 N N . LEU A 1 9 ? -13.337 1.629 -1.576 1.00 0.00 26 LEU A N 6
ATOM 11671 C CA . LEU A 1 9 ? -12.447 0.704 -2.289 1.00 0.00 26 LEU A CA 6
ATOM 11672 C C . LEU A 1 9 ? -11.384 1.458 -3.067 1.00 0.00 26 LEU A C 6
ATOM 11673 O O . LEU A 1 9 ? -10.202 1.172 -2.948 1.00 0.00 26 LEU A O 6
ATOM 11689 N N . GLU A 1 10 ? -11.818 2.437 -3.846 1.00 0.00 27 GLU A N 6
ATOM 11690 C CA . GLU A 1 10 ? -10.925 3.230 -4.664 1.00 0.00 27 GLU A CA 6
ATOM 11691 C C . GLU A 1 10 ? -9.887 3.921 -3.804 1.00 0.00 27 GLU A C 6
ATOM 11692 O O . GLU A 1 10 ? -8.734 3.995 -4.170 1.00 0.00 27 GLU A O 6
ATOM 11704 N N . THR A 1 11 ? -10.301 4.386 -2.644 1.00 0.00 28 THR A N 6
ATOM 11705 C CA . THR A 1 11 ? -9.405 5.087 -1.746 1.00 0.00 28 THR A CA 6
ATOM 11706 C C . THR A 1 11 ? -8.277 4.162 -1.263 1.00 0.00 28 THR A C 6
ATOM 11707 O O . THR A 1 11 ? -7.091 4.519 -1.311 1.00 0.00 28 THR A O 6
ATOM 11718 N N . LEU A 1 12 ? -8.647 2.958 -0.860 1.00 0.00 29 LEU A N 6
ATOM 11719 C CA . LEU A 1 12 ? -7.677 1.995 -0.354 1.00 0.00 29 LEU A CA 6
ATOM 11720 C C . LEU A 1 12 ? -6.846 1.434 -1.489 1.00 0.00 29 LEU A C 6
ATOM 11721 O O . LEU A 1 12 ? -5.634 1.275 -1.368 1.00 0.00 29 LEU A O 6
ATOM 11737 N N . MET A 1 13 ? -7.499 1.176 -2.606 1.00 0.00 30 MET A N 6
ATOM 11738 C CA . MET A 1 13 ? -6.851 0.606 -3.772 1.00 0.00 30 MET A CA 6
ATOM 11739 C C . MET A 1 13 ? -6.000 1.623 -4.498 1.00 0.00 30 MET A C 6
ATOM 11740 O O . MET A 1 13 ? -5.179 1.270 -5.324 1.00 0.00 30 MET A O 6
ATOM 11754 N N . MET A 1 14 ? -6.174 2.879 -4.167 1.00 0.00 31 MET A N 6
ATOM 11755 C CA . MET A 1 14 ? -5.371 3.924 -4.792 1.00 0.00 31 MET A CA 6
ATOM 11756 C C . MET A 1 14 ? -4.064 4.043 -4.061 1.00 0.00 31 MET A C 6
ATOM 11757 O O . MET A 1 14 ? -3.003 4.166 -4.678 1.00 0.00 31 MET A O 6
ATOM 11771 N N . GLU A 1 15 ? -4.128 3.978 -2.737 1.00 0.00 32 GLU A N 6
ATOM 11772 C CA . GLU A 1 15 ? -2.940 4.069 -1.937 1.00 0.00 32 GLU A CA 6
ATOM 11773 C C . GLU A 1 15 ? -2.171 2.781 -2.025 1.00 0.00 32 GLU A C 6
ATOM 11774 O O . GLU A 1 15 ? -0.962 2.789 -2.208 1.00 0.00 32 GLU A O 6
ATOM 11786 N N . LEU A 1 16 ? -2.886 1.674 -1.929 1.00 0.00 33 LEU A N 6
ATOM 11787 C CA . LEU A 1 16 ? -2.281 0.365 -2.058 1.00 0.00 33 LEU A CA 6
ATOM 11788 C C . LEU A 1 16 ? -1.530 0.253 -3.376 1.00 0.00 33 LEU A C 6
ATOM 11789 O O . LEU A 1 16 ? -0.395 -0.188 -3.412 1.00 0.00 33 LEU A O 6
ATOM 11805 N N . THR A 1 17 ? -2.169 0.682 -4.447 1.00 0.00 34 THR A N 6
ATOM 11806 C CA . THR A 1 17 ? -1.560 0.598 -5.772 1.00 0.00 34 THR A CA 6
ATOM 11807 C C . THR A 1 17 ? -0.376 1.559 -5.925 1.00 0.00 34 THR A C 6
ATOM 11808 O O . THR A 1 17 ? 0.715 1.145 -6.322 1.00 0.00 34 THR A O 6
ATOM 11819 N N . GLY A 1 18 ? -0.592 2.829 -5.599 1.00 0.00 35 GLY A N 6
ATOM 11820 C CA . GLY A 1 18 ? 0.442 3.825 -5.731 1.00 0.00 35 GLY A CA 6
ATOM 11821 C C . GLY A 1 18 ? 1.654 3.510 -4.906 1.00 0.00 35 GLY A C 6
ATOM 11822 O O . GLY A 1 18 ? 2.775 3.791 -5.313 1.00 0.00 35 GLY A O 6
ATOM 11826 N N . GLN A 1 19 ? 1.440 2.894 -3.763 1.00 0.00 36 GLN A N 6
ATOM 11827 C CA . GLN A 1 19 ? 2.529 2.562 -2.892 1.00 0.00 36 GLN A CA 6
ATOM 11828 C C . GLN A 1 19 ? 3.139 1.242 -3.288 1.00 0.00 36 GLN A C 6
ATOM 11829 O O . GLN A 1 19 ? 4.316 1.041 -3.109 1.00 0.00 36 GLN A O 6
ATOM 11843 N N . MET A 1 20 ? 2.328 0.344 -3.836 1.00 0.00 37 MET A N 6
ATOM 11844 C CA . MET A 1 20 ? 2.828 -0.942 -4.309 1.00 0.00 37 MET A CA 6
ATOM 11845 C C . MET A 1 20 ? 3.733 -0.706 -5.490 1.00 0.00 37 MET A C 6
ATOM 11846 O O . MET A 1 20 ? 4.828 -1.253 -5.580 1.00 0.00 37 MET A O 6
ATOM 11860 N N . ARG A 1 21 ? 3.267 0.149 -6.375 1.00 0.00 38 ARG A N 6
ATOM 11861 C CA . ARG A 1 21 ? 3.998 0.506 -7.570 1.00 0.00 38 ARG A CA 6
ATOM 11862 C C . ARG A 1 21 ? 5.301 1.198 -7.188 1.00 0.00 38 ARG A C 6
ATOM 11863 O O . ARG A 1 21 ? 6.385 0.801 -7.637 1.00 0.00 38 ARG A O 6
ATOM 11884 N N . GLU A 1 22 ? 5.197 2.255 -6.373 1.00 0.00 39 GLU A N 6
ATOM 11885 C CA . GLU A 1 22 ? 6.394 2.944 -5.891 1.00 0.00 39 GLU A CA 6
ATOM 11886 C C . GLU A 1 22 ? 7.298 2.020 -5.080 1.00 0.00 39 GLU A C 6
ATOM 11887 O O . GLU A 1 22 ? 8.520 2.120 -5.163 1.00 0.00 39 GLU A O 6
ATOM 11899 N N . ALA A 1 23 ? 6.701 1.119 -4.304 1.00 0.00 40 ALA A N 6
ATOM 11900 C CA . ALA A 1 23 ? 7.478 0.145 -3.528 1.00 0.00 40 ALA A CA 6
ATOM 11901 C C . ALA A 1 23 ? 8.393 -0.660 -4.432 1.00 0.00 40 ALA A C 6
ATOM 11902 O O . ALA A 1 23 ? 9.551 -0.906 -4.094 1.00 0.00 40 ALA A O 6
ATOM 11909 N N . GLU A 1 24 ? 7.870 -1.061 -5.592 1.00 0.00 41 GLU A N 6
ATOM 11910 C CA . GLU A 1 24 ? 8.668 -1.796 -6.574 1.00 0.00 41 GLU A CA 6
ATOM 11911 C C . GLU A 1 24 ? 9.858 -0.949 -7.004 1.00 0.00 41 GLU A C 6
ATOM 11912 O O . GLU A 1 24 ? 10.992 -1.418 -7.039 1.00 0.00 41 GLU A O 6
ATOM 11924 N N . ARG A 1 25 ? 9.575 0.312 -7.314 1.00 0.00 42 ARG A N 6
ATOM 11925 C CA . ARG A 1 25 ? 10.590 1.262 -7.757 1.00 0.00 42 ARG A CA 6
ATOM 11926 C C . ARG A 1 25 ? 11.696 1.416 -6.723 1.00 0.00 42 ARG A C 6
ATOM 11927 O O . ARG A 1 25 ? 12.881 1.415 -7.063 1.00 0.00 42 ARG A O 6
ATOM 11948 N N . GLN A 1 26 ? 11.306 1.535 -5.468 1.00 0.00 43 GLN A N 6
ATOM 11949 C CA . GLN A 1 26 ? 12.263 1.716 -4.393 1.00 0.00 43 GLN A CA 6
ATOM 11950 C C . GLN A 1 26 ? 13.076 0.453 -4.173 1.00 0.00 43 GLN A C 6
ATOM 11951 O O . GLN A 1 26 ? 14.256 0.516 -3.842 1.00 0.00 43 GLN A O 6
ATOM 11965 N N . GLN A 1 27 ? 12.447 -0.694 -4.376 1.00 0.00 44 GLN A N 6
ATOM 11966 C CA . GLN A 1 27 ? 13.138 -1.968 -4.248 1.00 0.00 44 GLN A CA 6
ATOM 11967 C C . GLN A 1 27 ? 14.201 -2.092 -5.339 1.00 0.00 44 GLN A C 6
ATOM 11968 O O . GLN A 1 27 ? 15.287 -2.644 -5.118 1.00 0.00 44 GLN A O 6
ATOM 11982 N N . ARG A 1 28 ? 13.888 -1.557 -6.515 1.00 0.00 45 ARG A N 6
ATOM 11983 C CA . ARG A 1 28 ? 14.825 -1.552 -7.630 1.00 0.00 45 ARG A CA 6
ATOM 11984 C C . ARG A 1 28 ? 15.993 -0.632 -7.307 1.00 0.00 45 ARG A C 6
ATOM 11985 O O . ARG A 1 28 ? 17.126 -0.872 -7.717 1.00 0.00 45 ARG A O 6
ATOM 12006 N N . GLU A 1 29 ? 15.700 0.417 -6.553 1.00 0.00 46 GLU A N 6
ATOM 12007 C CA . GLU A 1 29 ? 16.712 1.352 -6.107 1.00 0.00 46 GLU A CA 6
ATOM 12008 C C . GLU A 1 29 ? 17.687 0.650 -5.166 1.00 0.00 46 GLU A C 6
ATOM 12009 O O . GLU A 1 29 ? 18.898 0.809 -5.287 1.00 0.00 46 GLU A O 6
ATOM 12021 N N . ARG A 1 30 ? 17.139 -0.145 -4.246 1.00 0.00 47 ARG A N 6
ATOM 12022 C CA . ARG A 1 30 ? 17.940 -0.895 -3.273 1.00 0.00 47 ARG A CA 6
ATOM 12023 C C . ARG A 1 30 ? 18.922 -1.816 -3.984 1.00 0.00 47 ARG A C 6
ATOM 12024 O O . ARG A 1 30 ? 20.119 -1.807 -3.704 1.00 0.00 47 ARG A O 6
ATOM 12045 N N . SER A 1 31 ? 18.402 -2.600 -4.915 1.00 0.00 48 SER A N 6
ATOM 12046 C CA . SER A 1 31 ? 19.203 -3.566 -5.651 1.00 0.00 48 SER A CA 6
ATOM 12047 C C . SER A 1 31 ? 20.259 -2.879 -6.514 1.00 0.00 48 SER A C 6
ATOM 12048 O O . SER A 1 31 ? 21.394 -3.347 -6.618 1.00 0.00 48 SER A O 6
ATOM 12056 N N . ASN A 1 32 ? 19.886 -1.769 -7.117 1.00 0.00 49 ASN A N 6
ATOM 12057 C CA . ASN A 1 32 ? 20.803 -0.989 -7.941 1.00 0.00 49 ASN A CA 6
ATOM 12058 C C . ASN A 1 32 ? 21.873 -0.297 -7.089 1.00 0.00 49 ASN A C 6
ATOM 12059 O O . ASN A 1 32 ? 22.932 0.072 -7.585 1.00 0.00 49 ASN A O 6
ATOM 12070 N N . ALA A 1 33 ? 21.593 -0.155 -5.808 1.00 0.00 50 ALA A N 6
ATOM 12071 C CA . ALA A 1 33 ? 22.512 0.515 -4.902 1.00 0.00 50 ALA A CA 6
ATOM 12072 C C . ALA A 1 33 ? 23.507 -0.464 -4.332 1.00 0.00 50 ALA A C 6
ATOM 12073 O O . ALA A 1 33 ? 24.702 -0.178 -4.240 1.00 0.00 50 ALA A O 6
ATOM 12080 N N . VAL A 1 34 ? 23.012 -1.621 -3.958 1.00 0.00 51 VAL A N 6
ATOM 12081 C CA . VAL A 1 34 ? 23.841 -2.666 -3.381 1.00 0.00 51 VAL A CA 6
ATOM 12082 C C . VAL A 1 34 ? 24.663 -3.375 -4.461 1.00 0.00 51 VAL A C 6
ATOM 12083 O O . VAL A 1 34 ? 25.689 -3.998 -4.175 1.00 0.00 51 VAL A O 6
ATOM 12096 N N . ARG A 1 35 ? 24.223 -3.264 -5.696 1.00 0.00 52 ARG A N 6
ATOM 12097 C CA . ARG A 1 35 ? 24.913 -3.899 -6.804 1.00 0.00 52 ARG A CA 6
ATOM 12098 C C . ARG A 1 35 ? 25.266 -2.863 -7.864 1.00 0.00 52 ARG A C 6
ATOM 12099 O O . ARG A 1 35 ? 25.138 -1.670 -7.627 1.00 0.00 52 ARG A O 6
ATOM 12120 N N . LYS A 1 36 ? 25.701 -3.316 -9.027 1.00 0.00 53 LYS A N 6
ATOM 12121 C CA . LYS A 1 36 ? 26.083 -2.405 -10.095 1.00 0.00 53 LYS A CA 6
ATOM 12122 C C . LYS A 1 36 ? 25.006 -2.375 -11.187 1.00 0.00 53 LYS A C 6
ATOM 12123 O O . LYS A 1 36 ? 25.303 -2.543 -12.367 1.00 0.00 53 LYS A O 6
ATOM 12142 N N . VAL A 1 37 ? 23.747 -2.174 -10.746 1.00 0.00 54 VAL A N 6
ATOM 12143 C CA . VAL A 1 37 ? 22.546 -2.069 -11.620 1.00 0.00 54 VAL A CA 6
ATOM 12144 C C . VAL A 1 37 ? 22.333 -3.317 -12.523 1.00 0.00 54 VAL A C 6
ATOM 12145 O O . VAL A 1 37 ? 23.200 -4.179 -12.627 1.00 0.00 54 VAL A O 6
ATOM 12158 N N . CYS A 1 38 ? 21.127 -3.420 -13.119 1.00 0.00 55 CYS A N 6
ATOM 12159 C CA . CYS A 1 38 ? 20.759 -4.513 -14.053 1.00 0.00 55 CYS A CA 6
ATOM 12160 C C . CYS A 1 38 ? 20.638 -5.892 -13.375 1.00 0.00 55 CYS A C 6
ATOM 12161 O O . CYS A 1 38 ? 20.107 -6.836 -13.969 1.00 0.00 55 CYS A O 6
ATOM 12169 N N . THR A 1 39 ? 21.116 -6.001 -12.151 1.00 0.00 56 THR A N 6
ATOM 12170 C CA . THR A 1 39 ? 21.080 -7.255 -11.424 1.00 0.00 56 THR A CA 6
ATOM 12171 C C . THR A 1 39 ? 19.648 -7.648 -11.062 1.00 0.00 56 THR A C 6
ATOM 12172 O O . THR A 1 39 ? 19.180 -8.731 -11.422 1.00 0.00 56 THR A O 6
ATOM 12183 N N . GLY A 1 40 ? 18.957 -6.755 -10.370 1.00 0.00 57 GLY A N 6
ATOM 12184 C CA . GLY A 1 40 ? 17.613 -7.042 -9.931 1.00 0.00 57 GLY A CA 6
ATOM 12185 C C . GLY A 1 40 ? 17.613 -7.693 -8.568 1.00 0.00 57 GLY A C 6
ATOM 12186 O O . GLY A 1 40 ? 18.663 -7.780 -7.923 1.00 0.00 57 GLY A O 6
ATOM 12190 N N . VAL A 1 41 ? 16.455 -8.145 -8.127 1.00 0.00 58 VAL A N 6
ATOM 12191 C CA . VAL A 1 41 ? 16.330 -8.798 -6.838 1.00 0.00 58 VAL A CA 6
ATOM 12192 C C . VAL A 1 41 ? 14.948 -9.433 -6.700 1.00 0.00 58 VAL A C 6
ATOM 12193 O O . VAL A 1 41 ? 13.980 -8.969 -7.310 1.00 0.00 58 VAL A O 6
ATOM 12206 N N . ASP A 1 42 ? 14.877 -10.505 -5.930 1.00 0.00 59 ASP A N 6
ATOM 12207 C CA . ASP A 1 42 ? 13.620 -11.194 -5.666 1.00 0.00 59 ASP A CA 6
ATOM 12208 C C . ASP A 1 42 ? 12.831 -10.407 -4.640 1.00 0.00 59 ASP A C 6
ATOM 12209 O O . ASP A 1 42 ? 11.808 -9.807 -4.947 1.00 0.00 59 ASP A O 6
ATOM 12218 N N . TYR A 1 43 ? 13.332 -10.409 -3.431 1.00 0.00 60 TYR A N 6
ATOM 12219 C CA . TYR A 1 43 ? 12.772 -9.608 -2.361 1.00 0.00 60 TYR A CA 6
ATOM 12220 C C . TYR A 1 43 ? 13.833 -8.639 -1.860 1.00 0.00 60 TYR A C 6
ATOM 12221 O O . TYR A 1 43 ? 13.977 -7.536 -2.373 1.00 0.00 60 TYR A O 6
ATOM 12239 N N . SER A 1 44 ? 14.587 -9.064 -0.864 1.00 0.00 61 SER A N 6
ATOM 12240 C CA . SER A 1 44 ? 15.692 -8.272 -0.334 1.00 0.00 61 SER A CA 6
ATOM 12241 C C . SER A 1 44 ? 16.720 -9.189 0.313 1.00 0.00 61 SER A C 6
ATOM 12242 O O . SER A 1 44 ? 17.681 -8.738 0.923 1.00 0.00 61 SER A O 6
ATOM 12250 N N . TRP A 1 45 ? 16.510 -10.486 0.149 1.00 0.00 62 TRP A N 6
ATOM 12251 C CA . TRP A 1 45 ? 17.372 -11.489 0.746 1.00 0.00 62 TRP A CA 6
ATOM 12252 C C . TRP A 1 45 ? 17.639 -12.632 -0.230 1.00 0.00 62 TRP A C 6
ATOM 12253 O O . TRP A 1 45 ? 18.230 -13.644 0.132 1.00 0.00 62 TRP A O 6
ATOM 12274 N N . LEU A 1 46 ? 17.209 -12.454 -1.476 1.00 0.00 63 LEU A N 6
ATOM 12275 C CA . LEU A 1 46 ? 17.386 -13.460 -2.506 1.00 0.00 63 LEU A CA 6
ATOM 12276 C C . LEU A 1 46 ? 17.699 -12.793 -3.831 1.00 0.00 63 LEU A C 6
ATOM 12277 O O . LEU A 1 46 ? 16.961 -11.914 -4.285 1.00 0.00 63 LEU A O 6
ATOM 12293 N N . ALA A 1 47 ? 18.792 -13.196 -4.439 1.00 0.00 64 ALA A N 6
ATOM 12294 C CA . ALA A 1 47 ? 19.194 -12.662 -5.725 1.00 0.00 64 ALA A CA 6
ATOM 12295 C C . ALA A 1 47 ? 18.617 -13.517 -6.839 1.00 0.00 64 ALA A C 6
ATOM 12296 O O . ALA A 1 47 ? 19.333 -14.251 -7.520 1.00 0.00 64 ALA A O 6
ATOM 12303 N N . SER A 1 48 ? 17.318 -13.435 -6.991 1.00 0.00 65 SER A N 6
ATOM 12304 C CA . SER A 1 48 ? 16.601 -14.210 -7.975 1.00 0.00 65 SER A CA 6
ATOM 12305 C C . SER A 1 48 ? 15.612 -13.315 -8.718 1.00 0.00 65 SER A C 6
ATOM 12306 O O . SER A 1 48 ? 15.386 -12.178 -8.321 1.00 0.00 65 SER A O 6
ATOM 12314 N N . THR A 1 49 ? 15.045 -13.820 -9.794 1.00 0.00 66 THR A N 6
ATOM 12315 C CA . THR A 1 49 ? 14.074 -13.068 -10.555 1.00 0.00 66 THR A CA 6
ATOM 12316 C C . THR A 1 49 ? 12.943 -13.975 -11.061 1.00 0.00 66 THR A C 6
ATOM 12317 O O . THR A 1 49 ? 13.140 -14.814 -11.945 1.00 0.00 66 THR A O 6
ATOM 12328 N N . PRO A 1 50 ? 11.746 -13.844 -10.467 1.00 0.00 67 PRO A N 6
ATOM 12329 C CA . PRO A 1 50 ? 10.578 -14.624 -10.858 1.00 0.00 67 PRO A CA 6
ATOM 12330 C C . PRO A 1 50 ? 9.786 -13.966 -11.985 1.00 0.00 67 PRO A C 6
ATOM 12331 O O . PRO A 1 50 ? 8.770 -14.504 -12.440 1.00 0.00 67 PRO A O 6
ATOM 12342 N N . ASP A 1 51 ? 10.249 -12.791 -12.409 1.00 0.00 68 ASP A N 6
ATOM 12343 C CA . ASP A 1 51 ? 9.610 -11.998 -13.484 1.00 0.00 68 ASP A CA 6
ATOM 12344 C C . ASP A 1 51 ? 8.300 -11.355 -13.029 1.00 0.00 68 ASP A C 6
ATOM 12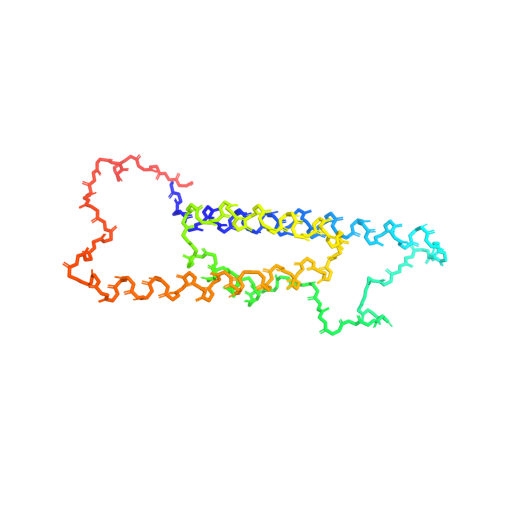345 O O . ASP A 1 51 ? 8.052 -10.175 -13.284 1.00 0.00 68 ASP A O 6
ATOM 12354 N N . SER A 1 52 ? 7.489 -12.121 -12.350 1.00 0.00 69 SER A N 6
ATOM 12355 C CA . SER A 1 52 ? 6.227 -11.657 -11.852 1.00 0.00 69 SER A CA 6
ATOM 12356 C C . SER A 1 52 ? 6.412 -10.894 -10.549 1.00 0.00 69 SER A C 6
ATOM 12357 O O . SER A 1 52 ? 7.280 -11.224 -9.733 1.00 0.00 69 SER A O 6
ATOM 12365 N N . THR A 1 53 ? 5.623 -9.871 -10.378 1.00 0.00 70 THR A N 6
ATOM 12366 C CA . THR A 1 53 ? 5.668 -9.057 -9.197 1.00 0.00 70 THR A CA 6
ATOM 12367 C C . THR A 1 53 ? 4.517 -9.435 -8.267 1.00 0.00 70 THR A C 6
ATOM 12368 O O . THR A 1 53 ? 3.667 -10.264 -8.622 1.00 0.00 70 THR A O 6
ATOM 12379 N N . TYR A 1 54 ? 4.506 -8.855 -7.090 1.00 0.00 71 TYR A N 6
ATOM 12380 C CA . TYR A 1 54 ? 3.485 -9.125 -6.112 1.00 0.00 71 TYR A CA 6
ATOM 12381 C C . TYR A 1 54 ? 2.146 -8.632 -6.630 1.00 0.00 71 TYR A C 6
ATOM 12382 O O . TYR A 1 54 ? 2.057 -7.561 -7.236 1.00 0.00 71 TYR A O 6
ATOM 12400 N N . ASP A 1 55 ? 1.122 -9.406 -6.404 1.00 0.00 72 ASP A N 6
ATOM 12401 C CA . ASP A 1 55 ? -0.189 -9.062 -6.871 1.00 0.00 72 ASP A CA 6
ATOM 12402 C C . ASP A 1 55 ? -1.238 -9.554 -5.907 1.00 0.00 72 ASP A C 6
ATOM 12403 O O . ASP A 1 55 ? -1.130 -10.655 -5.358 1.00 0.00 72 ASP A O 6
ATOM 12412 N N . LEU A 1 56 ? -2.237 -8.736 -5.687 1.00 0.00 73 LEU A N 6
ATOM 12413 C CA . LEU A 1 56 ? -3.322 -9.089 -4.821 1.00 0.00 73 LEU A CA 6
ATOM 12414 C C . LEU A 1 56 ? -4.224 -10.059 -5.549 1.00 0.00 73 LEU A C 6
ATOM 12415 O O . LEU A 1 56 ? -4.825 -9.714 -6.572 1.00 0.00 73 LEU A O 6
ATOM 12431 N N . SER A 1 57 ? -4.299 -11.260 -5.042 1.00 0.00 74 SER A N 6
ATOM 12432 C CA . SER A 1 57 ? -5.069 -12.305 -5.658 1.00 0.00 74 SER A CA 6
ATOM 12433 C C . SER A 1 57 ? -6.554 -11.940 -5.626 1.00 0.00 74 SER A C 6
ATOM 12434 O O . SER A 1 57 ? -7.026 -11.358 -4.646 1.00 0.00 74 SER A O 6
ATOM 12442 N N . PRO A 1 58 ? -7.299 -12.248 -6.713 1.00 0.00 75 PRO A N 6
ATOM 12443 C CA . PRO A 1 58 ? -8.741 -11.959 -6.820 1.00 0.00 75 PRO A CA 6
ATOM 12444 C C . PRO A 1 58 ? -9.517 -12.328 -5.559 1.00 0.00 75 PRO A C 6
ATOM 12445 O O . PRO A 1 58 ? -10.473 -11.648 -5.181 1.00 0.00 75 PRO A O 6
ATOM 12456 N N . ILE A 1 59 ? -9.081 -13.388 -4.901 1.00 0.00 76 ILE A N 6
ATOM 12457 C CA . ILE A 1 59 ? -9.722 -13.854 -3.682 1.00 0.00 76 ILE A CA 6
ATOM 12458 C C . ILE A 1 59 ? -9.485 -12.868 -2.542 1.00 0.00 76 ILE A C 6
ATOM 12459 O O . ILE A 1 59 ? -10.417 -12.474 -1.840 1.00 0.00 76 ILE A O 6
ATOM 12475 N N . GLU A 1 60 ? -8.235 -12.457 -2.386 1.00 0.00 77 GLU A N 6
ATOM 12476 C CA . GLU A 1 60 ? -7.856 -11.503 -1.359 1.00 0.00 77 GLU A CA 6
ATOM 12477 C C . GLU A 1 60 ? -8.542 -10.181 -1.620 1.00 0.00 77 GLU A C 6
ATOM 12478 O O . GLU A 1 60 ? -8.975 -9.494 -0.697 1.00 0.00 77 GLU A O 6
ATOM 12490 N N . ARG A 1 61 ? -8.639 -9.836 -2.893 1.00 0.00 78 ARG A N 6
ATOM 12491 C CA . ARG A 1 61 ? -9.296 -8.612 -3.321 1.00 0.00 78 ARG A CA 6
ATOM 12492 C C . ARG A 1 61 ? -10.756 -8.607 -2.875 1.00 0.00 78 ARG A C 6
ATOM 12493 O O . ARG A 1 61 ? -11.222 -7.648 -2.266 1.00 0.00 78 ARG A O 6
ATOM 12514 N N . LEU A 1 62 ? -11.468 -9.678 -3.188 1.00 0.00 79 LEU A N 6
ATOM 12515 C CA . LEU A 1 62 ? -12.870 -9.815 -2.778 1.00 0.00 79 LEU A CA 6
ATOM 12516 C C . LEU A 1 62 ? -13.010 -9.764 -1.256 1.00 0.00 79 LEU A C 6
ATOM 12517 O O . LEU A 1 62 ? -13.943 -9.157 -0.727 1.00 0.00 79 LEU A O 6
ATOM 12533 N N . GLN A 1 63 ? -12.073 -10.392 -0.560 1.00 0.00 80 GLN A N 6
ATOM 12534 C CA . GLN A 1 63 ? -12.093 -10.392 0.900 1.00 0.00 80 GLN A CA 6
ATOM 12535 C C . GLN A 1 63 ? -11.927 -8.972 1.414 1.00 0.00 80 GLN A C 6
ATOM 12536 O O . GLN A 1 63 ? -12.622 -8.542 2.335 1.00 0.00 80 GLN A O 6
ATOM 12550 N N . LEU A 1 64 ? -11.018 -8.249 0.784 1.00 0.00 81 LEU A N 6
ATOM 12551 C CA . LEU A 1 64 ? -10.734 -6.877 1.126 1.00 0.00 81 LEU A CA 6
ATOM 12552 C C . LEU A 1 64 ? -11.945 -6.007 0.818 1.00 0.00 81 LEU A C 6
ATOM 12553 O O . LEU A 1 64 ? -12.254 -5.079 1.562 1.00 0.00 81 LEU A O 6
ATOM 12569 N N . GLU A 1 65 ? -12.641 -6.325 -0.274 1.00 0.00 82 GLU A N 6
ATOM 12570 C CA . GLU A 1 65 ? -13.825 -5.586 -0.660 1.00 0.00 82 GLU A CA 6
ATOM 12571 C C . GLU A 1 65 ? -14.882 -5.725 0.394 1.00 0.00 82 GLU A C 6
ATOM 12572 O O . GLU A 1 65 ? -15.497 -4.743 0.804 1.00 0.00 82 GLU A O 6
ATOM 12584 N N . ASP A 1 66 ? -15.066 -6.943 0.852 1.00 0.00 83 ASP A N 6
ATOM 12585 C CA . ASP A 1 66 ? -16.046 -7.225 1.887 1.00 0.00 83 ASP A CA 6
ATOM 12586 C C . ASP A 1 66 ? -15.733 -6.418 3.135 1.00 0.00 83 ASP A C 6
ATOM 12587 O O . ASP A 1 66 ? -16.632 -5.890 3.803 1.00 0.00 83 ASP A O 6
ATOM 12596 N N . VAL A 1 67 ? -14.448 -6.304 3.428 1.00 0.00 84 VAL A N 6
ATOM 12597 C CA . VAL A 1 67 ? -13.992 -5.528 4.569 1.00 0.00 84 VAL A CA 6
ATOM 12598 C C . VAL A 1 67 ? -14.284 -4.042 4.363 1.00 0.00 84 VAL A C 6
ATOM 12599 O O . VAL A 1 67 ? -14.734 -3.368 5.281 1.00 0.00 84 VAL A O 6
ATOM 12612 N N . CYS A 1 68 ? -14.060 -3.547 3.143 1.00 0.00 85 CYS A N 6
ATOM 12613 C CA . CYS A 1 68 ? -14.271 -2.138 2.836 1.00 0.00 85 CYS A CA 6
ATOM 12614 C C . CYS A 1 68 ? -15.741 -1.793 2.889 1.00 0.00 85 CYS A C 6
ATOM 12615 O O . CYS A 1 68 ? -16.120 -0.709 3.323 1.00 0.00 85 CYS A O 6
ATOM 12623 N N . VAL A 1 69 ? -16.566 -2.718 2.435 1.00 0.00 86 VAL A N 6
ATOM 12624 C CA . VAL A 1 69 ? -18.003 -2.546 2.496 1.00 0.00 86 VAL A CA 6
ATOM 12625 C C . VAL A 1 69 ? -18.460 -2.371 3.951 1.00 0.00 86 VAL A C 6
ATOM 12626 O O . VAL A 1 69 ? -19.400 -1.625 4.237 1.00 0.00 86 VAL A O 6
ATOM 12639 N N . LYS A 1 70 ? -17.770 -3.042 4.866 1.00 0.00 87 LYS A N 6
ATOM 12640 C CA . LYS A 1 70 ? -18.091 -2.947 6.285 1.00 0.00 87 LYS A CA 6
ATOM 12641 C C . LYS A 1 70 ? -17.324 -1.806 6.974 1.00 0.00 87 LYS A C 6
ATOM 12642 O O . LYS A 1 70 ? -17.387 -1.662 8.195 1.00 0.00 87 LYS A O 6
ATOM 12661 N N . ILE A 1 71 ? -16.619 -0.995 6.189 1.00 0.00 88 ILE A N 6
ATOM 12662 C CA . ILE A 1 71 ? -15.882 0.132 6.722 1.00 0.00 88 ILE A CA 6
ATOM 12663 C C . ILE A 1 71 ? -16.826 1.313 6.902 1.00 0.00 88 ILE A C 6
ATOM 12664 O O . ILE A 1 71 ? -17.829 1.433 6.192 1.00 0.00 88 ILE A O 6
ATOM 12680 N N . HIS A 1 72 ? -16.516 2.175 7.841 1.00 0.00 89 HIS A N 6
ATOM 12681 C CA . HIS A 1 72 ? -17.341 3.332 8.117 1.00 0.00 89 HIS A CA 6
ATOM 12682 C C . HIS A 1 72 ? -16.714 4.550 7.454 1.00 0.00 89 HIS A C 6
ATOM 12683 O O . HIS A 1 72 ? -15.493 4.607 7.309 1.00 0.00 89 HIS A O 6
ATOM 12697 N N . PRO A 1 73 ? -17.533 5.535 7.047 1.00 0.00 90 PRO A N 6
ATOM 12698 C CA . PRO A 1 73 ? -17.053 6.749 6.366 1.00 0.00 90 PRO A CA 6
ATOM 12699 C C . PRO A 1 73 ? -15.801 7.370 7.012 1.00 0.00 90 PRO A C 6
ATOM 12700 O O . PRO A 1 73 ? -14.754 7.482 6.369 1.00 0.00 90 PRO A O 6
ATOM 12711 N N . SER A 1 74 ? -15.898 7.743 8.284 1.00 0.00 91 SER A N 6
ATOM 12712 C CA . SER A 1 74 ? -14.795 8.392 8.989 1.00 0.00 91 SER A CA 6
ATOM 12713 C C . SER A 1 74 ? -13.644 7.430 9.328 1.00 0.00 91 SER A C 6
ATOM 12714 O O . SER A 1 74 ? -12.610 7.860 9.812 1.00 0.00 91 SER A O 6
ATOM 12722 N N . TYR A 1 75 ? -13.834 6.142 9.095 1.00 0.00 92 TYR A N 6
ATOM 12723 C CA . TYR A 1 75 ? -12.799 5.153 9.421 1.00 0.00 92 TYR A CA 6
ATOM 12724 C C . TYR A 1 75 ? -11.817 4.979 8.291 1.00 0.00 92 TYR A C 6
ATOM 12725 O O . TYR A 1 75 ? -10.683 4.550 8.501 1.00 0.00 92 TYR A O 6
ATOM 12743 N N . CYS A 1 76 ? -12.249 5.320 7.109 1.00 0.00 93 CYS A N 6
ATOM 12744 C CA . CYS A 1 76 ? -11.410 5.213 5.926 1.00 0.00 93 CYS A CA 6
ATOM 12745 C C . CYS A 1 76 ? -10.224 6.174 6.018 1.00 0.00 93 CYS A C 6
ATOM 12746 O O . CYS A 1 76 ? -9.084 5.790 5.770 1.00 0.00 93 CYS A O 6
ATOM 12754 N N . GLY A 1 77 ? -10.525 7.421 6.353 1.00 0.00 94 GLY A N 6
ATOM 12755 C CA . GLY A 1 77 ? -9.504 8.459 6.521 1.00 0.00 94 GLY A CA 6
ATOM 12756 C C . GLY A 1 77 ? -8.299 8.004 7.326 1.00 0.00 94 GLY A C 6
ATOM 12757 O O . GLY A 1 77 ? -7.207 7.869 6.769 1.00 0.00 94 GLY A O 6
ATOM 12761 N N . PRO A 1 78 ? -8.461 7.777 8.648 1.00 0.00 95 PRO A N 6
ATOM 12762 C CA . PRO A 1 78 ? -7.383 7.295 9.505 1.00 0.00 95 PRO A CA 6
ATOM 12763 C C . PRO A 1 78 ? -6.708 6.063 8.920 1.00 0.00 95 PRO A C 6
ATOM 12764 O O . PRO A 1 78 ? -5.494 5.981 8.905 1.00 0.00 95 PRO A O 6
ATOM 12775 N N . ALA A 1 79 ? -7.518 5.091 8.481 1.00 0.00 96 ALA A N 6
ATOM 12776 C CA . ALA A 1 79 ? -7.003 3.883 7.830 1.00 0.00 96 ALA A CA 6
ATOM 12777 C C . ALA A 1 79 ? -5.952 4.218 6.783 1.00 0.00 96 ALA A C 6
ATOM 12778 O O . ALA A 1 79 ? -4.885 3.605 6.748 1.00 0.00 96 ALA A O 6
ATOM 12785 N N . ILE A 1 80 ? -6.238 5.204 5.951 1.00 0.00 97 ILE A N 6
ATOM 12786 C CA . ILE A 1 80 ? -5.290 5.610 4.929 1.00 0.00 97 ILE A CA 6
ATOM 12787 C C . ILE A 1 80 ? -4.127 6.397 5.533 1.00 0.00 97 ILE A C 6
ATOM 12788 O O . ILE A 1 80 ? -2.955 6.137 5.231 1.00 0.00 97 ILE A O 6
ATOM 12804 N N . LEU A 1 81 ? -4.464 7.340 6.384 1.00 0.00 98 LEU A N 6
ATOM 12805 C CA . LEU A 1 81 ? -3.478 8.189 7.053 1.00 0.00 98 LEU A CA 6
ATOM 12806 C C . LEU A 1 81 ? -2.438 7.358 7.785 1.00 0.00 98 LEU A C 6
ATOM 12807 O O . LEU A 1 81 ? -1.238 7.544 7.592 1.00 0.00 98 LEU A O 6
ATOM 12823 N N . ARG A 1 82 ? -2.902 6.430 8.603 1.00 0.00 99 ARG A N 6
ATOM 12824 C CA . ARG A 1 82 ? -2.015 5.583 9.368 1.00 0.00 99 ARG A CA 6
ATOM 12825 C C . ARG A 1 82 ? -1.229 4.660 8.465 1.00 0.00 99 ARG A C 6
ATOM 12826 O O . ARG A 1 82 ? -0.071 4.390 8.727 1.00 0.00 99 ARG A O 6
ATOM 12847 N N . PHE A 1 83 ? -1.852 4.186 7.390 1.00 0.00 100 PHE A N 6
ATOM 12848 C CA . PHE A 1 83 ? -1.160 3.292 6.480 1.00 0.00 100 PHE A CA 6
ATOM 12849 C C . PHE A 1 83 ? 0.027 3.998 5.832 1.00 0.00 100 PHE A C 6
ATOM 12850 O O . PHE A 1 83 ? 1.133 3.459 5.787 1.00 0.00 100 PHE A O 6
ATOM 12867 N N . ARG A 1 84 ? -0.201 5.215 5.361 1.00 0.00 101 ARG A N 6
ATOM 12868 C CA . ARG A 1 84 ? 0.855 5.998 4.737 1.00 0.00 101 ARG A CA 6
ATOM 12869 C C . ARG A 1 84 ? 1.906 6.358 5.770 1.00 0.00 101 ARG A C 6
ATOM 12870 O O . ARG A 1 84 ? 3.107 6.285 5.507 1.00 0.00 101 ARG A O 6
ATOM 12891 N N . GLN A 1 85 ? 1.439 6.727 6.947 1.00 0.00 102 GLN A N 6
ATOM 12892 C CA . GLN A 1 85 ? 2.305 7.085 8.052 1.00 0.00 102 GLN A CA 6
ATOM 12893 C C . GLN A 1 85 ? 3.197 5.905 8.435 1.00 0.00 102 GLN A C 6
ATOM 12894 O O . GLN A 1 85 ? 4.403 6.064 8.636 1.00 0.00 102 GLN A O 6
ATOM 12908 N N . LEU A 1 86 ? 2.609 4.712 8.466 1.00 0.00 103 LEU A N 6
ATOM 12909 C CA . LEU A 1 86 ? 3.334 3.522 8.896 1.00 0.00 103 LEU A CA 6
ATOM 12910 C C . LEU A 1 86 ? 4.285 3.048 7.829 1.00 0.00 103 LEU A C 6
ATOM 12911 O O . LEU A 1 86 ? 5.414 2.696 8.121 1.00 0.00 103 LEU A O 6
ATOM 12927 N N . LEU A 1 87 ? 3.836 3.062 6.592 1.00 0.00 104 LEU A N 6
ATOM 12928 C CA . LEU A 1 87 ? 4.666 2.650 5.475 1.00 0.00 104 LEU A CA 6
ATOM 12929 C C . LEU A 1 87 ? 5.917 3.498 5.406 1.00 0.00 104 LEU A C 6
ATOM 12930 O O . LEU A 1 87 ? 6.997 3.017 5.107 1.00 0.00 104 LEU A O 6
ATOM 12946 N N . ALA A 1 88 ? 5.747 4.750 5.701 1.00 0.00 105 ALA A N 6
ATOM 12947 C CA . ALA A 1 88 ? 6.833 5.703 5.699 1.00 0.00 105 ALA A CA 6
ATOM 12948 C C . ALA A 1 88 ? 7.781 5.442 6.850 1.00 0.00 105 ALA A C 6
ATOM 12949 O O . ALA A 1 88 ? 8.971 5.742 6.772 1.00 0.00 105 ALA A O 6
ATOM 12956 N N . GLU A 1 89 ? 7.247 4.886 7.916 1.00 0.00 106 GLU A N 6
ATOM 12957 C CA . GLU A 1 89 ? 8.054 4.535 9.080 1.00 0.00 106 GLU A CA 6
ATOM 12958 C C . GLU A 1 89 ? 8.767 3.215 8.851 1.00 0.00 106 GLU A C 6
ATOM 12959 O O . GLU A 1 89 ? 9.928 3.047 9.219 1.00 0.00 106 GLU A O 6
ATOM 12971 N N . GLN A 1 90 ? 8.065 2.287 8.233 1.00 0.00 107 GLN A N 6
ATOM 12972 C CA . GLN A 1 90 ? 8.620 0.961 7.943 1.00 0.00 107 GLN A CA 6
ATOM 12973 C C . GLN A 1 90 ? 9.443 0.963 6.664 1.00 0.00 107 GLN A C 6
ATOM 12974 O O . GLN A 1 90 ? 10.055 -0.054 6.317 1.00 0.00 107 GLN A O 6
ATOM 12988 N N . GLU A 1 91 ? 9.442 2.108 5.967 1.00 0.00 108 GLU A N 6
ATOM 12989 C CA . GLU A 1 91 ? 10.181 2.285 4.709 1.00 0.00 108 GLU A CA 6
ATOM 12990 C C . GLU A 1 91 ? 9.504 1.528 3.559 1.00 0.00 108 GLU A C 6
ATOM 12991 O O . GLU A 1 91 ? 8.858 0.499 3.774 1.00 0.00 108 GLU A O 6
ATOM 13003 N N . PRO A 1 92 ? 9.618 2.044 2.321 1.00 0.00 109 PRO A N 6
ATOM 13004 C CA . PRO A 1 92 ? 9.036 1.397 1.144 1.00 0.00 109 PRO A CA 6
ATOM 13005 C C . PRO A 1 92 ? 9.555 -0.028 0.965 1.00 0.00 109 PRO A C 6
ATOM 13006 O O . PRO A 1 92 ? 10.761 -0.273 1.077 1.00 0.00 109 PRO A O 6
ATOM 13017 N N . GLU A 1 93 ? 8.642 -0.949 0.662 1.00 0.00 110 GLU A N 6
ATOM 13018 C CA . GLU A 1 93 ? 8.967 -2.350 0.489 1.00 0.00 110 GLU A CA 6
ATOM 13019 C C . GLU A 1 93 ? 7.700 -3.098 0.133 1.00 0.00 110 GLU A C 6
ATOM 13020 O O . GLU A 1 93 ? 6.815 -3.236 0.949 1.00 0.00 110 GLU A O 6
ATOM 13032 N N . VAL A 1 94 ? 7.624 -3.532 -1.101 1.00 0.00 111 VAL A N 6
ATOM 13033 C CA . VAL A 1 94 ? 6.447 -4.215 -1.652 1.00 0.00 111 VAL A CA 6
ATOM 13034 C C . VAL A 1 94 ? 5.920 -5.333 -0.740 1.00 0.00 111 VAL A C 6
ATOM 13035 O O . VAL A 1 94 ? 4.712 -5.503 -0.594 1.00 0.00 111 VAL A O 6
ATOM 13048 N N . GLN A 1 95 ? 6.823 -6.050 -0.099 1.00 0.00 112 GLN A N 6
ATOM 13049 C CA . GLN A 1 95 ? 6.426 -7.137 0.817 1.00 0.00 112 GLN A CA 6
ATOM 13050 C C . GLN A 1 95 ? 5.816 -6.556 2.079 1.00 0.00 112 GLN A C 6
ATOM 13051 O O . GLN A 1 95 ? 4.911 -7.138 2.680 1.00 0.00 112 GLN A O 6
ATOM 13065 N N . GLU A 1 96 ? 6.302 -5.394 2.463 1.00 0.00 113 GLU A N 6
ATOM 13066 C CA . GLU A 1 96 ? 5.867 -4.753 3.668 1.00 0.00 113 GLU A CA 6
ATOM 13067 C C . GLU A 1 96 ? 4.555 -4.072 3.407 1.00 0.00 113 GLU A C 6
ATOM 13068 O O . GLU A 1 96 ? 3.664 -4.097 4.234 1.00 0.00 113 GLU A O 6
ATOM 13080 N N . VAL A 1 97 ? 4.449 -3.487 2.224 1.00 0.00 114 VAL A N 6
ATOM 13081 C CA . VAL A 1 97 ? 3.255 -2.770 1.824 1.00 0.00 114 VAL A CA 6
ATOM 13082 C C . VAL A 1 97 ? 2.037 -3.658 1.936 1.00 0.00 114 VAL A C 6
ATOM 13083 O O . VAL A 1 97 ? 1.081 -3.326 2.619 1.00 0.00 114 VAL A O 6
ATOM 13096 N N . SER A 1 98 ? 2.092 -4.795 1.285 1.00 0.00 115 SER A N 6
ATOM 13097 C CA . SER A 1 98 ? 0.981 -5.715 1.269 1.00 0.00 115 SER A CA 6
ATOM 13098 C C . SER A 1 98 ? 0.678 -6.280 2.654 1.00 0.00 115 SER A C 6
ATOM 13099 O O . SER A 1 98 ? -0.482 -6.363 3.073 1.00 0.00 115 SER A O 6
ATOM 13107 N N . GLN A 1 99 ? 1.721 -6.645 3.356 1.00 0.00 116 GLN A N 6
ATOM 13108 C CA . GLN A 1 99 ? 1.597 -7.242 4.679 1.00 0.00 116 GLN A CA 6
ATOM 13109 C C . GLN A 1 99 ? 1.045 -6.230 5.674 1.00 0.00 116 GLN A C 6
ATOM 13110 O O . GLN A 1 99 ? 0.194 -6.551 6.491 1.00 0.00 116 GLN A O 6
ATOM 13124 N N . LEU A 1 100 ? 1.496 -5.009 5.554 1.00 0.00 117 LEU A N 6
ATOM 13125 C CA . LEU A 1 100 ? 1.083 -3.943 6.434 1.00 0.00 117 LEU A CA 6
ATOM 13126 C C . LEU A 1 100 ? -0.302 -3.502 6.059 1.00 0.00 117 LEU A C 6
ATOM 13127 O O . LEU A 1 100 ? -1.095 -3.111 6.912 1.00 0.00 117 LEU A O 6
ATOM 13143 N N . PHE A 1 101 ? -0.603 -3.614 4.779 1.00 0.00 118 PHE A N 6
ATOM 13144 C CA . PHE A 1 101 ? -1.899 -3.223 4.278 1.00 0.00 118 PHE A CA 6
ATOM 13145 C C . PHE A 1 101 ? -2.964 -4.142 4.814 1.00 0.00 118 PHE A C 6
ATOM 13146 O O . PHE A 1 101 ? -4.014 -3.699 5.266 1.00 0.00 118 PHE A O 6
ATOM 13163 N N . ARG A 1 102 ? -2.679 -5.423 4.795 1.00 0.00 119 ARG A N 6
ATOM 13164 C CA . ARG A 1 102 ? -3.625 -6.390 5.260 1.00 0.00 119 ARG A CA 6
ATOM 13165 C C . ARG A 1 102 ? -3.685 -6.356 6.764 1.00 0.00 119 ARG A C 6
ATOM 13166 O O . ARG A 1 102 ? -4.751 -6.507 7.353 1.00 0.00 119 ARG A O 6
ATOM 13187 N N . SER A 1 103 ? -2.536 -6.126 7.380 1.00 0.00 120 SER A N 6
ATOM 13188 C CA . SER A 1 103 ? -2.459 -6.045 8.828 1.00 0.00 120 SER A CA 6
ATOM 13189 C C . SER A 1 103 ? -3.375 -4.967 9.380 1.00 0.00 120 SER A C 6
ATOM 13190 O O . SER A 1 103 ? -4.277 -5.262 10.161 1.00 0.00 120 SER A O 6
ATOM 13198 N N . VAL A 1 104 ? -3.162 -3.722 8.962 1.00 0.00 121 VAL A N 6
ATOM 13199 C CA . VAL A 1 104 ? -3.974 -2.611 9.449 1.00 0.00 121 VAL A CA 6
ATOM 13200 C C . VAL A 1 104 ? -5.442 -2.807 9.136 1.00 0.00 121 VAL A C 6
ATOM 13201 O O . VAL A 1 104 ? -6.301 -2.469 9.945 1.00 0.00 121 VAL A O 6
ATOM 13214 N N . LEU A 1 105 ? -5.729 -3.357 7.971 1.00 0.00 122 LEU A N 6
ATOM 13215 C CA . LEU A 1 105 ? -7.100 -3.649 7.583 1.00 0.00 122 LEU A CA 6
ATOM 13216 C C . LEU A 1 105 ? -7.741 -4.640 8.537 1.00 0.00 122 LEU A C 6
ATOM 13217 O O . LEU A 1 105 ? -8.922 -4.534 8.845 1.00 0.00 122 LEU A O 6
ATOM 13233 N N . GLN A 1 106 ? -6.964 -5.598 9.014 1.00 0.00 123 GLN A N 6
ATOM 13234 C CA . GLN A 1 106 ? -7.488 -6.576 9.952 1.00 0.00 123 GLN A CA 6
ATOM 13235 C C . GLN A 1 106 ? -7.593 -5.969 11.339 1.00 0.00 123 GLN A C 6
ATOM 13236 O O . GLN A 1 106 ? -8.483 -6.315 12.123 1.00 0.00 123 GLN A O 6
ATOM 13250 N N . GLU A 1 107 ? -6.693 -5.052 11.626 1.00 0.00 124 GLU A N 6
ATOM 13251 C CA . GLU A 1 107 ? -6.690 -4.375 12.923 1.00 0.00 124 GLU A CA 6
ATOM 13252 C C . GLU A 1 107 ? -7.884 -3.448 13.034 1.00 0.00 124 GLU A C 6
ATOM 13253 O O . GLU A 1 107 ? -8.648 -3.495 14.013 1.00 0.00 124 GLU A O 6
ATOM 13265 N N . VAL A 1 108 ? -8.059 -2.617 12.020 1.00 0.00 125 VAL A N 6
ATOM 13266 C CA . VAL A 1 108 ? -9.151 -1.678 11.997 1.00 0.00 125 VAL A CA 6
ATOM 13267 C C . VAL A 1 108 ? -10.484 -2.418 11.930 1.00 0.00 125 VAL A C 6
ATOM 13268 O O . VAL A 1 108 ? -11.482 -1.945 12.436 1.00 0.00 125 VAL A O 6
ATOM 13281 N N . LEU A 1 109 ? -10.464 -3.609 11.340 1.00 0.00 126 LEU A N 6
ATOM 13282 C CA . LEU A 1 109 ? -11.657 -4.434 11.209 1.00 0.00 126 LEU A CA 6
ATOM 13283 C C . LEU A 1 109 ? -12.180 -4.805 12.588 1.00 0.00 126 LEU A C 6
ATOM 13284 O O . LEU A 1 109 ? -13.353 -4.620 12.884 1.00 0.00 126 LEU A O 6
ATOM 13300 N N . GLU A 1 110 ? -11.290 -5.304 13.432 1.00 0.00 127 GLU A N 6
ATOM 13301 C CA . GLU A 1 110 ? -11.657 -5.743 14.772 1.00 0.00 127 GLU A CA 6
ATOM 13302 C C . GLU A 1 110 ? -12.263 -4.598 15.593 1.00 0.00 127 GLU A C 6
ATOM 13303 O O . GLU A 1 110 ? -13.308 -4.764 16.240 1.00 0.00 127 GLU A O 6
ATOM 13315 N N . ARG A 1 111 ? -11.633 -3.434 15.537 1.00 0.00 128 ARG A N 6
ATOM 13316 C CA . ARG A 1 111 ? -12.100 -2.286 16.324 1.00 0.00 128 ARG A CA 6
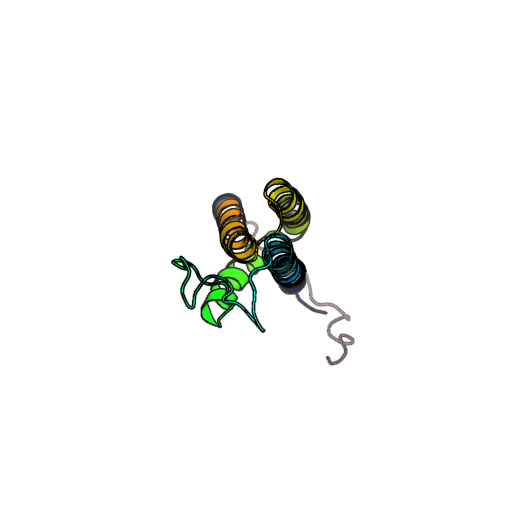ATOM 13317 C C . ARG A 1 111 ? -13.357 -1.666 15.710 1.00 0.00 128 ARG A C 6
ATOM 13318 O O . ARG A 1 111 ? -14.236 -1.178 16.419 1.00 0.00 128 ARG A O 6
ATOM 13339 N N . MET A 1 112 ? -13.442 -1.719 14.396 1.00 0.00 129 MET A N 6
ATOM 13340 C CA . MET A 1 112 ? -14.565 -1.152 13.668 1.00 0.00 129 MET A CA 6
ATOM 13341 C C . MET A 1 112 ? -15.795 -2.018 13.842 1.00 0.00 129 MET A C 6
ATOM 13342 O O . MET A 1 112 ? -16.912 -1.518 13.995 1.00 0.00 129 MET A O 6
ATOM 13356 N N . LYS A 1 113 ? -15.570 -3.315 13.827 1.00 0.00 130 LYS A N 6
ATOM 13357 C CA . LYS A 1 113 ? -16.623 -4.294 14.045 1.00 0.00 130 LYS A CA 6
ATOM 13358 C C . LYS A 1 113 ? -17.224 -4.073 15.422 1.00 0.00 130 LYS A C 6
ATOM 13359 O O . LYS A 1 113 ? -18.438 -4.153 15.602 1.00 0.00 130 LYS A O 6
ATOM 13378 N N . GLN A 1 114 ? -16.356 -3.776 16.387 1.00 0.00 131 GLN A N 6
ATOM 13379 C CA . GLN A 1 114 ? -16.778 -3.534 17.754 1.00 0.00 131 GLN A CA 6
ATOM 13380 C C . GLN A 1 114 ? -17.749 -2.363 17.805 1.00 0.00 131 GLN A C 6
ATOM 13381 O O . GLN A 1 114 ? -18.849 -2.496 18.321 1.00 0.00 131 GLN A O 6
ATOM 13395 N N . GLU A 1 115 ? -17.341 -1.223 17.243 1.00 0.00 132 GLU A N 6
ATOM 13396 C CA . GLU A 1 115 ? -18.185 -0.029 17.234 1.00 0.00 132 GLU A CA 6
ATOM 13397 C C . GLU A 1 115 ? -19.527 -0.302 16.561 1.00 0.00 132 GLU A C 6
ATOM 13398 O O . GLU A 1 115 ? -20.579 0.105 17.064 1.00 0.00 132 GLU A O 6
ATOM 13410 N N . GLU A 1 116 ? -19.480 -1.005 15.435 1.00 0.00 133 GLU A N 6
ATOM 13411 C CA . GLU A 1 116 ? -20.681 -1.334 14.682 1.00 0.00 133 GLU A CA 6
ATOM 13412 C C . GLU A 1 116 ? -21.638 -2.155 15.540 1.00 0.00 133 GLU A C 6
ATOM 13413 O O . GLU A 1 116 ? -22.763 -1.729 15.824 1.00 0.00 133 GLU A O 6
ATOM 13425 N N . GLU A 1 117 ? -21.175 -3.323 15.946 1.00 0.00 134 GLU A N 6
ATOM 13426 C CA . GLU A 1 117 ? -21.948 -4.217 16.794 1.00 0.00 134 GLU A CA 6
ATOM 13427 C C . GLU A 1 117 ? -22.426 -3.506 18.070 1.00 0.00 134 GLU A C 6
ATOM 13428 O O . GLU A 1 117 ? -23.558 -3.699 18.505 1.00 0.00 134 GLU A O 6
ATOM 13440 N N . ALA A 1 118 ? -21.569 -2.665 18.641 1.00 0.00 135 ALA A N 6
ATOM 13441 C CA . ALA A 1 118 ? -21.894 -1.949 19.872 1.00 0.00 135 ALA A CA 6
ATOM 13442 C C . ALA A 1 118 ? -23.056 -0.975 19.692 1.00 0.00 135 ALA A C 6
ATOM 13443 O O . ALA A 1 118 ? -23.972 -0.937 20.518 1.00 0.00 135 ALA A O 6
ATOM 13450 N N . HIS A 1 119 ? -23.039 -0.191 18.612 1.00 0.00 136 HIS A N 6
ATOM 13451 C CA . HIS A 1 119 ? -24.103 0.791 18.409 1.00 0.00 136 HIS A CA 6
ATOM 13452 C C . HIS A 1 119 ? -25.379 0.124 17.907 1.00 0.00 136 HIS A C 6
ATOM 13453 O O . HIS A 1 119 ? -26.479 0.616 18.144 1.00 0.00 136 HIS A O 6
ATOM 13467 N N . LYS A 1 120 ? -25.230 -1.006 17.231 1.00 0.00 137 LYS A N 6
ATOM 13468 C CA . LYS A 1 120 ? -26.379 -1.751 16.751 1.00 0.00 137 LYS A CA 6
ATOM 13469 C C . LYS A 1 120 ? -27.041 -2.508 17.885 1.00 0.00 137 LYS A C 6
ATOM 13470 O O . LYS A 1 120 ? -28.246 -2.629 17.923 1.00 0.00 137 LYS A O 6
ATOM 13489 N N . LEU A 1 121 ? -26.236 -3.022 18.799 1.00 0.00 138 LEU A N 6
ATOM 13490 C CA . LEU A 1 121 ? -26.751 -3.749 19.955 1.00 0.00 138 LEU A CA 6
ATOM 13491 C C . LEU A 1 121 ? -27.636 -2.836 20.807 1.00 0.00 138 LEU A C 6
ATOM 13492 O O . LEU A 1 121 ? -28.771 -3.191 21.148 1.00 0.00 138 LEU A O 6
ATOM 13508 N N . THR A 1 122 ? -27.120 -1.660 21.139 1.00 0.00 139 THR A N 6
ATOM 13509 C CA . THR A 1 122 ? -27.845 -0.706 21.968 1.00 0.00 139 THR A CA 6
ATOM 13510 C C . THR A 1 122 ? -29.046 -0.098 21.224 1.00 0.00 139 THR A C 6
ATOM 13511 O O . THR A 1 122 ? -30.020 0.336 21.841 1.00 0.00 139 THR A O 6
ATOM 13522 N N . ARG A 1 123 ? -28.976 -0.086 19.909 1.00 0.00 140 ARG A N 6
ATOM 13523 C CA . ARG A 1 123 ? -30.045 0.483 19.085 1.00 0.00 140 ARG A CA 6
ATOM 13524 C C . ARG A 1 123 ? -30.649 -0.546 18.160 1.00 0.00 140 ARG A C 6
ATOM 13525 O O . ARG A 1 123 ? -31.023 -0.236 17.021 1.00 0.00 140 ARG A O 6
ATOM 13546 N N . GLN A 1 124 ? -30.787 -1.747 18.656 1.00 0.00 141 GLN A N 6
ATOM 13547 C CA . GLN A 1 124 ? -31.354 -2.816 17.878 1.00 0.00 141 GLN A CA 6
ATOM 13548 C C . GLN A 1 124 ? -32.875 -2.731 17.870 1.00 0.00 141 GLN A C 6
ATOM 13549 O O . GLN A 1 124 ? -33.538 -3.170 18.809 1.00 0.00 141 GLN A O 6
ATOM 13563 N N . TRP A 1 125 ? -33.411 -2.130 16.828 1.00 0.00 142 TRP A N 6
ATOM 13564 C CA . TRP A 1 125 ? -34.846 -2.010 16.657 1.00 0.00 142 TRP A CA 6
ATOM 13565 C C . TRP A 1 125 ? -35.193 -2.299 15.215 1.00 0.00 142 TRP A C 6
ATOM 13566 O O . TRP A 1 125 ? -34.755 -1.575 14.316 1.00 0.00 142 TRP A O 6
ATOM 13587 N N . SER A 1 126 ? -35.959 -3.366 15.000 1.00 0.00 143 SER A N 6
ATOM 13588 C CA . SER A 1 126 ? -36.324 -3.816 13.659 1.00 0.00 143 SER A CA 6
ATOM 13589 C C . SER A 1 126 ? -35.069 -4.252 12.892 1.00 0.00 143 SER A C 6
ATOM 13590 O O . SER A 1 126 ? -34.397 -3.435 12.256 1.00 0.00 143 SER A O 6
ATOM 13598 N N . LEU A 1 127 ? -34.740 -5.530 12.985 1.00 0.00 144 LEU A N 6
ATOM 13599 C CA . LEU A 1 127 ? -33.540 -6.065 12.344 1.00 0.00 144 LEU A CA 6
ATOM 13600 C C . LEU A 1 127 ? -33.689 -6.120 10.821 1.00 0.00 144 LEU A C 6
ATOM 13601 O O . LEU A 1 127 ? -32.688 -6.167 10.096 1.00 0.00 144 LEU A O 6
ATOM 13617 N N . ARG A 1 128 ? -34.943 -6.106 10.351 1.00 0.00 145 ARG A N 6
ATOM 13618 C CA . ARG A 1 128 ? -35.265 -6.185 8.921 1.00 0.00 145 ARG A CA 6
ATOM 13619 C C . ARG A 1 128 ? -34.934 -7.567 8.339 1.00 0.00 145 ARG A C 6
ATOM 13620 O O . ARG A 1 128 ? -34.188 -8.346 8.940 1.00 0.00 145 ARG A O 6
ATOM 13641 N N . PRO A 1 129 ? -35.515 -7.904 7.171 1.00 0.00 146 PRO A N 6
ATOM 13642 C CA . PRO A 1 129 ? -35.243 -9.171 6.488 1.00 0.00 146 PRO A CA 6
ATOM 13643 C C . PRO A 1 129 ? -33.800 -9.238 5.969 1.00 0.00 146 PRO A C 6
ATOM 13644 O O . PRO A 1 129 ? -33.021 -8.294 6.135 1.00 0.00 146 PRO A O 6
ATOM 13655 N N . ARG A 1 130 ? -33.455 -10.336 5.325 1.00 0.00 147 ARG A N 6
ATOM 13656 C CA . ARG A 1 130 ? -32.095 -10.526 4.832 1.00 0.00 147 ARG A CA 6
ATOM 13657 C C . ARG A 1 130 ? -31.962 -10.087 3.378 1.00 0.00 147 ARG A C 6
ATOM 13658 O O . ARG A 1 130 ? -30.871 -10.121 2.802 1.00 0.00 147 ARG A O 6
ATOM 13679 N N . GLY A 1 131 ? -33.073 -9.687 2.785 1.00 0.00 148 GLY A N 6
ATOM 13680 C CA . GLY A 1 131 ? -33.047 -9.205 1.423 1.00 0.00 148 GLY A CA 6
ATOM 13681 C C . GLY A 1 131 ? -32.565 -7.777 1.355 1.00 0.00 148 GLY A C 6
ATOM 13682 O O . GLY A 1 131 ? -33.161 -6.887 1.962 1.00 0.00 148 GLY A O 6
ATOM 13686 N N . SER A 1 132 ? -31.486 -7.557 0.640 1.00 0.00 149 SER A N 6
ATOM 13687 C CA . SER A 1 132 ? -30.920 -6.238 0.518 1.00 0.00 149 SER A CA 6
ATOM 13688 C C . SER A 1 132 ? -30.594 -5.922 -0.932 1.00 0.00 149 SER A C 6
ATOM 13689 O O . SER A 1 132 ? -29.579 -6.376 -1.468 1.00 0.00 149 SER A O 6
ATOM 13697 N N . LEU A 1 133 ? -31.467 -5.178 -1.572 1.00 0.00 150 LEU A N 6
ATOM 13698 C CA . LEU A 1 133 ? -31.244 -4.759 -2.935 1.00 0.00 150 LEU A CA 6
ATOM 13699 C C . LEU A 1 133 ? -31.284 -3.240 -3.019 1.00 0.00 150 LEU A C 6
ATOM 13700 O O . LEU A 1 133 ? -32.319 -2.643 -3.327 1.00 0.00 150 LEU A O 6
ATOM 13716 N N . ALA A 1 134 ? -30.165 -2.620 -2.705 1.00 0.00 151 ALA A N 6
ATOM 13717 C CA . ALA A 1 134 ? -30.068 -1.175 -2.718 1.00 0.00 151 ALA A CA 6
ATOM 13718 C C . ALA A 1 134 ? -29.336 -0.694 -3.954 1.00 0.00 151 ALA A C 6
ATOM 13719 O O . ALA A 1 134 ? -29.700 0.318 -4.540 1.00 0.00 151 ALA A O 6
ATOM 13726 N N . THR A 1 135 ? -28.338 -1.465 -4.378 1.00 0.00 152 THR A N 6
ATOM 13727 C CA . THR A 1 135 ? -27.488 -1.118 -5.525 1.00 0.00 152 THR A CA 6
ATOM 13728 C C . THR A 1 135 ? -28.234 -1.208 -6.870 1.00 0.00 152 THR A C 6
ATOM 13729 O O . THR A 1 135 ? -27.625 -1.123 -7.938 1.00 0.00 152 THR A O 6
ATOM 13740 N N . PHE A 1 136 ? -29.542 -1.359 -6.801 1.00 0.00 153 PHE A N 6
ATOM 13741 C CA . PHE A 1 136 ? -30.372 -1.454 -7.990 1.00 0.00 153 PHE A CA 6
ATOM 13742 C C . PHE A 1 136 ? -31.310 -0.270 -8.051 1.00 0.00 153 PHE A C 6
ATOM 13743 O O . PHE A 1 136 ? -31.489 0.344 -9.095 1.00 0.00 153 PHE A O 6
ATOM 13760 N N . GLU A 1 137 ? -31.884 0.057 -6.910 1.00 0.00 154 GLU A N 6
ATOM 13761 C CA . GLU A 1 137 ? -32.809 1.175 -6.798 1.00 0.00 154 GLU A CA 6
ATOM 13762 C C . GLU A 1 137 ? -32.055 2.487 -6.964 1.00 0.00 154 GLU A C 6
ATOM 13763 O O . GLU A 1 137 ? -32.601 3.491 -7.429 1.00 0.00 154 GLU A O 6
ATOM 13775 N N . THR A 1 138 ? -30.795 2.452 -6.610 1.00 0.00 155 THR A N 6
ATOM 13776 C CA . THR A 1 138 ? -29.931 3.607 -6.693 1.00 0.00 155 THR A CA 6
ATOM 13777 C C . THR A 1 138 ? -29.413 3.805 -8.107 1.00 0.00 155 THR A C 6
ATOM 13778 O O . THR A 1 138 ? -28.961 4.889 -8.475 1.00 0.00 155 THR A O 6
ATOM 13789 N N . GLU A 1 139 ? -29.494 2.757 -8.895 1.00 0.00 156 GLU A N 6
ATOM 13790 C CA . GLU A 1 139 ? -29.014 2.797 -10.260 1.00 0.00 156 GLU A CA 6
ATOM 13791 C C . GLU A 1 139 ? -30.118 3.229 -11.215 1.00 0.00 156 GLU A C 6
ATOM 13792 O O . GLU A 1 139 ? -31.136 2.551 -11.356 1.00 0.00 156 GLU A O 6
ATOM 13804 N N . ALA A 1 140 ? -29.916 4.364 -11.847 1.00 0.00 157 ALA A N 6
ATOM 13805 C CA . ALA A 1 140 ? -30.859 4.886 -12.815 1.00 0.00 157 ALA A CA 6
ATOM 13806 C C . ALA A 1 140 ? -30.121 5.289 -14.077 1.00 0.00 157 ALA A C 6
ATOM 13807 O O . ALA A 1 140 ? -28.926 5.592 -14.031 1.00 0.00 157 ALA A O 6
ATOM 13814 N N . GLU A 1 141 ? -30.815 5.281 -15.197 1.00 0.00 158 GLU A N 6
ATOM 13815 C CA . GLU A 1 141 ? -30.202 5.640 -16.463 1.00 0.00 158 GLU A CA 6
ATOM 13816 C C . GLU A 1 141 ? -30.168 7.141 -16.654 1.00 0.00 158 GLU A C 6
ATOM 13817 O O . GLU A 1 141 ? -31.207 7.777 -16.844 1.00 0.00 158 GLU A O 6
ATOM 13829 N N . ILE A 1 142 ? -28.982 7.708 -16.584 1.00 0.00 159 ILE A N 6
ATOM 13830 C CA . ILE A 1 142 ? -28.811 9.130 -16.800 1.00 0.00 159 ILE A CA 6
ATOM 13831 C C . ILE A 1 142 ? -28.670 9.409 -18.288 1.00 0.00 159 ILE A C 6
ATOM 13832 O O . ILE A 1 142 ? -29.066 10.462 -18.775 1.00 0.00 159 ILE A O 6
ATOM 13848 N N . ASP A 1 143 ? -28.132 8.425 -18.990 1.00 0.00 160 ASP A N 6
ATOM 13849 C CA . ASP A 1 143 ? -27.895 8.488 -20.437 1.00 0.00 160 ASP A CA 6
ATOM 13850 C C . ASP A 1 143 ? -26.936 9.614 -20.794 1.00 0.00 160 ASP A C 6
ATOM 13851 O O . ASP A 1 143 ? -27.384 10.761 -20.962 1.00 0.00 160 ASP A O 6
ATOM 13861 N N . ALA A 1 1 ? -25.608 6.228 -8.209 1.00 0.00 18 ALA A N 7
ATOM 13862 C CA . ALA A 1 1 ? -24.388 6.678 -7.518 1.00 0.00 18 ALA A CA 7
ATOM 13863 C C . ALA A 1 1 ? -23.670 5.499 -6.891 1.00 0.00 18 ALA A C 7
ATOM 13864 O O . ALA A 1 1 ? -24.304 4.523 -6.482 1.00 0.00 18 ALA A O 7
ATOM 13873 N N . ARG A 1 2 ? -22.349 5.581 -6.823 1.00 0.00 19 ARG A N 7
ATOM 13874 C CA . ARG A 1 2 ? -21.559 4.527 -6.216 1.00 0.00 19 ARG A CA 7
ATOM 13875 C C . ARG A 1 2 ? -21.762 4.527 -4.713 1.00 0.00 19 ARG A C 7
ATOM 13876 O O . ARG A 1 2 ? -21.969 5.580 -4.105 1.00 0.00 19 ARG A O 7
ATOM 13897 N N . SER A 1 3 ? -21.702 3.367 -4.123 1.00 0.00 20 SER A N 7
ATOM 13898 C CA . SER A 1 3 ? -21.869 3.239 -2.704 1.00 0.00 20 SER A CA 7
ATOM 13899 C C . SER A 1 3 ? -20.555 3.584 -2.014 1.00 0.00 20 SER A C 7
ATOM 13900 O O . SER A 1 3 ? -19.487 3.524 -2.642 1.00 0.00 20 SER A O 7
ATOM 13908 N N . PRO A 1 4 ? -20.599 3.970 -0.725 1.00 0.00 21 PRO A N 7
ATOM 13909 C CA . PRO A 1 4 ? -19.394 4.299 0.034 1.00 0.00 21 PRO A CA 7
ATOM 13910 C C . PRO A 1 4 ? -18.387 3.163 0.000 1.00 0.00 21 PRO A C 7
ATOM 13911 O O . PRO A 1 4 ? -17.183 3.396 0.020 1.00 0.00 21 PRO A O 7
ATOM 13922 N N . ALA A 1 5 ? -18.897 1.937 -0.072 1.00 0.00 22 ALA A N 7
ATOM 13923 C CA . ALA A 1 5 ? -18.056 0.752 -0.134 1.00 0.00 22 ALA A CA 7
ATOM 13924 C C . ALA A 1 5 ? -17.112 0.815 -1.330 1.00 0.00 22 ALA A C 7
ATOM 13925 O O . ALA A 1 5 ? -15.934 0.498 -1.212 1.00 0.00 22 ALA A O 7
ATOM 13932 N N . GLU A 1 6 ? -17.629 1.254 -2.476 1.00 0.00 23 GLU A N 7
ATOM 13933 C CA . GLU A 1 6 ? -16.810 1.359 -3.673 1.00 0.00 23 GLU A CA 7
ATOM 13934 C C . GLU A 1 6 ? -15.829 2.506 -3.535 1.00 0.00 23 GLU A C 7
ATOM 13935 O O . GLU A 1 6 ? -14.637 2.361 -3.801 1.00 0.00 23 GLU A O 7
ATOM 13947 N N . MET A 1 7 ? -16.353 3.647 -3.126 1.00 0.00 24 MET A N 7
ATOM 13948 C CA . MET A 1 7 ? -15.552 4.854 -2.924 1.00 0.00 24 MET A CA 7
ATOM 13949 C C . MET A 1 7 ? -14.351 4.589 -2.017 1.00 0.00 24 MET A C 7
ATOM 13950 O O . MET A 1 7 ? -13.213 4.892 -2.380 1.00 0.00 24 MET A O 7
ATOM 13964 N N . VAL A 1 8 ? -14.609 4.014 -0.850 1.00 0.00 25 VAL A N 7
ATOM 13965 C CA . VAL A 1 8 ? -13.554 3.737 0.114 1.00 0.00 25 VAL A CA 7
ATOM 13966 C C . VAL A 1 8 ? -12.544 2.741 -0.451 1.00 0.00 25 VAL A C 7
ATOM 13967 O O . VAL A 1 8 ? -11.337 2.931 -0.314 1.00 0.00 25 VAL A O 7
ATOM 13980 N N . LEU A 1 9 ? -13.046 1.705 -1.113 1.00 0.00 26 LEU A N 7
ATOM 13981 C CA . LEU A 1 9 ? -12.197 0.670 -1.698 1.00 0.00 26 LEU A CA 7
ATOM 13982 C C . LEU A 1 9 ? -11.170 1.238 -2.646 1.00 0.00 26 LEU A C 7
ATOM 13983 O O . LEU A 1 9 ? -9.992 1.016 -2.481 1.00 0.00 26 LEU A O 7
ATOM 13999 N N . GLU A 1 10 ? -11.625 1.988 -3.616 1.00 0.00 27 GLU A N 7
ATOM 14000 C CA . GLU A 1 10 ? -10.744 2.520 -4.631 1.00 0.00 27 GLU A CA 7
ATOM 14001 C C . GLU A 1 10 ? -9.788 3.550 -4.051 1.00 0.00 27 GLU A C 7
ATOM 14002 O O . GLU A 1 10 ? -8.696 3.726 -4.547 1.00 0.00 27 GLU A O 7
ATOM 14014 N N . THR A 1 11 ? -10.203 4.204 -2.984 1.00 0.00 28 THR A N 7
ATOM 14015 C CA . THR A 1 11 ? -9.358 5.183 -2.321 1.00 0.00 28 THR A CA 7
ATOM 14016 C C . THR A 1 11 ? -8.271 4.465 -1.508 1.00 0.00 28 THR A C 7
ATOM 14017 O O . THR A 1 11 ? -7.104 4.875 -1.485 1.00 0.00 28 THR A O 7
ATOM 14028 N N . LEU A 1 12 ? -8.658 3.373 -0.890 1.00 0.00 29 LEU A N 7
ATOM 14029 C CA . LEU A 1 12 ? -7.762 2.549 -0.121 1.00 0.00 29 LEU A CA 7
ATOM 14030 C C . LEU A 1 12 ? -6.818 1.822 -1.078 1.00 0.00 29 LEU A C 7
ATOM 14031 O O . LEU A 1 12 ? -5.612 1.723 -0.848 1.00 0.00 29 LEU A O 7
ATOM 14047 N N . MET A 1 13 ? -7.390 1.358 -2.176 1.00 0.00 30 MET A N 7
ATOM 14048 C CA . MET A 1 13 ? -6.661 0.701 -3.243 1.00 0.00 30 MET A CA 7
ATOM 14049 C C . MET A 1 13 ? -5.882 1.708 -4.044 1.00 0.00 30 MET A C 7
ATOM 14050 O O . MET A 1 13 ? -5.006 1.359 -4.811 1.00 0.00 30 MET A O 7
ATOM 14064 N N . MET A 1 14 ? -6.185 2.966 -3.824 1.00 0.00 31 MET A N 7
ATOM 14065 C CA . MET A 1 14 ? -5.524 4.040 -4.546 1.00 0.00 31 MET A CA 7
ATOM 14066 C C . MET A 1 14 ? -4.156 4.221 -3.942 1.00 0.00 31 MET A C 7
ATOM 14067 O O . MET A 1 14 ? -3.155 4.370 -4.649 1.00 0.00 31 MET A O 7
ATOM 14081 N N . GLU A 1 15 ? -4.114 4.166 -2.612 1.00 0.00 32 GLU A N 7
ATOM 14082 C CA . GLU A 1 15 ? -2.879 4.285 -1.898 1.00 0.00 32 GLU A CA 7
ATOM 14083 C C . GLU A 1 15 ? -2.124 2.977 -1.999 1.00 0.00 32 GLU A C 7
ATOM 14084 O O . GLU A 1 15 ? -0.922 2.964 -2.229 1.00 0.00 32 GLU A O 7
ATOM 14096 N N . LEU A 1 16 ? -2.852 1.869 -1.860 1.00 0.00 33 LEU A N 7
ATOM 14097 C CA . LEU A 1 16 ? -2.256 0.546 -1.990 1.00 0.00 33 LEU A CA 7
ATOM 14098 C C . LEU A 1 16 ? -1.546 0.414 -3.327 1.00 0.00 33 LEU A C 7
ATOM 14099 O O . LEU A 1 16 ? -0.429 -0.062 -3.398 1.00 0.00 33 LEU A O 7
ATOM 14115 N N . THR A 1 17 ? -2.208 0.856 -4.377 1.00 0.00 34 THR A N 7
ATOM 14116 C CA . THR A 1 17 ? -1.632 0.794 -5.716 1.00 0.00 34 THR A CA 7
ATOM 14117 C C . THR A 1 17 ? -0.412 1.712 -5.830 1.00 0.00 34 THR A C 7
ATOM 14118 O O . THR A 1 17 ? 0.639 1.308 -6.338 1.00 0.00 34 THR A O 7
ATOM 14129 N N . GLY A 1 18 ? -0.560 2.943 -5.358 1.00 0.00 35 GLY A N 7
ATOM 14130 C CA . GLY A 1 18 ? 0.518 3.894 -5.392 1.00 0.00 35 GLY A CA 7
ATOM 14131 C C . GLY A 1 18 ? 1.718 3.418 -4.632 1.00 0.00 35 GLY A C 7
ATOM 14132 O O . GLY A 1 18 ? 2.845 3.641 -5.052 1.00 0.00 35 GLY A O 7
ATOM 14136 N N . GLN A 1 19 ? 1.479 2.719 -3.535 1.00 0.00 36 GLN A N 7
ATOM 14137 C CA . GLN A 1 19 ? 2.548 2.235 -2.711 1.00 0.00 36 GLN A CA 7
ATOM 14138 C C . GLN A 1 19 ? 3.074 0.913 -3.223 1.00 0.00 36 GLN A C 7
ATOM 14139 O O . GLN A 1 19 ? 4.232 0.596 -3.037 1.00 0.00 36 GLN A O 7
ATOM 14153 N N . MET A 1 20 ? 2.211 0.139 -3.857 1.00 0.00 37 MET A N 7
ATOM 14154 C CA . MET A 1 20 ? 2.625 -1.120 -4.480 1.00 0.00 37 MET A CA 7
ATOM 14155 C C . MET A 1 20 ? 3.631 -0.818 -5.568 1.00 0.00 37 MET A C 7
ATOM 14156 O O . MET A 1 20 ? 4.638 -1.501 -5.724 1.00 0.00 37 MET A O 7
ATOM 14170 N N . ARG A 1 21 ? 3.352 0.241 -6.292 1.00 0.00 38 ARG A N 7
ATOM 14171 C CA . ARG A 1 21 ? 4.237 0.705 -7.346 1.00 0.00 38 ARG A CA 7
ATOM 14172 C C . ARG A 1 21 ? 5.436 1.412 -6.734 1.00 0.00 38 ARG A C 7
ATOM 14173 O O . ARG A 1 21 ? 6.579 1.186 -7.135 1.00 0.00 38 ARG A O 7
ATOM 14194 N N . GLU A 1 22 ? 5.153 2.286 -5.774 1.00 0.00 39 GLU A N 7
ATOM 14195 C CA . GLU A 1 22 ? 6.190 3.002 -5.026 1.00 0.00 39 GLU A CA 7
ATOM 14196 C C . GLU A 1 22 ? 7.222 2.026 -4.474 1.00 0.00 39 GLU A C 7
ATOM 14197 O O . GLU A 1 22 ? 8.422 2.200 -4.668 1.00 0.00 39 GLU A O 7
ATOM 14209 N N . ALA A 1 23 ? 6.741 0.984 -3.810 1.00 0.00 40 ALA A N 7
ATOM 14210 C CA . ALA A 1 23 ? 7.623 -0.017 -3.209 1.00 0.00 40 ALA A CA 7
ATOM 14211 C C . ALA A 1 23 ? 8.365 -0.815 -4.274 1.00 0.00 40 ALA A C 7
ATOM 14212 O O . ALA A 1 23 ? 9.532 -1.166 -4.094 1.00 0.00 40 ALA A O 7
ATOM 14219 N N . GLU A 1 24 ? 7.684 -1.082 -5.381 1.00 0.00 41 GLU A N 7
ATOM 14220 C CA . GLU A 1 24 ? 8.252 -1.831 -6.500 1.00 0.00 41 GLU A CA 7
ATOM 14221 C C . GLU A 1 24 ? 9.515 -1.144 -7.023 1.00 0.00 41 GLU A C 7
ATOM 14222 O O . GLU A 1 24 ? 10.573 -1.761 -7.145 1.00 0.00 41 GLU A O 7
ATOM 14234 N N . ARG A 1 25 ? 9.400 0.144 -7.282 1.00 0.00 42 ARG A N 7
ATOM 14235 C CA . ARG A 1 25 ? 10.500 0.909 -7.842 1.00 0.00 42 ARG A CA 7
ATOM 14236 C C . ARG A 1 25 ? 11.523 1.293 -6.783 1.00 0.00 42 ARG A C 7
ATOM 14237 O O . ARG A 1 25 ? 12.730 1.244 -7.031 1.00 0.00 42 ARG A O 7
ATOM 14258 N N . GLN A 1 26 ? 11.047 1.659 -5.602 1.00 0.00 43 GLN A N 7
ATOM 14259 C CA . GLN A 1 26 ? 11.934 2.082 -4.525 1.00 0.00 43 GLN A CA 7
ATOM 14260 C C . GLN A 1 26 ? 12.883 0.960 -4.128 1.00 0.00 43 GLN A C 7
ATOM 14261 O O . GLN A 1 26 ? 14.082 1.179 -3.974 1.00 0.00 43 GLN A O 7
ATOM 14275 N N . GLN A 1 27 ? 12.347 -0.243 -3.980 1.00 0.00 44 GLN A N 7
ATOM 14276 C CA . GLN A 1 27 ? 13.154 -1.394 -3.611 1.00 0.00 44 GLN A CA 7
ATOM 14277 C C . GLN A 1 27 ? 14.045 -1.835 -4.759 1.00 0.00 44 GLN A C 7
ATOM 14278 O O . GLN A 1 27 ? 15.187 -2.266 -4.545 1.00 0.00 44 GLN A O 7
ATOM 14292 N N . ARG A 1 28 ? 13.534 -1.719 -5.972 1.00 0.00 45 ARG A N 7
ATOM 14293 C CA . ARG A 1 28 ? 14.290 -2.097 -7.153 1.00 0.00 45 ARG A CA 7
ATOM 14294 C C . ARG A 1 28 ? 15.531 -1.223 -7.295 1.00 0.00 45 ARG A C 7
ATOM 14295 O O . ARG A 1 28 ? 16.667 -1.712 -7.215 1.00 0.00 45 ARG A O 7
ATOM 14316 N N . GLU A 1 29 ? 15.311 0.073 -7.476 1.00 0.00 46 GLU A N 7
ATOM 14317 C CA . GLU A 1 29 ? 16.397 1.029 -7.653 1.00 0.00 46 GLU A CA 7
ATOM 14318 C C . GLU A 1 29 ? 17.346 1.031 -6.459 1.00 0.00 46 GLU A C 7
ATOM 14319 O O . GLU A 1 29 ? 18.536 1.302 -6.609 1.00 0.00 46 GLU A O 7
ATOM 14331 N N . ARG A 1 30 ? 16.823 0.704 -5.281 1.00 0.00 47 ARG A N 7
ATOM 14332 C CA . ARG A 1 30 ? 17.644 0.630 -4.075 1.00 0.00 47 ARG A CA 7
ATOM 14333 C C . ARG A 1 30 ? 18.702 -0.451 -4.227 1.00 0.00 47 ARG A C 7
ATOM 14334 O O . ARG A 1 30 ? 19.874 -0.237 -3.932 1.00 0.00 47 ARG A O 7
ATOM 14355 N N . SER A 1 31 ? 18.277 -1.601 -4.727 1.00 0.00 48 SER A N 7
ATOM 14356 C CA . SER A 1 31 ? 19.167 -2.736 -4.909 1.00 0.00 48 SER A CA 7
ATOM 14357 C C . SER A 1 31 ? 20.169 -2.439 -6.023 1.00 0.00 48 SER A C 7
ATOM 14358 O O . SER A 1 31 ? 21.250 -3.019 -6.081 1.00 0.00 48 SER A O 7
ATOM 14366 N N . ASN A 1 32 ? 19.799 -1.508 -6.888 1.00 0.00 49 ASN A N 7
ATOM 14367 C CA . ASN A 1 32 ? 20.663 -1.104 -7.992 1.00 0.00 49 ASN A CA 7
ATOM 14368 C C . ASN A 1 32 ? 21.713 -0.125 -7.509 1.00 0.00 49 ASN A C 7
ATOM 14369 O O . ASN A 1 32 ? 22.885 -0.248 -7.839 1.00 0.00 49 ASN A O 7
ATOM 14380 N N . ALA A 1 33 ? 21.279 0.839 -6.719 1.00 0.00 50 ALA A N 7
ATOM 14381 C CA . ALA A 1 33 ? 22.166 1.858 -6.161 1.00 0.00 50 ALA A CA 7
ATOM 14382 C C . ALA A 1 33 ? 23.242 1.245 -5.277 1.00 0.00 50 ALA A C 7
ATOM 14383 O O . ALA A 1 33 ? 24.394 1.675 -5.290 1.00 0.00 50 ALA A O 7
ATOM 14390 N N . VAL A 1 34 ? 22.863 0.231 -4.530 1.00 0.00 51 VAL A N 7
ATOM 14391 C CA . VAL A 1 34 ? 23.790 -0.463 -3.637 1.00 0.00 51 VAL A CA 7
ATOM 14392 C C . VAL A 1 34 ? 24.841 -1.220 -4.442 1.00 0.00 51 VAL A C 7
ATOM 14393 O O . VAL A 1 34 ? 25.959 -1.451 -3.982 1.00 0.00 51 VAL A O 7
ATOM 14406 N N . ARG A 1 35 ? 24.483 -1.554 -5.654 1.00 0.00 52 ARG A N 7
ATOM 14407 C CA . ARG A 1 35 ? 25.357 -2.290 -6.544 1.00 0.00 52 ARG A CA 7
ATOM 14408 C C . ARG A 1 35 ? 25.902 -1.352 -7.627 1.00 0.00 52 ARG A C 7
ATOM 14409 O O . ARG A 1 35 ? 26.334 -1.798 -8.699 1.00 0.00 52 ARG A O 7
ATOM 14430 N N . LYS A 1 36 ? 25.874 -0.040 -7.327 1.00 0.00 53 LYS A N 7
ATOM 14431 C CA . LYS A 1 36 ? 26.326 1.013 -8.251 1.00 0.00 53 LYS A CA 7
ATOM 14432 C C . LYS A 1 36 ? 25.345 1.174 -9.415 1.00 0.00 53 LYS A C 7
ATOM 14433 O O . LYS A 1 36 ? 24.699 2.211 -9.559 1.00 0.00 53 LYS A O 7
ATOM 14452 N N . VAL A 1 37 ? 25.239 0.134 -10.221 1.00 0.00 54 VAL A N 7
ATOM 14453 C CA . VAL A 1 37 ? 24.350 0.119 -11.374 1.00 0.00 54 VAL A CA 7
ATOM 14454 C C . VAL A 1 37 ? 24.318 -1.289 -11.994 1.00 0.00 54 VAL A C 7
ATOM 14455 O O . VAL A 1 37 ? 23.505 -1.583 -12.882 1.00 0.00 54 VAL A O 7
ATOM 14468 N N . CYS A 1 38 ? 25.198 -2.158 -11.502 1.00 0.00 55 CYS A N 7
ATOM 14469 C CA . CYS A 1 38 ? 25.296 -3.514 -11.998 1.00 0.00 55 CYS A CA 7
ATOM 14470 C C . CYS A 1 38 ? 24.041 -4.302 -11.629 1.00 0.00 55 CYS A C 7
ATOM 14471 O O . CYS A 1 38 ? 23.485 -4.130 -10.541 1.00 0.00 55 CYS A O 7
ATOM 14479 N N . THR A 1 39 ? 23.589 -5.148 -12.540 1.00 0.00 56 THR A N 7
ATOM 14480 C CA . THR A 1 39 ? 22.403 -5.944 -12.305 1.00 0.00 56 THR A CA 7
ATOM 14481 C C . THR A 1 39 ? 22.742 -7.144 -11.430 1.00 0.00 56 THR A C 7
ATOM 14482 O O . THR A 1 39 ? 23.919 -7.505 -11.274 1.00 0.00 56 THR A O 7
ATOM 14493 N N . GLY A 1 40 ? 21.731 -7.754 -10.870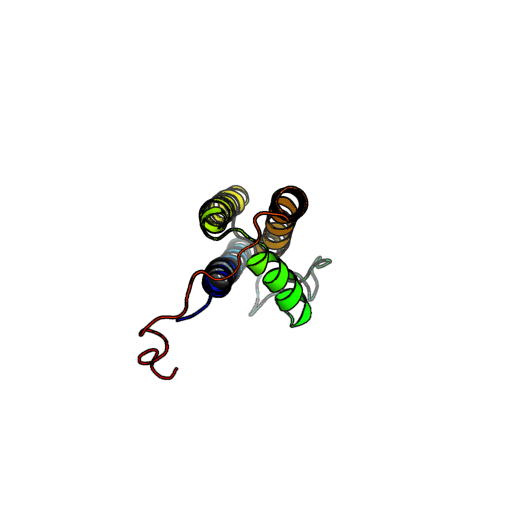 1.00 0.00 57 GLY A N 7
ATOM 14494 C CA . GLY A 1 40 ? 21.940 -8.911 -10.064 1.00 0.00 57 GLY A CA 7
ATOM 14495 C C . GLY A 1 40 ? 21.471 -8.699 -8.666 1.00 0.00 57 GLY A C 7
ATOM 14496 O O . GLY A 1 40 ? 20.353 -8.237 -8.449 1.00 0.00 57 GLY A O 7
ATOM 14500 N N . VAL A 1 41 ? 22.344 -8.998 -7.725 1.00 0.00 58 VAL A N 7
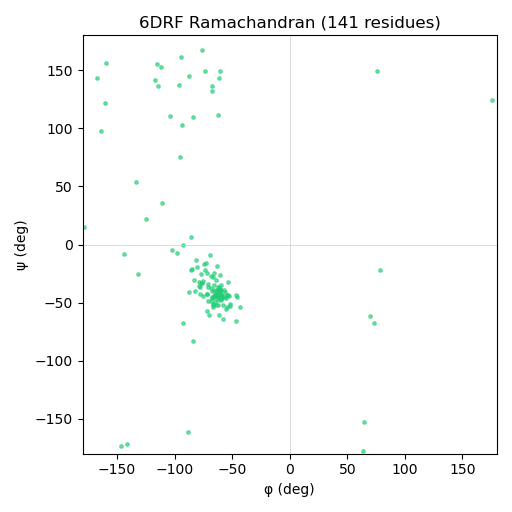ATOM 14501 C CA . VAL A 1 41 ? 22.048 -8.900 -6.288 1.00 0.00 58 VAL A CA 7
ATOM 14502 C C . VAL A 1 41 ? 21.028 -9.955 -5.864 1.00 0.00 58 VAL A C 7
ATOM 14503 O O . VAL A 1 41 ? 19.978 -10.117 -6.496 1.00 0.00 58 VAL A O 7
ATOM 14516 N N . ASP A 1 42 ? 21.342 -10.676 -4.806 1.00 0.00 59 ASP A N 7
ATOM 14517 C CA . ASP A 1 42 ? 20.431 -11.675 -4.285 1.00 0.00 59 ASP A CA 7
ATOM 14518 C C . ASP A 1 42 ? 19.176 -10.995 -3.748 1.00 0.00 59 ASP A C 7
ATOM 14519 O O . ASP A 1 42 ? 19.210 -10.277 -2.746 1.00 0.00 59 ASP A O 7
ATOM 14528 N N . TYR A 1 43 ? 18.084 -11.207 -4.439 1.00 0.00 60 TYR A N 7
ATOM 14529 C CA . TYR A 1 43 ? 16.835 -10.563 -4.117 1.00 0.00 60 TYR A CA 7
ATOM 14530 C C . TYR A 1 43 ? 15.684 -11.404 -4.670 1.00 0.00 60 TYR A C 7
ATOM 14531 O O . TYR A 1 43 ? 15.892 -12.538 -5.067 1.00 0.00 60 TYR A O 7
ATOM 14549 N N . SER A 1 44 ? 14.486 -10.841 -4.719 1.00 0.00 61 SER A N 7
ATOM 14550 C CA . SER A 1 44 ? 13.297 -11.567 -5.180 1.00 0.00 61 SER A CA 7
ATOM 14551 C C . SER A 1 44 ? 13.416 -12.063 -6.633 1.00 0.00 61 SER A C 7
ATOM 14552 O O . SER A 1 44 ? 12.605 -12.871 -7.088 1.00 0.00 61 SER A O 7
ATOM 14560 N N . TRP A 1 45 ? 14.420 -11.587 -7.343 1.00 0.00 62 TRP A N 7
ATOM 14561 C CA . TRP A 1 45 ? 14.653 -12.006 -8.720 1.00 0.00 62 TRP A CA 7
ATOM 14562 C C . TRP A 1 45 ? 15.780 -13.041 -8.812 1.00 0.00 62 TRP A C 7
ATOM 14563 O O . TRP A 1 45 ? 15.896 -13.762 -9.800 1.00 0.00 62 TRP A O 7
ATOM 14584 N N . LEU A 1 46 ? 16.582 -13.117 -7.767 1.00 0.00 63 LEU A N 7
ATOM 14585 C CA . LEU A 1 46 ? 17.728 -14.032 -7.705 1.00 0.00 63 LEU A CA 7
ATOM 14586 C C . LEU A 1 46 ? 17.995 -14.412 -6.253 1.00 0.00 63 LEU A C 7
ATOM 14587 O O . LEU A 1 46 ? 18.729 -13.715 -5.565 1.00 0.00 63 LEU A O 7
ATOM 14603 N N . ALA A 1 47 ? 17.385 -15.508 -5.797 1.00 0.00 64 ALA A N 7
ATOM 14604 C CA . ALA A 1 47 ? 17.498 -15.960 -4.399 1.00 0.00 64 ALA A CA 7
ATOM 14605 C C . ALA A 1 47 ? 16.877 -14.935 -3.449 1.00 0.00 64 ALA A C 7
ATOM 14606 O O . ALA A 1 47 ? 17.565 -14.068 -2.898 1.00 0.00 64 ALA A O 7
ATOM 14613 N N . SER A 1 48 ? 15.576 -15.039 -3.274 1.00 0.00 65 SER A N 7
ATOM 14614 C CA . SER A 1 48 ? 14.825 -14.095 -2.475 1.00 0.00 65 SER A CA 7
ATOM 14615 C C . SER A 1 48 ? 15.013 -14.340 -0.984 1.00 0.00 65 SER A C 7
ATOM 14616 O O . SER A 1 48 ? 14.872 -15.471 -0.503 1.00 0.00 65 SER A O 7
ATOM 14624 N N . THR A 1 49 ? 15.343 -13.282 -0.255 1.00 0.00 66 THR A N 7
ATOM 14625 C CA . THR A 1 49 ? 15.455 -13.360 1.185 1.00 0.00 66 THR A CA 7
ATOM 14626 C C . THR A 1 49 ? 14.055 -13.571 1.818 1.00 0.00 66 THR A C 7
ATOM 14627 O O . THR A 1 49 ? 13.867 -14.507 2.600 1.00 0.00 66 THR A O 7
ATOM 14638 N N . PRO A 1 50 ? 13.044 -12.706 1.495 1.00 0.00 67 PRO A N 7
ATOM 14639 C CA . PRO A 1 50 ? 11.673 -12.919 1.956 1.00 0.00 67 PRO A CA 7
ATOM 14640 C C . PRO A 1 50 ? 10.977 -13.983 1.102 1.00 0.00 67 PRO A C 7
ATOM 14641 O O . PRO A 1 50 ? 11.238 -14.092 -0.102 1.00 0.00 67 PRO A O 7
ATOM 14652 N N . ASP A 1 51 ? 10.109 -14.764 1.716 1.00 0.00 68 ASP A N 7
ATOM 14653 C CA . ASP A 1 51 ? 9.411 -15.835 1.000 1.00 0.00 68 ASP A CA 7
ATOM 14654 C C . ASP A 1 51 ? 8.008 -15.395 0.609 1.00 0.00 68 ASP A C 7
ATOM 14655 O O . ASP A 1 51 ? 7.240 -16.165 0.025 1.00 0.00 68 ASP A O 7
ATOM 14664 N N . SER A 1 52 ? 7.683 -14.162 0.925 1.00 0.00 69 SER A N 7
ATOM 14665 C CA . SER A 1 52 ? 6.386 -13.615 0.625 1.00 0.00 69 SER A CA 7
ATOM 14666 C C . SER A 1 52 ? 6.434 -12.742 -0.629 1.00 0.00 69 SER A C 7
ATOM 14667 O O . SER A 1 52 ? 7.172 -11.757 -0.693 1.00 0.00 69 SER A O 7
ATOM 14675 N N . THR A 1 53 ? 5.670 -13.124 -1.629 1.00 0.00 70 THR A N 7
ATOM 14676 C CA . THR A 1 53 ? 5.590 -12.367 -2.848 1.00 0.00 70 THR A CA 7
ATOM 14677 C C . THR A 1 53 ? 4.201 -11.760 -2.989 1.00 0.00 70 THR A C 7
ATOM 14678 O O . THR A 1 53 ? 3.189 -12.443 -2.816 1.00 0.00 70 THR A O 7
ATOM 14689 N N . TYR A 1 54 ? 4.174 -10.481 -3.273 1.00 0.00 71 TYR A N 7
ATOM 14690 C CA . TYR A 1 54 ? 2.948 -9.719 -3.413 1.00 0.00 71 TYR A CA 7
ATOM 14691 C C . TYR A 1 54 ? 2.091 -10.232 -4.565 1.00 0.00 71 TYR A C 7
ATOM 14692 O O . TYR A 1 54 ? 2.580 -10.451 -5.679 1.00 0.00 71 TYR A O 7
ATOM 14710 N N . ASP A 1 55 ? 0.830 -10.447 -4.282 1.00 0.00 72 ASP A N 7
ATOM 14711 C CA . ASP A 1 55 ? -0.122 -10.867 -5.298 1.00 0.00 72 ASP A CA 7
ATOM 14712 C C . ASP A 1 55 ? -1.542 -10.583 -4.865 1.00 0.00 72 ASP A C 7
ATOM 14713 O O . ASP A 1 55 ? -2.045 -11.190 -3.916 1.00 0.00 72 ASP A O 7
ATOM 14722 N N . LEU A 1 56 ? -2.183 -9.656 -5.543 1.00 0.00 73 LEU A N 7
ATOM 14723 C CA . LEU A 1 56 ? -3.560 -9.336 -5.248 1.00 0.00 73 LEU A CA 7
ATOM 14724 C C . LEU A 1 56 ? -4.470 -10.153 -6.144 1.00 0.00 73 LEU A C 7
ATOM 14725 O O . LEU A 1 56 ? -4.830 -9.733 -7.242 1.00 0.00 73 LEU A O 7
ATOM 14741 N N . SER A 1 57 ? -4.802 -11.330 -5.685 1.00 0.00 74 SER A N 7
ATOM 14742 C CA . SER A 1 57 ? -5.640 -12.239 -6.430 1.00 0.00 74 SER A CA 7
ATOM 14743 C C . SER A 1 57 ? -7.100 -11.776 -6.376 1.00 0.00 74 SER A C 7
ATOM 14744 O O . SER A 1 57 ? -7.493 -11.080 -5.438 1.00 0.00 74 SER A O 7
ATOM 14752 N N . PRO A 1 58 ? -7.912 -12.133 -7.393 1.00 0.00 75 PRO A N 7
ATOM 14753 C CA . PRO A 1 58 ? -9.347 -11.810 -7.421 1.00 0.00 75 PRO A CA 7
ATOM 14754 C C . PRO A 1 58 ? -10.052 -12.135 -6.100 1.00 0.00 75 PRO A C 7
ATOM 14755 O O . PRO A 1 58 ? -10.931 -11.391 -5.652 1.00 0.00 75 PRO A O 7
ATOM 14766 N N . ILE A 1 59 ? -9.659 -13.236 -5.474 1.00 0.00 76 ILE A N 7
ATOM 14767 C CA . ILE A 1 59 ? -10.236 -13.637 -4.192 1.00 0.00 76 ILE A CA 7
ATOM 14768 C C . ILE A 1 59 ? -9.785 -12.692 -3.084 1.00 0.00 76 ILE A C 7
ATOM 14769 O O . ILE A 1 59 ? -10.582 -12.256 -2.259 1.00 0.00 76 ILE A O 7
ATOM 14785 N N . GLU A 1 60 ? -8.500 -12.389 -3.089 1.00 0.00 77 GLU A N 7
ATOM 14786 C CA . GLU A 1 60 ? -7.898 -11.473 -2.130 1.00 0.00 77 GLU A CA 7
ATOM 14787 C C . GLU A 1 60 ? -8.609 -10.130 -2.199 1.00 0.00 77 GLU A C 7
ATOM 14788 O O . GLU A 1 60 ? -8.937 -9.523 -1.180 1.00 0.00 77 GLU A O 7
ATOM 14800 N N . ARG A 1 61 ? -8.862 -9.699 -3.420 1.00 0.00 78 ARG A N 7
ATOM 14801 C CA . ARG A 1 61 ? -9.538 -8.436 -3.687 1.00 0.00 78 ARG A CA 7
ATOM 14802 C C . ARG A 1 61 ? -10.956 -8.462 -3.138 1.00 0.00 78 ARG A C 7
ATOM 14803 O O . ARG A 1 61 ? -11.388 -7.526 -2.473 1.00 0.00 78 ARG A O 7
ATOM 14824 N N . LEU A 1 62 ? -11.658 -9.537 -3.421 1.00 0.00 79 LEU A N 7
ATOM 14825 C CA . LEU A 1 62 ? -13.028 -9.719 -2.950 1.00 0.00 79 LEU A CA 7
ATOM 14826 C C . LEU A 1 62 ? -13.081 -9.779 -1.427 1.00 0.00 79 LEU A C 7
ATOM 14827 O O . LEU A 1 62 ? -13.974 -9.199 -0.804 1.00 0.00 79 LEU A O 7
ATOM 14843 N N . GLN A 1 63 ? -12.129 -10.481 -0.831 1.00 0.00 80 GLN A N 7
ATOM 14844 C CA . GLN A 1 63 ? -12.051 -10.586 0.620 1.00 0.00 80 GLN A CA 7
ATOM 14845 C C . GLN A 1 63 ? -11.882 -9.202 1.231 1.00 0.00 80 GLN A C 7
ATOM 14846 O O . GLN A 1 63 ? -12.579 -8.833 2.180 1.00 0.00 80 GLN A O 7
ATOM 14860 N N . LEU A 1 64 ? -10.954 -8.444 0.665 1.00 0.00 81 LEU A N 7
ATOM 14861 C CA . LEU A 1 64 ? -10.683 -7.088 1.107 1.00 0.00 81 LEU A CA 7
ATOM 14862 C C . LEU A 1 64 ? -11.868 -6.187 0.820 1.00 0.00 81 LEU A C 7
ATOM 14863 O O . LEU A 1 64 ? -12.110 -5.221 1.537 1.00 0.00 81 LEU A O 7
ATOM 14879 N N . GLU A 1 65 ? -12.603 -6.508 -0.233 1.00 0.00 82 GLU A N 7
ATOM 14880 C CA . GLU A 1 65 ? -13.801 -5.779 -0.576 1.00 0.00 82 GLU A CA 7
ATOM 14881 C C . GLU A 1 65 ? -14.812 -5.918 0.523 1.00 0.00 82 GLU A C 7
ATOM 14882 O O . GLU A 1 65 ? -15.407 -4.935 0.958 1.00 0.00 82 GLU A O 7
ATOM 14894 N N . ASP A 1 66 ? -14.973 -7.130 0.999 1.00 0.00 83 ASP A N 7
ATOM 14895 C CA . ASP A 1 66 ? -15.889 -7.388 2.097 1.00 0.00 83 ASP A CA 7
ATOM 14896 C C . ASP A 1 66 ? -15.436 -6.628 3.340 1.00 0.00 83 ASP A C 7
ATOM 14897 O O . ASP A 1 66 ? -16.246 -6.042 4.070 1.00 0.00 83 ASP A O 7
ATOM 14906 N N . VAL A 1 67 ? -14.130 -6.624 3.548 1.00 0.00 84 VAL A N 7
ATOM 14907 C CA . VAL A 1 67 ? -13.514 -5.905 4.660 1.00 0.00 84 VAL A CA 7
ATOM 14908 C C . VAL A 1 67 ? -13.825 -4.411 4.575 1.00 0.00 84 VAL A C 7
ATOM 14909 O O . VAL A 1 67 ? -14.159 -3.778 5.575 1.00 0.00 84 VAL A O 7
ATOM 14922 N N . CYS A 1 68 ? -13.748 -3.867 3.372 1.00 0.00 85 CYS A N 7
ATOM 14923 C CA . CYS A 1 68 ? -13.980 -2.456 3.160 1.00 0.00 85 CYS A CA 7
ATOM 14924 C C . CYS A 1 68 ? -15.444 -2.120 3.340 1.00 0.00 85 CYS A C 7
ATOM 14925 O O . CYS A 1 68 ? -15.788 -1.019 3.763 1.00 0.00 85 CYS A O 7
ATOM 14933 N N . VAL A 1 69 ? -16.304 -3.067 2.995 1.00 0.00 86 VAL A N 7
ATOM 14934 C CA . VAL A 1 69 ? -17.739 -2.901 3.203 1.00 0.00 86 VAL A CA 7
ATOM 14935 C C . VAL A 1 69 ? -18.039 -2.629 4.687 1.00 0.00 86 VAL A C 7
ATOM 14936 O O . VAL A 1 69 ? -18.927 -1.837 5.021 1.00 0.00 86 VAL A O 7
ATOM 14949 N N . LYS A 1 70 ? -17.286 -3.283 5.568 1.00 0.00 87 LYS A N 7
ATOM 14950 C CA . LYS A 1 70 ? -17.446 -3.074 7.009 1.00 0.00 87 LYS A CA 7
ATOM 14951 C C . LYS A 1 70 ? -16.852 -1.732 7.444 1.00 0.00 87 LYS A C 7
ATOM 14952 O O . LYS A 1 70 ? -17.317 -1.121 8.410 1.00 0.00 87 LYS A O 7
ATOM 14971 N N . ILE A 1 71 ? -15.832 -1.283 6.723 1.00 0.00 88 ILE A N 7
ATOM 14972 C CA . ILE A 1 71 ? -15.162 -0.031 7.023 1.00 0.00 88 ILE A CA 7
ATOM 14973 C C . ILE A 1 71 ? -16.097 1.155 6.856 1.00 0.00 88 ILE A C 7
ATOM 14974 O O . ILE A 1 71 ? -16.825 1.271 5.866 1.00 0.00 88 ILE A O 7
ATOM 14990 N N . HIS A 1 72 ? -16.075 2.023 7.835 1.00 0.00 89 HIS A N 7
ATOM 14991 C CA . HIS A 1 72 ? -16.915 3.204 7.836 1.00 0.00 89 HIS A CA 7
ATOM 14992 C C . HIS A 1 72 ? -16.266 4.332 7.031 1.00 0.00 89 HIS A C 7
ATOM 14993 O O . HIS A 1 72 ? -15.043 4.504 7.065 1.00 0.00 89 HIS A O 7
ATOM 15007 N N . PRO A 1 73 ? -17.094 5.120 6.315 1.00 0.00 90 PRO A N 7
ATOM 15008 C CA . PRO A 1 73 ? -16.646 6.191 5.409 1.00 0.00 90 PRO A CA 7
ATOM 15009 C C . PRO A 1 73 ? -15.504 7.072 5.941 1.00 0.00 90 PRO A C 7
ATOM 15010 O O . PRO A 1 73 ? -14.434 7.118 5.347 1.00 0.00 90 PRO A O 7
ATOM 15021 N N . SER A 1 74 ? -15.718 7.746 7.061 1.00 0.00 91 SER A N 7
ATOM 15022 C CA . SER A 1 74 ? -14.746 8.713 7.573 1.00 0.00 91 SER A CA 7
ATOM 15023 C C . SER A 1 74 ? -13.506 8.056 8.205 1.00 0.00 91 SER A C 7
ATOM 15024 O O . SER A 1 74 ? -12.540 8.739 8.526 1.00 0.00 91 SER A O 7
ATOM 15032 N N . TYR A 1 75 ? -13.528 6.745 8.372 1.00 0.00 92 TYR A N 7
ATOM 15033 C CA . TYR A 1 75 ? -12.422 6.052 9.038 1.00 0.00 92 TYR A CA 7
ATOM 15034 C C . TYR A 1 75 ? -11.311 5.698 8.072 1.00 0.00 92 TYR A C 7
ATOM 15035 O O . TYR A 1 75 ? -10.162 5.519 8.477 1.00 0.00 92 TYR A O 7
ATOM 15053 N N . CYS A 1 76 ? -11.652 5.595 6.802 1.00 0.00 93 CYS A N 7
ATOM 15054 C CA . CYS A 1 76 ? -10.671 5.271 5.782 1.00 0.00 93 CYS A CA 7
ATOM 15055 C C . CYS A 1 76 ? -9.604 6.348 5.692 1.00 0.00 93 CYS A C 7
ATOM 15056 O O . CYS A 1 76 ? -8.428 6.044 5.580 1.00 0.00 93 CYS A O 7
ATOM 15064 N N . GLY A 1 77 ? -10.038 7.602 5.750 1.00 0.00 94 GLY A N 7
ATOM 15065 C CA . GLY A 1 77 ? -9.127 8.745 5.698 1.00 0.00 94 GLY A CA 7
ATOM 15066 C C . GLY A 1 77 ? -7.936 8.587 6.621 1.00 0.00 94 GLY A C 7
ATOM 15067 O O . GLY A 1 77 ? -6.803 8.465 6.147 1.00 0.00 94 GLY A O 7
ATOM 15071 N N . PRO A 1 78 ? -8.157 8.593 7.950 1.00 0.00 95 PRO A N 7
ATOM 15072 C CA . PRO A 1 78 ? -7.090 8.376 8.919 1.00 0.00 95 PRO A CA 7
ATOM 15073 C C . PRO A 1 78 ? -6.315 7.098 8.617 1.00 0.00 95 PRO A C 7
ATOM 15074 O O . PRO A 1 78 ? -5.093 7.122 8.536 1.00 0.00 95 PRO A O 7
ATOM 15085 N N . ALA A 1 79 ? -7.043 5.975 8.483 1.00 0.00 96 ALA A N 7
ATOM 15086 C CA . ALA A 1 79 ? -6.431 4.678 8.149 1.00 0.00 96 ALA A CA 7
ATOM 15087 C C . ALA A 1 79 ? -5.430 4.796 7.011 1.00 0.00 96 ALA A C 7
ATOM 15088 O O . ALA A 1 79 ? -4.330 4.264 7.087 1.00 0.00 96 ALA A O 7
ATOM 15095 N N . ILE A 1 80 ? -5.815 5.505 5.979 1.00 0.00 97 ILE A N 7
ATOM 15096 C CA . ILE A 1 80 ? -4.961 5.703 4.828 1.00 0.00 97 ILE A CA 7
ATOM 15097 C C . ILE A 1 80 ? -3.735 6.545 5.177 1.00 0.00 97 ILE A C 7
ATOM 15098 O O . ILE A 1 80 ? -2.596 6.178 4.861 1.00 0.00 97 ILE A O 7
ATOM 15114 N N . LEU A 1 81 ? -3.979 7.652 5.837 1.00 0.00 98 LEU A N 7
ATOM 15115 C CA . LEU A 1 81 ? -2.917 8.565 6.252 1.00 0.00 98 LEU A CA 7
ATOM 15116 C C . LEU A 1 81 ? -1.909 7.851 7.142 1.00 0.00 98 LEU A C 7
ATOM 15117 O O . LEU A 1 81 ? -0.696 7.936 6.924 1.00 0.00 98 LEU A O 7
ATOM 15133 N N . ARG A 1 82 ? -2.417 7.124 8.127 1.00 0.00 99 ARG A N 7
ATOM 15134 C CA . ARG A 1 82 ? -1.569 6.397 9.049 1.00 0.00 99 ARG A CA 7
ATOM 15135 C C . ARG A 1 82 ? -0.895 5.233 8.352 1.00 0.00 99 ARG A C 7
ATOM 15136 O O . ARG A 1 82 ? 0.203 4.839 8.722 1.00 0.00 99 ARG A O 7
ATOM 15157 N N . PHE A 1 83 ? -1.551 4.682 7.334 1.00 0.00 100 PHE A N 7
ATOM 15158 C CA . PHE A 1 83 ? -0.970 3.587 6.583 1.00 0.00 100 PHE A CA 7
ATOM 15159 C C . PHE A 1 83 ? 0.301 4.048 5.886 1.00 0.00 100 PHE A C 7
ATOM 15160 O O . PHE A 1 83 ? 1.332 3.381 5.957 1.00 0.00 100 PHE A O 7
ATOM 15177 N N . ARG A 1 84 ? 0.238 5.205 5.238 1.00 0.00 101 ARG A N 7
ATOM 15178 C CA . ARG A 1 84 ? 1.414 5.749 4.575 1.00 0.00 101 ARG A CA 7
ATOM 15179 C C . ARG A 1 84 ? 2.448 6.160 5.599 1.00 0.00 101 ARG A C 7
ATOM 15180 O O . ARG A 1 84 ? 3.651 6.021 5.371 1.00 0.00 101 ARG A O 7
ATOM 15201 N N . GLN A 1 85 ? 1.979 6.655 6.725 1.00 0.00 102 GLN A N 7
ATOM 15202 C CA . GLN A 1 85 ? 2.857 7.022 7.813 1.00 0.00 102 GLN A CA 7
ATOM 15203 C C . GLN A 1 85 ? 3.623 5.797 8.294 1.00 0.00 102 GLN A C 7
ATOM 15204 O O . GLN A 1 85 ? 4.836 5.845 8.486 1.00 0.00 102 GLN A O 7
ATOM 15218 N N . LEU A 1 86 ? 2.915 4.683 8.440 1.00 0.00 103 LEU A N 7
ATOM 15219 C CA . LEU A 1 86 ? 3.526 3.459 8.953 1.00 0.00 103 LEU A CA 7
ATOM 15220 C C . LEU A 1 86 ? 4.402 2.802 7.914 1.00 0.00 103 LEU A C 7
ATOM 15221 O O . LEU A 1 86 ? 5.517 2.413 8.204 1.00 0.00 103 LEU A O 7
ATOM 15237 N N . LEU A 1 87 ? 3.886 2.681 6.713 1.00 0.00 104 LEU A N 7
ATOM 15238 C CA . LEU A 1 87 ? 4.606 2.072 5.605 1.00 0.00 104 LEU A CA 7
ATOM 15239 C C . LEU A 1 87 ? 5.939 2.751 5.369 1.00 0.00 104 LEU A C 7
ATOM 15240 O O . LEU A 1 87 ? 6.933 2.112 5.046 1.00 0.00 104 LEU A O 7
ATOM 15256 N N . ALA A 1 88 ? 5.945 4.029 5.552 1.00 0.00 105 ALA A N 7
ATOM 15257 C CA . ALA A 1 88 ? 7.129 4.819 5.356 1.00 0.00 105 ALA A CA 7
ATOM 15258 C C . ALA A 1 88 ? 8.037 4.701 6.550 1.00 0.00 105 ALA A C 7
ATOM 15259 O O . ALA A 1 88 ? 9.255 4.807 6.437 1.00 0.00 105 ALA A O 7
ATOM 15266 N N . GLU A 1 89 ? 7.436 4.462 7.686 1.00 0.00 106 GLU A N 7
ATOM 15267 C CA . GLU A 1 89 ? 8.163 4.308 8.925 1.00 0.00 106 GLU A CA 7
ATOM 15268 C C . GLU A 1 89 ? 8.840 2.946 8.953 1.00 0.00 106 GLU A C 7
ATOM 15269 O O . GLU A 1 89 ? 9.976 2.805 9.408 1.00 0.00 106 GLU A O 7
ATOM 15281 N N . GLN A 1 90 ? 8.124 1.946 8.470 1.00 0.00 107 GLN A N 7
ATOM 15282 C CA . GLN A 1 90 ? 8.640 0.576 8.400 1.00 0.00 107 GLN A CA 7
ATOM 15283 C C . GLN A 1 90 ? 9.554 0.398 7.197 1.00 0.00 107 GLN A C 7
ATOM 15284 O O . GLN A 1 90 ? 10.161 -0.660 7.029 1.00 0.00 107 GLN A O 7
ATOM 15298 N N . GLU A 1 91 ? 9.634 1.445 6.360 1.00 0.00 108 GLU A N 7
ATOM 15299 C CA . GLU A 1 91 ? 10.447 1.438 5.132 1.00 0.00 108 GLU A CA 7
ATOM 15300 C C . GLU A 1 91 ? 9.743 0.681 4.008 1.00 0.00 108 GLU A C 7
ATOM 15301 O O . GLU A 1 91 ? 9.115 -0.353 4.235 1.00 0.00 108 GLU A O 7
ATOM 15313 N N . PRO A 1 92 ? 9.827 1.211 2.780 1.00 0.00 109 PRO A N 7
ATOM 15314 C CA . PRO A 1 92 ? 9.199 0.600 1.609 1.00 0.00 109 PRO A CA 7
ATOM 15315 C C . PRO A 1 92 ? 9.703 -0.820 1.351 1.00 0.00 109 PRO A C 7
ATOM 15316 O O . PRO A 1 92 ? 10.905 -1.046 1.239 1.00 0.00 109 PRO A O 7
ATOM 15327 N N . GLU A 1 93 ? 8.751 -1.738 1.179 1.00 0.00 110 GLU A N 7
ATOM 15328 C CA . GLU A 1 93 ? 8.992 -3.165 0.984 1.00 0.00 110 GLU A CA 7
ATOM 15329 C C . GLU A 1 93 ? 7.683 -3.800 0.570 1.00 0.00 110 GLU A C 7
ATOM 15330 O O . GLU A 1 93 ? 6.826 -4.037 1.390 1.00 0.00 110 GLU A O 7
ATOM 15342 N N . VAL A 1 94 ? 7.542 -4.026 -0.723 1.00 0.00 111 VAL A N 7
ATOM 15343 C CA . VAL A 1 94 ? 6.306 -4.519 -1.352 1.00 0.00 111 VAL A CA 7
ATOM 15344 C C . VAL A 1 94 ? 5.621 -5.658 -0.585 1.00 0.00 111 VAL A C 7
ATOM 15345 O O . VAL A 1 94 ? 4.403 -5.657 -0.430 1.00 0.00 111 VAL A O 7
ATOM 15358 N N . GLN A 1 95 ? 6.396 -6.592 -0.094 1.00 0.00 112 GLN A N 7
ATOM 15359 C CA . GLN A 1 95 ? 5.836 -7.725 0.640 1.00 0.00 112 GLN A CA 7
ATOM 15360 C C . GLN A 1 95 ? 5.324 -7.285 2.012 1.00 0.00 112 GLN A C 7
ATOM 15361 O O . GLN A 1 95 ? 4.346 -7.834 2.531 1.00 0.00 112 GLN A O 7
ATOM 15375 N N . GLU A 1 96 ? 5.954 -6.260 2.572 1.00 0.00 113 GLU A N 7
ATOM 15376 C CA . GLU A 1 96 ? 5.546 -5.749 3.852 1.00 0.00 113 GLU A CA 7
ATOM 15377 C C . GLU A 1 96 ? 4.376 -4.823 3.651 1.00 0.00 113 GLU A C 7
ATOM 15378 O O . GLU A 1 96 ? 3.523 -4.701 4.506 1.00 0.00 113 GLU A O 7
ATOM 15390 N N . VAL A 1 97 ? 4.349 -4.184 2.488 1.00 0.00 114 VAL A N 7
ATOM 15391 C CA . VAL A 1 97 ? 3.275 -3.283 2.122 1.00 0.00 114 VAL A CA 7
ATOM 15392 C C . VAL A 1 97 ? 1.949 -4.010 2.169 1.00 0.00 114 VAL A C 7
ATOM 15393 O O . VAL A 1 97 ? 1.044 -3.621 2.894 1.00 0.00 114 VAL A O 7
ATOM 15406 N N . SER A 1 98 ? 1.859 -5.083 1.411 1.00 0.00 115 SER A N 7
ATOM 15407 C CA . SER A 1 98 ? 0.650 -5.864 1.326 1.00 0.00 115 SER A CA 7
ATOM 15408 C C . SER A 1 98 ? 0.274 -6.477 2.670 1.00 0.00 115 SER A C 7
ATOM 15409 O O . SER A 1 98 ? -0.899 -6.511 3.049 1.00 0.00 115 SER A O 7
ATOM 15417 N N . GLN A 1 99 ? 1.272 -6.948 3.378 1.00 0.00 116 GLN A N 7
ATOM 15418 C CA . GLN A 1 99 ? 1.065 -7.559 4.684 1.00 0.00 116 GLN A CA 7
ATOM 15419 C C . GLN A 1 99 ? 0.578 -6.530 5.692 1.00 0.00 116 GLN A C 7
ATOM 15420 O O . GLN A 1 99 ? -0.379 -6.765 6.408 1.00 0.00 116 GLN A O 7
ATOM 15434 N N . LEU A 1 100 ? 1.210 -5.378 5.685 1.00 0.00 117 LEU A N 7
ATOM 15435 C CA . LEU A 1 100 ? 0.884 -4.304 6.602 1.00 0.00 117 LEU A CA 7
ATOM 15436 C C . LEU A 1 100 ? -0.463 -3.757 6.252 1.00 0.00 117 LEU A C 7
ATOM 15437 O O . LEU A 1 100 ? -1.228 -3.341 7.120 1.00 0.00 117 LEU A O 7
ATOM 15453 N N . PHE A 1 101 ? -0.758 -3.797 4.972 1.00 0.00 118 PHE A N 7
ATOM 15454 C CA . PHE A 1 101 ? -2.018 -3.323 4.466 1.00 0.00 118 PHE A CA 7
ATOM 15455 C C . PHE A 1 101 ? -3.147 -4.184 4.993 1.00 0.00 118 PHE A C 7
ATOM 15456 O O . PHE A 1 101 ? -4.174 -3.682 5.441 1.00 0.00 118 PHE A O 7
ATOM 15473 N N . ARG A 1 102 ? -2.932 -5.481 4.964 1.00 0.00 119 ARG A N 7
ATOM 15474 C CA . ARG A 1 102 ? -3.918 -6.424 5.418 1.00 0.00 119 ARG A CA 7
ATOM 15475 C C . ARG A 1 102 ? -3.992 -6.390 6.933 1.00 0.00 119 ARG A C 7
ATOM 15476 O O . ARG A 1 102 ? -5.073 -6.470 7.519 1.00 0.00 119 ARG A O 7
ATOM 15497 N N . SER A 1 103 ? -2.834 -6.238 7.556 1.00 0.00 120 SER A N 7
ATOM 15498 C CA . SER A 1 103 ? -2.744 -6.199 8.998 1.00 0.00 120 SER A CA 7
ATOM 15499 C C . SER A 1 103 ? -3.569 -5.059 9.578 1.00 0.00 120 SER A C 7
ATOM 15500 O O . SER A 1 103 ? -4.479 -5.291 10.384 1.00 0.00 120 SER A O 7
ATOM 15508 N N . VAL A 1 104 ? -3.256 -3.830 9.177 1.00 0.00 121 VAL A N 7
ATOM 15509 C CA . VAL A 1 104 ? -3.976 -2.661 9.665 1.00 0.00 121 VAL A CA 7
ATOM 15510 C C . VAL A 1 104 ? -5.456 -2.730 9.367 1.00 0.00 121 VAL A C 7
ATOM 15511 O O . VAL A 1 104 ? -6.273 -2.365 10.212 1.00 0.00 121 VAL A O 7
ATOM 15524 N N . LEU A 1 105 ? -5.811 -3.194 8.177 1.00 0.00 122 LEU A N 7
ATOM 15525 C CA . LEU A 1 105 ? -7.210 -3.328 7.814 1.00 0.00 122 LEU A CA 7
ATOM 15526 C C . LEU A 1 105 ? -7.940 -4.215 8.774 1.00 0.00 122 LEU A C 7
ATOM 15527 O O . LEU A 1 105 ? -9.022 -3.879 9.209 1.00 0.00 122 LEU A O 7
ATOM 15543 N N . GLN A 1 106 ? -7.347 -5.342 9.131 1.00 0.00 123 GLN A N 7
ATOM 15544 C CA . GLN A 1 106 ? -8.011 -6.251 10.044 1.00 0.00 123 GLN A CA 7
ATOM 15545 C C . GLN A 1 106 ? -7.986 -5.724 11.459 1.00 0.00 123 GLN A C 7
ATOM 15546 O O . GLN A 1 106 ? -8.885 -6.001 12.247 1.00 0.00 123 GLN A O 7
ATOM 15560 N N . GLU A 1 107 ? -6.979 -4.935 11.768 1.00 0.00 124 GLU A N 7
ATOM 15561 C CA . GLU A 1 107 ? -6.866 -4.370 13.108 1.00 0.00 124 GLU A CA 7
ATOM 15562 C C . GLU A 1 107 ? -7.957 -3.325 13.320 1.00 0.00 124 GLU A C 7
ATOM 15563 O O . GLU A 1 107 ? -8.735 -3.383 14.294 1.00 0.00 124 GLU A O 7
ATOM 15575 N N . VAL A 1 108 ? -8.033 -2.392 12.391 1.00 0.00 125 VAL A N 7
ATOM 15576 C CA . VAL A 1 108 ? -9.011 -1.336 12.456 1.00 0.00 125 VAL A CA 7
ATOM 15577 C C . VAL A 1 108 ? -10.419 -1.901 12.223 1.00 0.00 125 VAL A C 7
ATOM 15578 O O . VAL A 1 108 ? -11.409 -1.366 12.732 1.00 0.00 125 VAL A O 7
ATOM 15591 N N . LEU A 1 109 ? -10.487 -3.002 11.468 1.00 0.00 126 LEU A N 7
ATOM 15592 C CA . LEU A 1 109 ? -11.747 -3.677 11.181 1.00 0.00 126 LEU A CA 7
ATOM 15593 C C . LEU A 1 109 ? -12.383 -4.167 12.461 1.00 0.00 126 LEU A C 7
ATOM 15594 O O . LEU A 1 109 ? -13.504 -3.800 12.778 1.00 0.00 126 LEU A O 7
ATOM 15610 N N . GLU A 1 110 ? -11.639 -4.984 13.204 1.00 0.00 127 GLU A N 7
ATOM 15611 C CA . GLU A 1 110 ? -12.123 -5.554 14.456 1.00 0.00 127 GLU A CA 7
ATOM 15612 C C . GLU A 1 110 ? -12.611 -4.472 15.400 1.00 0.00 127 GLU A C 7
ATOM 15613 O O . GLU A 1 110 ? -13.613 -4.650 16.100 1.00 0.00 127 GLU A O 7
ATOM 15625 N N . ARG A 1 111 ? -11.916 -3.345 15.401 1.00 0.00 128 ARG A N 7
ATOM 15626 C CA . ARG A 1 111 ? -12.276 -2.228 16.244 1.00 0.00 128 ARG A CA 7
ATOM 15627 C C . ARG A 1 111 ? -13.642 -1.666 15.835 1.00 0.00 128 ARG A C 7
ATOM 15628 O O . ARG A 1 111 ? -14.638 -1.834 16.545 1.00 0.00 128 ARG A O 7
ATOM 15649 N N . MET A 1 112 ? -13.668 -1.005 14.686 1.00 0.00 129 MET A N 7
ATOM 15650 C CA . MET A 1 112 ? -14.884 -0.358 14.184 1.00 0.00 129 MET A CA 7
ATOM 15651 C C . MET A 1 112 ? -16.066 -1.315 14.038 1.00 0.00 129 MET A C 7
ATOM 15652 O O . MET A 1 112 ? -17.208 -0.941 14.299 1.00 0.00 129 MET A O 7
ATOM 15666 N N . LYS A 1 113 ? -15.789 -2.533 13.637 1.00 0.00 130 LYS A N 7
ATOM 15667 C CA . LYS A 1 113 ? -16.836 -3.531 13.437 1.00 0.00 130 LYS A CA 7
ATOM 15668 C C . LYS A 1 113 ? -17.523 -3.874 14.748 1.00 0.00 130 LYS A C 7
ATOM 15669 O O . LYS A 1 113 ? -18.749 -3.988 14.803 1.00 0.00 130 LYS A O 7
ATOM 15688 N N . GLN A 1 114 ? -16.739 -4.013 15.813 1.00 0.00 131 GLN A N 7
ATOM 15689 C CA . GLN A 1 114 ? -17.305 -4.378 17.105 1.00 0.00 131 GLN A CA 7
ATOM 15690 C C . GLN A 1 114 ? -18.147 -3.238 17.650 1.00 0.00 131 GLN A C 7
ATOM 15691 O O . GLN A 1 114 ? -19.237 -3.451 18.188 1.00 0.00 131 GLN A O 7
ATOM 15705 N N . GLU A 1 115 ? -17.646 -2.026 17.491 1.00 0.00 132 GLU A N 7
ATOM 15706 C CA . GLU A 1 115 ? -18.336 -0.849 17.971 1.00 0.00 132 GLU A CA 7
ATOM 15707 C C . GLU A 1 115 ? -19.623 -0.598 17.192 1.00 0.00 132 GLU A C 7
ATOM 15708 O O . GLU A 1 115 ? -20.593 -0.083 17.742 1.00 0.00 132 GLU A O 7
ATOM 15720 N N . GLU A 1 116 ? -19.637 -0.982 15.919 1.00 0.00 133 GLU A N 7
ATOM 15721 C CA . GLU A 1 116 ? -20.837 -0.833 15.110 1.00 0.00 133 GLU A CA 7
ATOM 15722 C C . GLU A 1 116 ? -21.922 -1.726 15.683 1.00 0.00 133 GLU A C 7
ATOM 15723 O O . GLU A 1 116 ? -23.035 -1.272 15.976 1.00 0.00 133 GLU A O 7
ATOM 15735 N N . GLU A 1 117 ? -21.583 -3.007 15.834 1.00 0.00 134 GLU A N 7
ATOM 15736 C CA . GLU A 1 117 ? -22.477 -3.981 16.444 1.00 0.00 134 GLU A CA 7
ATOM 15737 C C . GLU A 1 117 ? -22.988 -3.480 17.789 1.00 0.00 134 GLU A C 7
ATOM 15738 O O . GLU A 1 117 ? -24.166 -3.594 18.086 1.00 0.00 134 GLU A O 7
ATOM 15750 N N . ALA A 1 118 ? -22.092 -2.900 18.581 1.00 0.00 135 ALA A N 7
ATOM 15751 C CA . ALA A 1 118 ? -22.436 -2.382 19.903 1.00 0.00 135 ALA A CA 7
ATOM 15752 C C . ALA A 1 118 ? -23.538 -1.317 19.838 1.00 0.00 135 ALA A C 7
ATOM 15753 O O . ALA A 1 118 ? -24.459 -1.321 20.656 1.00 0.00 135 ALA A O 7
ATOM 15760 N N . HIS A 1 119 ? -23.468 -0.432 18.843 1.00 0.00 136 HIS A N 7
ATOM 15761 C CA . HIS A 1 119 ? -24.457 0.646 18.715 1.00 0.00 136 HIS A CA 7
ATOM 15762 C C . HIS A 1 119 ? -25.812 0.084 18.323 1.00 0.00 136 HIS A C 7
ATOM 15763 O O . HIS A 1 119 ? -26.846 0.479 18.866 1.00 0.00 136 HIS A O 7
ATOM 15777 N N . LYS A 1 120 ? -25.799 -0.852 17.392 1.00 0.00 137 LYS A N 7
ATOM 15778 C CA . LYS A 1 120 ? -27.022 -1.471 16.907 1.00 0.00 137 LYS A CA 7
ATOM 15779 C C . LYS A 1 120 ? -27.615 -2.396 17.964 1.00 0.00 137 LYS A C 7
ATOM 15780 O O . LYS A 1 120 ? -28.834 -2.471 18.126 1.00 0.00 137 LYS A O 7
ATOM 15799 N N . LEU A 1 121 ? -26.744 -3.074 18.699 1.00 0.00 138 LEU A N 7
ATOM 15800 C CA . LEU A 1 121 ? -27.167 -3.999 19.739 1.00 0.00 138 LEU A CA 7
ATOM 15801 C C . LEU A 1 121 ? -27.729 -3.246 20.942 1.00 0.00 138 LEU A C 7
ATOM 15802 O O . LEU A 1 121 ? -28.459 -3.818 21.757 1.00 0.00 138 LEU A O 7
ATOM 15818 N N . THR A 1 122 ? -27.399 -1.956 21.052 1.00 0.00 139 THR A N 7
ATOM 15819 C CA . THR A 1 122 ? -27.930 -1.126 22.122 1.00 0.00 139 THR A CA 7
ATOM 15820 C C . THR A 1 122 ? -29.431 -0.911 21.910 1.00 0.00 139 THR A C 7
ATOM 15821 O O . THR A 1 122 ? -30.182 -0.649 22.855 1.00 0.00 139 THR A O 7
ATOM 15832 N N . ARG A 1 123 ? -29.864 -1.047 20.663 1.00 0.00 140 ARG A N 7
ATOM 15833 C CA . ARG A 1 123 ? -31.259 -0.892 20.330 1.00 0.00 140 ARG A CA 7
ATOM 15834 C C . ARG A 1 123 ? -32.035 -2.156 20.697 1.00 0.00 140 ARG A C 7
ATOM 15835 O O . ARG A 1 123 ? -31.923 -2.650 21.824 1.00 0.00 140 ARG A O 7
ATOM 15856 N N . GLN A 1 124 ? -32.814 -2.680 19.745 1.00 0.00 141 GLN A N 7
ATOM 15857 C CA . GLN A 1 124 ? -33.648 -3.863 19.975 1.00 0.00 141 GLN A CA 7
ATOM 15858 C C . GLN A 1 124 ? -34.720 -3.573 21.011 1.00 0.00 141 GLN A C 7
ATOM 15859 O O . GLN A 1 124 ? -34.751 -2.481 21.581 1.00 0.00 141 GLN A O 7
ATOM 15873 N N . TRP A 1 125 ? -35.617 -4.540 21.228 1.00 0.00 142 TRP A N 7
ATOM 15874 C CA . TRP A 1 125 ? -36.715 -4.394 22.197 1.00 0.00 142 TRP A CA 7
ATOM 15875 C C . TRP A 1 125 ? -37.495 -3.119 21.899 1.00 0.00 142 TRP A C 7
ATOM 15876 O O . TRP A 1 125 ? -37.289 -2.086 22.540 1.00 0.00 142 TRP A O 7
ATOM 15897 N N . SER A 1 126 ? -38.348 -3.202 20.871 1.00 0.00 143 SER A N 7
ATOM 15898 C CA . SER A 1 126 ? -39.126 -2.064 20.357 1.00 0.00 143 SER A CA 7
ATOM 15899 C C . SER A 1 126 ? -38.265 -1.220 19.408 1.00 0.00 143 SER A C 7
ATOM 15900 O O . SER A 1 126 ? -38.785 -0.502 18.553 1.00 0.00 143 SER A O 7
ATOM 15908 N N . LEU A 1 127 ? -36.940 -1.341 19.565 1.00 0.00 144 LEU A N 7
ATOM 15909 C CA . LEU A 1 127 ? -35.948 -0.649 18.717 1.00 0.00 144 LEU A CA 7
ATOM 15910 C C . LEU A 1 127 ? -36.175 0.861 18.698 1.00 0.00 144 LEU A C 7
ATOM 15911 O O . LEU A 1 127 ? -35.841 1.538 17.724 1.00 0.00 144 LEU A O 7
ATOM 15927 N N . ARG A 1 128 ? -36.714 1.383 19.779 1.00 0.00 145 ARG A N 7
ATOM 15928 C CA . ARG A 1 128 ? -36.984 2.798 19.877 1.00 0.00 145 ARG A CA 7
ATOM 15929 C C . ARG A 1 128 ? -35.925 3.469 20.745 1.00 0.00 145 ARG A C 7
ATOM 15930 O O . ARG A 1 128 ? -35.731 3.090 21.904 1.00 0.00 145 ARG A O 7
ATOM 15951 N N . PRO A 1 129 ? -35.207 4.454 20.187 1.00 0.00 146 PRO A N 7
ATOM 15952 C CA . PRO A 1 129 ? -34.168 5.176 20.918 1.00 0.00 146 PRO A CA 7
ATOM 15953 C C . PRO A 1 129 ? -34.760 6.081 21.992 1.00 0.00 146 PRO A C 7
ATOM 15954 O O . PRO A 1 129 ? -35.831 6.664 21.808 1.00 0.00 146 PRO A O 7
ATOM 15965 N N . ARG A 1 130 ? -34.067 6.190 23.109 1.00 0.00 147 ARG A N 7
ATOM 15966 C CA . ARG A 1 130 ? -34.531 7.015 24.204 1.00 0.00 147 ARG A CA 7
ATOM 15967 C C . ARG A 1 130 ? -34.200 8.480 23.949 1.00 0.00 147 ARG A C 7
ATOM 15968 O O . ARG A 1 130 ? -35.047 9.356 24.119 1.00 0.00 147 ARG A O 7
ATOM 15989 N N . GLY A 1 131 ? -32.970 8.738 23.538 1.00 0.00 148 GLY A N 7
ATOM 15990 C CA . GLY A 1 131 ? -32.557 10.092 23.260 1.00 0.00 148 GLY A CA 7
ATOM 15991 C C . GLY A 1 131 ? -31.095 10.318 23.561 1.00 0.00 148 GLY A C 7
ATOM 15992 O O . GLY A 1 131 ? -30.708 10.458 24.723 1.00 0.00 148 GLY A O 7
ATOM 15996 N N . SER A 1 132 ? -30.284 10.337 22.525 1.00 0.00 149 SER A N 7
ATOM 15997 C CA . SER A 1 132 ? -28.863 10.561 22.666 1.00 0.00 149 SER A CA 7
ATOM 15998 C C . SER A 1 132 ? -28.316 11.172 21.386 1.00 0.00 149 SER A C 7
ATOM 15999 O O . SER A 1 132 ? -28.618 10.703 20.284 1.00 0.00 149 SER A O 7
ATOM 16007 N N . LEU A 1 133 ? -27.537 12.226 21.525 1.00 0.00 150 LEU A N 7
ATOM 16008 C CA . LEU A 1 133 ? -26.970 12.905 20.380 1.00 0.00 150 LEU A CA 7
ATOM 16009 C C . LEU A 1 133 ? -25.456 12.817 20.393 1.00 0.00 150 LEU A C 7
ATOM 16010 O O . LEU A 1 133 ? -24.825 12.886 21.449 1.00 0.00 150 LEU A O 7
ATOM 16026 N N . ALA A 1 134 ? -24.878 12.650 19.220 1.00 0.00 151 ALA A N 7
ATOM 16027 C CA . ALA A 1 134 ? -23.432 12.639 19.074 1.00 0.00 151 ALA A CA 7
ATOM 16028 C C . ALA A 1 134 ? -22.976 13.990 18.551 1.00 0.00 151 ALA A C 7
ATOM 16029 O O . ALA A 1 134 ? -21.790 14.235 18.352 1.00 0.00 151 ALA A O 7
ATOM 16036 N N . THR A 1 135 ? -23.949 14.859 18.331 1.00 0.00 152 THR A N 7
ATOM 16037 C CA . THR A 1 135 ? -23.720 16.194 17.830 1.00 0.00 152 THR A CA 7
ATOM 16038 C C . THR A 1 135 ? -24.574 17.195 18.626 1.00 0.00 152 THR A C 7
ATOM 16039 O O . THR A 1 135 ? -24.925 16.934 19.778 1.00 0.00 152 THR A O 7
ATOM 16050 N N . PHE A 1 136 ? -24.936 18.309 18.007 1.00 0.00 153 PHE A N 7
ATOM 16051 C CA . PHE A 1 136 ? -25.708 19.337 18.678 1.00 0.00 153 PHE A CA 7
ATOM 16052 C C . PHE A 1 136 ? -26.917 19.643 17.851 1.00 0.00 153 PHE A C 7
ATOM 16053 O O . PHE A 1 136 ? -26.795 20.111 16.725 1.00 0.00 153 PHE A O 7
ATOM 16070 N N . GLU A 1 137 ? -28.092 19.343 18.403 1.00 0.00 154 GLU A N 7
ATOM 16071 C CA . GLU A 1 137 ? -29.347 19.480 17.671 1.00 0.00 154 GLU A CA 7
ATOM 16072 C C . GLU A 1 137 ? -29.327 18.562 16.456 1.00 0.00 154 GLU A C 7
ATOM 16073 O O . GLU A 1 137 ? -30.068 18.767 15.494 1.00 0.00 154 GLU A O 7
ATOM 16085 N N . THR A 1 138 ? -28.453 17.536 16.529 1.00 0.00 155 THR A N 7
ATOM 16086 C CA . THR A 1 138 ? -28.264 16.543 15.472 1.00 0.00 155 THR A CA 7
ATOM 16087 C C . THR A 1 138 ? -27.461 17.110 14.293 1.00 0.00 155 THR A C 7
ATOM 16088 O O . THR A 1 138 ? -26.591 16.434 13.732 1.00 0.00 155 THR A O 7
ATOM 16099 N N . GLU A 1 139 ? -27.724 18.345 13.964 1.00 0.00 156 GLU A N 7
ATOM 16100 C CA . GLU A 1 139 ? -27.088 19.005 12.841 1.00 0.00 156 GLU A CA 7
ATOM 16101 C C . GLU A 1 139 ? -26.195 20.132 13.326 1.00 0.00 156 GLU A C 7
ATOM 16102 O O . GLU A 1 139 ? -26.683 21.145 13.839 1.00 0.00 156 GLU A O 7
ATOM 16114 N N . ALA A 1 140 ? -24.899 19.966 13.157 1.00 0.00 157 ALA A N 7
ATOM 16115 C CA . ALA A 1 140 ? -23.945 20.966 13.584 1.00 0.00 157 ALA A CA 7
ATOM 16116 C C . ALA A 1 140 ? -22.671 20.884 12.765 1.00 0.00 157 ALA A C 7
ATOM 16117 O O . ALA A 1 140 ? -21.890 19.937 12.903 1.00 0.00 157 ALA A O 7
ATOM 16124 N N . GLU A 1 141 ? -22.467 21.858 11.904 1.00 0.00 158 GLU A N 7
ATOM 16125 C CA . GLU A 1 141 ? -21.267 21.900 11.095 1.00 0.00 158 GLU A CA 7
ATOM 16126 C C . GLU A 1 141 ? -20.167 22.651 11.818 1.00 0.00 158 GLU A C 7
ATOM 16127 O O . GLU A 1 141 ? -20.238 23.875 11.983 1.00 0.00 158 GLU A O 7
ATOM 16139 N N . ILE A 1 142 ? -19.172 21.919 12.274 1.00 0.00 159 ILE A N 7
ATOM 16140 C CA . ILE A 1 142 ? -18.035 22.506 12.956 1.00 0.00 159 ILE A CA 7
ATOM 16141 C C . ILE A 1 142 ? -16.754 22.171 12.209 1.00 0.00 159 ILE A C 7
ATOM 16142 O O . ILE A 1 142 ? -16.608 21.068 11.671 1.00 0.00 159 ILE A O 7
ATOM 16158 N N . ASP A 1 143 ? -15.850 23.114 12.153 1.00 0.00 160 ASP A N 7
ATOM 16159 C CA . ASP A 1 143 ? -14.589 22.919 11.469 1.00 0.00 160 ASP A CA 7
ATOM 16160 C C . ASP A 1 143 ? -13.454 22.777 12.470 1.00 0.00 160 ASP A C 7
ATOM 16161 O O . ASP A 1 143 ? -12.894 23.801 12.906 1.00 0.00 160 ASP A O 7
ATOM 16171 N N . ALA A 1 1 ? -27.408 4.913 -7.794 1.00 0.00 18 ALA A N 8
ATOM 16172 C CA . ALA A 1 1 ? -26.593 5.634 -6.798 1.00 0.00 18 ALA A CA 8
ATOM 16173 C C . ALA A 1 1 ? -25.539 4.714 -6.206 1.00 0.00 18 ALA A C 8
ATOM 16174 O O . ALA A 1 1 ? -25.822 3.560 -5.890 1.00 0.00 18 ALA A O 8
ATOM 16183 N N . ARG A 1 2 ? -24.325 5.216 -6.070 1.00 0.00 19 ARG A N 8
ATOM 16184 C CA . ARG A 1 2 ? -23.242 4.445 -5.485 1.00 0.00 19 ARG A CA 8
ATOM 16185 C C . ARG A 1 2 ? -23.131 4.730 -4.004 1.00 0.00 19 ARG A C 8
ATOM 16186 O O . ARG A 1 2 ? -23.460 5.827 -3.546 1.00 0.00 19 ARG A O 8
ATOM 16207 N N . SER A 1 3 ? -22.679 3.753 -3.262 1.00 0.00 20 SER A N 8
ATOM 16208 C CA . SER A 1 3 ? -22.543 3.887 -1.836 1.00 0.00 20 SER A CA 8
ATOM 16209 C C . SER A 1 3 ? -21.141 4.387 -1.478 1.00 0.00 20 SER A C 8
ATOM 16210 O O . SER A 1 3 ? -20.212 4.275 -2.286 1.00 0.00 20 SER A O 8
ATOM 16218 N N . PRO A 1 4 ? -20.964 4.957 -0.263 1.00 0.00 21 PRO A N 8
ATOM 16219 C CA . PRO A 1 4 ? -19.653 5.427 0.208 1.00 0.00 21 PRO A CA 8
ATOM 16220 C C . PRO A 1 4 ? -18.620 4.299 0.218 1.00 0.00 21 PRO A C 8
ATOM 16221 O O . PRO A 1 4 ? -17.412 4.547 0.216 1.00 0.00 21 PRO A O 8
ATOM 16232 N N . ALA A 1 5 ? -19.119 3.060 0.216 1.00 0.00 22 ALA A N 8
ATOM 16233 C CA . ALA A 1 5 ? -18.280 1.873 0.204 1.00 0.00 22 ALA A CA 8
ATOM 16234 C C . ALA A 1 5 ? -17.368 1.852 -1.020 1.00 0.00 22 ALA A C 8
ATOM 16235 O O . ALA A 1 5 ? -16.238 1.378 -0.949 1.00 0.00 22 ALA A O 8
ATOM 16242 N N . GLU A 1 6 ? -17.858 2.373 -2.138 1.00 0.00 23 GLU A N 8
ATOM 16243 C CA . GLU A 1 6 ? -17.063 2.430 -3.356 1.00 0.00 23 GLU A CA 8
ATOM 16244 C C . GLU A 1 6 ? -15.972 3.472 -3.212 1.00 0.00 23 GLU A C 8
ATOM 16245 O O . GLU A 1 6 ? -14.794 3.203 -3.465 1.00 0.00 23 GLU A O 8
ATOM 16257 N N . MET A 1 7 ? -16.383 4.654 -2.797 1.00 0.00 24 MET A N 8
ATOM 16258 C CA . MET A 1 7 ? -15.480 5.784 -2.579 1.00 0.00 24 MET A CA 8
ATOM 16259 C C . MET A 1 7 ? -14.299 5.397 -1.692 1.00 0.00 24 MET A C 8
ATOM 16260 O O . MET A 1 7 ? -13.136 5.641 -2.043 1.00 0.00 24 MET A O 8
ATOM 16274 N N . VAL A 1 8 ? -14.591 4.784 -0.551 1.00 0.00 25 VAL A N 8
ATOM 16275 C CA . VAL A 1 8 ? -13.544 4.394 0.378 1.00 0.00 25 VAL A CA 8
ATOM 16276 C C . VAL A 1 8 ? -12.692 3.256 -0.190 1.00 0.00 25 VAL A C 8
ATOM 16277 O O . VAL A 1 8 ? -11.479 3.244 -0.021 1.00 0.00 25 VAL A O 8
ATOM 16290 N N . LEU A 1 9 ? -13.328 2.334 -0.904 1.00 0.00 26 LEU A N 8
ATOM 16291 C CA . LEU A 1 9 ? -12.633 1.193 -1.482 1.00 0.00 26 LEU A CA 8
ATOM 16292 C C . LEU A 1 9 ? -11.568 1.662 -2.469 1.00 0.00 26 LEU A C 8
ATOM 16293 O O . LEU A 1 9 ? -10.442 1.168 -2.459 1.00 0.00 26 LEU A O 8
ATOM 16309 N N . GLU A 1 10 ? -11.919 2.638 -3.300 1.00 0.00 27 GLU A N 8
ATOM 16310 C CA . GLU A 1 10 ? -10.988 3.189 -4.259 1.00 0.00 27 GLU A CA 8
ATOM 16311 C C . GLU A 1 10 ? -9.871 3.912 -3.539 1.00 0.00 27 GLU A C 8
ATOM 16312 O O . GLU A 1 10 ? -8.747 3.918 -3.987 1.00 0.00 27 GLU A O 8
ATOM 16324 N N . THR A 1 11 ? -10.202 4.507 -2.407 1.00 0.00 28 THR A N 8
ATOM 16325 C CA . THR A 1 11 ? -9.225 5.223 -1.602 1.00 0.00 28 THR A CA 8
ATOM 16326 C C . THR A 1 11 ? -8.162 4.259 -1.045 1.00 0.00 28 THR A C 8
ATOM 16327 O O . THR A 1 11 ? -6.961 4.539 -1.102 1.00 0.00 28 THR A O 8
ATOM 16338 N N . LEU A 1 12 ? -8.605 3.107 -0.558 1.00 0.00 29 LEU A N 8
ATOM 16339 C CA . LEU A 1 12 ? -7.684 2.117 -0.011 1.00 0.00 29 LEU A CA 8
ATOM 16340 C C . LEU A 1 12 ? -6.933 1.424 -1.131 1.00 0.00 29 LEU A C 8
ATOM 16341 O O . LEU A 1 12 ? -5.737 1.161 -1.021 1.00 0.00 29 LEU A O 8
ATOM 16357 N N . MET A 1 13 ? -7.632 1.166 -2.227 1.00 0.00 30 MET A N 8
ATOM 16358 C CA . MET A 1 13 ? -7.037 0.518 -3.389 1.00 0.00 30 MET A CA 8
ATOM 16359 C C . MET A 1 13 ? -6.127 1.461 -4.136 1.00 0.00 30 MET A C 8
ATOM 16360 O O . MET A 1 13 ? -5.321 1.043 -4.947 1.00 0.00 30 MET A O 8
ATOM 16374 N N . MET A 1 14 ? -6.242 2.727 -3.836 1.00 0.00 31 MET A N 8
ATOM 16375 C CA . MET A 1 14 ? -5.429 3.740 -4.486 1.00 0.00 31 MET A CA 8
ATOM 16376 C C . MET A 1 14 ? -4.089 3.791 -3.794 1.00 0.00 31 MET A C 8
ATOM 16377 O O . MET A 1 14 ? -3.039 3.863 -4.437 1.00 0.00 31 MET A O 8
ATOM 16391 N N . GLU A 1 15 ? -4.132 3.706 -2.471 1.00 0.00 32 GLU A N 8
ATOM 16392 C CA . GLU A 1 15 ? -2.933 3.706 -1.670 1.00 0.00 32 GLU A CA 8
ATOM 16393 C C . GLU A 1 15 ? -2.228 2.387 -1.819 1.00 0.00 32 GLU A C 8
ATOM 16394 O O . GLU A 1 15 ? -1.022 2.338 -2.014 1.00 0.00 32 GLU A O 8
ATOM 16406 N N . LEU A 1 16 ? -2.995 1.312 -1.741 1.00 0.00 33 LEU A N 8
ATOM 16407 C CA . LEU A 1 16 ? -2.453 -0.018 -1.905 1.00 0.00 33 LEU A CA 8
ATOM 16408 C C . LEU A 1 16 ? -1.735 -0.142 -3.235 1.00 0.00 33 LEU A C 8
ATOM 16409 O O . LEU A 1 16 ? -0.630 -0.652 -3.300 1.00 0.00 33 LEU A O 8
ATOM 16425 N N . THR A 1 17 ? -2.356 0.361 -4.280 1.00 0.00 34 THR A N 8
ATOM 16426 C CA . THR A 1 17 ? -1.780 0.261 -5.611 1.00 0.00 34 THR A CA 8
ATOM 16427 C C . THR A 1 17 ? -0.546 1.148 -5.763 1.00 0.00 34 THR A C 8
ATOM 16428 O O . THR A 1 17 ? 0.528 0.670 -6.145 1.00 0.00 34 THR A O 8
ATOM 16439 N N . GLY A 1 18 ? -0.700 2.430 -5.450 1.00 0.00 35 GLY A N 8
ATOM 16440 C CA . GLY A 1 18 ? 0.383 3.368 -5.585 1.00 0.00 35 GLY A CA 8
ATOM 16441 C C . GLY A 1 18 ? 1.564 2.986 -4.760 1.00 0.00 35 GLY A C 8
ATOM 16442 O O . GLY A 1 18 ? 2.694 3.155 -5.182 1.00 0.00 35 GLY A O 8
ATOM 16446 N N . GLN A 1 19 ? 1.306 2.424 -3.599 1.00 0.00 36 GLN A N 8
ATOM 16447 C CA . GLN A 1 19 ? 2.365 2.038 -2.717 1.00 0.00 36 GLN A CA 8
ATOM 16448 C C . GLN A 1 19 ? 2.938 0.689 -3.095 1.00 0.00 36 GLN A C 8
ATOM 16449 O O . GLN A 1 19 ? 4.102 0.435 -2.865 1.00 0.00 36 GLN A O 8
ATOM 16463 N N . MET A 1 20 ? 2.115 -0.182 -3.665 1.00 0.00 37 MET A N 8
ATOM 16464 C CA . MET A 1 20 ? 2.597 -1.484 -4.126 1.00 0.00 37 MET A CA 8
ATOM 16465 C C . MET A 1 20 ? 3.544 -1.298 -5.289 1.00 0.00 37 MET A C 8
ATOM 16466 O O . MET A 1 20 ? 4.584 -1.956 -5.383 1.00 0.00 37 MET A O 8
ATOM 16480 N N . ARG A 1 21 ? 3.190 -0.379 -6.157 1.00 0.00 38 ARG A N 8
ATOM 16481 C CA . ARG A 1 21 ? 4.019 -0.073 -7.304 1.00 0.00 38 ARG A CA 8
ATOM 16482 C C . ARG A 1 21 ? 5.237 0.724 -6.846 1.00 0.00 38 ARG A C 8
ATOM 16483 O O . ARG A 1 21 ? 6.365 0.430 -7.243 1.00 0.00 38 ARG A O 8
ATOM 16504 N N . GLU A 1 22 ? 4.992 1.743 -6.010 1.00 0.00 39 GLU A N 8
ATOM 16505 C CA . GLU A 1 22 ? 6.068 2.523 -5.387 1.00 0.00 39 GLU A CA 8
ATOM 16506 C C . GLU A 1 22 ? 7.069 1.587 -4.728 1.00 0.00 39 GLU A C 8
ATOM 16507 O O . GLU A 1 22 ? 8.278 1.717 -4.911 1.00 0.00 39 GLU A O 8
ATOM 16519 N N . ALA A 1 23 ? 6.544 0.629 -3.971 1.00 0.00 40 ALA A N 8
ATOM 16520 C CA . ALA A 1 23 ? 7.373 -0.347 -3.276 1.00 0.00 40 ALA A CA 8
ATOM 16521 C C . ALA A 1 23 ? 8.232 -1.127 -4.246 1.00 0.00 40 ALA A C 8
ATOM 16522 O O . ALA A 1 23 ? 9.408 -1.360 -3.986 1.00 0.00 40 ALA A O 8
ATOM 16529 N N . GLU A 1 24 ? 7.649 -1.523 -5.369 1.00 0.00 41 GLU A N 8
ATOM 16530 C CA . GLU A 1 24 ? 8.387 -2.268 -6.377 1.00 0.00 41 GLU A CA 8
ATOM 16531 C C . GLU A 1 24 ? 9.504 -1.407 -6.948 1.00 0.00 41 GLU A C 8
ATOM 16532 O O . GLU A 1 24 ? 10.658 -1.829 -7.011 1.00 0.00 41 GLU A O 8
ATOM 16544 N N . ARG A 1 25 ? 9.147 -0.190 -7.336 1.00 0.00 42 ARG A N 8
ATOM 16545 C CA . ARG A 1 25 ? 10.093 0.767 -7.895 1.00 0.00 42 ARG A CA 8
ATOM 16546 C C . ARG A 1 25 ? 11.256 0.994 -6.938 1.00 0.00 42 ARG A C 8
ATOM 16547 O O . ARG A 1 25 ? 12.419 0.895 -7.323 1.00 0.00 42 ARG A O 8
ATOM 16568 N N . GLN A 1 26 ? 10.927 1.256 -5.687 1.00 0.00 43 GLN A N 8
ATOM 16569 C CA . GLN A 1 26 ? 11.918 1.561 -4.674 1.00 0.00 43 GLN A CA 8
ATOM 16570 C C . GLN A 1 26 ? 12.830 0.382 -4.388 1.00 0.00 43 GLN A C 8
ATOM 16571 O O . GLN A 1 26 ? 14.020 0.570 -4.169 1.00 0.00 43 GLN A O 8
ATOM 16585 N N . GLN A 1 27 ? 12.285 -0.835 -4.389 1.00 0.00 44 GLN A N 8
ATOM 16586 C CA . GLN A 1 27 ? 13.116 -2.013 -4.160 1.00 0.00 44 GLN A CA 8
ATOM 16587 C C . GLN A 1 27 ? 14.117 -2.177 -5.292 1.00 0.00 44 GLN A C 8
ATOM 16588 O O . GLN A 1 27 ? 15.267 -2.569 -5.071 1.00 0.00 44 GLN A O 8
ATOM 16602 N N . ARG A 1 28 ? 13.680 -1.853 -6.506 1.00 0.00 45 ARG A N 8
ATOM 16603 C CA . ARG A 1 28 ? 14.550 -1.947 -7.670 1.00 0.00 45 ARG A CA 8
ATOM 16604 C C . ARG A 1 28 ? 15.658 -0.906 -7.570 1.00 0.00 45 ARG A C 8
ATOM 16605 O O . ARG A 1 28 ? 16.838 -1.215 -7.761 1.00 0.00 45 ARG A O 8
ATOM 16626 N N . GLU A 1 29 ? 15.272 0.329 -7.241 1.00 0.00 46 GLU A N 8
ATOM 16627 C CA . GLU A 1 29 ? 16.231 1.417 -7.088 1.00 0.00 46 GLU A CA 8
ATOM 16628 C C . GLU A 1 29 ? 17.199 1.103 -5.957 1.00 0.00 46 GLU A C 8
ATOM 16629 O O . GLU A 1 29 ? 18.399 1.302 -6.085 1.00 0.00 46 GLU A O 8
ATOM 16641 N N . ARG A 1 30 ? 16.653 0.603 -4.855 1.00 0.00 47 ARG A N 8
ATOM 16642 C CA . ARG A 1 30 ? 17.425 0.214 -3.677 1.00 0.00 47 ARG A CA 8
ATOM 16643 C C . ARG A 1 30 ? 18.538 -0.767 -4.047 1.00 0.00 47 ARG A C 8
ATOM 16644 O O . ARG A 1 30 ? 19.692 -0.593 -3.653 1.00 0.00 47 ARG A O 8
ATOM 16665 N N . SER A 1 31 ? 18.183 -1.787 -4.817 1.00 0.00 48 SER A N 8
ATOM 16666 C CA . SER A 1 31 ? 19.138 -2.802 -5.244 1.00 0.00 48 SER A CA 8
ATOM 16667 C C . SER A 1 31 ? 20.197 -2.183 -6.151 1.00 0.00 48 SER A C 8
ATOM 16668 O O . SER A 1 31 ? 21.375 -2.545 -6.101 1.00 0.00 48 SER A O 8
ATOM 16676 N N . ASN A 1 32 ? 19.768 -1.237 -6.954 1.00 0.00 49 ASN A N 8
ATOM 16677 C CA . ASN A 1 32 ? 20.645 -0.536 -7.874 1.00 0.00 49 ASN A CA 8
ATOM 16678 C C . ASN A 1 32 ? 21.567 0.437 -7.127 1.00 0.00 49 ASN A C 8
ATOM 16679 O O . ASN A 1 32 ? 22.678 0.714 -7.569 1.00 0.00 49 ASN A O 8
ATOM 16690 N N . ALA A 1 33 ? 21.098 0.931 -5.992 1.00 0.00 50 ALA A N 8
ATOM 16691 C CA . ALA A 1 33 ? 21.860 1.880 -5.183 1.00 0.00 50 ALA A CA 8
ATOM 16692 C C . ALA A 1 33 ? 22.977 1.182 -4.438 1.00 0.00 50 ALA A C 8
ATOM 16693 O O . ALA A 1 33 ? 24.117 1.653 -4.404 1.00 0.00 50 ALA A O 8
ATOM 16700 N N . VAL A 1 34 ? 22.644 0.062 -3.841 1.00 0.00 51 VAL A N 8
ATOM 16701 C CA . VAL A 1 34 ? 23.624 -0.738 -3.124 1.00 0.00 51 VAL A CA 8
ATOM 16702 C C . VAL A 1 34 ? 24.566 -1.424 -4.116 1.00 0.00 51 VAL A C 8
ATOM 16703 O O . VAL A 1 34 ? 25.697 -1.770 -3.782 1.00 0.00 51 VAL A O 8
ATOM 16716 N N . ARG A 1 35 ? 24.075 -1.584 -5.345 1.00 0.00 52 ARG A N 8
ATOM 16717 C CA . ARG A 1 35 ? 24.838 -2.151 -6.463 1.00 0.00 52 ARG A CA 8
ATOM 16718 C C . ARG A 1 35 ? 25.214 -3.610 -6.225 1.00 0.00 52 ARG A C 8
ATOM 16719 O O . ARG A 1 35 ? 26.073 -3.921 -5.394 1.00 0.00 52 ARG A O 8
ATOM 16740 N N . LYS A 1 36 ? 24.549 -4.501 -6.968 1.00 0.00 53 LYS A N 8
ATOM 16741 C CA . LYS A 1 36 ? 24.766 -5.960 -6.895 1.00 0.00 53 LYS A CA 8
ATOM 16742 C C . LYS A 1 36 ? 24.118 -6.561 -5.647 1.00 0.00 53 LYS A C 8
ATOM 16743 O O . LYS A 1 36 ? 24.057 -7.780 -5.502 1.00 0.00 53 LYS A O 8
ATOM 16762 N N . VAL A 1 37 ? 23.625 -5.677 -4.764 1.00 0.00 54 VAL A N 8
ATOM 16763 C CA . VAL A 1 37 ? 22.939 -6.036 -3.505 1.00 0.00 54 VAL A CA 8
ATOM 16764 C C . VAL A 1 37 ? 23.820 -6.883 -2.565 1.00 0.00 54 VAL A C 8
ATOM 16765 O O . VAL A 1 37 ? 24.882 -7.379 -2.951 1.00 0.00 54 VAL A O 8
ATOM 16778 N N . CYS A 1 38 ? 23.389 -7.003 -1.325 1.00 0.00 55 CYS A N 8
ATOM 16779 C CA . CYS A 1 38 ? 24.091 -7.805 -0.351 1.00 0.00 55 CYS A CA 8
ATOM 16780 C C . CYS A 1 38 ? 23.546 -9.223 -0.378 1.00 0.00 55 CYS A C 8
ATOM 16781 O O . CYS A 1 38 ? 22.417 -9.474 0.061 1.00 0.00 55 CYS A O 8
ATOM 16789 N N . THR A 1 39 ? 24.339 -10.133 -0.917 1.00 0.00 56 THR A N 8
ATOM 16790 C CA . THR A 1 39 ? 23.948 -11.520 -1.053 1.00 0.00 56 THR A CA 8
ATOM 16791 C C . THR A 1 39 ? 23.563 -12.126 0.296 1.00 0.00 56 THR A C 8
ATOM 16792 O O . THR A 1 39 ? 24.351 -12.113 1.248 1.00 0.00 56 THR A O 8
ATOM 16803 N N . GLY A 1 40 ? 22.344 -12.630 0.373 1.00 0.00 57 GLY A N 8
ATOM 16804 C CA . GLY A 1 40 ? 21.872 -13.239 1.592 1.00 0.00 57 GLY A CA 8
ATOM 16805 C C . GLY A 1 40 ? 20.689 -12.501 2.168 1.00 0.00 57 GLY A C 8
ATOM 16806 O O . GLY A 1 40 ? 19.864 -13.096 2.863 1.00 0.00 57 GLY A O 8
ATOM 16810 N N . VAL A 1 41 ? 20.604 -11.199 1.865 1.00 0.00 58 VAL A N 8
ATOM 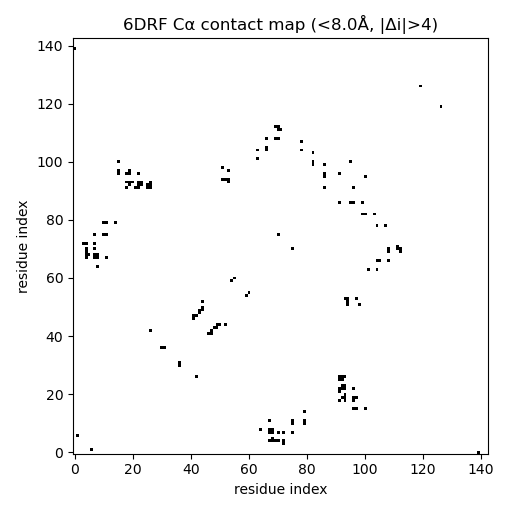16811 C CA . VAL A 1 41 ? 19.519 -10.331 2.350 1.00 0.00 58 VAL A CA 8
ATOM 16812 C C . VAL A 1 41 ? 19.623 -10.108 3.869 1.00 0.00 58 VAL A C 8
ATOM 16813 O O . VAL A 1 41 ? 19.832 -11.048 4.640 1.00 0.00 58 VAL A O 8
ATOM 16826 N N . ASP A 1 42 ? 19.473 -8.863 4.290 1.00 0.00 59 ASP A N 8
ATOM 16827 C CA . ASP A 1 42 ? 19.618 -8.517 5.706 1.00 0.00 59 ASP A CA 8
ATOM 16828 C C . ASP A 1 42 ? 18.350 -8.818 6.498 1.00 0.00 59 ASP A C 8
ATOM 16829 O O . ASP A 1 42 ? 18.391 -8.995 7.715 1.00 0.00 59 ASP A O 8
ATOM 16838 N N . TYR A 1 43 ? 17.233 -8.889 5.807 1.00 0.00 60 TYR A N 8
ATOM 16839 C CA . TYR A 1 43 ? 15.960 -9.174 6.456 1.00 0.00 60 TYR A CA 8
ATOM 16840 C C . TYR A 1 43 ? 15.807 -10.656 6.732 1.00 0.00 60 TYR A C 8
ATOM 16841 O O . TYR A 1 43 ? 15.251 -11.397 5.917 1.00 0.00 60 TYR A O 8
ATOM 16859 N N . SER A 1 44 ? 16.303 -11.079 7.878 1.00 0.00 61 SER A N 8
ATOM 16860 C CA . SER A 1 44 ? 16.249 -12.473 8.279 1.00 0.00 61 SER A CA 8
ATOM 16861 C C . SER A 1 44 ? 14.809 -12.936 8.479 1.00 0.00 61 SER A C 8
ATOM 16862 O O . SER A 1 44 ? 14.481 -14.097 8.245 1.00 0.00 61 SER A O 8
ATOM 16870 N N . TRP A 1 45 ? 13.959 -12.014 8.880 1.00 0.00 62 TRP A N 8
ATOM 16871 C CA . TRP A 1 45 ? 12.564 -12.324 9.170 1.00 0.00 62 TRP A CA 8
ATOM 16872 C C . TRP A 1 45 ? 11.687 -12.270 7.922 1.00 0.00 62 TRP A C 8
ATOM 16873 O O . TRP A 1 45 ? 10.514 -12.636 7.962 1.00 0.00 62 TRP A O 8
ATOM 16894 N N . LEU A 1 46 ? 12.251 -11.827 6.819 1.00 0.00 63 LEU A N 8
ATOM 16895 C CA . LEU A 1 46 ? 11.487 -11.725 5.584 1.00 0.00 63 LEU A CA 8
ATOM 16896 C C . LEU A 1 46 ? 11.971 -12.713 4.548 1.00 0.00 63 LEU A C 8
ATOM 16897 O O . LEU A 1 46 ? 11.169 -13.394 3.911 1.00 0.00 63 LEU A O 8
ATOM 16913 N N . ALA A 1 47 ? 13.286 -12.780 4.380 1.00 0.00 64 ALA A N 8
ATOM 16914 C CA . ALA A 1 47 ? 13.919 -13.681 3.405 1.00 0.00 64 ALA A CA 8
ATOM 16915 C C . ALA A 1 47 ? 13.428 -13.399 1.980 1.00 0.00 64 ALA A C 8
ATOM 16916 O O . ALA A 1 47 ? 13.456 -14.273 1.113 1.00 0.00 64 ALA A O 8
ATOM 16923 N N . SER A 1 48 ? 12.999 -12.170 1.745 1.00 0.00 65 SER A N 8
ATOM 16924 C CA . SER A 1 48 ? 12.510 -11.766 0.444 1.00 0.00 65 SER A CA 8
ATOM 16925 C C . SER A 1 48 ? 13.675 -11.276 -0.424 1.00 0.00 65 SER A C 8
ATOM 16926 O O . SER A 1 48 ? 14.844 -11.492 -0.090 1.00 0.00 65 SER A O 8
ATOM 16934 N N . THR A 1 49 ? 13.352 -10.627 -1.518 1.00 0.00 66 THR A N 8
ATOM 16935 C CA . THR A 1 49 ? 14.341 -10.118 -2.434 1.00 0.00 66 THR A CA 8
ATOM 16936 C C . THR A 1 49 ? 13.835 -8.799 -3.042 1.00 0.00 66 THR A C 8
ATOM 16937 O O . THR A 1 49 ? 12.629 -8.597 -3.157 1.00 0.00 66 THR A O 8
ATOM 16948 N N . PRO A 1 50 ? 14.744 -7.868 -3.411 1.00 0.00 67 PRO A N 8
ATOM 16949 C CA . PRO A 1 50 ? 14.360 -6.571 -4.008 1.00 0.00 67 PRO A CA 8
ATOM 16950 C C . PRO A 1 50 ? 13.732 -6.716 -5.397 1.00 0.00 67 PRO A C 8
ATOM 16951 O O . PRO A 1 50 ? 13.295 -5.737 -6.003 1.00 0.00 67 PRO A O 8
ATOM 16962 N N . ASP A 1 51 ? 13.699 -7.937 -5.888 1.00 0.00 68 ASP A N 8
ATOM 16963 C CA . ASP A 1 51 ? 13.110 -8.240 -7.188 1.00 0.00 68 ASP A CA 8
ATOM 16964 C C . ASP A 1 51 ? 11.710 -8.804 -7.005 1.00 0.00 68 ASP A C 8
ATOM 16965 O O . ASP A 1 51 ? 11.174 -9.481 -7.888 1.00 0.00 68 ASP A O 8
ATOM 16974 N N . SER A 1 52 ? 11.117 -8.512 -5.867 1.00 0.00 69 SER A N 8
ATOM 16975 C CA . SER A 1 52 ? 9.815 -9.029 -5.532 1.00 0.00 69 SER A CA 8
ATOM 16976 C C . SER A 1 52 ? 8.684 -8.175 -6.106 1.00 0.00 69 SER A C 8
ATOM 16977 O O . SER A 1 52 ? 8.499 -7.015 -5.729 1.00 0.00 69 SER A O 8
ATOM 16985 N N . THR A 1 53 ? 7.954 -8.750 -7.029 1.00 0.00 70 THR A N 8
ATOM 16986 C CA . THR A 1 53 ? 6.781 -8.124 -7.572 1.00 0.00 70 THR A CA 8
ATOM 16987 C C . THR A 1 53 ? 5.566 -8.897 -7.099 1.00 0.00 70 THR A C 8
ATOM 16988 O O . THR A 1 53 ? 5.447 -10.101 -7.343 1.00 0.00 70 THR A O 8
ATOM 16999 N N . TYR A 1 54 ? 4.699 -8.222 -6.409 1.00 0.00 71 TYR A N 8
ATOM 17000 C CA . TYR A 1 54 ? 3.519 -8.835 -5.865 1.00 0.00 71 TYR A CA 8
ATOM 17001 C C . TYR A 1 54 ? 2.295 -8.403 -6.647 1.00 0.00 71 TYR A C 8
ATOM 17002 O O . TYR A 1 54 ? 2.278 -7.331 -7.256 1.00 0.00 71 TYR A O 8
ATOM 17020 N N . ASP A 1 55 ? 1.297 -9.243 -6.654 1.00 0.00 72 ASP A N 8
ATOM 17021 C CA . ASP A 1 55 ? 0.070 -8.966 -7.343 1.00 0.00 72 ASP A CA 8
ATOM 17022 C C . ASP A 1 55 ? -1.081 -9.345 -6.444 1.00 0.00 72 ASP A C 8
ATOM 17023 O O . ASP A 1 55 ? -1.080 -10.429 -5.857 1.00 0.00 72 ASP A O 8
ATOM 17032 N N . LEU A 1 56 ? -2.035 -8.453 -6.313 1.00 0.00 73 LEU A N 8
ATOM 17033 C CA . LEU A 1 56 ? -3.178 -8.669 -5.464 1.00 0.00 73 LEU A CA 8
ATOM 17034 C C . LEU A 1 56 ? -3.922 -9.920 -5.893 1.00 0.00 73 LEU A C 8
ATOM 17035 O O . LEU A 1 56 ? -4.392 -10.023 -7.035 1.00 0.00 73 LEU A O 8
ATOM 17051 N N . SER A 1 57 ? -4.011 -10.862 -4.994 1.00 0.00 74 SER A N 8
ATOM 17052 C CA . SER A 1 57 ? -4.654 -12.114 -5.267 1.00 0.00 74 SER A CA 8
ATOM 17053 C C . SER A 1 57 ? -6.159 -11.903 -5.382 1.00 0.00 74 SER A C 8
ATOM 17054 O O . SER A 1 57 ? -6.721 -11.099 -4.656 1.00 0.00 74 SER A O 8
ATOM 17062 N N . PRO A 1 58 ? -6.825 -12.610 -6.308 1.00 0.00 75 PRO A N 8
ATOM 17063 C CA . PRO A 1 58 ? -8.282 -12.502 -6.496 1.00 0.00 75 PRO A CA 8
ATOM 17064 C C . PRO A 1 58 ? -9.044 -12.710 -5.190 1.00 0.00 75 PRO A C 8
ATOM 17065 O O . PRO A 1 58 ? -10.059 -12.063 -4.931 1.00 0.00 75 PRO A O 8
ATOM 17076 N N . ILE A 1 59 ? -8.526 -13.597 -4.363 1.00 0.00 76 ILE A N 8
ATOM 17077 C CA . ILE A 1 59 ? -9.136 -13.891 -3.073 1.00 0.00 76 ILE A CA 8
ATOM 17078 C C . ILE A 1 59 ? -8.859 -12.755 -2.102 1.00 0.00 76 ILE A C 8
ATOM 17079 O O . ILE A 1 59 ? -9.747 -12.282 -1.400 1.00 0.00 76 ILE A O 8
ATOM 17095 N N . GLU A 1 60 ? -7.618 -12.326 -2.095 1.00 0.00 77 GLU A N 8
ATOM 17096 C CA . GLU A 1 60 ? -7.147 -11.236 -1.271 1.00 0.00 77 GLU A CA 8
ATOM 17097 C C . GLU A 1 60 ? -7.927 -9.977 -1.606 1.00 0.00 77 GLU A C 8
ATOM 17098 O O . GLU A 1 60 ? -8.318 -9.215 -0.726 1.00 0.00 77 GLU A O 8
ATOM 17110 N N . ARG A 1 61 ? -8.168 -9.799 -2.890 1.00 0.00 78 ARG A N 8
ATOM 17111 C CA . ARG A 1 61 ? -8.954 -8.694 -3.405 1.00 0.00 78 ARG A CA 8
ATOM 17112 C C . ARG A 1 61 ? -10.336 -8.692 -2.787 1.00 0.00 78 ARG A C 8
ATOM 17113 O O . ARG A 1 61 ? -10.742 -7.720 -2.166 1.00 0.00 78 ARG A O 8
ATOM 17134 N N . LEU A 1 62 ? -11.035 -9.793 -2.957 1.00 0.00 79 LEU A N 8
ATOM 17135 C CA . LEU A 1 62 ? -12.390 -9.944 -2.433 1.00 0.00 79 LEU A CA 8
ATOM 17136 C C . LEU A 1 62 ? -12.431 -9.722 -0.923 1.00 0.00 79 LEU A C 8
ATOM 17137 O O . LEU A 1 62 ? -13.340 -9.071 -0.410 1.00 0.00 79 LEU A O 8
ATOM 17153 N N . GLN A 1 63 ? -11.438 -10.258 -0.221 1.00 0.00 80 GLN A N 8
ATOM 17154 C CA . GLN A 1 63 ? -11.352 -10.086 1.227 1.00 0.00 80 GLN A CA 8
ATOM 17155 C C . GLN A 1 63 ? -11.233 -8.605 1.561 1.00 0.00 80 GLN A C 8
ATOM 17156 O O . GLN A 1 63 ? -11.903 -8.096 2.456 1.00 0.00 80 GLN A O 8
ATOM 17170 N N . LEU A 1 64 ? -10.382 -7.929 0.816 1.00 0.00 81 LEU A N 8
ATOM 17171 C CA . LEU A 1 64 ? -10.151 -6.512 0.986 1.00 0.00 81 LEU A CA 8
ATOM 17172 C C . LEU A 1 64 ? -11.375 -5.707 0.616 1.00 0.00 81 LEU A C 8
ATOM 17173 O O . LEU A 1 64 ? -11.658 -4.692 1.232 1.00 0.00 81 LEU A O 8
ATOM 17189 N N . GLU A 1 65 ? -12.104 -6.154 -0.384 1.00 0.00 82 GLU A N 8
ATOM 17190 C CA . GLU A 1 65 ? -13.306 -5.465 -0.785 1.00 0.00 82 GLU A CA 8
ATOM 17191 C C . GLU A 1 65 ? -14.359 -5.595 0.280 1.00 0.00 82 GLU A C 8
ATOM 17192 O O . GLU A 1 65 ? -15.037 -4.634 0.619 1.00 0.00 82 GLU A O 8
ATOM 17204 N N . ASP A 1 66 ? -14.450 -6.782 0.829 1.00 0.00 83 ASP A N 8
ATOM 17205 C CA . ASP A 1 66 ? -15.430 -7.099 1.845 1.00 0.00 83 ASP A CA 8
ATOM 17206 C C . ASP A 1 66 ? -15.220 -6.238 3.068 1.00 0.00 83 ASP A C 8
ATOM 17207 O O . ASP A 1 66 ? -16.164 -5.650 3.616 1.00 0.00 83 ASP A O 8
ATOM 17216 N N . VAL A 1 67 ? -13.976 -6.132 3.470 1.00 0.00 84 VAL A N 8
ATOM 17217 C CA . VAL A 1 67 ? -13.634 -5.359 4.649 1.00 0.00 84 VAL A CA 8
ATOM 17218 C C . VAL A 1 67 ? -13.767 -3.859 4.411 1.00 0.00 84 VAL A C 8
ATOM 17219 O O . VAL A 1 67 ? -14.190 -3.129 5.296 1.00 0.00 84 VAL A O 8
ATOM 17232 N N . CYS A 1 68 ? -13.426 -3.416 3.213 1.00 0.00 85 CYS A N 8
ATOM 17233 C CA . CYS A 1 68 ? -13.509 -2.005 2.860 1.00 0.00 85 CYS A CA 8
ATOM 17234 C C . CYS A 1 68 ? -14.959 -1.563 2.777 1.00 0.00 85 CYS A C 8
ATOM 17235 O O . CYS A 1 68 ? -15.309 -0.459 3.189 1.00 0.00 85 CYS A O 8
ATOM 17243 N N . VAL A 1 69 ? -15.803 -2.437 2.246 1.00 0.00 86 VAL A N 8
ATOM 17244 C CA . VAL A 1 69 ? -17.225 -2.169 2.163 1.00 0.00 86 VAL A CA 8
ATOM 17245 C C . VAL A 1 69 ? -17.818 -2.009 3.566 1.00 0.00 86 VAL A C 8
ATOM 17246 O O . VAL A 1 69 ? -18.755 -1.228 3.777 1.00 0.00 86 VAL A O 8
ATOM 17259 N N . LYS A 1 70 ? -17.248 -2.723 4.529 1.00 0.00 87 LYS A N 8
ATOM 17260 C CA . LYS A 1 70 ? -17.724 -2.643 5.900 1.00 0.00 87 LYS A CA 8
ATOM 17261 C C . LYS A 1 70 ? -17.021 -1.527 6.694 1.00 0.00 87 LYS A C 8
ATOM 17262 O O . LYS A 1 70 ? -17.167 -1.443 7.909 1.00 0.00 87 LYS A O 8
ATOM 17281 N N . ILE A 1 71 ? -16.289 -0.666 6.010 1.00 0.00 88 ILE A N 8
ATOM 17282 C CA . ILE A 1 71 ? -15.625 0.447 6.665 1.00 0.00 88 ILE A CA 8
ATOM 17283 C C . ILE A 1 71 ? -16.483 1.696 6.531 1.00 0.00 88 ILE A C 8
ATOM 17284 O O . ILE A 1 71 ? -17.099 1.930 5.486 1.00 0.00 88 ILE A O 8
ATOM 17300 N N . HIS A 1 72 ? -16.552 2.479 7.590 1.00 0.00 89 HIS A N 8
ATOM 17301 C CA . HIS A 1 72 ? -17.351 3.696 7.592 1.00 0.00 89 HIS A CA 8
ATOM 17302 C C . HIS A 1 72 ? -16.620 4.820 6.860 1.00 0.00 89 HIS A C 8
ATOM 17303 O O . HIS A 1 72 ? -15.393 4.920 6.935 1.00 0.00 89 HIS A O 8
ATOM 17317 N N . PRO A 1 73 ? -17.384 5.686 6.165 1.00 0.00 90 PRO A N 8
ATOM 17318 C CA . PRO A 1 73 ? -16.851 6.789 5.347 1.00 0.00 90 PRO A CA 8
ATOM 17319 C C . PRO A 1 73 ? -15.647 7.537 5.951 1.00 0.00 90 PRO A C 8
ATOM 17320 O O . PRO A 1 73 ? -14.549 7.503 5.393 1.00 0.00 90 PRO A O 8
ATOM 17331 N N . SER A 1 74 ? -15.840 8.185 7.096 1.00 0.00 91 SER A N 8
ATOM 17332 C CA . SER A 1 74 ? -14.812 9.042 7.681 1.00 0.00 91 SER A CA 8
ATOM 17333 C C . SER A 1 74 ? -13.646 8.267 8.315 1.00 0.00 91 SER A C 8
ATOM 17334 O O . SER A 1 74 ? -12.616 8.856 8.635 1.00 0.00 91 SER A O 8
ATOM 17342 N N . TYR A 1 75 ? -13.799 6.966 8.491 1.00 0.00 92 TYR A N 8
ATOM 17343 C CA . TYR A 1 75 ? -12.748 6.164 9.121 1.00 0.00 92 TYR A CA 8
ATOM 17344 C C . TYR A 1 75 ? -11.689 5.780 8.109 1.00 0.00 92 TYR A C 8
ATOM 17345 O O . TYR A 1 75 ? -10.575 5.404 8.467 1.00 0.00 92 TYR A O 8
ATOM 17363 N N . CYS A 1 76 ? -12.057 5.870 6.849 1.00 0.00 93 CYS A N 8
ATOM 17364 C CA . CYS A 1 76 ? -11.149 5.613 5.754 1.00 0.00 93 CYS A CA 8
ATOM 17365 C C . CYS A 1 76 ? -9.963 6.579 5.808 1.00 0.00 93 CYS A C 8
ATOM 17366 O O . CYS A 1 76 ? -8.819 6.179 5.628 1.00 0.00 93 CYS A O 8
ATOM 17374 N N . GLY A 1 77 ? -10.268 7.847 6.051 1.00 0.00 94 GLY A N 8
ATOM 17375 C CA . GLY A 1 77 ? -9.248 8.893 6.169 1.00 0.00 94 GLY A CA 8
ATOM 17376 C C . GLY A 1 77 ? -8.071 8.493 7.048 1.00 0.00 94 GLY A C 8
ATOM 17377 O O . GLY A 1 77 ? -6.959 8.309 6.541 1.00 0.00 94 GLY A O 8
ATOM 17381 N N . PRO A 1 78 ? -8.277 8.372 8.380 1.00 0.00 95 PRO A N 8
ATOM 17382 C CA . PRO A 1 78 ? -7.229 7.938 9.301 1.00 0.00 95 PRO A CA 8
ATOM 17383 C C . PRO A 1 78 ? -6.583 6.631 8.842 1.00 0.00 95 PRO A C 8
ATOM 17384 O O . PRO A 1 78 ? -5.360 6.513 8.836 1.00 0.00 95 PRO A O 8
ATOM 17395 N N . ALA A 1 79 ? -7.423 5.641 8.498 1.00 0.00 96 ALA A N 8
ATOM 17396 C CA . ALA A 1 79 ? -6.940 4.358 7.964 1.00 0.00 96 ALA A CA 8
ATOM 17397 C C . ALA A 1 79 ? -5.871 4.557 6.891 1.00 0.00 96 ALA A C 8
ATOM 17398 O O . ALA A 1 79 ? -4.855 3.856 6.880 1.00 0.00 96 ALA A O 8
ATOM 17405 N N . ILE A 1 80 ? -6.089 5.520 6.012 1.00 0.00 97 ILE A N 8
ATOM 17406 C CA . ILE A 1 80 ? -5.123 5.807 4.968 1.00 0.00 97 ILE A CA 8
ATOM 17407 C C . ILE A 1 80 ? -3.866 6.452 5.539 1.00 0.00 97 ILE A C 8
ATOM 17408 O O . ILE A 1 80 ? -2.742 6.038 5.228 1.00 0.00 97 ILE A O 8
ATOM 17424 N N . LEU A 1 81 ? -4.067 7.444 6.384 1.00 0.00 98 LEU A N 8
ATOM 17425 C CA . LEU A 1 81 ? -2.967 8.159 7.028 1.00 0.00 98 LEU A CA 8
ATOM 17426 C C . LEU A 1 81 ? -2.060 7.194 7.777 1.00 0.00 98 LEU A C 8
ATOM 17427 O O . LEU A 1 81 ? -0.840 7.246 7.641 1.00 0.00 98 LEU A O 8
ATOM 17443 N N . ARG A 1 82 ? -2.671 6.305 8.550 1.00 0.00 99 ARG A N 8
ATOM 17444 C CA . ARG A 1 82 ? -1.938 5.316 9.320 1.00 0.00 99 ARG A CA 8
ATOM 17445 C C . ARG A 1 82 ? -1.108 4.436 8.416 1.00 0.00 99 ARG A C 8
ATOM 17446 O O . ARG A 1 82 ? 0.083 4.271 8.636 1.00 0.00 99 ARG A O 8
ATOM 17467 N N . PHE A 1 83 ? -1.733 3.893 7.382 1.00 0.00 100 PHE A N 8
ATOM 17468 C CA . PHE A 1 83 ? -1.042 3.005 6.472 1.00 0.00 100 PHE A CA 8
ATOM 17469 C C . PHE A 1 83 ? 0.146 3.691 5.811 1.00 0.00 100 PHE A C 8
ATOM 17470 O O . PHE A 1 83 ? 1.262 3.164 5.817 1.00 0.00 100 PHE A O 8
ATOM 17487 N N . ARG A 1 84 ? -0.092 4.869 5.261 1.00 0.00 101 ARG A N 8
ATOM 17488 C CA . ARG A 1 84 ? 0.937 5.597 4.542 1.00 0.00 101 ARG A CA 8
ATOM 17489 C C . ARG A 1 84 ? 2.085 5.979 5.464 1.00 0.00 101 ARG A C 8
ATOM 17490 O O . ARG A 1 84 ? 3.257 5.791 5.123 1.00 0.00 101 ARG A O 8
ATOM 17511 N N . GLN A 1 85 ? 1.752 6.489 6.638 1.00 0.00 102 GLN A N 8
ATOM 17512 C CA . GLN A 1 85 ? 2.763 6.891 7.598 1.00 0.00 102 GLN A CA 8
ATOM 17513 C C . GLN A 1 85 ? 3.550 5.697 8.106 1.00 0.00 102 GLN A C 8
ATOM 17514 O O . GLN A 1 85 ? 4.755 5.799 8.336 1.00 0.00 102 GLN A O 8
ATOM 17528 N N . LEU A 1 86 ? 2.888 4.552 8.243 1.00 0.00 103 LEU A N 8
ATOM 17529 C CA . LEU A 1 86 ? 3.569 3.360 8.739 1.00 0.00 103 LEU A CA 8
ATOM 17530 C C . LEU A 1 86 ? 4.479 2.801 7.675 1.00 0.00 103 LEU A C 8
ATOM 17531 O O . LEU A 1 86 ? 5.576 2.335 7.961 1.00 0.00 103 LEU A O 8
ATOM 17547 N N . LEU A 1 87 ? 4.017 2.855 6.448 1.00 0.00 104 LEU A N 8
ATOM 17548 C CA . LEU A 1 87 ? 4.786 2.391 5.312 1.00 0.00 104 LEU A CA 8
ATOM 17549 C C . LEU A 1 87 ? 6.061 3.193 5.182 1.00 0.00 104 LEU A C 8
ATOM 17550 O O . LEU A 1 87 ? 7.111 2.669 4.862 1.00 0.00 104 LEU A O 8
ATOM 17566 N N . ALA A 1 88 ? 5.943 4.459 5.441 1.00 0.00 105 ALA A N 8
ATOM 17567 C CA . ALA A 1 88 ? 7.067 5.376 5.389 1.00 0.00 105 ALA A CA 8
ATOM 17568 C C . ALA A 1 88 ? 8.049 5.099 6.511 1.00 0.00 105 ALA A C 8
ATOM 17569 O O . ALA A 1 88 ? 9.256 5.298 6.362 1.00 0.00 105 ALA A O 8
ATOM 17576 N N . GLU A 1 89 ? 7.533 4.620 7.622 1.00 0.00 106 GLU A N 8
ATOM 17577 C CA . GLU A 1 89 ? 8.373 4.294 8.763 1.00 0.00 106 GLU A CA 8
ATOM 17578 C C . GLU A 1 89 ? 9.039 2.959 8.556 1.00 0.00 106 GLU A C 8
ATOM 17579 O O . GLU A 1 89 ? 10.212 2.774 8.879 1.00 0.00 106 GLU A O 8
ATOM 17591 N N . GLN A 1 90 ? 8.288 2.039 8.006 1.00 0.00 107 GLN A N 8
ATOM 17592 C CA . GLN A 1 90 ? 8.776 0.687 7.757 1.00 0.00 107 GLN A CA 8
ATOM 17593 C C . GLN A 1 90 ? 9.499 0.576 6.417 1.00 0.00 107 GLN A C 8
ATOM 17594 O O . GLN A 1 90 ? 10.006 -0.489 6.075 1.00 0.00 107 GLN A O 8
ATOM 17608 N N . GLU A 1 91 ? 9.532 1.688 5.669 1.00 0.00 108 GLU A N 8
ATOM 17609 C CA . GLU A 1 91 ? 10.242 1.773 4.377 1.00 0.00 108 GLU A CA 8
ATOM 17610 C C . GLU A 1 91 ? 9.499 1.022 3.257 1.00 0.00 108 GLU A C 8
ATOM 17611 O O . GLU A 1 91 ? 8.703 0.120 3.517 1.00 0.00 108 GLU A O 8
ATOM 17623 N N . PRO A 1 92 ? 9.734 1.416 1.985 1.00 0.00 109 PRO A N 8
ATOM 17624 C CA . PRO A 1 92 ? 9.109 0.767 0.832 1.00 0.00 109 PRO A CA 8
ATOM 17625 C C . PRO A 1 92 ? 9.577 -0.678 0.663 1.00 0.00 109 PRO A C 8
ATOM 17626 O O . PRO A 1 92 ? 10.777 -0.945 0.611 1.00 0.00 109 PRO A O 8
ATOM 17637 N N . GLU A 1 93 ? 8.604 -1.580 0.499 1.00 0.00 110 GLU A N 8
ATOM 17638 C CA . GLU A 1 93 ? 8.812 -3.010 0.405 1.00 0.00 110 GLU A CA 8
ATOM 17639 C C . GLU A 1 93 ? 7.477 -3.655 0.122 1.00 0.00 110 GLU A C 8
ATOM 17640 O O . GLU A 1 93 ? 6.549 -3.545 0.900 1.00 0.00 110 GLU A O 8
ATOM 17652 N N . VAL A 1 94 ? 7.406 -4.332 -0.990 1.00 0.00 111 VAL A N 8
ATOM 17653 C CA . VAL A 1 94 ? 6.150 -4.889 -1.496 1.00 0.00 111 VAL A CA 8
ATOM 17654 C C . VAL A 1 94 ? 5.577 -5.934 -0.548 1.00 0.00 111 VAL A C 8
ATOM 17655 O O . VAL A 1 94 ? 4.357 -6.063 -0.404 1.00 0.00 111 VAL A O 8
ATOM 17668 N N . GLN A 1 95 ? 6.456 -6.655 0.114 1.00 0.00 112 GLN A N 8
ATOM 17669 C CA . GLN A 1 95 ? 6.030 -7.661 1.065 1.00 0.00 112 GLN A CA 8
ATOM 17670 C C . GLN A 1 95 ? 5.530 -7.005 2.332 1.00 0.00 112 GLN A C 8
ATOM 17671 O O . GLN A 1 95 ? 4.671 -7.548 3.026 1.00 0.00 112 GLN A O 8
ATOM 17685 N N . GLU A 1 96 ? 6.030 -5.812 2.608 1.00 0.00 113 GLU A N 8
ATOM 17686 C CA . GLU A 1 96 ? 5.628 -5.102 3.784 1.00 0.00 113 GLU A CA 8
ATOM 17687 C C . GLU A 1 96 ? 4.346 -4.361 3.498 1.00 0.00 113 GLU A C 8
ATOM 17688 O O . GLU A 1 96 ? 3.469 -4.281 4.337 1.00 0.00 113 GLU A O 8
ATOM 17700 N N . VAL A 1 97 ? 4.239 -3.845 2.281 1.00 0.00 114 VAL A N 8
ATOM 17701 C CA . VAL A 1 97 ? 3.043 -3.135 1.857 1.00 0.00 114 VAL A CA 8
ATOM 17702 C C . VAL A 1 97 ? 1.822 -4.005 2.056 1.00 0.00 114 VAL A C 8
ATOM 17703 O O . VAL A 1 97 ? 0.867 -3.610 2.698 1.00 0.00 114 VAL A O 8
ATOM 17716 N N . SER A 1 98 ? 1.890 -5.198 1.518 1.00 0.00 115 SER A N 8
ATOM 17717 C CA . SER A 1 98 ? 0.802 -6.144 1.586 1.00 0.00 115 SER A CA 8
ATOM 17718 C C . SER A 1 98 ? 0.508 -6.579 3.028 1.00 0.00 115 SER A C 8
ATOM 17719 O O . SER A 1 98 ? -0.648 -6.632 3.455 1.00 0.00 115 SER A O 8
ATOM 17727 N N . GLN A 1 99 ? 1.559 -6.870 3.765 1.00 0.00 116 GLN A N 8
ATOM 17728 C CA . GLN A 1 99 ? 1.442 -7.323 5.153 1.00 0.00 116 GLN A CA 8
ATOM 17729 C C . GLN A 1 99 ? 0.865 -6.226 6.028 1.00 0.00 116 GLN A C 8
ATOM 17730 O O . GLN A 1 99 ? -0.015 -6.468 6.846 1.00 0.00 116 GLN A O 8
ATOM 17744 N N . LEU A 1 100 ? 1.338 -5.025 5.811 1.00 0.00 117 LEU A N 8
ATOM 17745 C CA . LEU A 1 100 ? 0.914 -3.885 6.576 1.00 0.00 117 LEU A CA 8
ATOM 17746 C C . LEU A 1 100 ? -0.478 -3.514 6.173 1.00 0.00 117 LEU A C 8
ATOM 17747 O O . LEU A 1 100 ? -1.280 -3.068 6.993 1.00 0.00 117 LEU A O 8
ATOM 17763 N N . PHE A 1 101 ? -0.776 -3.739 4.909 1.00 0.00 118 PHE A N 8
ATOM 17764 C CA . PHE A 1 101 ? -2.074 -3.414 4.386 1.00 0.00 118 PHE A CA 8
ATOM 17765 C C . PHE A 1 101 ? -3.123 -4.321 4.975 1.00 0.00 118 PHE A C 8
ATOM 17766 O O . PHE A 1 101 ? -4.197 -3.877 5.359 1.00 0.00 118 PHE A O 8
ATOM 17783 N N . ARG A 1 102 ? -2.805 -5.592 5.083 1.00 0.00 119 ARG A N 8
ATOM 17784 C CA . ARG A 1 102 ? -3.741 -6.537 5.626 1.00 0.00 119 ARG A CA 8
ATOM 17785 C C . ARG A 1 102 ? -3.790 -6.373 7.134 1.00 0.00 119 ARG A C 8
ATOM 17786 O O . ARG A 1 102 ? -4.836 -6.538 7.753 1.00 0.00 119 ARG A O 8
ATOM 17807 N N . SER A 1 103 ? -2.643 -6.018 7.709 1.00 0.00 120 SER A N 8
ATOM 17808 C CA . SER A 1 103 ? -2.533 -5.805 9.138 1.00 0.00 120 SER A CA 8
ATOM 17809 C C . SER A 1 103 ? -3.475 -4.700 9.603 1.00 0.00 120 SER A C 8
ATOM 17810 O O . SER A 1 103 ? -4.363 -4.939 10.426 1.00 0.00 120 SER A O 8
ATOM 17818 N N . VAL A 1 104 ? -3.301 -3.500 9.061 1.00 0.00 121 VAL A N 8
ATOM 17819 C CA . VAL A 1 104 ? -4.138 -2.368 9.439 1.00 0.00 121 VAL A CA 8
ATOM 17820 C C . VAL A 1 104 ? -5.596 -2.609 9.111 1.00 0.00 121 VAL A C 8
ATOM 17821 O O . VAL A 1 104 ? -6.477 -2.202 9.861 1.00 0.00 121 VAL A O 8
ATOM 17834 N N . LEU A 1 105 ? -5.854 -3.263 7.998 1.00 0.00 122 LEU A N 8
ATOM 17835 C CA . LEU A 1 105 ? -7.215 -3.594 7.618 1.00 0.00 122 LEU A CA 8
ATOM 17836 C C . LEU A 1 105 ? -7.866 -4.518 8.627 1.00 0.00 122 LEU A C 8
ATOM 17837 O O . LEU A 1 105 ? -9.043 -4.380 8.915 1.00 0.00 122 LEU A O 8
ATOM 17853 N N . GLN A 1 106 ? -7.104 -5.454 9.173 1.00 0.00 123 GLN A N 8
ATOM 17854 C CA . GLN A 1 106 ? -7.646 -6.341 10.188 1.00 0.00 123 GLN A CA 8
ATOM 17855 C C . GLN A 1 106 ? -7.820 -5.583 11.480 1.00 0.00 123 GLN A C 8
ATOM 17856 O O . GLN A 1 106 ? -8.739 -5.843 12.254 1.00 0.00 123 GLN A O 8
ATOM 17870 N N . GLU A 1 107 ? -6.945 -4.626 11.685 1.00 0.00 124 GLU A N 8
ATOM 17871 C CA . GLU A 1 107 ? -6.997 -3.773 12.867 1.00 0.00 124 GLU A CA 8
ATOM 17872 C C . GLU A 1 107 ? -8.289 -2.952 12.864 1.00 0.00 124 GLU A C 8
ATOM 17873 O O . GLU A 1 107 ? -9.106 -3.028 13.802 1.00 0.00 124 GLU A O 8
ATOM 17885 N N . VAL A 1 108 ? -8.491 -2.191 11.792 1.00 0.00 125 VAL A N 8
ATOM 17886 C CA . VAL A 1 108 ? -9.677 -1.365 11.665 1.00 0.00 125 VAL A CA 8
ATOM 17887 C C . VAL A 1 108 ? -10.925 -2.223 11.609 1.00 0.00 125 VAL A C 8
ATOM 17888 O O . VAL A 1 108 ? -11.970 -1.825 12.089 1.00 0.00 125 VAL A O 8
ATOM 17901 N N . LEU A 1 109 ? -10.796 -3.422 11.047 1.00 0.00 126 LEU A N 8
ATOM 17902 C CA . LEU A 1 109 ? -11.926 -4.320 10.894 1.00 0.00 126 LEU A CA 8
ATOM 17903 C C . LEU A 1 109 ? -12.454 -4.765 12.246 1.00 0.00 126 LEU A C 8
ATOM 17904 O O . LEU A 1 109 ? -13.666 -4.815 12.466 1.00 0.00 126 LEU A O 8
ATOM 17920 N N . GLU A 1 110 ? -11.544 -5.094 13.146 1.00 0.00 127 GLU A N 8
ATOM 17921 C CA . GLU A 1 110 ? -11.918 -5.519 14.480 1.00 0.00 127 GLU A CA 8
ATOM 17922 C C . GLU A 1 110 ? -12.680 -4.428 15.200 1.00 0.00 127 GLU A C 8
ATOM 17923 O O . GLU A 1 110 ? -13.689 -4.687 15.851 1.00 0.00 127 GLU A O 8
ATOM 17935 N N . ARG A 1 111 ? -12.219 -3.202 15.057 1.00 0.00 128 ARG A N 8
ATOM 17936 C CA . ARG A 1 111 ? -12.875 -2.086 15.715 1.00 0.00 128 ARG A CA 8
ATOM 17937 C C . ARG A 1 111 ? -14.172 -1.726 15.004 1.00 0.00 128 ARG A C 8
ATOM 17938 O O . ARG A 1 111 ? -15.181 -1.449 15.635 1.00 0.00 128 ARG A O 8
ATOM 17959 N N . MET A 1 112 ? -14.131 -1.778 13.694 1.00 0.00 129 MET A N 8
ATOM 17960 C CA . MET A 1 112 ? -15.259 -1.398 12.854 1.00 0.00 129 MET A CA 8
ATOM 17961 C C . MET A 1 112 ? -16.444 -2.331 13.043 1.00 0.00 129 MET A C 8
ATOM 17962 O O . MET A 1 112 ? -17.558 -1.894 13.311 1.00 0.00 129 MET A O 8
ATOM 17976 N N . LYS A 1 113 ? -16.183 -3.608 12.914 1.00 0.00 130 LYS A N 8
ATOM 17977 C CA . LYS A 1 113 ? -17.222 -4.625 12.978 1.00 0.00 130 LYS A CA 8
ATOM 17978 C C . LYS A 1 113 ? -17.786 -4.768 14.396 1.00 0.00 130 LYS A C 8
ATOM 17979 O O . LYS A 1 113 ? -19.003 -4.818 14.582 1.00 0.00 130 LYS A O 8
ATOM 17998 N N . GLN A 1 114 ? -16.907 -4.816 15.392 1.00 0.00 131 GLN A N 8
ATOM 17999 C CA . GLN A 1 114 ? -17.349 -4.976 16.776 1.00 0.00 131 GLN A CA 8
ATOM 18000 C C . GLN A 1 114 ? -18.135 -3.765 17.266 1.00 0.00 131 GLN A C 8
ATOM 18001 O O . GLN A 1 114 ? -19.220 -3.913 17.829 1.00 0.00 131 GLN A O 8
ATOM 18015 N N . GLU A 1 115 ? -17.602 -2.565 17.041 1.00 0.00 132 GLU A N 8
ATOM 18016 C CA . GLU A 1 115 ? -18.284 -1.346 17.464 1.00 0.00 132 GLU A CA 8
ATOM 18017 C C . GLU A 1 115 ? -19.588 -1.145 16.696 1.00 0.00 132 GLU A C 8
ATOM 18018 O O . GLU A 1 115 ? -20.516 -0.506 17.196 1.00 0.00 132 GLU A O 8
ATOM 18030 N N . GLU A 1 116 ? -19.659 -1.707 15.492 1.00 0.00 133 GLU A N 8
ATOM 18031 C CA . GLU A 1 116 ? -20.868 -1.637 14.683 1.00 0.00 133 GLU A CA 8
ATOM 18032 C C . GLU A 1 116 ? -22.011 -2.309 15.435 1.00 0.00 133 GLU A C 8
ATOM 18033 O O . GLU A 1 116 ? -23.022 -1.676 15.764 1.00 0.00 133 GLU A O 8
ATOM 18045 N N . GLU A 1 117 ? -21.834 -3.594 15.706 1.00 0.00 134 GLU A N 8
ATOM 18046 C CA . GLU A 1 117 ? -22.810 -4.364 16.458 1.00 0.00 134 GLU A CA 8
ATOM 18047 C C . GLU A 1 117 ? -23.023 -3.772 17.841 1.00 0.00 134 GLU A C 8
ATOM 18048 O O . GLU A 1 117 ? -24.138 -3.764 18.351 1.00 0.00 134 GLU A O 8
ATOM 18060 N N . ALA A 1 118 ? -21.953 -3.265 18.435 1.00 0.00 135 ALA A N 8
ATOM 18061 C CA . ALA A 1 118 ? -22.015 -2.688 19.767 1.00 0.00 135 ALA A CA 8
ATOM 18062 C C . ALA A 1 118 ? -23.036 -1.560 19.846 1.00 0.00 135 ALA A C 8
ATOM 18063 O O . ALA A 1 118 ? -23.961 -1.614 20.654 1.00 0.00 135 ALA A O 8
ATOM 18070 N N . HIS A 1 119 ? -22.902 -0.563 18.975 1.00 0.00 136 HIS A N 8
ATOM 18071 C CA . HIS A 1 119 ? -23.794 0.600 19.023 1.00 0.00 136 HIS A CA 8
ATOM 18072 C C . HIS A 1 119 ? -25.212 0.239 18.573 1.00 0.00 136 HIS A C 8
ATOM 18073 O O . HIS A 1 119 ? -26.191 0.846 19.016 1.00 0.00 136 HIS A O 8
ATOM 18087 N N . LYS A 1 120 ? -25.314 -0.764 17.713 1.00 0.00 137 LYS A N 8
ATOM 18088 C CA . LYS A 1 120 ? -26.603 -1.188 17.184 1.00 0.00 137 LYS A CA 8
ATOM 18089 C C . LYS A 1 120 ? -27.381 -2.004 18.216 1.00 0.00 137 LYS A C 8
ATOM 18090 O O . LYS A 1 120 ? -28.582 -1.830 18.378 1.00 0.00 137 LYS A O 8
ATOM 18109 N N . LEU A 1 121 ? -26.688 -2.888 18.910 1.00 0.00 138 LEU A N 8
ATOM 18110 C CA . LEU A 1 121 ? -27.320 -3.759 19.895 1.00 0.00 138 LEU A CA 8
ATOM 18111 C C . LEU A 1 121 ? -27.494 -3.081 21.250 1.00 0.00 138 LEU A C 8
ATOM 18112 O O . LEU A 1 121 ? -28.199 -3.599 22.113 1.00 0.00 138 LEU A O 8
ATOM 18128 N N . THR A 1 122 ? -26.848 -1.936 21.449 1.00 0.00 139 THR A N 8
ATOM 18129 C CA . THR A 1 122 ? -26.978 -1.207 22.708 1.00 0.00 139 THR A CA 8
ATOM 18130 C C . THR A 1 122 ? -28.439 -0.800 22.954 1.00 0.00 139 THR A C 8
ATOM 18131 O O . THR A 1 122 ? -29.061 -1.237 23.925 1.00 0.00 139 THR A O 8
ATOM 18142 N N . ARG A 1 123 ? -28.981 0.001 22.048 1.00 0.00 140 ARG A N 8
ATOM 18143 C CA . ARG A 1 123 ? -30.358 0.476 22.137 1.00 0.00 140 ARG A CA 8
ATOM 18144 C C . ARG A 1 123 ? -30.859 0.804 20.753 1.00 0.00 140 ARG A C 8
ATOM 18145 O O . ARG A 1 123 ? -30.103 0.730 19.787 1.00 0.00 140 ARG A O 8
ATOM 18166 N N . GLN A 1 124 ? -32.118 1.150 20.640 1.00 0.00 141 GLN A N 8
ATOM 18167 C CA . GLN A 1 124 ? -32.680 1.475 19.353 1.00 0.00 141 GLN A CA 8
ATOM 18168 C C . GLN A 1 124 ? -32.720 2.980 19.172 1.00 0.00 141 GLN A C 8
ATOM 18169 O O . GLN A 1 124 ? -33.413 3.684 19.904 1.00 0.00 141 GLN A O 8
ATOM 18183 N N . TRP A 1 125 ? -31.982 3.464 18.201 1.00 0.00 142 TRP A N 8
ATOM 18184 C CA . TRP A 1 125 ? -31.882 4.892 17.953 1.00 0.00 142 TRP A CA 8
ATOM 18185 C C . TRP A 1 125 ? -31.657 5.171 16.469 1.00 0.00 142 TRP A C 8
ATOM 18186 O O . TRP A 1 125 ? -32.346 5.996 15.869 1.00 0.00 142 TRP A O 8
ATOM 18207 N N . SER A 1 126 ? -30.703 4.474 15.886 1.00 0.00 143 SER A N 8
ATOM 18208 C CA . SER A 1 126 ? -30.384 4.641 14.488 1.00 0.00 143 SER A CA 8
ATOM 18209 C C . SER A 1 126 ? -31.255 3.712 13.639 1.00 0.00 143 SER A C 8
ATOM 18210 O O . SER A 1 126 ? -31.989 2.879 14.179 1.00 0.00 143 SER A O 8
ATOM 18218 N N . LEU A 1 127 ? -31.181 3.885 12.313 1.00 0.00 144 LEU A N 8
ATOM 18219 C CA . LEU A 1 127 ? -31.931 3.061 11.350 1.00 0.00 144 LEU A CA 8
ATOM 18220 C C . LEU A 1 127 ? -33.435 3.325 11.432 1.00 0.00 144 LEU A C 8
ATOM 18221 O O . LEU A 1 127 ? -34.243 2.564 10.898 1.00 0.00 144 LEU A O 8
ATOM 18237 N N . ARG A 1 128 ? -33.799 4.407 12.093 1.00 0.00 145 ARG A N 8
ATOM 18238 C CA . ARG A 1 128 ? -35.199 4.789 12.226 1.00 0.00 145 ARG A CA 8
ATOM 18239 C C . ARG A 1 128 ? -35.664 5.744 11.101 1.00 0.00 145 ARG A C 8
ATOM 18240 O O . ARG A 1 128 ? -36.675 5.469 10.449 1.00 0.00 145 ARG A O 8
ATOM 18261 N N . PRO A 1 129 ? -34.947 6.875 10.843 1.00 0.00 146 PRO A N 8
ATOM 18262 C CA . PRO A 1 129 ? -35.342 7.822 9.796 1.00 0.00 146 PRO A CA 8
ATOM 18263 C C . PRO A 1 129 ? -35.116 7.273 8.391 1.00 0.00 146 PRO A C 8
ATOM 18264 O O . PRO A 1 129 ? -34.077 6.676 8.103 1.00 0.00 146 PRO A O 8
ATOM 18275 N N . ARG A 1 130 ? -36.092 7.472 7.532 1.00 0.00 147 ARG A N 8
ATOM 18276 C CA . ARG A 1 130 ? -35.997 7.060 6.145 1.00 0.00 147 ARG A CA 8
ATOM 18277 C C . ARG A 1 130 ? -35.651 8.255 5.271 1.00 0.00 147 ARG A C 8
ATOM 18278 O O . ARG A 1 130 ? -35.501 9.378 5.772 1.00 0.00 147 ARG A O 8
ATOM 18299 N N . GLY A 1 131 ? -35.525 8.016 3.975 1.00 0.00 148 GLY A N 8
ATOM 18300 C CA . GLY A 1 131 ? -35.234 9.085 3.050 1.00 0.00 148 GLY A CA 8
ATOM 18301 C C . GLY A 1 131 ? -36.480 9.856 2.681 1.00 0.00 148 GLY A C 8
ATOM 18302 O O . GLY A 1 131 ? -37.309 10.155 3.549 1.00 0.00 148 GLY A O 8
ATOM 18306 N N . SER A 1 132 ? -36.621 10.173 1.398 1.00 0.00 149 SER A N 8
ATOM 18307 C CA . SER A 1 132 ? -37.775 10.923 0.903 1.00 0.00 149 SER A CA 8
ATOM 18308 C C . SER A 1 132 ? -37.836 12.304 1.567 1.00 0.00 149 SER A C 8
ATOM 18309 O O . SER A 1 132 ? -38.916 12.829 1.849 1.00 0.00 149 SER A O 8
ATOM 18317 N N . LEU A 1 133 ? -36.667 12.897 1.774 1.00 0.00 150 LEU A N 8
ATOM 18318 C CA . LEU A 1 133 ? -36.560 14.186 2.440 1.00 0.00 150 LEU A CA 8
ATOM 18319 C C . LEU A 1 133 ? -37.048 15.312 1.543 1.00 0.00 150 LEU A C 8
ATOM 18320 O O . LEU A 1 133 ? -36.392 15.669 0.564 1.00 0.00 150 LEU A O 8
ATOM 18336 N N . ALA A 1 134 ? -38.189 15.884 1.893 1.00 0.00 151 ALA A N 8
ATOM 18337 C CA . ALA A 1 134 ? -38.788 16.968 1.121 1.00 0.00 151 ALA A CA 8
ATOM 18338 C C . ALA A 1 134 ? -37.973 18.255 1.233 1.00 0.00 151 ALA A C 8
ATOM 18339 O O . ALA A 1 134 ? -38.242 19.232 0.542 1.00 0.00 151 ALA A O 8
ATOM 18346 N N . THR A 1 135 ? -36.982 18.248 2.101 1.00 0.00 152 THR A N 8
ATOM 18347 C CA . THR A 1 135 ? -36.130 19.401 2.297 1.00 0.00 152 THR A CA 8
ATOM 18348 C C . THR A 1 135 ? -34.873 19.334 1.424 1.00 0.00 152 THR A C 8
ATOM 18349 O O . THR A 1 135 ? -34.108 20.290 1.356 1.00 0.00 152 THR A O 8
ATOM 18360 N N . PHE A 1 136 ? -34.665 18.200 0.757 1.00 0.00 153 PHE A N 8
ATOM 18361 C CA . PHE A 1 136 ? -33.483 18.027 -0.094 1.00 0.00 153 PHE A CA 8
ATOM 18362 C C . PHE A 1 136 ? -33.847 17.409 -1.430 1.00 0.00 153 PHE A C 8
ATOM 18363 O O . PHE A 1 136 ? -33.425 17.876 -2.487 1.00 0.00 153 PHE A O 8
ATOM 18380 N N . GLU A 1 137 ? -34.650 16.379 -1.381 1.00 0.00 154 GLU A N 8
ATOM 18381 C CA . GLU A 1 137 ? -35.045 15.651 -2.575 1.00 0.00 154 GLU A CA 8
ATOM 18382 C C . GLU A 1 137 ? -36.212 16.327 -3.285 1.00 0.00 154 GLU A C 8
ATOM 18383 O O . GLU A 1 137 ? -36.792 15.768 -4.215 1.00 0.00 154 GLU A O 8
ATOM 18395 N N . THR A 1 138 ? -36.541 17.538 -2.857 1.00 0.00 155 THR A N 8
ATOM 18396 C CA . THR A 1 138 ? -37.606 18.297 -3.484 1.00 0.00 155 THR A CA 8
ATOM 18397 C C . THR A 1 138 ? -37.071 19.006 -4.727 1.00 0.00 155 THR A C 8
ATOM 18398 O O . THR A 1 138 ? -37.825 19.598 -5.504 1.00 0.00 155 THR A O 8
ATOM 18409 N N . GLU A 1 139 ? -35.761 18.940 -4.901 1.00 0.00 156 GLU A N 8
ATOM 18410 C CA . GLU A 1 139 ? -35.102 19.542 -6.034 1.00 0.00 156 GLU A CA 8
ATOM 18411 C C . GLU A 1 139 ? -34.563 18.465 -6.946 1.00 0.00 156 GLU A C 8
ATOM 18412 O O . GLU A 1 139 ? -34.189 17.381 -6.487 1.00 0.00 156 GLU A O 8
ATOM 18424 N N . ALA A 1 140 ? -34.537 18.749 -8.221 1.00 0.00 157 ALA A N 8
ATOM 18425 C CA . ALA A 1 140 ? -34.046 17.800 -9.197 1.00 0.00 157 ALA A CA 8
ATOM 18426 C C . ALA A 1 140 ? -32.539 17.907 -9.338 1.00 0.00 157 ALA A C 8
ATOM 18427 O O . ALA A 1 140 ? -32.025 18.838 -9.960 1.00 0.00 157 ALA A O 8
ATOM 18434 N N . GLU A 1 141 ? -31.840 16.962 -8.749 1.00 0.00 158 GLU A N 8
ATOM 18435 C CA . GLU A 1 141 ? -30.392 16.941 -8.795 1.00 0.00 158 GLU A CA 8
ATOM 18436 C C . GLU A 1 141 ? -29.880 15.511 -8.678 1.00 0.00 158 GLU A C 8
ATOM 18437 O O . GLU A 1 141 ? -30.236 14.786 -7.746 1.00 0.00 158 GLU A O 8
ATOM 18449 N N . ILE A 1 142 ? -29.060 15.111 -9.630 1.00 0.00 159 ILE A N 8
ATOM 18450 C CA . ILE A 1 142 ? -28.494 13.778 -9.656 1.00 0.00 159 ILE A CA 8
ATOM 18451 C C . ILE A 1 142 ? -27.190 13.785 -10.438 1.00 0.00 159 ILE A C 8
ATOM 18452 O O . ILE A 1 142 ? -27.057 14.532 -11.414 1.00 0.00 159 ILE A O 8
ATOM 18468 N N . ASP A 1 143 ? -26.239 12.966 -9.989 1.00 0.00 160 ASP A N 8
ATOM 18469 C CA . ASP A 1 143 ? -24.915 12.846 -10.620 1.00 0.00 160 ASP A CA 8
ATOM 18470 C C . ASP A 1 143 ? -24.062 14.088 -10.387 1.00 0.00 160 ASP A C 8
ATOM 18471 O O . ASP A 1 143 ? -23.058 13.988 -9.654 1.00 0.00 160 ASP A O 8
ATOM 18481 N N . ALA A 1 1 ? -24.932 8.933 -6.262 1.00 0.00 18 ALA A N 9
ATOM 18482 C CA . ALA A 1 1 ? -23.516 8.629 -6.515 1.00 0.00 18 ALA A CA 9
ATOM 18483 C C . ALA A 1 1 ? -23.211 7.194 -6.110 1.00 0.00 18 ALA A C 9
ATOM 18484 O O . ALA A 1 1 ? -24.125 6.411 -5.842 1.00 0.00 18 ALA A O 9
ATOM 18493 N N . ARG A 1 2 ? -21.936 6.843 -6.083 1.00 0.00 19 ARG A N 9
ATOM 18494 C CA . ARG A 1 2 ? -21.524 5.513 -5.666 1.00 0.00 19 ARG A CA 9
ATOM 18495 C C . ARG A 1 2 ? -21.572 5.407 -4.152 1.00 0.00 19 ARG A C 9
ATOM 18496 O O . ARG A 1 2 ? -21.441 6.415 -3.451 1.00 0.00 19 ARG A O 9
ATOM 18517 N N . SER A 1 3 ? -21.777 4.203 -3.644 1.00 0.00 20 SER A N 9
ATOM 18518 C CA . SER A 1 3 ? -21.810 3.981 -2.221 1.00 0.00 20 SER A CA 9
ATOM 18519 C C . SER A 1 3 ? -20.427 4.220 -1.633 1.00 0.00 20 SER A C 9
ATOM 18520 O O . SER A 1 3 ? -19.412 3.953 -2.296 1.00 0.00 20 SER A O 9
ATOM 18528 N N . PRO A 1 4 ? -20.357 4.738 -0.390 1.00 0.00 21 PRO A N 9
ATOM 18529 C CA . PRO A 1 4 ? -19.088 4.973 0.297 1.00 0.00 21 PRO A CA 9
ATOM 18530 C C . PRO A 1 4 ? -18.198 3.736 0.286 1.00 0.00 21 PRO A C 9
ATOM 18531 O O . PRO A 1 4 ? -16.978 3.849 0.306 1.00 0.00 21 PRO A O 9
ATOM 18542 N N . ALA A 1 5 ? -18.827 2.558 0.244 1.00 0.00 22 ALA A N 9
ATOM 18543 C CA . ALA A 1 5 ? -18.111 1.287 0.210 1.00 0.00 22 ALA A CA 9
ATOM 18544 C C . ALA A 1 5 ? -17.137 1.228 -0.964 1.00 0.00 22 ALA A C 9
ATOM 18545 O O . ALA A 1 5 ? -16.015 0.750 -0.823 1.00 0.00 22 ALA A O 9
ATOM 18552 N N . GLU A 1 6 ? -17.559 1.722 -2.113 1.00 0.00 23 GLU A N 9
ATOM 18553 C CA . GLU A 1 6 ? -16.690 1.719 -3.272 1.00 0.00 23 GLU A CA 9
ATOM 18554 C C . GLU A 1 6 ? -15.662 2.832 -3.150 1.00 0.00 23 GLU A C 9
ATOM 18555 O O . GLU A 1 6 ? -14.480 2.648 -3.455 1.00 0.00 23 GLU A O 9
ATOM 18567 N N . MET A 1 7 ? -16.131 3.983 -2.706 1.00 0.00 24 MET A N 9
ATOM 18568 C CA . MET A 1 7 ? -15.278 5.150 -2.475 1.00 0.00 24 MET A CA 9
ATOM 18569 C C . MET A 1 7 ? -14.078 4.797 -1.581 1.00 0.00 24 MET A C 9
ATOM 18570 O O . MET A 1 7 ? -12.925 5.094 -1.922 1.00 0.00 24 MET A O 9
ATOM 18584 N N . VAL A 1 8 ? -14.351 4.164 -0.440 1.00 0.00 25 VAL A N 9
ATOM 18585 C CA . VAL A 1 8 ? -13.291 3.757 0.476 1.00 0.00 25 VAL A CA 9
ATOM 18586 C C . VAL A 1 8 ? -12.380 2.714 -0.178 1.00 0.00 25 VAL A C 9
ATOM 18587 O O . VAL A 1 8 ? -11.157 2.793 -0.065 1.00 0.00 25 VAL A O 9
ATOM 18600 N N . LEU A 1 9 ? -12.980 1.773 -0.900 1.00 0.00 26 LEU A N 9
ATOM 18601 C CA . LEU A 1 9 ? -12.231 0.735 -1.594 1.00 0.00 26 LEU A CA 9
ATOM 18602 C C . LEU A 1 9 ? -11.215 1.329 -2.543 1.00 0.00 26 LEU A C 9
ATOM 18603 O O . LEU A 1 9 ? -10.048 0.946 -2.521 1.00 0.00 26 LEU A O 9
ATOM 18619 N N . GLU A 1 10 ? -11.658 2.267 -3.374 1.00 0.00 27 GLU A N 9
ATOM 18620 C CA . GLU A 1 10 ? -10.799 2.940 -4.312 1.00 0.00 27 GLU A CA 9
ATOM 18621 C C . GLU A 1 10 ? -9.629 3.552 -3.584 1.00 0.00 27 GLU A C 9
ATOM 18622 O O . GLU A 1 10 ? -8.501 3.381 -3.981 1.00 0.00 27 GLU A O 9
ATOM 18634 N N . THR A 1 11 ? -9.923 4.235 -2.491 1.00 0.00 28 THR A N 9
ATOM 18635 C CA . THR A 1 11 ? -8.907 4.902 -1.699 1.00 0.00 28 THR A CA 9
ATOM 18636 C C . THR A 1 11 ? -7.856 3.905 -1.175 1.00 0.00 28 THR A C 9
ATOM 18637 O O . THR A 1 11 ? -6.653 4.164 -1.245 1.00 0.00 28 THR A O 9
ATOM 18648 N N . LEU A 1 12 ? -8.314 2.756 -0.700 1.00 0.00 29 LEU A N 9
ATOM 18649 C CA . LEU A 1 12 ? -7.413 1.736 -0.163 1.00 0.00 29 LEU A CA 9
ATOM 18650 C C . LEU A 1 12 ? -6.641 1.054 -1.274 1.00 0.00 29 LEU A C 9
ATOM 18651 O O . LEU A 1 12 ? -5.434 0.862 -1.175 1.00 0.00 29 LEU A O 9
ATOM 18667 N N . MET A 1 13 ? -7.336 0.730 -2.349 1.00 0.00 30 MET A N 9
ATOM 18668 C CA . MET A 1 13 ? -6.736 0.037 -3.480 1.00 0.00 30 MET A CA 9
ATOM 18669 C C . MET A 1 13 ? -5.863 0.979 -4.288 1.00 0.00 30 MET A C 9
ATOM 18670 O O . MET A 1 13 ? -5.044 0.553 -5.079 1.00 0.00 30 MET A O 9
ATOM 18684 N N . MET A 1 14 ? -6.028 2.259 -4.052 1.00 0.00 31 MET A N 9
ATOM 18685 C CA . MET A 1 14 ? -5.273 3.275 -4.776 1.00 0.00 31 MET A CA 9
ATOM 18686 C C . MET A 1 14 ? -3.960 3.516 -4.068 1.00 0.00 31 MET A C 9
ATOM 18687 O O . MET A 1 14 ? -2.916 3.678 -4.704 1.00 0.00 31 MET A O 9
ATOM 18701 N N . GLU A 1 15 ? -4.010 3.504 -2.740 1.00 0.00 32 GLU A N 9
ATOM 18702 C CA . GLU A 1 15 ? -2.823 3.663 -1.943 1.00 0.00 32 GLU A CA 9
ATOM 18703 C C . GLU A 1 15 ? -2.014 2.395 -2.039 1.00 0.00 32 GLU A C 9
ATOM 18704 O O . GLU A 1 15 ? -0.823 2.430 -2.295 1.00 0.00 32 GLU A O 9
ATOM 18716 N N . LEU A 1 16 ? -2.692 1.267 -1.882 1.00 0.00 33 LEU A N 9
ATOM 18717 C CA . LEU A 1 16 ? -2.050 -0.026 -1.952 1.00 0.00 33 LEU A CA 9
ATOM 18718 C C . LEU A 1 16 ? -1.348 -0.204 -3.285 1.00 0.00 33 LEU A C 9
ATOM 18719 O O . LEU A 1 16 ? -0.220 -0.670 -3.336 1.00 0.00 33 LEU A O 9
ATOM 18735 N N . THR A 1 17 ? -2.006 0.195 -4.355 1.00 0.00 34 THR A N 9
ATOM 18736 C CA . THR A 1 17 ? -1.421 0.065 -5.686 1.00 0.00 34 THR A CA 9
ATOM 18737 C C . THR A 1 17 ? -0.213 0.987 -5.849 1.00 0.00 34 THR A C 9
ATOM 18738 O O . THR A 1 17 ? 0.867 0.544 -6.245 1.00 0.00 34 THR A O 9
ATOM 18749 N N . GLY A 1 18 ? -0.399 2.261 -5.527 1.00 0.00 35 GLY A N 9
ATOM 18750 C CA . GLY A 1 18 ? 0.664 3.221 -5.640 1.00 0.00 35 GLY A CA 9
ATOM 18751 C C . GLY A 1 18 ? 1.847 2.863 -4.796 1.00 0.00 35 GLY A C 9
ATOM 18752 O O . GLY A 1 18 ? 2.982 3.080 -5.196 1.00 0.00 35 GLY A O 9
ATOM 18756 N N . GLN A 1 19 ? 1.586 2.293 -3.635 1.00 0.00 36 GLN A N 9
ATOM 18757 C CA . GLN A 1 19 ? 2.640 1.900 -2.738 1.00 0.00 36 GLN A CA 9
ATOM 18758 C C . GLN A 1 19 ? 3.261 0.592 -3.192 1.00 0.00 36 GLN A C 9
ATOM 18759 O O . GLN A 1 19 ? 4.437 0.361 -2.985 1.00 0.00 36 GLN A O 9
ATOM 18773 N N . MET A 1 20 ? 2.459 -0.262 -3.819 1.00 0.00 37 MET A N 9
ATOM 18774 C CA . MET A 1 20 ? 2.959 -1.526 -4.352 1.00 0.00 37 MET A CA 9
ATOM 18775 C C . MET A 1 20 ? 3.910 -1.254 -5.495 1.00 0.00 37 MET A C 9
ATOM 18776 O O . MET A 1 20 ? 4.950 -1.905 -5.635 1.00 0.00 37 MET A O 9
ATOM 18790 N N . ARG A 1 21 ? 3.552 -0.282 -6.301 1.00 0.00 38 ARG A N 9
ATOM 18791 C CA . ARG A 1 21 ? 4.394 0.152 -7.398 1.00 0.00 38 ARG A CA 9
ATOM 18792 C C . ARG A 1 21 ? 5.598 0.903 -6.850 1.00 0.00 38 ARG A C 9
ATOM 18793 O O . ARG A 1 21 ? 6.732 0.611 -7.208 1.00 0.00 38 ARG A O 9
ATOM 18814 N N . GLU A 1 22 ? 5.330 1.889 -5.989 1.00 0.00 39 GLU A N 9
ATOM 18815 C CA . GLU A 1 22 ? 6.384 2.661 -5.322 1.00 0.00 39 GLU A CA 9
ATOM 18816 C C . GLU A 1 22 ? 7.409 1.739 -4.682 1.00 0.00 39 GLU A C 9
ATOM 18817 O O . GLU A 1 22 ? 8.612 1.902 -4.875 1.00 0.00 39 GLU A O 9
ATOM 18829 N N . ALA A 1 23 ? 6.924 0.766 -3.932 1.00 0.00 40 ALA A N 9
ATOM 18830 C CA . ALA A 1 23 ? 7.805 -0.180 -3.250 1.00 0.00 40 ALA A CA 9
ATOM 18831 C C . ALA A 1 23 ? 8.624 -0.989 -4.247 1.00 0.00 40 ALA A C 9
ATOM 18832 O O . ALA A 1 23 ? 9.782 -1.320 -3.988 1.00 0.00 40 ALA A O 9
ATOM 18839 N N . GLU A 1 24 ? 8.025 -1.293 -5.387 1.00 0.00 41 GLU A N 9
ATOM 18840 C CA . GLU A 1 24 ? 8.696 -2.053 -6.432 1.00 0.00 41 GLU A CA 9
ATOM 18841 C C . GLU A 1 24 ? 9.779 -1.192 -7.075 1.00 0.00 41 GLU A C 9
ATOM 18842 O O . GLU A 1 24 ? 10.932 -1.607 -7.209 1.00 0.00 41 GLU A O 9
ATOM 18854 N N . ARG A 1 25 ? 9.392 0.020 -7.444 1.00 0.00 42 ARG A N 9
ATOM 18855 C CA . ARG A 1 25 ? 10.286 0.978 -8.075 1.00 0.00 42 ARG A CA 9
ATOM 18856 C C . ARG A 1 25 ? 11.455 1.304 -7.156 1.00 0.00 42 ARG A C 9
ATOM 18857 O O . ARG A 1 25 ? 12.604 1.306 -7.581 1.00 0.00 42 ARG A O 9
ATOM 18878 N N . GLN A 1 26 ? 11.153 1.555 -5.897 1.00 0.00 43 GLN A N 9
ATOM 18879 C CA . GLN A 1 26 ? 12.166 1.944 -4.936 1.00 0.00 43 GLN A CA 9
ATOM 18880 C C . GLN A 1 26 ? 13.135 0.802 -4.665 1.00 0.00 43 GLN A C 9
ATOM 18881 O O . GLN A 1 26 ? 14.334 1.018 -4.566 1.00 0.00 43 GLN A O 9
ATOM 18895 N N . GLN A 1 27 ? 12.618 -0.414 -4.561 1.00 0.00 44 GLN A N 9
ATOM 18896 C CA . GLN A 1 27 ? 13.471 -1.573 -4.323 1.00 0.00 44 GLN A CA 9
ATOM 18897 C C . GLN A 1 27 ? 14.446 -1.749 -5.484 1.00 0.00 44 GLN A C 9
ATOM 18898 O O . GLN A 1 27 ? 15.624 -2.072 -5.288 1.00 0.00 44 GLN A O 9
ATOM 18912 N N . ARG A 1 28 ? 13.953 -1.505 -6.684 1.00 0.00 45 ARG A N 9
ATOM 18913 C CA . ARG A 1 28 ? 14.763 -1.623 -7.887 1.00 0.00 45 ARG A CA 9
ATOM 18914 C C . ARG A 1 28 ? 15.749 -0.467 -7.991 1.00 0.00 45 ARG A C 9
ATOM 18915 O O . ARG A 1 28 ? 16.897 -0.649 -8.390 1.00 0.00 45 ARG A O 9
ATOM 18936 N N . GLU A 1 29 ? 15.303 0.715 -7.612 1.00 0.00 46 GLU A N 9
ATOM 18937 C CA . GLU A 1 29 ? 16.138 1.895 -7.685 1.00 0.00 46 GLU A CA 9
ATOM 18938 C C . GLU A 1 29 ? 17.235 1.864 -6.621 1.00 0.00 46 GLU A C 9
ATOM 18939 O O . GLU A 1 29 ? 18.361 2.263 -6.876 1.00 0.00 46 GLU A O 9
ATOM 18951 N N . ARG A 1 30 ? 16.910 1.376 -5.433 1.00 0.00 47 ARG A N 9
ATOM 18952 C CA . ARG A 1 30 ? 17.901 1.292 -4.363 1.00 0.00 47 ARG A CA 9
ATOM 18953 C C . ARG A 1 30 ? 18.974 0.267 -4.689 1.00 0.00 47 ARG A C 9
ATOM 18954 O O . ARG A 1 30 ? 20.154 0.490 -4.432 1.00 0.00 47 ARG A O 9
ATOM 18975 N N . SER A 1 31 ? 18.568 -0.839 -5.290 1.00 0.00 48 SER A N 9
ATOM 18976 C CA . SER A 1 31 ? 19.491 -1.917 -5.591 1.00 0.00 48 SER A CA 9
ATOM 18977 C C . SER A 1 31 ? 20.498 -1.516 -6.669 1.00 0.00 48 SER A C 9
ATOM 18978 O O . SER A 1 31 ? 21.680 -1.854 -6.577 1.00 0.00 48 SER A O 9
ATOM 18986 N N . ASN A 1 32 ? 20.040 -0.773 -7.673 1.00 0.00 49 ASN A N 9
ATOM 18987 C CA . ASN A 1 32 ? 20.939 -0.329 -8.738 1.00 0.00 49 ASN A CA 9
ATOM 18988 C C . ASN A 1 32 ? 21.760 0.879 -8.290 1.00 0.00 49 ASN A C 9
ATOM 18989 O O . ASN A 1 32 ? 22.810 1.177 -8.851 1.00 0.00 49 ASN A O 9
ATOM 19000 N N . ALA A 1 33 ? 21.269 1.553 -7.261 1.00 0.00 50 ALA A N 9
ATOM 19001 C CA . ALA A 1 33 ? 21.946 2.721 -6.714 1.00 0.00 50 ALA A CA 9
ATOM 19002 C C . ALA A 1 33 ? 23.093 2.305 -5.820 1.00 0.00 50 ALA A C 9
ATOM 19003 O O . ALA A 1 33 ? 24.204 2.816 -5.935 1.00 0.00 50 ALA A O 9
ATOM 19010 N N . VAL A 1 34 ? 22.820 1.372 -4.938 1.00 0.00 51 VAL A N 9
ATOM 19011 C CA . VAL A 1 34 ? 23.841 0.855 -4.037 1.00 0.00 51 VAL A CA 9
ATOM 19012 C C . VAL A 1 34 ? 24.743 -0.129 -4.778 1.00 0.00 51 VAL A C 9
ATOM 19013 O O . VAL A 1 34 ? 25.866 -0.407 -4.356 1.00 0.00 51 VAL A O 9
ATOM 19026 N N . ARG A 1 35 ? 24.218 -0.650 -5.886 1.00 0.00 52 ARG A N 9
ATOM 19027 C CA . ARG A 1 35 ? 24.921 -1.593 -6.777 1.00 0.00 52 ARG A CA 9
ATOM 19028 C C . ARG A 1 35 ? 25.074 -2.988 -6.148 1.00 0.00 52 ARG A C 9
ATOM 19029 O O . ARG A 1 35 ? 24.901 -3.997 -6.825 1.00 0.00 52 ARG A O 9
ATOM 19050 N N . LYS A 1 36 ? 25.383 -3.027 -4.857 1.00 0.00 53 LYS A N 9
ATOM 19051 C CA . LYS A 1 36 ? 25.585 -4.282 -4.132 1.00 0.00 53 LYS A CA 9
ATOM 19052 C C . LYS A 1 36 ? 24.370 -5.204 -4.240 1.00 0.00 53 LYS A C 9
ATOM 19053 O O . LYS A 1 36 ? 24.498 -6.362 -4.620 1.00 0.00 53 LYS A O 9
ATOM 19072 N N . VAL A 1 37 ? 23.193 -4.678 -3.919 1.00 0.00 54 VAL A N 9
ATOM 19073 C CA . VAL A 1 37 ? 21.968 -5.471 -3.970 1.00 0.00 54 VAL A CA 9
ATOM 19074 C C . VAL A 1 37 ? 21.634 -5.866 -5.413 1.00 0.00 54 VAL A C 9
ATOM 19075 O O . VAL A 1 37 ? 20.981 -6.873 -5.653 1.00 0.00 54 VAL A O 9
ATOM 19088 N N . CYS A 1 38 ? 22.106 -5.072 -6.369 1.00 0.00 55 CYS A N 9
ATOM 19089 C CA . CYS A 1 38 ? 21.896 -5.380 -7.774 1.00 0.00 55 CYS A CA 9
ATOM 19090 C C . CYS A 1 38 ? 22.660 -6.650 -8.141 1.00 0.00 55 CYS A C 9
ATOM 19091 O O . CYS A 1 38 ? 22.202 -7.454 -8.952 1.00 0.00 55 CYS A O 9
ATOM 19099 N N . THR A 1 39 ? 23.821 -6.826 -7.532 1.00 0.00 56 THR A N 9
ATOM 19100 C CA . THR A 1 39 ? 24.626 -8.005 -7.753 1.00 0.00 56 THR A CA 9
ATOM 19101 C C . THR A 1 39 ? 24.223 -9.121 -6.783 1.00 0.00 56 THR A C 9
ATOM 19102 O O . THR A 1 39 ? 24.653 -9.142 -5.630 1.00 0.00 56 THR A O 9
ATOM 19113 N N . GLY A 1 40 ? 23.374 -10.023 -7.250 1.00 0.00 57 GLY A N 9
ATOM 19114 C CA . GLY A 1 40 ? 22.911 -11.115 -6.413 1.00 0.00 57 GLY A CA 9
ATOM 19115 C C . GLY A 1 40 ? 21.432 -11.000 -6.111 1.00 0.00 57 GLY A C 9
ATOM 19116 O O . GLY A 1 40 ? 20.670 -11.942 -6.337 1.00 0.00 57 GLY A O 9
ATOM 19120 N N . VAL A 1 41 ? 21.033 -9.832 -5.611 1.00 0.00 58 VAL A N 9
ATOM 19121 C CA . VAL A 1 41 ? 19.632 -9.525 -5.275 1.00 0.00 58 VAL A CA 9
ATOM 19122 C C . VAL A 1 41 ? 19.161 -10.238 -4.018 1.00 0.00 58 VAL A C 9
ATOM 19123 O O . VAL A 1 41 ? 18.790 -9.599 -3.036 1.00 0.00 58 VAL A O 9
ATOM 19136 N N . ASP A 1 42 ? 19.183 -11.544 -4.051 1.00 0.00 59 ASP A N 9
ATOM 19137 C CA . ASP A 1 42 ? 18.693 -12.336 -2.941 1.00 0.00 59 ASP A CA 9
ATOM 19138 C C . ASP A 1 42 ? 19.692 -12.375 -1.798 1.00 0.00 59 ASP A C 9
ATOM 19139 O O . ASP A 1 42 ? 20.903 -12.477 -2.006 1.00 0.00 59 ASP A O 9
ATOM 19148 N N . TYR A 1 43 ? 19.169 -12.268 -0.595 1.00 0.00 60 TYR A N 9
ATOM 19149 C CA . TYR A 1 43 ? 19.961 -12.325 0.620 1.00 0.00 60 TYR A CA 9
ATOM 19150 C C . TYR A 1 43 ? 19.182 -13.080 1.677 1.00 0.00 60 TYR A C 9
ATOM 19151 O O . TYR A 1 43 ? 18.015 -13.422 1.463 1.00 0.00 60 TYR A O 9
ATOM 19169 N N . SER A 1 44 ? 19.794 -13.308 2.822 1.00 0.00 61 SER A N 9
ATOM 19170 C CA . SER A 1 44 ? 19.147 -14.058 3.884 1.00 0.00 61 SER A CA 9
ATOM 19171 C C . SER A 1 44 ? 17.973 -13.289 4.480 1.00 0.00 61 SER A C 9
ATOM 19172 O O . SER A 1 44 ? 17.033 -13.885 4.999 1.00 0.00 61 SER A O 9
ATOM 19180 N N . TRP A 1 45 ? 18.007 -11.970 4.369 1.00 0.00 62 TRP A N 9
ATOM 19181 C CA . TRP A 1 45 ? 16.931 -11.149 4.919 1.00 0.00 62 TRP A CA 9
ATOM 19182 C C . TRP A 1 45 ? 15.709 -11.182 4.012 1.00 0.00 62 TRP A C 9
ATOM 19183 O O . TRP A 1 45 ? 14.617 -10.780 4.405 1.00 0.00 62 TRP A O 9
ATOM 19204 N N . LEU A 1 46 ? 15.904 -11.673 2.802 1.00 0.00 63 LEU A N 9
ATOM 19205 C CA . LEU A 1 46 ? 14.816 -11.820 1.850 1.00 0.00 63 LEU A CA 9
ATOM 19206 C C . LEU A 1 46 ? 14.257 -13.226 1.924 1.00 0.00 63 LEU A C 9
ATOM 19207 O O . LEU A 1 46 ? 13.177 -13.508 1.423 1.00 0.00 63 LEU A O 9
ATOM 19223 N N . ALA A 1 47 ? 15.012 -14.105 2.556 1.00 0.00 64 ALA A N 9
ATOM 19224 C CA . ALA A 1 47 ? 14.580 -15.472 2.767 1.00 0.00 64 ALA A CA 9
ATOM 19225 C C . ALA A 1 47 ? 13.930 -15.592 4.136 1.00 0.00 64 ALA A C 9
ATOM 19226 O O . ALA A 1 47 ? 13.354 -16.621 4.486 1.00 0.00 64 ALA A O 9
ATOM 19233 N N . SER A 1 48 ? 14.035 -14.520 4.904 1.00 0.00 65 SER A N 9
ATOM 19234 C CA . SER A 1 48 ? 13.450 -14.448 6.225 1.00 0.00 65 SER A CA 9
ATOM 19235 C C . SER A 1 48 ? 12.048 -13.847 6.133 1.00 0.00 65 SER A C 9
ATOM 19236 O O . SER A 1 48 ? 11.565 -13.569 5.028 1.00 0.00 65 SER A O 9
ATOM 19244 N N . THR A 1 49 ? 11.398 -13.658 7.291 1.00 0.00 66 THR A N 9
ATOM 19245 C CA . THR A 1 49 ? 10.049 -13.089 7.352 1.00 0.00 66 THR A CA 9
ATOM 19246 C C . THR A 1 49 ? 9.001 -14.111 6.874 1.00 0.00 66 THR A C 9
ATOM 19247 O O . THR A 1 49 ? 9.247 -14.857 5.915 1.00 0.00 66 THR A O 9
ATOM 19258 N N . PRO A 1 50 ? 7.838 -14.206 7.572 1.00 0.00 67 PRO A N 9
ATOM 19259 C CA . PRO A 1 50 ? 6.743 -15.089 7.162 1.00 0.00 67 PRO A CA 9
ATOM 19260 C C . PRO A 1 50 ? 6.435 -14.935 5.674 1.00 0.00 67 PRO A C 9
ATOM 19261 O O . PRO A 1 50 ? 6.492 -13.821 5.139 1.00 0.00 67 PRO A O 9
ATOM 19272 N N . ASP A 1 51 ? 6.116 -16.057 5.024 1.00 0.00 68 ASP A N 9
ATOM 19273 C CA . ASP A 1 51 ? 5.861 -16.115 3.574 1.00 0.00 68 ASP A CA 9
ATOM 19274 C C . ASP A 1 51 ? 4.978 -14.981 3.093 1.00 0.00 68 ASP A C 9
ATOM 19275 O O . ASP A 1 51 ? 3.758 -15.011 3.254 1.00 0.00 68 ASP A O 9
ATOM 19284 N N . SER A 1 52 ? 5.602 -13.971 2.536 1.00 0.00 69 SER A N 9
ATOM 19285 C CA . SER A 1 52 ? 4.884 -12.842 2.011 1.00 0.00 69 SER A CA 9
ATOM 19286 C C . SER A 1 52 ? 5.062 -12.728 0.503 1.00 0.00 69 SER A C 9
ATOM 19287 O O . SER A 1 52 ? 6.143 -12.410 0.015 1.00 0.00 69 SER A O 9
ATOM 19295 N N . THR A 1 53 ? 4.004 -13.004 -0.218 1.00 0.00 70 THR A N 9
ATOM 19296 C CA . THR A 1 53 ? 4.001 -12.874 -1.654 1.00 0.00 70 THR A CA 9
ATOM 19297 C C . THR A 1 53 ? 2.978 -11.846 -2.051 1.00 0.00 70 THR A C 9
ATOM 19298 O O . THR A 1 53 ? 1.798 -11.985 -1.742 1.00 0.00 70 THR A O 9
ATOM 19309 N N . TYR A 1 54 ? 3.417 -10.807 -2.709 1.00 0.00 71 TYR A N 9
ATOM 19310 C CA . TYR A 1 54 ? 2.525 -9.731 -3.036 1.00 0.00 71 TYR A CA 9
ATOM 19311 C C . TYR A 1 54 ? 1.756 -9.994 -4.323 1.00 0.00 71 TYR A C 9
ATOM 19312 O O . TYR A 1 54 ? 2.304 -9.996 -5.427 1.00 0.00 71 TYR A O 9
ATOM 19330 N N . ASP A 1 55 ? 0.506 -10.272 -4.145 1.00 0.00 72 ASP A N 9
ATOM 19331 C CA . ASP A 1 55 ? -0.438 -10.447 -5.226 1.00 0.00 72 ASP A CA 9
ATOM 19332 C C . ASP A 1 55 ? -1.841 -10.381 -4.675 1.00 0.00 72 ASP A C 9
ATOM 19333 O O . ASP A 1 55 ? -2.176 -11.112 -3.741 1.00 0.00 72 ASP A O 9
ATOM 19342 N N . LEU A 1 56 ? -2.652 -9.513 -5.220 1.00 0.00 73 LEU A N 9
ATOM 19343 C CA . LEU A 1 56 ? -4.011 -9.391 -4.765 1.00 0.00 73 LEU A CA 9
ATOM 19344 C C . LEU A 1 56 ? -4.888 -10.392 -5.491 1.00 0.00 73 LEU A C 9
ATOM 19345 O O . LEU A 1 56 ? -5.202 -10.221 -6.673 1.00 0.00 73 LEU A O 9
ATOM 19361 N N . SER A 1 57 ? -5.249 -11.442 -4.797 1.00 0.00 74 SER A N 9
ATOM 19362 C CA . SER A 1 57 ? -6.078 -12.475 -5.361 1.00 0.00 74 SER A CA 9
ATOM 19363 C C . SER A 1 57 ? -7.537 -12.035 -5.355 1.00 0.00 74 SER A C 9
ATOM 19364 O O . SER A 1 57 ? -7.937 -11.209 -4.530 1.00 0.00 74 SER A O 9
ATOM 19372 N N . PRO A 1 58 ? -8.354 -12.570 -6.279 1.00 0.00 75 PRO A N 9
ATOM 19373 C CA . PRO A 1 58 ? -9.773 -12.217 -6.380 1.00 0.00 75 PRO A CA 9
ATOM 19374 C C . PRO A 1 58 ? -10.524 -12.451 -5.075 1.00 0.00 75 PRO A C 9
ATOM 19375 O O . PRO A 1 58 ? -11.420 -11.689 -4.714 1.00 0.00 75 PRO A O 9
ATOM 19386 N N . ILE A 1 59 ? -10.130 -13.486 -4.357 1.00 0.00 76 ILE A N 9
ATOM 19387 C CA . ILE A 1 59 ? -10.784 -13.825 -3.108 1.00 0.00 76 ILE A CA 9
ATOM 19388 C C . ILE A 1 59 ? -10.373 -12.864 -2.007 1.00 0.00 76 ILE A C 9
ATOM 19389 O O . ILE A 1 59 ? -11.200 -12.435 -1.206 1.00 0.00 76 ILE A O 9
ATOM 19405 N N . GLU A 1 60 ? -9.091 -12.522 -1.973 1.00 0.00 77 GLU A N 9
ATOM 19406 C CA . GLU A 1 60 ? -8.583 -11.570 -1.012 1.00 0.00 77 GLU A CA 9
ATOM 19407 C C . GLU A 1 60 ? -9.199 -10.206 -1.270 1.00 0.00 77 GLU A C 9
ATOM 19408 O O . GLU A 1 60 ? -9.523 -9.470 -0.339 1.00 0.00 77 GLU A O 9
ATOM 19420 N N . ARG A 1 61 ? -9.383 -9.893 -2.544 1.00 0.00 78 ARG A N 9
ATOM 19421 C CA . ARG A 1 61 ? -10.040 -8.661 -2.952 1.00 0.00 78 ARG A CA 9
ATOM 19422 C C . ARG A 1 61 ? -11.439 -8.598 -2.349 1.00 0.00 78 ARG A C 9
ATOM 19423 O O . ARG A 1 61 ? -11.838 -7.587 -1.772 1.00 0.00 78 ARG A O 9
ATOM 19444 N N . LEU A 1 62 ? -12.160 -9.687 -2.490 1.00 0.00 79 LEU A N 9
ATOM 19445 C CA . LEU A 1 62 ? -13.501 -9.814 -1.933 1.00 0.00 79 LEU A CA 9
ATOM 19446 C C . LEU A 1 62 ? -13.488 -9.669 -0.415 1.00 0.00 79 LEU A C 9
ATOM 19447 O O . LEU A 1 62 ? -14.329 -8.976 0.156 1.00 0.00 79 LEU A O 9
ATOM 19463 N N . GLN A 1 63 ? -12.528 -10.323 0.235 1.00 0.00 80 GLN A N 9
ATOM 19464 C CA . GLN A 1 63 ? -12.394 -10.237 1.688 1.00 0.00 80 GLN A CA 9
ATOM 19465 C C . GLN A 1 63 ? -12.238 -8.785 2.113 1.00 0.00 80 GLN A C 9
ATOM 19466 O O . GLN A 1 63 ? -12.929 -8.306 3.010 1.00 0.00 80 GLN A O 9
ATOM 19480 N N . LEU A 1 64 ? -11.331 -8.097 1.444 1.00 0.00 81 LEU A N 9
ATOM 19481 C CA . LEU A 1 64 ? -11.053 -6.700 1.722 1.00 0.00 81 LEU A CA 9
ATOM 19482 C C . LEU A 1 64 ? -12.258 -5.845 1.415 1.00 0.00 81 LEU A C 9
ATOM 19483 O O . LEU A 1 64 ? -12.512 -4.858 2.096 1.00 0.00 81 LEU A O 9
ATOM 19499 N N . GLU A 1 65 ? -12.997 -6.229 0.388 1.00 0.00 82 GLU A N 9
ATOM 19500 C CA . GLU A 1 65 ? -14.194 -5.524 -0.000 1.00 0.00 82 GLU A CA 9
ATOM 19501 C C . GLU A 1 65 ? -15.206 -5.564 1.106 1.00 0.00 82 GLU A C 9
ATOM 19502 O O . GLU A 1 65 ? -15.773 -4.540 1.477 1.00 0.00 82 GLU A O 9
ATOM 19514 N N . ASP A 1 66 ? -15.397 -6.737 1.657 1.00 0.00 83 ASP A N 9
ATOM 19515 C CA . ASP A 1 66 ? -16.334 -6.913 2.755 1.00 0.00 83 ASP A CA 9
ATOM 19516 C C . ASP A 1 66 ? -15.905 -6.074 3.952 1.00 0.00 83 ASP A C 9
ATOM 19517 O O . ASP A 1 66 ? -16.733 -5.429 4.621 1.00 0.00 83 ASP A O 9
ATOM 19526 N N . VAL A 1 67 ? -14.604 -6.061 4.193 1.00 0.00 84 VAL A N 9
ATOM 19527 C CA . VAL A 1 67 ? -14.032 -5.279 5.277 1.00 0.00 84 VAL A CA 9
ATOM 19528 C C . VAL A 1 67 ? -14.271 -3.786 5.061 1.00 0.00 84 VAL A C 9
ATOM 19529 O O . VAL A 1 67 ? -14.673 -3.081 5.982 1.00 0.00 84 VAL A O 9
ATOM 19542 N N . CYS A 1 68 ? -14.058 -3.319 3.831 1.00 0.00 85 CYS A N 9
ATOM 19543 C CA . CYS A 1 68 ? -14.232 -1.908 3.507 1.00 0.00 85 CYS A CA 9
ATOM 19544 C C . CYS A 1 68 ? -15.687 -1.516 3.625 1.00 0.00 85 CYS A C 9
ATOM 19545 O O . CYS A 1 68 ? -16.008 -0.396 4.010 1.00 0.00 85 CYS A O 9
ATOM 19553 N N . VAL A 1 69 ? -16.565 -2.449 3.288 1.00 0.00 86 VAL A N 9
ATOM 19554 C CA . VAL A 1 69 ? -17.996 -2.244 3.445 1.00 0.00 86 VAL A CA 9
ATOM 19555 C C . VAL A 1 69 ? -18.339 -1.904 4.910 1.00 0.00 86 VAL A C 9
ATOM 19556 O O . VAL A 1 69 ? -19.247 -1.112 5.182 1.00 0.00 86 VAL A O 9
ATOM 19569 N N . LYS A 1 70 ? -17.602 -2.499 5.846 1.00 0.00 87 LYS A N 9
ATOM 19570 C CA . LYS A 1 70 ? -17.820 -2.236 7.270 1.00 0.00 87 LYS A CA 9
ATOM 19571 C C . LYS A 1 70 ? -16.987 -1.052 7.780 1.00 0.00 87 LYS A C 9
ATOM 19572 O O . LYS A 1 70 ? -17.060 -0.705 8.954 1.00 0.00 87 LYS A O 9
ATOM 19591 N N . ILE A 1 71 ? -16.223 -0.425 6.903 1.00 0.00 88 ILE A N 9
ATOM 19592 C CA . ILE A 1 71 ? -15.372 0.681 7.301 1.00 0.00 88 ILE A CA 9
ATOM 19593 C C . ILE A 1 71 ? -16.089 2.001 7.121 1.00 0.00 88 ILE A C 9
ATOM 19594 O O . ILE A 1 71 ? -16.778 2.220 6.124 1.00 0.00 88 ILE A O 9
ATOM 19610 N N . HIS A 1 72 ? -15.941 2.867 8.100 1.00 0.00 89 HIS A N 9
ATOM 19611 C CA . HIS A 1 72 ? -16.558 4.180 8.077 1.00 0.00 89 HIS A CA 9
ATOM 19612 C C . HIS A 1 72 ? -15.904 5.041 7.006 1.00 0.00 89 HIS A C 9
ATOM 19613 O O . HIS A 1 72 ? -14.675 5.047 6.874 1.00 0.00 89 HIS A O 9
ATOM 19627 N N . PRO A 1 73 ? -16.710 5.793 6.245 1.00 0.00 90 PRO A N 9
ATOM 19628 C CA . PRO A 1 73 ? -16.223 6.621 5.138 1.00 0.00 90 PRO A CA 9
ATOM 19629 C C . PRO A 1 73 ? -15.076 7.560 5.531 1.00 0.00 90 PRO A C 9
ATOM 19630 O O . PRO A 1 73 ? -14.052 7.613 4.847 1.00 0.00 90 PRO A O 9
ATOM 19641 N N . SER A 1 74 ? -15.232 8.280 6.630 1.00 0.00 91 SER A N 9
ATOM 19642 C CA . SER A 1 74 ? -14.234 9.255 7.050 1.00 0.00 91 SER A CA 9
ATOM 19643 C C . SER A 1 74 ? -13.026 8.594 7.729 1.00 0.00 91 SER A C 9
ATOM 19644 O O . SER A 1 74 ? -11.934 9.145 7.727 1.00 0.00 91 SER A O 9
ATOM 19652 N N . TYR A 1 75 ? -13.232 7.406 8.292 1.00 0.00 92 TYR A N 9
ATOM 19653 C CA . TYR A 1 75 ? -12.170 6.690 9.014 1.00 0.00 92 TYR A CA 9
ATOM 19654 C C . TYR A 1 75 ? -11.111 6.198 8.036 1.00 0.00 92 TYR A C 9
ATOM 19655 O O . TYR A 1 75 ? -9.966 5.932 8.415 1.00 0.00 92 TYR A O 9
ATOM 19673 N N . CYS A 1 76 ? -11.506 6.086 6.782 1.00 0.00 93 CYS A N 9
ATOM 19674 C CA . CYS A 1 76 ? -10.614 5.690 5.718 1.00 0.00 93 CYS A CA 9
ATOM 19675 C C . CYS A 1 76 ? -9.426 6.642 5.639 1.00 0.00 93 CYS A C 9
ATOM 19676 O O . CYS A 1 76 ? -8.294 6.217 5.421 1.00 0.00 93 CYS A O 9
ATOM 19684 N N . GLY A 1 77 ? -9.709 7.929 5.792 1.00 0.00 94 GLY A N 9
ATOM 19685 C CA . GLY A 1 77 ? -8.666 8.956 5.799 1.00 0.00 94 GLY A CA 9
ATOM 19686 C C . GLY A 1 77 ? -7.516 8.616 6.726 1.00 0.00 94 GLY A C 9
ATOM 19687 O O . GLY A 1 77 ? -6.396 8.376 6.260 1.00 0.00 94 GLY A O 9
ATOM 19691 N N . PRO A 1 78 ? -7.753 8.609 8.057 1.00 0.00 95 PRO A N 9
ATOM 19692 C CA . PRO A 1 78 ? -6.743 8.216 9.035 1.00 0.00 95 PRO A CA 9
ATOM 19693 C C . PRO A 1 78 ? -6.091 6.884 8.667 1.00 0.00 95 PRO A C 9
ATOM 19694 O O . PRO A 1 78 ? -4.870 6.774 8.659 1.00 0.00 95 PRO A O 9
ATOM 19705 N N . ALA A 1 79 ? -6.926 5.864 8.410 1.00 0.00 96 ALA A N 9
ATOM 19706 C CA . ALA A 1 79 ? -6.439 4.544 7.975 1.00 0.00 96 ALA A CA 9
ATOM 19707 C C . ALA A 1 79 ? -5.378 4.655 6.876 1.00 0.00 96 ALA A C 9
ATOM 19708 O O . ALA A 1 79 ? -4.358 3.969 6.917 1.00 0.00 96 ALA A O 9
ATOM 19715 N N . ILE A 1 80 ? -5.611 5.535 5.921 1.00 0.00 97 ILE A N 9
ATOM 19716 C CA . ILE A 1 80 ? -4.664 5.731 4.832 1.00 0.00 97 ILE A CA 9
ATOM 19717 C C . ILE A 1 80 ? -3.426 6.484 5.300 1.00 0.00 97 ILE A C 9
ATOM 19718 O O . ILE A 1 80 ? -2.291 6.098 4.996 1.00 0.00 97 ILE A O 9
ATOM 19734 N N . LEU A 1 81 ? -3.653 7.539 6.045 1.00 0.00 98 LEU A N 9
ATOM 19735 C CA . LEU A 1 81 ? -2.579 8.357 6.583 1.00 0.00 98 LEU A CA 9
ATOM 19736 C C . LEU A 1 81 ? -1.636 7.509 7.430 1.00 0.00 98 LEU A C 9
ATOM 19737 O O . LEU A 1 81 ? -0.414 7.618 7.318 1.00 0.00 98 LEU A O 9
ATOM 19753 N N . ARG A 1 82 ? -2.213 6.651 8.257 1.00 0.00 99 ARG A N 9
ATOM 19754 C CA . ARG A 1 82 ? -1.438 5.772 9.107 1.00 0.00 99 ARG A CA 9
ATOM 19755 C C . ARG A 1 82 ? -0.733 4.711 8.289 1.00 0.00 99 ARG A C 9
ATOM 19756 O O . ARG A 1 82 ? 0.393 4.347 8.593 1.00 0.00 99 ARG A O 9
ATOM 19777 N N . PHE A 1 83 ? -1.391 4.219 7.243 1.00 0.00 100 PHE A N 9
ATOM 19778 C CA . PHE A 1 83 ? -0.785 3.208 6.393 1.00 0.00 100 PHE A CA 9
ATOM 19779 C C . PHE A 1 83 ? 0.512 3.721 5.804 1.00 0.00 100 PHE A C 9
ATOM 19780 O O . PHE A 1 83 ? 1.550 3.062 5.879 1.00 0.00 100 PHE A O 9
ATOM 19797 N N . ARG A 1 84 ? 0.446 4.908 5.244 1.00 0.00 101 ARG A N 9
ATOM 19798 C CA . ARG A 1 84 ? 1.588 5.511 4.600 1.00 0.00 101 ARG A CA 9
ATOM 19799 C C . ARG A 1 84 ? 2.650 5.848 5.619 1.00 0.00 101 ARG A C 9
ATOM 19800 O O . ARG A 1 84 ? 3.842 5.650 5.378 1.00 0.00 101 ARG A O 9
ATOM 19821 N N . GLN A 1 85 ? 2.215 6.340 6.764 1.00 0.00 102 GLN A N 9
ATOM 19822 C CA . GLN A 1 85 ? 3.123 6.667 7.837 1.00 0.00 102 GLN A CA 9
ATOM 19823 C C . GLN A 1 85 ? 3.856 5.417 8.309 1.00 0.00 102 GLN A C 9
ATOM 19824 O O . GLN A 1 85 ? 5.068 5.445 8.531 1.00 0.00 102 GLN A O 9
ATOM 19838 N N . LEU A 1 86 ? 3.134 4.309 8.423 1.00 0.00 103 LEU A N 9
ATOM 19839 C CA . LEU A 1 86 ? 3.748 3.070 8.898 1.00 0.00 103 LEU A CA 9
ATOM 19840 C C . LEU A 1 86 ? 4.649 2.479 7.839 1.00 0.00 103 LEU A C 9
ATOM 19841 O O . LEU A 1 86 ? 5.723 1.976 8.138 1.00 0.00 103 LEU A O 9
ATOM 19857 N N . LEU A 1 87 ? 4.205 2.555 6.603 1.00 0.00 104 LEU A N 9
ATOM 19858 C CA . LEU A 1 87 ? 4.976 2.077 5.471 1.00 0.00 104 LEU A CA 9
ATOM 19859 C C . LEU A 1 87 ? 6.319 2.768 5.431 1.00 0.00 104 LEU A C 9
ATOM 19860 O O . LEU A 1 87 ? 7.339 2.168 5.126 1.00 0.00 104 LEU A O 9
ATOM 19876 N N . ALA A 1 88 ? 6.294 4.021 5.762 1.00 0.00 105 ALA A N 9
ATOM 19877 C CA . ALA A 1 88 ? 7.478 4.842 5.791 1.00 0.00 105 ALA A CA 9
ATOM 19878 C C . ALA A 1 88 ? 8.378 4.451 6.939 1.00 0.00 105 ALA A C 9
ATOM 19879 O O . ALA A 1 88 ? 9.598 4.545 6.848 1.00 0.00 105 ALA A O 9
ATOM 19886 N N . GLU A 1 89 ? 7.777 4.008 8.019 1.00 0.00 106 GLU A N 9
ATOM 19887 C CA . GLU A 1 89 ? 8.536 3.590 9.184 1.00 0.00 106 GLU A CA 9
ATOM 19888 C C . GLU A 1 89 ? 9.192 2.245 8.938 1.00 0.00 106 GLU A C 9
ATOM 19889 O O . GLU A 1 89 ? 10.355 2.035 9.286 1.00 0.00 106 GLU A O 9
ATOM 19901 N N . GLN A 1 90 ? 8.455 1.354 8.305 1.00 0.00 107 GLN A N 9
ATOM 19902 C CA . GLN A 1 90 ? 8.976 0.015 7.992 1.00 0.00 107 GLN A CA 9
ATOM 19903 C C . GLN A 1 90 ? 9.832 0.039 6.734 1.00 0.00 107 GLN A C 9
ATOM 19904 O O . GLN A 1 90 ? 10.486 -0.956 6.404 1.00 0.00 107 GLN A O 9
ATOM 19918 N N . GLU A 1 91 ? 9.802 1.179 6.035 1.00 0.00 108 GLU A N 9
ATOM 19919 C CA . GLU A 1 91 ? 10.580 1.396 4.799 1.00 0.00 108 GLU A CA 9
ATOM 19920 C C . GLU A 1 91 ? 9.952 0.668 3.605 1.00 0.00 108 GLU A C 9
ATOM 19921 O O . GLU A 1 91 ? 9.191 -0.287 3.777 1.00 0.00 108 GLU A O 9
ATOM 19933 N N . PRO A 1 92 ? 10.248 1.137 2.369 1.00 0.00 109 PRO A N 9
ATOM 19934 C CA . PRO A 1 92 ? 9.733 0.526 1.145 1.00 0.00 109 PRO A CA 9
ATOM 19935 C C . PRO A 1 92 ? 9.990 -0.975 1.093 1.00 0.00 109 PRO A C 9
ATOM 19936 O O . PRO A 1 92 ? 11.141 -1.422 1.103 1.00 0.00 109 PRO A O 9
ATOM 19947 N N . GLU A 1 93 ? 8.909 -1.730 1.008 1.00 0.00 110 GLU A N 9
ATOM 19948 C CA . GLU A 1 93 ? 8.929 -3.171 0.973 1.00 0.00 110 GLU A CA 9
ATOM 19949 C C . GLU A 1 93 ? 7.555 -3.653 0.625 1.00 0.00 110 GLU A C 9
ATOM 19950 O O . GLU A 1 93 ? 6.689 -3.707 1.468 1.00 0.00 110 GLU A O 9
ATOM 19962 N N . VAL A 1 94 ? 7.353 -3.943 -0.645 1.00 0.00 111 VAL A N 9
ATOM 19963 C CA . VAL A 1 94 ? 6.072 -4.421 -1.163 1.00 0.00 111 VAL A CA 9
ATOM 19964 C C . VAL A 1 94 ? 5.538 -5.591 -0.337 1.00 0.00 111 VAL A C 9
ATOM 19965 O O . VAL A 1 94 ? 4.330 -5.778 -0.193 1.00 0.00 111 VAL A O 9
ATOM 19978 N N . GLN A 1 95 ? 6.460 -6.341 0.213 1.00 0.00 112 GLN A N 9
ATOM 19979 C CA . GLN A 1 95 ? 6.163 -7.456 1.092 1.00 0.00 112 GLN A CA 9
ATOM 19980 C C . GLN A 1 95 ? 5.420 -6.944 2.322 1.00 0.00 112 GLN A C 9
ATOM 19981 O O . GLN A 1 95 ? 4.410 -7.515 2.750 1.00 0.00 112 GLN A O 9
ATOM 19995 N N . GLU A 1 96 ? 5.908 -5.832 2.853 1.00 0.00 113 GLU A N 9
ATOM 19996 C CA . GLU A 1 96 ? 5.346 -5.247 4.033 1.00 0.00 113 GLU A CA 9
ATOM 19997 C C . GLU A 1 96 ? 4.168 -4.374 3.661 1.00 0.00 113 GLU A C 9
ATOM 19998 O O . GLU A 1 96 ? 3.287 -4.169 4.446 1.00 0.00 113 GLU A O 9
ATOM 20010 N N . VAL A 1 97 ? 4.167 -3.873 2.437 1.00 0.00 114 VAL A N 9
ATOM 20011 C CA . VAL A 1 97 ? 3.069 -3.051 1.961 1.00 0.00 114 VAL A CA 9
ATOM 20012 C C . VAL A 1 97 ? 1.757 -3.812 2.085 1.00 0.00 114 VAL A C 9
ATOM 20013 O O . VAL A 1 97 ? 0.810 -3.342 2.697 1.00 0.00 114 VAL A O 9
ATOM 20026 N N . SER A 1 98 ? 1.725 -4.998 1.513 1.00 0.00 115 SER A N 9
ATOM 20027 C CA . SER A 1 98 ? 0.550 -5.834 1.554 1.00 0.00 115 SER A CA 9
ATOM 20028 C C . SER A 1 98 ? 0.275 -6.345 2.973 1.00 0.00 115 SER A C 9
ATOM 20029 O O . SER A 1 98 ? -0.873 -6.429 3.410 1.00 0.00 115 SER A O 9
ATOM 20037 N N . GLN A 1 99 ? 1.334 -6.674 3.674 1.00 0.00 116 GLN A N 9
ATOM 20038 C CA . GLN A 1 99 ? 1.241 -7.197 5.045 1.00 0.00 116 GLN A CA 9
ATOM 20039 C C . GLN A 1 99 ? 0.720 -6.137 6.013 1.00 0.00 116 GLN A C 9
ATOM 20040 O O . GLN A 1 99 ? -0.160 -6.402 6.829 1.00 0.00 116 GLN A O 9
ATOM 20054 N N . LEU A 1 100 ? 1.250 -4.943 5.885 1.00 0.00 117 LEU A N 9
ATOM 20055 C CA . LEU A 1 100 ? 0.883 -3.824 6.734 1.00 0.00 117 LEU A CA 9
ATOM 20056 C C . LEU A 1 100 ? -0.518 -3.418 6.367 1.00 0.00 117 LEU A C 9
ATOM 20057 O O . LEU A 1 100 ? -1.305 -2.991 7.210 1.00 0.00 117 LEU A O 9
ATOM 20073 N N . PHE A 1 101 ? -0.838 -3.621 5.101 1.00 0.00 118 PHE A N 9
ATOM 20074 C CA . PHE A 1 101 ? -2.151 -3.314 4.599 1.00 0.00 118 PHE A CA 9
ATOM 20075 C C . PHE A 1 101 ? -3.166 -4.238 5.221 1.00 0.00 118 PHE A C 9
ATOM 20076 O O . PHE A 1 101 ? -4.251 -3.821 5.598 1.00 0.00 118 PHE A O 9
ATOM 20093 N N . ARG A 1 102 ? -2.795 -5.495 5.362 1.00 0.00 119 ARG A N 9
ATOM 20094 C CA . ARG A 1 102 ? -3.685 -6.462 5.944 1.00 0.00 119 ARG A CA 9
ATOM 20095 C C . ARG A 1 102 ? -3.733 -6.238 7.438 1.00 0.00 119 ARG A C 9
ATOM 20096 O O . ARG A 1 102 ? -4.778 -6.353 8.057 1.00 0.00 119 ARG A O 9
ATOM 20117 N N . SER A 1 103 ? -2.580 -5.887 7.994 1.00 0.00 120 SER A N 9
ATOM 20118 C CA . SER A 1 103 ? -2.440 -5.653 9.417 1.00 0.00 120 SER A CA 9
ATOM 20119 C C . SER A 1 103 ? -3.402 -4.569 9.897 1.00 0.00 120 SER A C 9
ATOM 20120 O O . SER A 1 103 ? -4.265 -4.826 10.741 1.00 0.00 120 SER A O 9
ATOM 20128 N N . VAL A 1 104 ? -3.271 -3.373 9.344 1.00 0.00 121 VAL A N 9
ATOM 20129 C CA . VAL A 1 104 ? -4.123 -2.258 9.724 1.00 0.00 121 VAL A CA 9
ATOM 20130 C C . VAL A 1 104 ? -5.586 -2.545 9.423 1.00 0.00 121 VAL A C 9
ATOM 20131 O O . VAL A 1 104 ? -6.471 -2.170 10.190 1.00 0.00 121 VAL A O 9
ATOM 20144 N N . LEU A 1 105 ? -5.840 -3.214 8.316 1.00 0.00 122 LEU A N 9
ATOM 20145 C CA . LEU A 1 105 ? -7.194 -3.589 7.952 1.00 0.00 122 LEU A CA 9
ATOM 20146 C C . LEU A 1 105 ? -7.793 -4.565 8.950 1.00 0.00 122 LEU A C 9
ATOM 20147 O O . LEU A 1 105 ? -8.979 -4.510 9.223 1.00 0.00 122 LEU A O 9
ATOM 20163 N N . GLN A 1 106 ? -6.973 -5.455 9.498 1.00 0.00 123 GLN A N 9
ATOM 20164 C CA . GLN A 1 106 ? -7.452 -6.381 10.517 1.00 0.00 123 GLN A CA 9
ATOM 20165 C C . GLN A 1 106 ? -7.726 -5.618 11.784 1.00 0.00 123 GLN A C 9
ATOM 20166 O O . GLN A 1 106 ? -8.663 -5.914 12.520 1.00 0.00 123 GLN A O 9
ATOM 20180 N N . GLU A 1 107 ? -6.907 -4.620 12.008 1.00 0.00 124 GLU A N 9
ATOM 20181 C CA . GLU A 1 107 ? -7.052 -3.754 13.171 1.00 0.00 124 GLU A CA 9
ATOM 20182 C C . GLU A 1 107 ? -8.387 -3.017 13.131 1.00 0.00 124 GLU A C 9
ATOM 20183 O O . GLU A 1 107 ? -9.215 -3.133 14.055 1.00 0.00 124 GLU A O 9
ATOM 20195 N N . VAL A 1 108 ? -8.614 -2.284 12.051 1.00 0.00 125 VAL A N 9
ATOM 20196 C CA . VAL A 1 108 ? -9.847 -1.540 11.902 1.00 0.00 125 VAL A CA 9
ATOM 20197 C C . VAL A 1 108 ? -11.033 -2.482 11.805 1.00 0.00 125 VAL A C 9
ATOM 20198 O O . VAL A 1 108 ? -12.108 -2.172 12.271 1.00 0.00 125 VAL A O 9
ATOM 20211 N N . LEU A 1 109 ? -10.810 -3.656 11.236 1.00 0.00 126 LEU A N 9
ATOM 20212 C CA . LEU A 1 109 ? -11.874 -4.624 11.061 1.00 0.00 126 LEU A CA 9
ATOM 20213 C C . LEU A 1 109 ? -12.471 -5.024 12.397 1.00 0.00 126 LEU A C 9
ATOM 20214 O O . LEU A 1 109 ? -13.691 -5.104 12.538 1.00 0.00 126 LEU A O 9
ATOM 20230 N N . GLU A 1 110 ? -11.612 -5.264 13.381 1.00 0.00 127 GLU A N 9
ATOM 20231 C CA . GLU A 1 110 ? -12.078 -5.637 14.700 1.00 0.00 127 GLU A CA 9
ATOM 20232 C C . GLU A 1 110 ? -12.890 -4.513 15.315 1.00 0.00 127 GLU A C 9
ATOM 20233 O O . GLU A 1 110 ? -13.959 -4.747 15.870 1.00 0.00 127 GLU A O 9
ATOM 20245 N N . ARG A 1 111 ? -12.400 -3.281 15.188 1.00 0.00 128 ARG A N 9
ATOM 20246 C CA . ARG A 1 111 ? -13.119 -2.135 15.753 1.00 0.00 128 ARG A CA 9
ATOM 20247 C C . ARG A 1 111 ? -14.431 -1.880 15.013 1.00 0.00 128 ARG A C 9
ATOM 20248 O O . ARG A 1 111 ? -15.461 -1.626 15.632 1.00 0.00 128 ARG A O 9
ATOM 20269 N N . MET A 1 112 ? -14.380 -1.974 13.699 1.00 0.00 129 MET A N 9
ATOM 20270 C CA . MET A 1 112 ? -15.549 -1.755 12.846 1.00 0.00 129 MET A CA 9
ATOM 20271 C C . MET A 1 112 ? -16.630 -2.782 13.109 1.00 0.00 129 MET A C 9
ATOM 20272 O O . MET A 1 112 ? -17.794 -2.439 13.306 1.00 0.00 129 MET A O 9
ATOM 20286 N N . LYS A 1 113 ? -16.232 -4.033 13.118 1.00 0.00 130 LYS A N 9
ATOM 20287 C CA . LYS A 1 113 ? -17.152 -5.145 13.334 1.00 0.00 130 LYS A CA 9
ATOM 20288 C C . LYS A 1 113 ? -17.834 -5.032 14.698 1.00 0.00 130 LYS A C 9
ATOM 20289 O O . LYS A 1 113 ? -19.033 -5.304 14.835 1.00 0.00 130 LYS A O 9
ATOM 20308 N N . GLN A 1 114 ? -17.069 -4.629 15.701 1.00 0.00 131 GLN A N 9
ATOM 20309 C CA . GLN A 1 114 ? -17.600 -4.478 17.040 1.00 0.00 131 GLN A CA 9
ATOM 20310 C C . GLN A 1 114 ? -18.481 -3.244 17.141 1.00 0.00 131 GLN A C 9
ATOM 20311 O O . GLN A 1 114 ? -19.561 -3.300 17.719 1.00 0.00 131 GLN A O 9
ATOM 20325 N N . GLU A 1 115 ? -18.023 -2.126 16.573 1.00 0.00 132 GLU A N 9
ATOM 20326 C CA . GLU A 1 115 ? -18.799 -0.894 16.610 1.00 0.00 132 GLU A CA 9
ATOM 20327 C C . GLU A 1 115 ? -20.131 -1.071 15.887 1.00 0.00 132 GLU A C 9
ATOM 20328 O O . GLU A 1 115 ? -21.156 -0.566 16.340 1.00 0.00 132 GLU A O 9
ATOM 20340 N N . GLU A 1 116 ? -20.113 -1.797 14.764 1.00 0.00 133 GLU A N 9
ATOM 20341 C CA . GLU A 1 116 ? -21.336 -2.058 14.007 1.00 0.00 133 GLU A CA 9
ATOM 20342 C C . GLU A 1 116 ? -22.348 -2.730 14.924 1.00 0.00 133 GLU A C 9
ATOM 20343 O O . GLU A 1 116 ? -23.455 -2.221 15.141 1.00 0.00 133 GLU A O 9
ATOM 20355 N N . GLU A 1 117 ? -21.941 -3.876 15.454 1.00 0.00 134 GLU A N 9
ATOM 20356 C CA . GLU A 1 117 ? -22.743 -4.634 16.405 1.00 0.00 134 GLU A CA 9
ATOM 20357 C C . GLU A 1 117 ? -23.167 -3.745 17.587 1.00 0.00 134 GLU A C 9
ATOM 20358 O O . GLU A 1 117 ? -24.285 -3.826 18.053 1.00 0.00 134 GLU A O 9
ATOM 20370 N N . ALA A 1 118 ? -22.266 -2.880 18.043 1.00 0.00 135 ALA A N 9
ATOM 20371 C CA . ALA A 1 118 ? -22.555 -1.983 19.166 1.00 0.00 135 ALA A CA 9
ATOM 20372 C C . ALA A 1 118 ? -23.752 -1.074 18.868 1.00 0.00 135 ALA A C 9
ATOM 20373 O O . ALA A 1 118 ? -24.629 -0.891 19.720 1.00 0.00 135 ALA A O 9
ATOM 20380 N N . HIS A 1 119 ? -23.797 -0.519 17.658 1.00 0.00 136 HIS A N 9
ATOM 20381 C CA . HIS A 1 119 ? -24.903 0.359 17.270 1.00 0.00 136 HIS A CA 9
ATOM 20382 C C . HIS A 1 119 ? -26.193 -0.442 17.169 1.00 0.00 136 HIS A C 9
ATOM 20383 O O . HIS A 1 119 ? -27.231 -0.048 17.702 1.00 0.00 136 HIS A O 9
ATOM 20397 N N . LYS A 1 120 ? -26.100 -1.582 16.504 1.00 0.00 137 LYS A N 9
ATOM 20398 C CA . LYS A 1 120 ? -27.253 -2.429 16.250 1.00 0.00 137 LYS A CA 9
ATOM 20399 C C . LYS A 1 120 ? -27.790 -3.085 17.522 1.00 0.00 137 LYS A C 9
ATOM 20400 O O . LYS A 1 120 ? -28.997 -3.180 17.698 1.00 0.00 137 LYS A O 9
ATOM 20419 N N . LEU A 1 121 ? -26.898 -3.522 18.404 1.00 0.00 138 LEU A N 9
ATOM 20420 C CA . LEU A 1 121 ? -27.305 -4.179 19.646 1.00 0.00 138 LEU A CA 9
ATOM 20421 C C . LEU A 1 121 ? -28.052 -3.220 20.558 1.00 0.00 138 LEU A C 9
ATOM 20422 O O . LEU A 1 121 ? -29.022 -3.601 21.203 1.00 0.00 138 LEU A O 9
ATOM 20438 N N . THR A 1 122 ? -27.609 -1.973 20.619 1.00 0.00 139 THR A N 9
ATOM 20439 C CA . THR A 1 122 ? -28.287 -0.969 21.423 1.00 0.00 139 THR A CA 9
ATOM 20440 C C . THR A 1 122 ? -29.688 -0.671 20.853 1.00 0.00 139 THR A C 9
ATOM 20441 O O . THR A 1 122 ? -30.542 -0.090 21.522 1.00 0.00 139 THR A O 9
ATOM 20452 N N . ARG A 1 123 ? -29.909 -1.096 19.622 1.00 0.00 140 ARG A N 9
ATOM 20453 C CA . ARG A 1 123 ? -31.171 -0.879 18.943 1.00 0.00 140 ARG A CA 9
ATOM 20454 C C . ARG A 1 123 ? -31.905 -2.213 18.760 1.00 0.00 140 ARG A C 9
ATOM 20455 O O . ARG A 1 123 ? -32.901 -2.295 18.046 1.00 0.00 140 ARG A O 9
ATOM 20476 N N . GLN A 1 124 ? -31.411 -3.246 19.417 1.00 0.00 141 GLN A N 9
ATOM 20477 C CA . GLN A 1 124 ? -31.969 -4.579 19.268 1.00 0.00 141 GLN A CA 9
ATOM 20478 C C . GLN A 1 124 ? -32.116 -5.253 20.622 1.00 0.00 141 GLN A C 9
ATOM 20479 O O . GLN A 1 124 ? -31.199 -5.237 21.437 1.00 0.00 141 GLN A O 9
ATOM 20493 N N . TRP A 1 125 ? -33.263 -5.832 20.869 1.00 0.00 142 TRP A N 9
ATOM 20494 C CA . TRP A 1 125 ? -33.488 -6.526 22.116 1.00 0.00 142 TRP A CA 9
ATOM 20495 C C . TRP A 1 125 ? -33.240 -8.006 21.939 1.00 0.00 142 TRP A C 9
ATOM 20496 O O . TRP A 1 125 ? -34.039 -8.702 21.308 1.00 0.00 142 TRP A O 9
ATOM 20517 N N . SER A 1 126 ? -32.114 -8.469 22.476 1.00 0.00 143 SER A N 9
ATOM 20518 C CA . SER A 1 126 ? -31.719 -9.868 22.405 1.00 0.00 143 SER A CA 9
ATOM 20519 C C . SER A 1 126 ? -31.459 -10.285 20.951 1.00 0.00 143 SER A C 9
ATOM 20520 O O . SER A 1 126 ? -30.914 -9.506 20.169 1.00 0.00 143 SER A O 9
ATOM 20528 N N . LEU A 1 127 ? -31.835 -11.519 20.611 1.00 0.00 144 LEU A N 9
ATOM 20529 C CA . LEU A 1 127 ? -31.652 -12.070 19.267 1.00 0.00 144 LEU A CA 9
ATOM 20530 C C . LEU A 1 127 ? -30.178 -12.275 18.921 1.00 0.00 144 LEU A C 9
ATOM 20531 O O . LEU A 1 127 ? -29.598 -13.307 19.275 1.00 0.00 144 LEU A O 9
ATOM 20547 N N . ARG A 1 128 ? -29.574 -11.271 18.263 1.00 0.00 145 ARG A N 9
ATOM 20548 C CA . ARG A 1 128 ? -28.190 -11.364 17.765 1.00 0.00 145 ARG A CA 9
ATOM 20549 C C . ARG A 1 128 ? -27.955 -12.698 17.049 1.00 0.00 145 ARG A C 9
ATOM 20550 O O . ARG A 1 128 ? -27.154 -13.524 17.492 1.00 0.00 145 ARG A O 9
ATOM 20571 N N . PRO A 1 129 ? -28.662 -12.923 15.931 1.00 0.00 146 PRO A N 9
ATOM 20572 C CA . PRO A 1 129 ? -28.596 -14.162 15.196 1.00 0.00 146 PRO A CA 9
ATOM 20573 C C . PRO A 1 129 ? -27.488 -14.168 14.155 1.00 0.00 146 PRO A C 9
ATOM 20574 O O . PRO A 1 129 ? -27.358 -13.240 13.355 1.00 0.00 146 PRO A O 9
ATOM 20585 N N . ARG A 1 130 ? -26.694 -15.212 14.171 1.00 0.00 147 ARG A N 9
ATOM 20586 C CA . ARG A 1 130 ? -25.626 -15.368 13.215 1.00 0.00 147 ARG A CA 9
ATOM 20587 C C . ARG A 1 130 ? -25.983 -16.458 12.224 1.00 0.00 147 ARG A C 9
ATOM 20588 O O . ARG A 1 130 ? -26.894 -17.251 12.468 1.00 0.00 147 ARG A O 9
ATOM 20609 N N . GLY A 1 131 ? -25.287 -16.488 11.109 1.00 0.00 148 GLY A N 9
ATOM 20610 C CA . GLY A 1 131 ? -25.587 -17.460 10.081 1.00 0.00 148 GLY A CA 9
ATOM 20611 C C . GLY A 1 131 ? -26.492 -16.874 9.024 1.00 0.00 148 GLY A C 9
ATOM 20612 O O . GLY A 1 131 ? -26.901 -17.568 8.089 1.00 0.00 148 GLY A O 9
ATOM 20616 N N . SER A 1 132 ? -26.802 -15.583 9.192 1.00 0.00 149 SER A N 9
ATOM 20617 C CA . SER A 1 132 ? -27.659 -14.823 8.283 1.00 0.00 149 SER A CA 9
ATOM 20618 C C . SER A 1 132 ? -29.127 -15.262 8.383 1.00 0.00 149 SER A C 9
ATOM 20619 O O . SER A 1 132 ? -29.446 -16.455 8.339 1.00 0.00 149 SER A O 9
ATOM 20627 N N . LEU A 1 133 ? -30.012 -14.294 8.535 1.00 0.00 150 LEU A N 9
ATOM 20628 C CA . LEU A 1 133 ? -31.433 -14.569 8.617 1.00 0.00 150 LEU A CA 9
ATOM 20629 C C . LEU A 1 133 ? -32.006 -14.823 7.236 1.00 0.00 150 LEU A C 9
ATOM 20630 O O . LEU A 1 133 ? -32.090 -13.909 6.416 1.00 0.00 150 LEU A O 9
ATOM 20646 N N . ALA A 1 134 ? -32.351 -16.082 6.976 1.00 0.00 151 ALA A N 9
ATOM 20647 C CA . ALA A 1 134 ? -32.962 -16.501 5.709 1.00 0.00 151 ALA A CA 9
ATOM 20648 C C . ALA A 1 134 ? -32.099 -16.140 4.495 1.00 0.00 151 ALA A C 9
ATOM 20649 O O . ALA A 1 134 ? -32.605 -16.006 3.383 1.00 0.00 151 ALA A O 9
ATOM 20656 N N . THR A 1 135 ? -30.792 -15.990 4.719 1.00 0.00 152 THR A N 9
ATOM 20657 C CA . THR A 1 135 ? -29.844 -15.692 3.645 1.00 0.00 152 THR A CA 9
ATOM 20658 C C . THR A 1 135 ? -30.131 -14.307 2.994 1.00 0.00 152 THR A C 9
ATOM 20659 O O . THR A 1 135 ? -29.661 -14.009 1.895 1.00 0.00 152 THR A O 9
ATOM 20670 N N . PHE A 1 136 ? -30.862 -13.446 3.710 1.00 0.00 153 PHE A N 9
ATOM 20671 C CA . PHE A 1 136 ? -31.221 -12.113 3.188 1.00 0.00 153 PHE A CA 9
ATOM 20672 C C . PHE A 1 136 ? -30.000 -11.212 3.024 1.00 0.00 153 PHE A C 9
ATOM 20673 O O . PHE A 1 136 ? -30.084 -10.147 2.420 1.00 0.00 153 PHE A O 9
ATOM 20690 N N . GLU A 1 137 ? -28.881 -11.633 3.571 1.00 0.00 154 GLU A N 9
ATOM 20691 C CA . GLU A 1 137 ? -27.653 -10.860 3.470 1.00 0.00 154 GLU A CA 9
ATOM 20692 C C . GLU A 1 137 ? -26.837 -11.289 2.260 1.00 0.00 154 GLU A C 9
ATOM 20693 O O . GLU A 1 137 ? -25.775 -10.733 1.982 1.00 0.00 154 GLU A O 9
ATOM 20705 N N . THR A 1 138 ? -27.335 -12.283 1.554 1.00 0.00 155 THR A N 9
ATOM 20706 C CA . THR A 1 138 ? -26.694 -12.755 0.345 1.00 0.00 155 THR A CA 9
ATOM 20707 C C . THR A 1 138 ? -27.664 -12.654 -0.819 1.00 0.00 155 THR A C 9
ATOM 20708 O O . THR A 1 138 ? -27.318 -12.187 -1.903 1.00 0.00 155 THR A O 9
ATOM 20719 N N . GLU A 1 139 ? -28.875 -13.075 -0.569 1.00 0.00 156 GLU A N 9
ATOM 20720 C CA . GLU A 1 139 ? -29.929 -13.058 -1.556 1.00 0.00 156 GLU A CA 9
ATOM 20721 C C . GLU A 1 139 ? -31.202 -12.509 -0.928 1.00 0.00 156 GLU A C 9
ATOM 20722 O O . GLU A 1 139 ? -31.954 -13.238 -0.279 1.00 0.00 156 GLU A O 9
ATOM 20734 N N . ALA A 1 140 ? -31.411 -11.214 -1.086 1.00 0.00 157 ALA A N 9
ATOM 20735 C CA . ALA A 1 140 ? -32.584 -10.553 -0.533 1.00 0.00 157 ALA A CA 9
ATOM 20736 C C . ALA A 1 140 ? -33.725 -10.557 -1.530 1.00 0.00 157 ALA A C 9
ATOM 20737 O O . ALA A 1 140 ? -34.887 -10.347 -1.173 1.00 0.00 157 ALA A O 9
ATOM 20744 N N . GLU A 1 141 ? -33.387 -10.801 -2.774 1.00 0.00 158 GLU A N 9
ATOM 20745 C CA . GLU A 1 141 ? -34.367 -10.846 -3.839 1.00 0.00 158 GLU A CA 9
ATOM 20746 C C . GLU A 1 141 ? -34.934 -12.251 -3.971 1.00 0.00 158 GLU A C 9
ATOM 20747 O O . GLU A 1 141 ? -34.270 -13.231 -3.628 1.00 0.00 158 GLU A O 9
ATOM 20759 N N . ILE A 1 142 ? -36.154 -12.350 -4.459 1.00 0.00 159 ILE A N 9
ATOM 20760 C CA . ILE A 1 142 ? -36.811 -13.634 -4.582 1.00 0.00 159 ILE A CA 9
ATOM 20761 C C . ILE A 1 142 ? -36.626 -14.224 -5.967 1.00 0.00 159 ILE A C 9
ATOM 20762 O O . ILE A 1 142 ? -35.883 -15.191 -6.147 1.00 0.00 159 ILE A O 9
ATOM 20778 N N . ASP A 1 143 ? -37.263 -13.633 -6.936 1.00 0.00 160 ASP A N 9
ATOM 20779 C CA . ASP A 1 143 ? -37.213 -14.139 -8.294 1.00 0.00 160 ASP A CA 9
ATOM 20780 C C . ASP A 1 143 ? -36.979 -13.019 -9.288 1.00 0.00 160 ASP A C 9
ATOM 20781 O O . ASP A 1 143 ? -35.836 -12.895 -9.778 1.00 0.00 160 ASP A O 9
ATOM 20791 N N . ALA A 1 1 ? -26.134 8.576 -5.932 1.00 0.00 18 ALA A N 10
ATOM 20792 C CA . ALA A 1 1 ? -26.509 7.151 -5.826 1.00 0.00 18 ALA A CA 10
ATOM 20793 C C . ALA A 1 1 ? -25.353 6.314 -5.288 1.00 0.00 18 ALA A C 10
ATOM 20794 O O . ALA A 1 1 ? -25.573 5.290 -4.637 1.00 0.00 18 ALA A O 10
ATOM 20803 N N . ARG A 1 2 ? -24.122 6.740 -5.561 1.00 0.00 19 ARG A N 10
ATOM 20804 C CA . ARG A 1 2 ? -22.953 6.011 -5.094 1.00 0.00 19 ARG A CA 10
ATOM 20805 C C . ARG A 1 2 ? -22.841 6.098 -3.594 1.00 0.00 19 ARG A C 10
ATOM 20806 O O . ARG A 1 2 ? -22.997 7.173 -3.014 1.00 0.00 19 ARG A O 10
ATOM 20827 N N . SER A 1 3 ? -22.584 4.985 -2.968 1.00 0.00 20 SER A N 10
ATOM 20828 C CA . SER A 1 3 ? -22.362 4.970 -1.560 1.00 0.00 20 SER A CA 10
ATOM 20829 C C . SER A 1 3 ? -20.910 5.358 -1.299 1.00 0.00 20 SER A C 10
ATOM 20830 O O . SER A 1 3 ? -20.046 5.138 -2.163 1.00 0.00 20 SER A O 10
ATOM 20838 N N . PRO A 1 4 ? -20.611 5.958 -0.127 1.00 0.00 21 PRO A N 10
ATOM 20839 C CA . PRO A 1 4 ? -19.239 6.366 0.235 1.00 0.00 21 PRO A CA 10
ATOM 20840 C C . PRO A 1 4 ? -18.252 5.200 0.154 1.00 0.00 21 PRO A C 10
ATOM 20841 O O . PRO A 1 4 ? -17.034 5.401 0.113 1.00 0.00 21 PRO A O 10
ATOM 20852 N N . ALA A 1 5 ? -18.798 3.988 0.111 1.00 0.00 22 ALA A N 10
ATOM 20853 C CA . ALA A 1 5 ? -18.015 2.775 0.042 1.00 0.00 22 ALA A CA 10
ATOM 20854 C C . ALA A 1 5 ? -17.124 2.745 -1.197 1.00 0.00 22 ALA A C 10
ATOM 20855 O O . ALA A 1 5 ? -15.994 2.290 -1.123 1.00 0.00 22 ALA A O 10
ATOM 20862 N N . GLU A 1 6 ? -17.622 3.246 -2.335 1.00 0.00 23 GLU A N 10
ATOM 20863 C CA . GLU A 1 6 ? -16.815 3.224 -3.552 1.00 0.00 23 GLU A CA 10
ATOM 20864 C C . GLU A 1 6 ? -15.613 4.149 -3.421 1.00 0.00 23 GLU A C 10
ATOM 20865 O O . GLU A 1 6 ? -14.478 3.755 -3.694 1.00 0.00 23 GLU A O 10
ATOM 20877 N N . MET A 1 7 ? -15.876 5.366 -2.994 1.00 0.00 24 MET A N 10
ATOM 20878 C CA . MET A 1 7 ? -14.836 6.377 -2.793 1.00 0.00 24 MET A CA 10
ATOM 20879 C C . MET A 1 7 ? -13.710 5.864 -1.893 1.00 0.00 24 MET A C 10
ATOM 20880 O O . MET A 1 7 ? -12.525 6.038 -2.199 1.00 0.00 24 MET A O 10
ATOM 20894 N N . VAL A 1 8 ? -14.077 5.221 -0.799 1.00 0.00 25 VAL A N 10
ATOM 20895 C CA . VAL A 1 8 ? -13.086 4.727 0.138 1.00 0.00 25 VAL A CA 10
ATOM 20896 C C . VAL A 1 8 ? -12.424 3.443 -0.373 1.00 0.00 25 VAL A C 10
ATOM 20897 O O . VAL A 1 8 ? -11.242 3.216 -0.134 1.00 0.00 25 VAL A O 10
ATOM 20910 N N . LEU A 1 9 ? -13.181 2.632 -1.108 1.00 0.00 26 LEU A N 10
ATOM 20911 C CA . LEU A 1 9 ? -12.664 1.386 -1.670 1.00 0.00 26 LEU A CA 10
ATOM 20912 C C . LEU A 1 9 ? -11.614 1.694 -2.725 1.00 0.00 26 LEU A C 10
ATOM 20913 O O . LEU A 1 9 ? -10.577 1.032 -2.801 1.00 0.00 26 LEU A O 10
ATOM 20929 N N . GLU A 1 10 ? -11.882 2.717 -3.522 1.00 0.00 27 GLU A N 10
ATOM 20930 C CA . GLU A 1 10 ? -10.975 3.139 -4.556 1.00 0.00 27 GLU A CA 10
ATOM 20931 C C . GLU A 1 10 ? -9.704 3.653 -3.921 1.00 0.00 27 GLU A C 10
ATOM 20932 O O . GLU A 1 10 ? -8.625 3.301 -4.327 1.00 0.00 27 GLU A O 10
ATOM 20944 N N . THR A 1 11 ? -9.865 4.468 -2.889 1.00 0.00 28 THR A N 10
ATOM 20945 C CA . THR A 1 11 ? -8.739 5.044 -2.174 1.00 0.00 28 THR A CA 10
ATOM 20946 C C . THR A 1 11 ? -7.904 3.944 -1.523 1.00 0.00 28 THR A C 10
ATOM 20947 O O . THR A 1 11 ? -6.677 4.016 -1.484 1.00 0.00 28 THR A O 10
ATOM 20958 N N . LEU A 1 12 ? -8.585 2.924 -1.050 1.00 0.00 29 LEU A N 10
ATOM 20959 C CA . LEU A 1 12 ? -7.982 1.784 -0.429 1.00 0.00 29 LEU A CA 10
ATOM 20960 C C . LEU A 1 12 ? -7.147 1.018 -1.459 1.00 0.00 29 LEU A C 10
ATOM 20961 O O . LEU A 1 12 ? -5.947 0.804 -1.275 1.00 0.00 29 LEU A O 10
ATOM 20977 N N . MET A 1 13 ? -7.792 0.643 -2.558 1.00 0.00 30 MET A N 10
ATOM 20978 C CA . MET A 1 13 ? -7.136 -0.078 -3.647 1.00 0.00 30 MET A CA 10
ATOM 20979 C C . MET A 1 13 ? -6.109 0.804 -4.356 1.00 0.00 30 MET A C 10
ATOM 20980 O O . MET A 1 13 ? -5.219 0.312 -5.039 1.00 0.00 30 MET A O 10
ATOM 20994 N N . MET A 1 14 ? -6.212 2.100 -4.142 1.00 0.00 31 MET A N 10
ATOM 20995 C CA . MET A 1 14 ? -5.324 3.056 -4.793 1.00 0.00 31 MET A CA 10
ATOM 20996 C C . MET A 1 14 ? -4.082 3.235 -3.950 1.00 0.00 31 MET A C 10
ATOM 20997 O O . MET A 1 14 ? -2.972 3.357 -4.469 1.00 0.00 31 MET A O 10
ATOM 21011 N N . GLU A 1 15 ? -4.280 3.221 -2.636 1.00 0.00 32 GLU A N 10
ATOM 21012 C CA . GLU A 1 15 ? -3.197 3.321 -1.689 1.00 0.00 32 GLU A CA 10
ATOM 21013 C C . GLU A 1 15 ? -2.336 2.094 -1.834 1.00 0.00 32 GLU A C 10
ATOM 21014 O O . GLU A 1 15 ? -1.113 2.174 -1.961 1.00 0.00 32 GLU A O 10
ATOM 21026 N N . LEU A 1 16 ? -3.002 0.957 -1.831 1.00 0.00 33 LEU A N 10
ATOM 21027 C CA . LEU A 1 16 ? -2.366 -0.322 -2.015 1.00 0.00 33 LEU A CA 10
ATOM 21028 C C . LEU A 1 16 ? -1.566 -0.357 -3.318 1.00 0.00 33 LEU A C 10
ATOM 21029 O O . LEU A 1 16 ? -0.432 -0.807 -3.343 1.00 0.00 33 LEU A O 10
ATOM 21045 N N . THR A 1 17 ? -2.159 0.157 -4.376 1.00 0.00 34 THR A N 10
ATOM 21046 C CA . THR A 1 17 ? -1.532 0.138 -5.694 1.00 0.00 34 THR A CA 10
ATOM 21047 C C . THR A 1 17 ? -0.319 1.075 -5.781 1.00 0.00 34 THR A C 10
ATOM 21048 O O . THR A 1 17 ? 0.778 0.641 -6.133 1.00 0.00 34 THR A O 10
ATOM 21059 N N . GLY A 1 18 ? -0.521 2.346 -5.451 1.00 0.00 35 GLY A N 10
ATOM 21060 C CA . GLY A 1 18 ? 0.536 3.323 -5.544 1.00 0.00 35 GLY A CA 10
ATOM 21061 C C . GLY A 1 18 ? 1.715 2.970 -4.697 1.00 0.00 35 GLY A C 10
ATOM 21062 O O . GLY A 1 18 ? 2.856 3.221 -5.078 1.00 0.00 35 GLY A O 10
ATOM 21066 N N . GLN A 1 19 ? 1.452 2.359 -3.566 1.00 0.00 36 GLN A N 10
ATOM 21067 C CA . GLN A 1 19 ? 2.504 1.994 -2.665 1.00 0.00 36 GLN A CA 10
ATOM 21068 C C . GLN A 1 19 ? 3.124 0.668 -3.050 1.00 0.00 36 GLN A C 10
ATOM 21069 O O . GLN A 1 19 ? 4.290 0.438 -2.791 1.00 0.00 36 GLN A O 10
ATOM 21083 N N . MET A 1 20 ? 2.340 -0.207 -3.666 1.00 0.00 37 MET A N 10
ATOM 21084 C CA . MET A 1 20 ? 2.866 -1.468 -4.173 1.00 0.00 37 MET A CA 10
ATOM 21085 C C . MET A 1 20 ? 3.826 -1.173 -5.305 1.00 0.00 37 MET A C 10
ATOM 21086 O O . MET A 1 20 ? 4.889 -1.784 -5.425 1.00 0.00 37 MET A O 10
ATOM 21100 N N . ARG A 1 21 ? 3.443 -0.203 -6.110 1.00 0.00 38 ARG A N 10
ATOM 21101 C CA . ARG A 1 21 ? 4.267 0.285 -7.202 1.00 0.00 38 ARG A CA 10
ATOM 21102 C C . ARG A 1 21 ? 5.504 0.976 -6.637 1.00 0.00 38 ARG A C 10
ATOM 21103 O O . ARG A 1 21 ? 6.635 0.635 -6.988 1.00 0.00 38 ARG A O 10
ATOM 21124 N N . GLU A 1 22 ? 5.268 1.964 -5.765 1.00 0.00 39 GLU A N 10
ATOM 21125 C CA . GLU A 1 22 ? 6.351 2.693 -5.096 1.00 0.00 39 GLU A CA 10
ATOM 21126 C C . GLU A 1 22 ? 7.325 1.728 -4.429 1.00 0.00 39 GLU A C 10
ATOM 21127 O O . GLU A 1 22 ? 8.544 1.899 -4.515 1.00 0.00 39 GLU A O 10
ATOM 21139 N N . ALA A 1 23 ? 6.781 0.712 -3.772 1.00 0.00 40 ALA A N 10
ATOM 21140 C CA . ALA A 1 23 ? 7.600 -0.305 -3.110 1.00 0.00 40 ALA A CA 10
ATOM 21141 C C . ALA A 1 23 ? 8.548 -0.984 -4.087 1.00 0.00 40 ALA A C 10
ATOM 21142 O O . ALA A 1 23 ? 9.725 -1.194 -3.774 1.00 0.00 40 ALA A O 10
ATOM 21149 N N . GLU A 1 24 ? 8.041 -1.327 -5.267 1.00 0.00 41 GLU A N 10
ATOM 21150 C CA . GLU A 1 24 ? 8.868 -1.975 -6.283 1.00 0.00 41 GLU A CA 10
ATOM 21151 C C . GLU A 1 24 ? 9.970 -1.031 -6.748 1.00 0.00 41 GLU A C 10
ATOM 21152 O O . GLU A 1 24 ? 11.134 -1.422 -6.867 1.00 0.00 41 GLU A O 10
ATOM 21164 N N . ARG A 1 25 ? 9.592 0.219 -7.005 1.00 0.00 42 ARG A N 10
ATOM 21165 C CA . ARG A 1 25 ? 10.538 1.239 -7.459 1.00 0.00 42 ARG A CA 10
ATOM 21166 C C . ARG A 1 25 ? 11.651 1.434 -6.442 1.00 0.00 42 ARG A C 10
ATOM 21167 O O . ARG A 1 25 ? 12.820 1.599 -6.808 1.00 0.00 42 ARG A O 10
ATOM 21188 N N . GLN A 1 26 ? 11.283 1.401 -5.166 1.00 0.00 43 GLN A N 10
ATOM 21189 C CA . GLN A 1 26 ? 12.242 1.538 -4.083 1.00 0.00 43 GLN A CA 10
ATOM 21190 C C . GLN A 1 26 ? 13.227 0.377 -4.101 1.00 0.00 43 GLN A C 10
ATOM 21191 O O . GLN A 1 26 ? 14.438 0.577 -4.044 1.00 0.00 43 GLN A O 10
ATOM 21205 N N . GLN A 1 27 ? 12.700 -0.837 -4.199 1.00 0.00 44 GLN A N 10
ATOM 21206 C CA . GLN A 1 27 ? 13.537 -2.028 -4.239 1.00 0.00 44 GLN A CA 10
ATOM 21207 C C . GLN A 1 27 ? 14.420 -2.048 -5.480 1.00 0.00 44 GLN A C 10
ATOM 21208 O O . GLN A 1 27 ? 15.563 -2.498 -5.429 1.00 0.00 44 GLN A O 10
ATOM 21222 N N . ARG A 1 28 ? 13.896 -1.543 -6.587 1.00 0.00 45 ARG A N 10
ATOM 21223 C CA . ARG A 1 28 ? 14.661 -1.487 -7.825 1.00 0.00 45 ARG A CA 10
ATOM 21224 C C . ARG A 1 28 ? 15.782 -0.467 -7.699 1.00 0.00 45 ARG A C 10
ATOM 21225 O O . ARG A 1 28 ? 16.882 -0.663 -8.218 1.00 0.00 45 ARG A O 10
ATOM 21246 N N . GLU A 1 29 ? 15.505 0.610 -6.984 1.00 0.00 46 GLU A N 10
ATOM 21247 C CA . GLU A 1 29 ? 16.496 1.637 -6.738 1.00 0.00 46 GLU A CA 10
ATOM 21248 C C . GLU A 1 29 ? 17.557 1.095 -5.791 1.00 0.00 46 GLU A C 10
ATOM 21249 O O . GLU A 1 29 ? 18.750 1.323 -5.975 1.00 0.00 46 GLU A O 10
ATOM 21261 N N . ARG A 1 30 ? 17.098 0.343 -4.802 1.00 0.00 47 ARG A N 10
ATOM 21262 C CA . ARG A 1 30 ? 17.969 -0.266 -3.804 1.00 0.00 47 ARG A CA 10
ATOM 21263 C C . ARG A 1 30 ? 18.896 -1.283 -4.472 1.00 0.00 47 ARG A C 10
ATOM 21264 O O . ARG A 1 30 ? 20.088 -1.352 -4.170 1.00 0.00 47 ARG A O 10
ATOM 21285 N N . SER A 1 31 ? 18.328 -2.055 -5.388 1.00 0.00 48 SER A N 10
ATOM 21286 C CA . SER A 1 31 ? 19.064 -3.062 -6.143 1.00 0.00 48 SER A CA 10
ATOM 21287 C C . SER A 1 31 ? 20.215 -2.420 -6.909 1.00 0.00 48 SER A C 10
ATOM 21288 O O . SER A 1 31 ? 21.319 -2.955 -6.962 1.00 0.00 48 SER A O 10
ATOM 21296 N N . ASN A 1 32 ? 19.944 -1.273 -7.484 1.00 0.00 49 ASN A N 10
ATOM 21297 C CA . ASN A 1 32 ? 20.935 -0.536 -8.245 1.00 0.00 49 ASN A CA 10
ATOM 21298 C C . ASN A 1 32 ? 21.947 0.141 -7.316 1.00 0.00 49 ASN A C 10
ATOM 21299 O O . ASN A 1 32 ? 23.131 0.261 -7.643 1.00 0.00 49 ASN A O 10
ATOM 21310 N N . ALA A 1 33 ? 21.469 0.562 -6.158 1.00 0.00 50 ALA A N 10
ATOM 21311 C CA . ALA A 1 33 ? 22.297 1.255 -5.178 1.00 0.00 50 ALA A CA 10
ATOM 21312 C C . ALA A 1 33 ? 23.392 0.352 -4.644 1.00 0.00 50 ALA A C 10
ATOM 21313 O O . ALA A 1 33 ? 24.547 0.761 -4.514 1.00 0.00 50 ALA A O 10
ATOM 21320 N N . VAL A 1 34 ? 23.025 -0.867 -4.334 1.00 0.00 51 VAL A N 10
ATOM 21321 C CA . VAL A 1 34 ? 23.988 -1.853 -3.854 1.00 0.00 51 VAL A CA 10
ATOM 21322 C C . VAL A 1 34 ? 24.726 -2.494 -5.022 1.00 0.00 51 VAL A C 10
ATOM 21323 O O . VAL A 1 34 ? 25.776 -3.116 -4.844 1.00 0.00 51 VAL A O 10
ATOM 21336 N N . ARG A 1 35 ? 24.154 -2.321 -6.215 1.00 0.00 52 ARG A N 10
ATOM 21337 C CA . ARG A 1 35 ? 24.696 -2.846 -7.478 1.00 0.00 52 ARG A CA 10
ATOM 21338 C C . ARG A 1 35 ? 24.657 -4.375 -7.518 1.00 0.00 52 ARG A C 10
ATOM 21339 O O . ARG A 1 35 ? 23.840 -4.961 -8.225 1.00 0.00 52 ARG A O 10
ATOM 21360 N N . LYS A 1 36 ? 25.527 -5.013 -6.757 1.00 0.00 53 LYS A N 10
ATOM 21361 C CA . LYS A 1 36 ? 25.570 -6.456 -6.718 1.00 0.00 53 LYS A CA 10
ATOM 21362 C C . LYS A 1 36 ? 24.582 -6.977 -5.682 1.00 0.00 53 LYS A C 10
ATOM 21363 O O . LYS A 1 36 ? 24.923 -7.166 -4.512 1.00 0.00 53 LYS A O 10
ATOM 21382 N N . VAL A 1 37 ? 23.351 -7.158 -6.108 1.00 0.00 54 VAL A N 10
ATOM 21383 C CA . VAL A 1 37 ? 22.304 -7.654 -5.234 1.00 0.00 54 VAL A CA 10
ATOM 21384 C C . VAL A 1 37 ? 22.020 -9.122 -5.533 1.00 0.00 54 VAL A C 10
ATOM 21385 O O . VAL A 1 37 ? 21.494 -9.852 -4.687 1.00 0.00 54 VAL A O 10
ATOM 21398 N N . CYS A 1 38 ? 22.401 -9.544 -6.740 1.00 0.00 55 CYS A N 10
ATOM 21399 C CA . CYS A 1 38 ? 22.158 -10.893 -7.218 1.00 0.00 55 CYS A CA 10
ATOM 21400 C C . CYS A 1 38 ? 20.662 -11.180 -7.261 1.00 0.00 55 CYS A C 10
ATOM 21401 O O . CYS A 1 38 ? 20.121 -11.838 -6.377 1.00 0.00 55 CYS A O 10
ATOM 21409 N N . THR A 1 39 ? 20.004 -10.643 -8.288 1.00 0.00 56 THR A N 10
ATOM 21410 C CA . THR A 1 39 ? 18.562 -10.791 -8.489 1.00 0.00 56 THR A CA 10
ATOM 21411 C C . THR A 1 39 ? 17.759 -9.966 -7.463 1.00 0.00 56 THR A C 10
ATOM 21412 O O . THR A 1 39 ? 17.192 -8.927 -7.801 1.00 0.00 56 THR A O 10
ATOM 21423 N N . GLY A 1 40 ? 17.731 -10.421 -6.222 1.00 0.00 57 GLY A N 10
ATOM 21424 C CA . GLY A 1 40 ? 17.005 -9.720 -5.189 1.00 0.00 57 GLY A CA 10
ATOM 21425 C C . GLY A 1 40 ? 17.249 -10.325 -3.829 1.00 0.00 57 GLY A C 10
ATOM 21426 O O . GLY A 1 40 ? 18.400 -10.494 -3.418 1.00 0.00 57 GLY A O 10
ATOM 21430 N N . VAL A 1 41 ? 16.178 -10.660 -3.131 1.00 0.00 58 VAL A N 10
ATOM 21431 C CA . VAL A 1 41 ? 16.282 -11.271 -1.821 1.00 0.00 58 VAL A CA 10
ATOM 21432 C C . VAL A 1 41 ? 14.920 -11.805 -1.373 1.00 0.00 58 VAL A C 10
ATOM 21433 O O . VAL A 1 41 ? 13.881 -11.268 -1.759 1.00 0.00 58 VAL A O 10
ATOM 21446 N N . ASP A 1 42 ? 14.942 -12.874 -0.581 1.00 0.00 59 ASP A N 10
ATOM 21447 C CA . ASP A 1 42 ? 13.730 -13.508 -0.056 1.00 0.00 59 ASP A CA 10
ATOM 21448 C C . ASP A 1 42 ? 12.753 -13.842 -1.167 1.00 0.00 59 ASP A C 10
ATOM 21449 O O . ASP A 1 42 ? 11.727 -13.175 -1.354 1.00 0.00 59 ASP A O 10
ATOM 21458 N N . TYR A 1 43 ? 13.077 -14.877 -1.894 1.00 0.00 60 TYR A N 10
ATOM 21459 C CA . TYR A 1 43 ? 12.311 -15.289 -3.049 1.00 0.00 60 TYR A CA 10
ATOM 21460 C C . TYR A 1 43 ? 11.180 -16.216 -2.653 1.00 0.00 60 TYR A C 10
ATOM 21461 O O . TYR A 1 43 ? 11.298 -16.956 -1.691 1.00 0.00 60 TYR A O 10
ATOM 21479 N N . SER A 1 44 ? 10.086 -16.161 -3.409 1.00 0.00 61 SER A N 10
ATOM 21480 C CA . SER A 1 44 ? 8.913 -17.022 -3.200 1.00 0.00 61 SER A CA 10
ATOM 21481 C C . SER A 1 44 ? 8.151 -16.690 -1.916 1.00 0.00 61 SER A C 10
ATOM 21482 O O . SER A 1 44 ? 6.984 -16.291 -1.962 1.00 0.00 61 SER A O 10
ATOM 21490 N N . TRP A 1 45 ? 8.812 -16.835 -0.788 1.00 0.00 62 TRP A N 10
ATOM 21491 C CA . TRP A 1 45 ? 8.189 -16.595 0.507 1.00 0.00 62 TRP A CA 10
ATOM 21492 C C . TRP A 1 45 ? 7.845 -15.134 0.699 1.00 0.00 62 TRP A C 10
ATOM 21493 O O . TRP A 1 45 ? 6.869 -14.799 1.365 1.00 0.00 62 TRP A O 10
ATOM 21514 N N . LEU A 1 46 ? 8.632 -14.277 0.102 1.00 0.00 63 LEU A N 10
ATOM 21515 C CA . LEU A 1 46 ? 8.383 -12.846 0.169 1.00 0.00 63 LEU A CA 10
ATOM 21516 C C . LEU A 1 46 ? 8.302 -12.246 -1.224 1.00 0.00 63 LEU A C 10
ATOM 21517 O O . LEU A 1 46 ? 7.637 -11.227 -1.432 1.00 0.00 63 LEU A O 10
ATOM 21533 N N . ALA A 1 47 ? 9.007 -12.878 -2.167 1.00 0.00 64 ALA A N 10
ATOM 21534 C CA . ALA A 1 47 ? 9.007 -12.468 -3.579 1.00 0.00 64 ALA A CA 10
ATOM 21535 C C . ALA A 1 47 ? 9.475 -11.026 -3.735 1.00 0.00 64 ALA A C 10
ATOM 21536 O O . ALA A 1 47 ? 9.050 -10.313 -4.648 1.00 0.00 64 ALA A O 10
ATOM 21543 N N . SER A 1 48 ? 10.377 -10.616 -2.860 1.00 0.00 65 SER A N 10
ATOM 21544 C CA . SER A 1 48 ? 10.869 -9.260 -2.859 1.00 0.00 65 SER A CA 10
ATOM 21545 C C . SER A 1 48 ? 12.005 -9.076 -3.863 1.00 0.00 65 SER A C 10
ATOM 21546 O O . SER A 1 48 ? 13.180 -9.277 -3.559 1.00 0.00 65 SER A O 10
ATOM 21554 N N . THR A 1 49 ? 11.631 -8.741 -5.069 1.00 0.00 66 THR A N 10
ATOM 21555 C CA . THR A 1 49 ? 12.564 -8.509 -6.136 1.00 0.00 66 THR A CA 10
ATOM 21556 C C . THR A 1 49 ? 11.952 -7.499 -7.108 1.00 0.00 66 THR A C 10
ATOM 21557 O O . THR A 1 49 ? 10.776 -7.609 -7.454 1.00 0.00 66 THR A O 10
ATOM 21568 N N . PRO A 1 50 ? 12.734 -6.497 -7.549 1.00 0.00 67 PRO A N 10
ATOM 21569 C CA . PRO A 1 50 ? 12.254 -5.428 -8.460 1.00 0.00 67 PRO A CA 10
ATOM 21570 C C . PRO A 1 50 ? 11.777 -5.942 -9.821 1.00 0.00 67 PRO A C 10
ATOM 21571 O O . PRO A 1 50 ? 11.301 -5.170 -10.659 1.00 0.00 67 PRO A O 10
ATOM 21582 N N . ASP A 1 51 ? 11.920 -7.226 -10.034 1.00 0.00 68 ASP A N 10
ATOM 21583 C CA . ASP A 1 51 ? 11.513 -7.854 -11.278 1.00 0.00 68 ASP A CA 10
ATOM 21584 C C . ASP A 1 51 ? 10.590 -9.029 -11.006 1.00 0.00 68 ASP A C 10
ATOM 21585 O O . ASP A 1 51 ? 10.421 -9.914 -11.848 1.00 0.00 68 ASP A O 10
ATOM 21594 N N . SER A 1 52 ? 9.984 -9.027 -9.829 1.00 0.00 69 SER A N 10
ATOM 21595 C CA . SER A 1 52 ? 9.073 -10.070 -9.429 1.00 0.00 69 SER A CA 10
ATOM 21596 C C . SER A 1 52 ? 7.641 -9.591 -9.606 1.00 0.00 69 SER A C 10
ATOM 21597 O O . SER A 1 52 ? 7.355 -8.393 -9.511 1.00 0.00 69 SER A O 10
ATOM 21605 N N . THR A 1 53 ? 6.755 -10.516 -9.861 1.00 0.00 70 THR A N 10
ATOM 21606 C CA . THR A 1 53 ? 5.369 -10.196 -10.078 1.00 0.00 70 THR A CA 10
ATOM 21607 C C . THR A 1 53 ? 4.528 -10.391 -8.831 1.00 0.00 70 THR A C 10
ATOM 21608 O O . THR A 1 53 ? 4.344 -11.515 -8.350 1.00 0.00 70 THR A O 10
ATOM 21619 N N . TYR A 1 54 ? 4.036 -9.291 -8.312 1.00 0.00 71 TYR A N 10
ATOM 21620 C CA . TYR A 1 54 ? 3.135 -9.297 -7.191 1.00 0.00 71 TYR A CA 10
ATOM 21621 C C . TYR A 1 54 ? 1.717 -9.193 -7.711 1.00 0.00 71 TYR A C 10
ATOM 21622 O O . TYR A 1 54 ? 1.459 -8.501 -8.696 1.00 0.00 71 TYR A O 10
ATOM 21640 N N . ASP A 1 55 ? 0.816 -9.884 -7.081 1.00 0.00 72 ASP A N 10
ATOM 21641 C CA . ASP A 1 55 ? -0.563 -9.895 -7.510 1.00 0.00 72 ASP A CA 10
ATOM 21642 C C . ASP A 1 55 ? -1.503 -9.992 -6.336 1.00 0.00 72 ASP A C 10
ATOM 21643 O O . ASP A 1 55 ? -1.298 -10.791 -5.418 1.00 0.00 72 ASP A O 10
ATOM 21652 N N . LEU A 1 56 ? -2.511 -9.161 -6.353 1.00 0.00 73 LEU A N 10
ATOM 21653 C CA . LEU A 1 56 ? -3.535 -9.193 -5.351 1.00 0.00 73 LEU A CA 10
ATOM 21654 C C . LEU A 1 56 ? -4.605 -10.165 -5.804 1.00 0.00 73 LEU A C 10
ATOM 21655 O O . LEU A 1 56 ? -5.375 -9.869 -6.722 1.00 0.00 73 LEU A O 10
ATOM 21671 N N . SER A 1 57 ? -4.633 -11.321 -5.186 1.00 0.00 74 SER A N 10
ATOM 21672 C CA . SER A 1 57 ? -5.559 -12.364 -5.567 1.00 0.00 74 SER A CA 10
ATOM 21673 C C . SER A 1 57 ? -7.004 -11.920 -5.357 1.00 0.00 74 SER A C 10
ATOM 21674 O O . SER A 1 57 ? -7.287 -11.097 -4.475 1.00 0.00 74 SER A O 10
ATOM 21682 N N . PRO A 1 58 ? -7.938 -12.447 -6.181 1.00 0.00 75 PRO A N 10
ATOM 21683 C CA . PRO A 1 58 ? -9.359 -12.110 -6.097 1.00 0.00 75 PRO A CA 10
ATOM 21684 C C . PRO A 1 58 ? -9.923 -12.298 -4.698 1.00 0.00 75 PRO A C 10
ATOM 21685 O O . PRO A 1 58 ? -10.881 -11.626 -4.314 1.00 0.00 75 PRO A O 10
ATOM 21696 N N . ILE A 1 59 ? -9.324 -13.201 -3.932 1.00 0.00 76 ILE A N 10
ATOM 21697 C CA . ILE A 1 59 ? -9.753 -13.444 -2.569 1.00 0.00 76 ILE A CA 10
ATOM 21698 C C . ILE A 1 59 ? -9.382 -12.275 -1.667 1.00 0.00 76 ILE A C 10
ATOM 21699 O O . ILE A 1 59 ? -10.224 -11.776 -0.925 1.00 0.00 76 ILE A O 10
ATOM 21715 N N . GLU A 1 60 ? -8.125 -11.834 -1.741 1.00 0.00 77 GLU A N 10
ATOM 21716 C CA . GLU A 1 60 ? -7.688 -10.674 -0.967 1.00 0.00 77 GLU A CA 10
ATOM 21717 C C . GLU A 1 60 ? -8.513 -9.481 -1.356 1.00 0.00 77 GLU A C 10
ATOM 21718 O O . GLU A 1 60 ? -9.003 -8.751 -0.507 1.00 0.00 77 GLU A O 10
ATOM 21730 N N . ARG A 1 61 ? -8.667 -9.303 -2.654 1.00 0.00 78 ARG A N 10
ATOM 21731 C CA . ARG A 1 61 ? -9.466 -8.215 -3.208 1.00 0.00 78 ARG A CA 10
ATOM 21732 C C . ARG A 1 61 ? -10.877 -8.214 -2.616 1.00 0.00 78 ARG A C 10
ATOM 21733 O O . ARG A 1 61 ? -11.344 -7.201 -2.099 1.00 0.00 78 ARG A O 10
ATOM 21754 N N . LEU A 1 62 ? -11.537 -9.341 -2.721 1.00 0.00 79 LEU A N 10
ATOM 21755 C CA . LEU A 1 62 ? -12.885 -9.514 -2.175 1.00 0.00 79 LEU A CA 10
ATOM 21756 C C . LEU A 1 62 ? -12.913 -9.290 -0.666 1.00 0.00 79 LEU A C 10
ATOM 21757 O O . LEU A 1 62 ? -13.800 -8.617 -0.152 1.00 0.00 79 LEU A O 10
ATOM 21773 N N . GLN A 1 63 ? -11.936 -9.849 0.030 1.00 0.00 80 GLN A N 10
ATOM 21774 C CA . GLN A 1 63 ? -11.854 -9.708 1.477 1.00 0.00 80 GLN A CA 10
ATOM 21775 C C . GLN A 1 63 ? -11.715 -8.242 1.854 1.00 0.00 80 GLN A C 10
ATOM 21776 O O . GLN A 1 63 ? -12.417 -7.742 2.727 1.00 0.00 80 GLN A O 10
ATOM 21790 N N . LEU A 1 64 ? -10.817 -7.560 1.167 1.00 0.00 81 LEU A N 10
ATOM 21791 C CA . LEU A 1 64 ? -10.581 -6.149 1.395 1.00 0.00 81 LEU A CA 10
ATOM 21792 C C . LEU A 1 64 ? -11.819 -5.348 1.047 1.00 0.00 81 LEU A C 10
ATOM 21793 O O . LEU A 1 64 ? -12.116 -4.340 1.686 1.00 0.00 81 LEU A O 10
ATOM 21809 N N . GLU A 1 65 ? -12.545 -5.805 0.034 1.00 0.00 82 GLU A N 10
ATOM 21810 C CA . GLU A 1 65 ? -13.765 -5.158 -0.367 1.00 0.00 82 GLU A CA 10
ATOM 21811 C C . GLU A 1 65 ? -14.812 -5.298 0.707 1.00 0.00 82 GLU A C 10
ATOM 21812 O O . GLU A 1 65 ? -15.479 -4.333 1.068 1.00 0.00 82 GLU A O 10
ATOM 21824 N N . ASP A 1 66 ? -14.926 -6.496 1.236 1.00 0.00 83 ASP A N 10
ATOM 21825 C CA . ASP A 1 66 ? -15.891 -6.784 2.285 1.00 0.00 83 ASP A CA 10
ATOM 21826 C C . ASP A 1 66 ? -15.608 -5.921 3.495 1.00 0.00 83 ASP A C 10
ATOM 21827 O O . ASP A 1 66 ? -16.514 -5.332 4.086 1.00 0.00 83 ASP A O 10
ATOM 21836 N N . VAL A 1 67 ? -14.341 -5.825 3.832 1.00 0.00 84 VAL A N 10
ATOM 21837 C CA . VAL A 1 67 ? -13.906 -5.023 4.966 1.00 0.00 84 VAL A CA 10
ATOM 21838 C C . VAL A 1 67 ? -14.152 -3.530 4.723 1.00 0.00 84 VAL A C 10
ATOM 21839 O O . VAL A 1 67 ? -14.486 -2.796 5.645 1.00 0.00 84 VAL A O 10
ATOM 21852 N N . CYS A 1 68 ? -14.018 -3.099 3.480 1.00 0.00 85 CYS A N 10
ATOM 21853 C CA . CYS A 1 68 ? -14.163 -1.695 3.142 1.00 0.00 85 CYS A CA 10
ATOM 21854 C C . CYS A 1 68 ? -15.631 -1.295 3.031 1.00 0.00 85 CYS A C 10
ATOM 21855 O O . CYS A 1 68 ? -16.019 -0.206 3.437 1.00 0.00 85 CYS A O 10
ATOM 21863 N N . VAL A 1 69 ? -16.436 -2.168 2.467 1.00 0.00 86 VAL A N 10
ATOM 21864 C CA . VAL A 1 69 ? -17.857 -1.905 2.337 1.00 0.00 86 VAL A CA 10
ATOM 21865 C C . VAL A 1 69 ? -18.539 -1.909 3.710 1.00 0.00 86 VAL A C 10
ATOM 21866 O O . VAL A 1 69 ? -19.490 -1.158 3.950 1.00 0.00 86 VAL A O 10
ATOM 21879 N N . LYS A 1 70 ? -18.031 -2.734 4.612 1.00 0.00 87 LYS A N 10
ATOM 21880 C CA . LYS A 1 70 ? -18.594 -2.847 5.952 1.00 0.00 87 LYS A CA 10
ATOM 21881 C C . LYS A 1 70 ? -17.810 -2.021 6.968 1.00 0.00 87 LYS A C 10
ATOM 21882 O O . LYS A 1 70 ? -18.023 -2.140 8.175 1.00 0.00 87 LYS A O 10
ATOM 21901 N N . ILE A 1 71 ? -16.909 -1.184 6.481 1.00 0.00 88 ILE A N 10
ATOM 21902 C CA . ILE A 1 71 ? -16.157 -0.310 7.345 1.00 0.00 88 ILE A CA 10
ATOM 21903 C C . ILE A 1 71 ? -16.934 0.999 7.513 1.00 0.00 88 ILE A C 10
ATOM 21904 O O . ILE A 1 71 ? -18.027 1.155 6.961 1.00 0.00 88 ILE A O 10
ATOM 21920 N N . HIS A 1 72 ? -16.393 1.925 8.260 1.00 0.00 89 HIS A N 10
ATOM 21921 C CA . HIS A 1 72 ? -17.045 3.199 8.454 1.00 0.00 89 HIS A CA 10
ATOM 21922 C C . HIS A 1 72 ? -16.349 4.244 7.595 1.00 0.00 89 HIS A C 10
ATOM 21923 O O . HIS A 1 72 ? -15.116 4.322 7.597 1.00 0.00 89 HIS A O 10
ATOM 21937 N N . PRO A 1 73 ? -17.121 5.053 6.853 1.00 0.00 90 PRO A N 10
ATOM 21938 C CA . PRO A 1 73 ? -16.589 6.045 5.902 1.00 0.00 90 PRO A CA 10
ATOM 21939 C C . PRO A 1 73 ? -15.439 6.900 6.455 1.00 0.00 90 PRO A C 10
ATOM 21940 O O . PRO A 1 73 ? -14.365 6.966 5.852 1.00 0.00 90 PRO A O 10
ATOM 21951 N N . SER A 1 74 ? -15.651 7.524 7.603 1.00 0.00 91 SER A N 10
ATOM 21952 C CA . SER A 1 74 ? -14.669 8.435 8.182 1.00 0.00 91 SER A CA 10
ATOM 21953 C C . SER A 1 74 ? -13.436 7.716 8.761 1.00 0.00 91 SER A C 10
ATOM 21954 O O . SER A 1 74 ? -12.477 8.365 9.160 1.00 0.00 91 SER A O 10
ATOM 21962 N N . TYR A 1 75 ? -13.467 6.391 8.822 1.00 0.00 92 TYR A N 10
ATOM 21963 C CA . TYR A 1 75 ? -12.344 5.638 9.390 1.00 0.00 92 TYR A CA 10
ATOM 21964 C C . TYR A 1 75 ? -11.360 5.192 8.326 1.00 0.00 92 TYR A C 10
ATOM 21965 O O . TYR A 1 75 ? -10.186 4.968 8.616 1.00 0.00 92 TYR A O 10
ATOM 21983 N N . CYS A 1 76 ? -11.833 5.066 7.102 1.00 0.00 93 CYS A N 10
ATOM 21984 C CA . CYS A 1 76 ? -10.979 4.631 6.003 1.00 0.00 93 CYS A CA 10
ATOM 21985 C C . CYS A 1 76 ? -9.919 5.683 5.693 1.00 0.00 93 CYS A C 10
ATOM 21986 O O . CYS A 1 76 ? -8.739 5.367 5.573 1.00 0.00 93 CYS A O 10
ATOM 21994 N N . GLY A 1 77 ? -10.360 6.925 5.561 1.00 0.00 94 GLY A N 10
ATOM 21995 C CA . GLY A 1 77 ? -9.460 8.053 5.296 1.00 0.00 94 GLY A CA 10
ATOM 21996 C C . GLY A 1 77 ? -8.205 8.050 6.159 1.00 0.00 94 GLY A C 10
ATOM 21997 O O . GLY A 1 77 ? -7.096 7.917 5.633 1.00 0.00 94 GLY A O 10
ATOM 22001 N N . PRO A 1 78 ? -8.343 8.214 7.494 1.00 0.00 95 PRO A N 10
ATOM 22002 C CA . PRO A 1 78 ? -7.207 8.173 8.411 1.00 0.00 95 PRO A CA 10
ATOM 22003 C C . PRO A 1 78 ? -6.393 6.897 8.241 1.00 0.00 95 PRO A C 10
ATOM 22004 O O . PRO A 1 78 ? -5.174 6.949 8.165 1.00 0.00 95 PRO A O 10
ATOM 22015 N N . ALA A 1 79 ? -7.082 5.745 8.220 1.00 0.00 96 ALA A N 10
ATOM 22016 C CA . ALA A 1 79 ? -6.429 4.452 7.994 1.00 0.00 96 ALA A CA 10
ATOM 22017 C C . ALA A 1 79 ? -5.476 4.505 6.808 1.00 0.00 96 ALA A C 10
ATOM 22018 O O . ALA A 1 79 ? -4.342 4.029 6.895 1.00 0.00 96 ALA A O 10
ATOM 22025 N N . ILE A 1 80 ? -5.928 5.101 5.714 1.00 0.00 97 ILE A N 10
ATOM 22026 C CA . ILE A 1 80 ? -5.099 5.226 4.527 1.00 0.00 97 ILE A CA 10
ATOM 22027 C C . ILE A 1 80 ? -3.891 6.131 4.786 1.00 0.00 97 ILE A C 10
ATOM 22028 O O . ILE A 1 80 ? -2.750 5.769 4.491 1.00 0.00 97 ILE A O 10
ATOM 22044 N N . LEU A 1 81 ? -4.156 7.290 5.347 1.00 0.00 98 LEU A N 10
ATOM 22045 C CA . LEU A 1 81 ? -3.111 8.257 5.676 1.00 0.00 98 LEU A CA 10
ATOM 22046 C C . LEU A 1 81 ? -2.077 7.650 6.620 1.00 0.00 98 LEU A C 10
ATOM 22047 O O . LEU A 1 81 ? -0.871 7.847 6.449 1.00 0.00 98 LEU A O 10
ATOM 22063 N N . ARG A 1 82 ? -2.556 6.903 7.605 1.00 0.00 99 ARG A N 10
ATOM 22064 C CA . ARG A 1 82 ? -1.684 6.253 8.556 1.00 0.00 99 ARG A CA 10
ATOM 22065 C C . ARG A 1 82 ? -0.862 5.187 7.865 1.00 0.00 99 ARG A C 10
ATOM 22066 O O . ARG A 1 82 ? 0.320 5.043 8.138 1.00 0.00 99 ARG A O 10
ATOM 22087 N N . PHE A 1 83 ? -1.493 4.452 6.950 1.00 0.00 100 PHE A N 10
ATOM 22088 C CA . PHE A 1 83 ? -0.802 3.404 6.212 1.00 0.00 100 PHE A CA 10
ATOM 22089 C C . PHE A 1 83 ? 0.409 3.968 5.495 1.00 0.00 100 PHE A C 10
ATOM 22090 O O . PHE A 1 83 ? 1.520 3.449 5.620 1.00 0.00 100 PHE A O 10
ATOM 22107 N N . ARG A 1 84 ? 0.187 5.039 4.762 1.00 0.00 101 ARG A N 10
ATOM 22108 C CA . ARG A 1 84 ? 1.236 5.674 3.997 1.00 0.00 101 ARG A CA 10
ATOM 22109 C C . ARG A 1 84 ? 2.302 6.227 4.918 1.00 0.00 101 ARG A C 10
ATOM 22110 O O . ARG A 1 84 ? 3.495 6.083 4.660 1.00 0.00 101 ARG A O 10
ATOM 22131 N N . GLN A 1 85 ? 1.864 6.848 6.003 1.00 0.00 102 GLN A N 10
ATOM 22132 C CA . GLN A 1 85 ? 2.778 7.420 6.966 1.00 0.00 102 GLN A CA 10
ATOM 22133 C C . GLN A 1 85 ? 3.621 6.327 7.624 1.00 0.00 102 GLN A C 10
ATOM 22134 O O . GLN A 1 85 ? 4.791 6.538 7.936 1.00 0.00 102 GLN A O 10
ATOM 22148 N N . LEU A 1 86 ? 3.032 5.150 7.804 1.00 0.00 103 LEU A N 10
ATOM 22149 C CA . LEU A 1 86 ? 3.761 4.032 8.404 1.00 0.00 103 LEU A CA 10
ATOM 22150 C C . LEU A 1 86 ? 4.730 3.458 7.405 1.00 0.00 103 LEU A C 10
ATOM 22151 O O . LEU A 1 86 ? 5.882 3.204 7.716 1.00 0.00 103 LEU A O 10
ATOM 22167 N N . LEU A 1 87 ? 4.255 3.288 6.195 1.00 0.00 104 LEU A N 10
ATOM 22168 C CA . LEU A 1 87 ? 5.049 2.744 5.121 1.00 0.00 104 LEU A CA 10
ATOM 22169 C C . LEU A 1 87 ? 6.266 3.612 4.865 1.00 0.00 104 LEU A C 10
ATOM 22170 O O . LEU A 1 87 ? 7.359 3.126 4.631 1.00 0.00 104 LEU A O 10
ATOM 22186 N N . ALA A 1 88 ? 6.053 4.889 4.932 1.00 0.00 105 ALA A N 10
ATOM 22187 C CA . ALA A 1 88 ? 7.100 5.869 4.712 1.00 0.00 105 ALA A CA 10
ATOM 22188 C C . ALA A 1 88 ? 8.034 5.939 5.901 1.00 0.00 105 ALA A C 10
ATOM 22189 O O . ALA A 1 88 ? 9.199 6.325 5.779 1.00 0.00 105 ALA A O 10
ATOM 22196 N N . GLU A 1 89 ? 7.516 5.572 7.044 1.00 0.00 106 GLU A N 10
ATOM 22197 C CA . GLU A 1 89 ? 8.284 5.561 8.268 1.00 0.00 106 GLU A CA 10
ATOM 22198 C C . GLU A 1 89 ? 9.159 4.313 8.328 1.00 0.00 106 GLU A C 10
ATOM 22199 O O . GLU A 1 89 ? 10.298 4.359 8.781 1.00 0.00 106 GLU A O 10
ATOM 22211 N N . GLN A 1 90 ? 8.622 3.214 7.841 1.00 0.00 107 GLN A N 10
ATOM 22212 C CA . GLN A 1 90 ? 9.362 1.942 7.831 1.00 0.00 107 GLN A CA 10
ATOM 22213 C C . GLN A 1 90 ? 10.188 1.779 6.558 1.00 0.00 107 GLN A C 10
ATOM 22214 O O . GLN A 1 90 ? 11.064 0.914 6.494 1.00 0.00 107 GLN A O 10
ATOM 22228 N N . GLU A 1 91 ? 9.906 2.630 5.564 1.00 0.00 108 GLU A N 10
ATOM 22229 C CA . GLU A 1 91 ? 10.538 2.576 4.231 1.00 0.00 108 GLU A CA 10
ATOM 22230 C C . GLU A 1 91 ? 9.881 1.478 3.389 1.00 0.00 108 GLU A C 10
ATOM 22231 O O . GLU A 1 91 ? 9.690 0.358 3.861 1.00 0.00 108 GLU A O 10
ATOM 22243 N N . PRO A 1 92 ? 9.492 1.815 2.137 1.00 0.00 109 PRO A N 10
ATOM 22244 C CA . PRO A 1 92 ? 8.816 0.887 1.221 1.00 0.00 109 PRO A CA 10
ATOM 22245 C C . PRO A 1 92 ? 9.417 -0.530 1.199 1.00 0.00 109 PRO A C 10
ATOM 22246 O O . PRO A 1 92 ? 10.641 -0.712 1.193 1.00 0.00 109 PRO A O 10
ATOM 22257 N N . GLU A 1 93 ? 8.517 -1.507 1.115 1.00 0.00 110 GLU A N 10
ATOM 22258 C CA . GLU A 1 93 ? 8.831 -2.927 1.135 1.00 0.00 110 GLU A CA 10
ATOM 22259 C C . GLU A 1 93 ? 7.597 -3.685 0.715 1.00 0.00 110 GLU A C 10
ATOM 22260 O O . GLU A 1 93 ? 6.713 -3.900 1.511 1.00 0.00 110 GLU A O 10
ATOM 22272 N N . VAL A 1 94 ? 7.541 -4.054 -0.556 1.00 0.00 111 VAL A N 10
ATOM 22273 C CA . VAL A 1 94 ? 6.366 -4.702 -1.164 1.00 0.00 111 VAL A CA 10
ATOM 22274 C C . VAL A 1 94 ? 5.782 -5.819 -0.310 1.00 0.00 111 VAL A C 10
ATOM 22275 O O . VAL A 1 94 ? 4.564 -5.930 -0.173 1.00 0.00 111 VAL A O 10
ATOM 22288 N N . GLN A 1 95 ? 6.640 -6.613 0.282 1.00 0.00 112 GLN A N 10
ATOM 22289 C CA . GLN A 1 95 ? 6.184 -7.720 1.096 1.00 0.00 112 GLN A CA 10
ATOM 22290 C C . GLN A 1 95 ? 5.500 -7.200 2.366 1.00 0.00 112 GLN A C 10
ATOM 22291 O O . GLN A 1 95 ? 4.527 -7.784 2.853 1.00 0.00 112 GLN A O 10
ATOM 22305 N N . GLU A 1 96 ? 5.979 -6.067 2.867 1.00 0.00 113 GLU A N 10
ATOM 22306 C CA . GLU A 1 96 ? 5.448 -5.516 4.079 1.00 0.00 113 GLU A CA 10
ATOM 22307 C C . GLU A 1 96 ? 4.280 -4.615 3.762 1.00 0.00 113 GLU A C 10
ATOM 22308 O O . GLU A 1 96 ? 3.398 -4.445 4.572 1.00 0.00 113 GLU A O 10
ATOM 22320 N N . VAL A 1 97 ? 4.289 -4.044 2.568 1.00 0.00 114 VAL A N 10
ATOM 22321 C CA . VAL A 1 97 ? 3.190 -3.210 2.115 1.00 0.00 114 VAL A CA 10
ATOM 22322 C C . VAL A 1 97 ? 1.901 -3.994 2.194 1.00 0.00 114 VAL A C 10
ATOM 22323 O O . VAL A 1 97 ? 0.941 -3.568 2.819 1.00 0.00 114 VAL A O 10
ATOM 22336 N N . SER A 1 98 ? 1.908 -5.159 1.586 1.00 0.00 115 SER A N 10
ATOM 22337 C CA . SER A 1 98 ? 0.751 -6.017 1.570 1.00 0.00 115 SER A CA 10
ATOM 22338 C C . SER A 1 98 ? 0.418 -6.532 2.972 1.00 0.00 115 SER A C 10
ATOM 22339 O O . SER A 1 98 ? -0.748 -6.606 3.362 1.00 0.00 115 SER A O 10
ATOM 22347 N N . GLN A 1 99 ? 1.449 -6.864 3.722 1.00 0.00 116 GLN A N 10
ATOM 22348 C CA . GLN A 1 99 ? 1.291 -7.382 5.079 1.00 0.00 116 GLN A CA 10
ATOM 22349 C C . GLN A 1 99 ? 0.715 -6.320 6.010 1.00 0.00 116 GLN A C 10
ATOM 22350 O O . GLN A 1 99 ? -0.177 -6.592 6.805 1.00 0.00 116 GLN A O 10
ATOM 22364 N N . LEU A 1 100 ? 1.217 -5.113 5.882 1.00 0.00 117 LEU A N 10
ATOM 22365 C CA . LEU A 1 100 ? 0.785 -4.008 6.709 1.00 0.00 117 LEU A CA 10
ATOM 22366 C C . LEU A 1 100 ? -0.584 -3.578 6.272 1.00 0.00 117 LEU A C 10
ATOM 22367 O O . LEU A 1 100 ? -1.399 -3.125 7.075 1.00 0.00 117 LEU A O 10
ATOM 22383 N N . PHE A 1 101 ? -0.847 -3.763 4.994 1.00 0.00 118 PHE A N 10
ATOM 22384 C CA . PHE A 1 101 ? -2.128 -3.404 4.442 1.00 0.00 118 PHE A CA 10
ATOM 22385 C C . PHE A 1 101 ? -3.207 -4.334 4.982 1.00 0.00 118 PHE A C 10
ATOM 22386 O O . PHE A 1 101 ? -4.298 -3.901 5.345 1.00 0.00 118 PHE A O 10
ATOM 22403 N N . ARG A 1 102 ? -2.874 -5.611 5.073 1.00 0.00 119 ARG A N 10
ATOM 22404 C CA . ARG A 1 102 ? -3.796 -6.609 5.582 1.00 0.00 119 ARG A CA 10
ATOM 22405 C C . ARG A 1 102 ? -3.865 -6.497 7.094 1.00 0.00 119 ARG A C 10
ATOM 22406 O O . ARG A 1 102 ? -4.909 -6.740 7.697 1.00 0.00 119 ARG A O 10
ATOM 22427 N N . SER A 1 103 ? -2.743 -6.107 7.696 1.00 0.00 120 SER A N 10
ATOM 22428 C CA . SER A 1 103 ? -2.673 -5.922 9.133 1.00 0.00 120 SER A CA 10
ATOM 22429 C C . SER A 1 103 ? -3.643 -4.840 9.589 1.00 0.00 120 SER A C 10
ATOM 22430 O O . SER A 1 103 ? -4.573 -5.117 10.336 1.00 0.00 120 SER A O 10
ATOM 22438 N N . VAL A 1 104 ? -3.446 -3.620 9.101 1.00 0.00 121 VAL A N 10
ATOM 22439 C CA . VAL A 1 104 ? -4.286 -2.481 9.483 1.00 0.00 121 VAL A CA 10
ATOM 22440 C C . VAL A 1 104 ? -5.748 -2.740 9.200 1.00 0.00 121 VAL A C 10
ATOM 22441 O O . VAL A 1 104 ? -6.606 -2.475 10.039 1.00 0.00 121 VAL A O 10
ATOM 22454 N N . LEU A 1 105 ? -6.021 -3.276 8.036 1.00 0.00 122 LEU A N 10
ATOM 22455 C CA . LEU A 1 105 ? -7.388 -3.571 7.627 1.00 0.00 122 LEU A CA 10
ATOM 22456 C C . LEU A 1 105 ? -8.035 -4.581 8.549 1.00 0.00 122 LEU A C 10
ATOM 22457 O O . LEU A 1 105 ? -9.222 -4.503 8.824 1.00 0.00 122 LEU A O 10
ATOM 22473 N N . GLN A 1 106 ? -7.252 -5.521 9.032 1.00 0.00 123 GLN A N 10
ATOM 22474 C CA . GLN A 1 106 ? -7.770 -6.535 9.921 1.00 0.00 123 GLN A CA 10
ATOM 22475 C C . GLN A 1 106 ? -7.925 -5.975 11.318 1.00 0.00 123 GLN A C 10
ATOM 22476 O O . GLN A 1 106 ? -8.884 -6.290 12.034 1.00 0.00 123 GLN A O 10
ATOM 22490 N N . GLU A 1 107 ? -6.993 -5.133 11.682 1.00 0.00 124 GLU A N 10
ATOM 22491 C CA . GLU A 1 107 ? -6.993 -4.509 12.998 1.00 0.00 124 GLU A CA 10
ATOM 22492 C C . GLU A 1 107 ? -8.180 -3.570 13.139 1.00 0.00 124 GLU A C 10
ATOM 22493 O O . GLU A 1 107 ? -8.914 -3.603 14.141 1.00 0.00 124 GLU A O 10
ATOM 22505 N N . VAL A 1 108 ? -8.390 -2.759 12.119 1.00 0.00 125 VAL A N 10
ATOM 22506 C CA . VAL A 1 108 ? -9.491 -1.831 12.115 1.00 0.00 125 VAL A CA 10
ATOM 22507 C C . VAL A 1 108 ? -10.818 -2.579 11.947 1.00 0.00 125 VAL A C 10
ATOM 22508 O O . VAL A 1 108 ? -11.851 -2.125 12.414 1.00 0.00 125 VAL A O 10
ATOM 22521 N N . LEU A 1 109 ? -10.762 -3.754 11.311 1.00 0.00 126 LEU A N 10
ATOM 22522 C CA . LEU A 1 109 ? -11.951 -4.567 11.090 1.00 0.00 126 LEU A CA 10
ATOM 22523 C C . LEU A 1 109 ? -12.507 -5.089 12.408 1.00 0.00 126 LEU A C 10
ATOM 22524 O O . LEU A 1 109 ? -13.712 -5.037 12.647 1.00 0.00 126 LEU A O 10
ATOM 22540 N N . GLU A 1 110 ? -11.625 -5.587 13.262 1.00 0.00 127 GLU A N 10
ATOM 22541 C CA . GLU A 1 110 ? -12.041 -6.114 14.553 1.00 0.00 127 GLU A CA 10
ATOM 22542 C C . GLU A 1 110 ? -12.638 -5.000 15.414 1.00 0.00 127 GLU A C 10
ATOM 22543 O O . GLU A 1 110 ? -13.642 -5.197 16.098 1.00 0.00 127 GLU A O 10
ATOM 22555 N N . ARG A 1 111 ? -12.029 -3.823 15.346 1.00 0.00 128 ARG A N 10
ATOM 22556 C CA . ARG A 1 111 ? -12.509 -2.669 16.101 1.00 0.00 128 ARG A CA 10
ATOM 22557 C C . ARG A 1 111 ? -13.818 -2.161 15.517 1.00 0.00 128 ARG A C 10
ATOM 22558 O O . ARG A 1 111 ? -14.674 -1.632 16.228 1.00 0.00 128 ARG A O 10
ATOM 22579 N N . MET A 1 112 ? -13.966 -2.360 14.224 1.00 0.00 129 MET A N 10
ATOM 22580 C CA . MET A 1 112 ? -15.132 -1.906 13.495 1.00 0.00 129 MET A CA 10
ATOM 22581 C C . MET A 1 112 ? -16.321 -2.771 13.832 1.00 0.00 129 MET A C 10
ATOM 22582 O O . MET A 1 112 ? -17.411 -2.278 14.111 1.00 0.00 129 MET A O 10
ATOM 22596 N N . LYS A 1 113 ? -16.085 -4.064 13.818 1.00 0.00 130 LYS A N 10
ATOM 22597 C CA . LYS A 1 113 ? -17.107 -5.049 14.124 1.00 0.00 130 LYS A CA 10
ATOM 22598 C C . LYS A 1 113 ? -17.653 -4.829 15.528 1.00 0.00 130 LYS A C 10
ATOM 22599 O O . LYS A 1 113 ? -18.857 -4.935 15.759 1.00 0.00 130 LYS A O 10
ATOM 22618 N N . GLN A 1 114 ? -16.758 -4.505 16.455 1.00 0.00 131 GLN A N 10
ATOM 22619 C CA . GLN A 1 114 ? -17.138 -4.243 17.834 1.00 0.00 131 GLN A CA 10
ATOM 22620 C C . GLN A 1 114 ? -18.102 -3.053 17.906 1.00 0.00 131 GLN A C 10
ATOM 22621 O O . GLN A 1 114 ? -19.178 -3.151 18.502 1.00 0.00 131 GLN A O 10
ATOM 22635 N N . GLU A 1 115 ? -17.706 -1.929 17.300 1.00 0.00 132 GLU A N 10
ATOM 22636 C CA . GLU A 1 115 ? -18.554 -0.736 17.258 1.00 0.00 132 GLU A CA 10
ATOM 22637 C C . GLU A 1 115 ? -19.896 -1.028 16.582 1.00 0.00 132 GLU A C 10
ATOM 22638 O O . GLU A 1 115 ? -20.937 -0.492 16.992 1.00 0.00 132 GLU A O 10
ATOM 22650 N N . GLU A 1 116 ? -19.868 -1.877 15.553 1.00 0.00 133 GLU A N 10
ATOM 22651 C CA . GLU A 1 116 ? -21.087 -2.288 14.866 1.00 0.00 133 GLU A CA 10
ATOM 22652 C C . GLU A 1 116 ? -22.019 -3.000 15.831 1.00 0.00 133 GLU A C 10
ATOM 22653 O O . GLU A 1 116 ? -23.118 -2.521 16.109 1.00 0.00 133 GLU A O 10
ATOM 22665 N N . GLU A 1 117 ? -21.560 -4.140 16.344 1.00 0.00 134 GLU A N 10
ATOM 22666 C CA . GLU A 1 117 ? -22.333 -4.935 17.296 1.00 0.00 134 GLU A CA 10
ATOM 22667 C C . GLU A 1 117 ? -22.853 -4.089 18.447 1.00 0.00 134 GLU A C 10
ATOM 22668 O O . GLU A 1 117 ? -24.017 -4.170 18.795 1.00 0.00 134 GLU A O 10
ATOM 22680 N N . ALA A 1 118 ? -21.985 -3.264 19.010 1.00 0.00 135 ALA A N 10
ATOM 22681 C CA . ALA A 1 118 ? -22.336 -2.425 20.152 1.00 0.00 135 ALA A CA 10
ATOM 22682 C C . ALA A 1 118 ? -23.565 -1.547 19.879 1.00 0.00 135 ALA A C 10
ATOM 22683 O O . ALA A 1 118 ? -24.540 -1.564 20.645 1.00 0.00 135 ALA A O 10
ATOM 22690 N N . HIS A 1 119 ? -23.534 -0.815 18.775 1.00 0.00 136 HIS A N 10
ATOM 22691 C CA . HIS A 1 119 ? -24.611 0.123 18.448 1.00 0.00 136 HIS A CA 10
ATOM 22692 C C . HIS A 1 119 ? -25.803 -0.572 17.813 1.00 0.00 136 HIS A C 10
ATOM 22693 O O . HIS A 1 119 ? -26.934 -0.127 17.960 1.00 0.00 136 HIS A O 10
ATOM 22707 N N . LYS A 1 120 ? -25.549 -1.656 17.114 1.00 0.00 137 LYS A N 10
ATOM 22708 C CA . LYS A 1 120 ? -26.608 -2.393 16.442 1.00 0.00 137 LYS A CA 10
ATOM 22709 C C . LYS A 1 120 ? -27.422 -3.184 17.464 1.00 0.00 137 LYS A C 10
ATOM 22710 O O . LYS A 1 120 ? -28.645 -3.213 17.411 1.00 0.00 137 LYS A O 10
ATOM 22729 N N . LEU A 1 121 ? -26.715 -3.842 18.370 1.00 0.00 138 LEU A N 10
ATOM 22730 C CA . LEU A 1 121 ? -27.343 -4.595 19.452 1.00 0.00 138 LEU A CA 10
ATOM 22731 C C . LEU A 1 121 ? -28.233 -3.675 20.296 1.00 0.00 138 LEU A C 10
ATOM 22732 O O . LEU A 1 121 ? -29.351 -4.043 20.663 1.00 0.00 138 LEU A O 10
ATOM 22748 N N . THR A 1 122 ? -27.739 -2.484 20.599 1.00 0.00 139 THR A N 10
ATOM 22749 C CA . THR A 1 122 ? -28.507 -1.539 21.390 1.00 0.00 139 THR A CA 10
ATOM 22750 C C . THR A 1 122 ? -29.641 -0.909 20.575 1.00 0.00 139 THR A C 10
ATOM 22751 O O . THR A 1 122 ? -30.814 -1.002 20.950 1.00 0.00 139 THR A O 10
ATOM 22762 N N . ARG A 1 123 ? -29.294 -0.289 19.460 1.00 0.00 140 ARG A N 10
ATOM 22763 C CA . ARG A 1 123 ? -30.274 0.363 18.611 1.00 0.00 140 ARG A CA 10
ATOM 22764 C C . ARG A 1 123 ? -30.721 -0.563 17.481 1.00 0.00 140 ARG A C 10
ATOM 22765 O O . ARG A 1 123 ? -30.103 -0.609 16.416 1.00 0.00 140 ARG A O 10
ATOM 22786 N N . GLN A 1 124 ? -31.781 -1.316 17.726 1.00 0.00 141 GLN A N 10
ATOM 22787 C CA . GLN A 1 124 ? -32.315 -2.227 16.721 1.00 0.00 141 GLN A CA 10
ATOM 22788 C C . GLN A 1 124 ? -33.833 -2.304 16.820 1.00 0.00 141 GLN A C 10
ATOM 22789 O O . GLN A 1 124 ? -34.454 -3.290 16.420 1.00 0.00 141 GLN A O 10
ATOM 22803 N N . TRP A 1 125 ? -34.416 -1.238 17.317 1.00 0.00 142 TRP A N 10
ATOM 22804 C CA . TRP A 1 125 ? -35.852 -1.159 17.538 1.00 0.00 142 TRP A CA 10
ATOM 22805 C C . TRP A 1 125 ? -36.606 -1.133 16.220 1.00 0.00 142 TRP A C 10
ATOM 22806 O O . TRP A 1 125 ? -36.426 -0.219 15.410 1.00 0.00 142 TRP A O 10
ATOM 22827 N N . SER A 1 126 ? -37.428 -2.160 16.000 1.00 0.00 143 SER A N 10
ATOM 22828 C CA . SER A 1 126 ? -38.242 -2.284 14.793 1.00 0.00 143 SER A CA 10
ATOM 22829 C C . SER A 1 126 ? -37.367 -2.463 13.550 1.00 0.00 143 SER A C 10
ATOM 22830 O O . SER A 1 126 ? -37.784 -2.152 12.430 1.00 0.00 143 SER A O 10
ATOM 22838 N N . LEU A 1 127 ? -36.162 -2.986 13.753 1.00 0.00 144 LEU A N 10
ATOM 22839 C CA . LEU A 1 127 ? -35.236 -3.212 12.659 1.00 0.00 144 LEU A CA 10
ATOM 22840 C C . LEU A 1 127 ? -35.780 -4.316 11.755 1.00 0.00 144 LEU A C 10
ATOM 22841 O O . LEU A 1 127 ? -36.037 -5.438 12.205 1.00 0.00 144 LEU A O 10
ATOM 22857 N N . ARG A 1 128 ? -35.988 -3.988 10.498 1.00 0.00 145 ARG A N 10
ATOM 22858 C CA . ARG A 1 128 ? -36.504 -4.936 9.537 1.00 0.00 145 ARG A CA 10
ATOM 22859 C C . ARG A 1 128 ? -35.379 -5.400 8.630 1.00 0.00 145 ARG A C 10
ATOM 22860 O O . ARG A 1 128 ? -34.496 -4.611 8.295 1.00 0.00 145 ARG A O 10
ATOM 22881 N N . PRO A 1 129 ? -35.378 -6.680 8.239 1.00 0.00 146 PRO A N 10
ATOM 22882 C CA . PRO A 1 129 ? -34.367 -7.227 7.332 1.00 0.00 146 PRO A CA 10
ATOM 22883 C C . PRO A 1 129 ? -34.408 -6.539 5.969 1.00 0.00 146 PRO A C 10
ATOM 22884 O O . PRO A 1 129 ? -35.186 -6.908 5.091 1.00 0.00 146 PRO A O 10
ATOM 22895 N N . ARG A 1 130 ? -33.594 -5.519 5.819 1.00 0.00 147 ARG A N 10
ATOM 22896 C CA . ARG A 1 130 ? -33.541 -4.750 4.590 1.00 0.00 147 ARG A CA 10
ATOM 22897 C C . ARG A 1 130 ? -32.171 -4.864 3.949 1.00 0.00 147 ARG A C 10
ATOM 22898 O O . ARG A 1 130 ? -31.868 -4.184 2.970 1.00 0.00 147 ARG A O 10
ATOM 22919 N N . GLY A 1 131 ? -31.349 -5.738 4.503 1.00 0.00 148 GLY A N 10
ATOM 22920 C CA . GLY A 1 131 ? -30.024 -5.951 3.973 1.00 0.00 148 GLY A CA 10
ATOM 22921 C C . GLY A 1 131 ? -30.025 -6.945 2.834 1.00 0.00 148 GLY A C 10
ATOM 22922 O O . GLY A 1 131 ? -29.643 -8.096 3.017 1.00 0.00 148 GLY A O 10
ATOM 22926 N N . SER A 1 132 ? -30.474 -6.487 1.664 1.00 0.00 149 SER A N 10
ATOM 22927 C CA . SER A 1 132 ? -30.553 -7.304 0.441 1.00 0.00 149 SER A CA 10
ATOM 22928 C C . SER A 1 132 ? -31.724 -8.301 0.490 1.00 0.00 149 SER A C 10
ATOM 22929 O O . SER A 1 132 ? -31.874 -9.142 -0.395 1.00 0.00 149 SER A O 10
ATOM 22937 N N . LEU A 1 133 ? -32.555 -8.192 1.522 1.00 0.00 150 LEU A N 10
ATOM 22938 C CA . LEU A 1 133 ? -33.733 -9.043 1.642 1.00 0.00 150 LEU A CA 10
ATOM 22939 C C . LEU A 1 133 ? -34.906 -8.420 0.903 1.00 0.00 150 LEU A C 10
ATOM 22940 O O . LEU A 1 133 ? -34.795 -7.302 0.389 1.00 0.00 150 LEU A O 10
ATOM 22956 N N . ALA A 1 134 ? -36.031 -9.154 0.853 1.00 0.00 151 ALA A N 10
ATOM 22957 C CA . ALA A 1 134 ? -37.258 -8.725 0.149 1.00 0.00 151 ALA A CA 10
ATOM 22958 C C . ALA A 1 134 ? -37.081 -8.803 -1.371 1.00 0.00 151 ALA A C 10
ATOM 22959 O O . ALA A 1 134 ? -37.902 -9.394 -2.073 1.00 0.00 151 ALA A O 10
ATOM 22966 N N . THR A 1 135 ? -35.996 -8.237 -1.865 1.00 0.00 152 THR A N 10
ATOM 22967 C CA . THR A 1 135 ? -35.679 -8.252 -3.279 1.00 0.00 152 THR A CA 10
ATOM 22968 C C . THR A 1 135 ? -34.981 -9.559 -3.666 1.00 0.00 152 THR A C 10
ATOM 22969 O O . THR A 1 135 ? -34.010 -9.566 -4.432 1.00 0.00 152 THR A O 10
ATOM 22980 N N . PHE A 1 136 ? -35.513 -10.672 -3.162 1.00 0.00 153 PHE A N 10
ATOM 22981 C CA . PHE A 1 136 ? -34.957 -11.996 -3.424 1.00 0.00 153 PHE A CA 10
ATOM 22982 C C . PHE A 1 136 ? -35.208 -12.399 -4.880 1.00 0.00 153 PHE A C 10
ATOM 22983 O O . PHE A 1 136 ? -34.722 -13.426 -5.348 1.00 0.00 153 PHE A O 10
ATOM 23000 N N . GLU A 1 137 ? -35.950 -11.550 -5.591 1.00 0.00 154 GLU A N 10
ATOM 23001 C CA . GLU A 1 137 ? -36.246 -11.746 -7.014 1.00 0.00 154 GLU A CA 10
ATOM 23002 C C . GLU A 1 137 ? -34.962 -11.717 -7.827 1.00 0.00 154 GLU A C 10
ATOM 23003 O O . GLU A 1 137 ? -34.934 -12.101 -8.992 1.00 0.00 154 GLU A O 10
ATOM 23015 N N . THR A 1 138 ? -33.908 -11.239 -7.193 1.00 0.00 155 THR A N 10
ATOM 23016 C CA . THR A 1 138 ? -32.592 -11.174 -7.788 1.00 0.00 155 THR A CA 10
ATOM 23017 C C . THR A 1 138 ? -32.072 -12.588 -8.068 1.00 0.00 155 THR A C 10
ATOM 23018 O O . THR A 1 138 ? -31.228 -12.801 -8.939 1.00 0.00 155 THR A O 10
ATOM 23029 N N . GLU A 1 139 ? -32.610 -13.542 -7.339 1.00 0.00 156 GLU A N 10
ATOM 23030 C CA . GLU A 1 139 ? -32.251 -14.933 -7.499 1.00 0.00 156 GLU A CA 10
ATOM 23031 C C . GLU A 1 139 ? -33.331 -15.626 -8.318 1.00 0.00 156 GLU A C 10
ATOM 23032 O O . GLU A 1 139 ? -34.518 -15.333 -8.165 1.00 0.00 156 GLU A O 10
ATOM 23044 N N . ALA A 1 140 ? -32.926 -16.530 -9.178 1.00 0.00 157 ALA A N 10
ATOM 23045 C CA . ALA A 1 140 ? -33.864 -17.225 -10.044 1.00 0.00 157 ALA A CA 10
ATOM 23046 C C . ALA A 1 140 ? -34.401 -18.487 -9.382 1.00 0.00 157 ALA A C 10
ATOM 23047 O O . ALA A 1 140 ? -33.643 -19.409 -9.075 1.00 0.00 157 ALA A O 10
ATOM 23054 N N . GLU A 1 141 ? -35.710 -18.518 -9.163 1.00 0.00 158 GLU A N 10
ATOM 23055 C CA . GLU A 1 141 ? -36.368 -19.670 -8.551 1.00 0.00 158 GLU A CA 10
ATOM 23056 C C . GLU A 1 141 ? -36.486 -20.817 -9.552 1.00 0.00 158 GLU A C 10
ATOM 23057 O O . GLU A 1 141 ? -36.213 -20.647 -10.745 1.00 0.00 158 GLU A O 10
ATOM 23069 N N . ILE A 1 142 ? -36.877 -21.979 -9.068 1.00 0.00 159 ILE A N 10
ATOM 23070 C CA . ILE A 1 142 ? -37.060 -23.138 -9.934 1.00 0.00 159 ILE A CA 10
ATOM 23071 C C . ILE A 1 142 ? -38.532 -23.526 -10.002 1.00 0.00 159 ILE A C 10
ATOM 23072 O O . ILE A 1 142 ? -39.018 -24.006 -11.028 1.00 0.00 159 ILE A O 10
ATOM 23088 N N . ASP A 1 143 ? -39.223 -23.278 -8.909 1.00 0.00 160 ASP A N 10
ATOM 23089 C CA . ASP A 1 143 ? -40.648 -23.592 -8.757 1.00 0.00 160 ASP A CA 10
ATOM 23090 C C . ASP A 1 143 ? -40.920 -25.069 -9.008 1.00 0.00 160 ASP A C 10
ATOM 23091 O O . ASP A 1 143 ? -40.690 -25.872 -8.087 1.00 0.00 160 ASP A O 10
#

InterPro domains:
  IPR028092 Retinal degeneration protein 3 [PF14473] (6-133)
  IPR028092 Retinal degeneration protein 3 [PTHR28489] (1-193)

Solvent-accessible surface area: 10584 Å² total; per-residue (Å²): 158,149,58,82,32,76,88,1,30,84,34,1,36,123,17,3,51,40,13,29,169,83,0,45,133,51,17,77,87,114,29,96,66,109,173,184,50,102,159,39,65,31,82,15,134,121,97,60,114,60,149,50,72,56,64,69,36,114,114,26,98,112,82,8,51,83,9,0,69,79,8,65,76,100,69,6,40,74,6,26,116,101,4,138,104,50,10,71,142,78,113,28,37,1,36,51,0,16,73,15,6,87,60,11,4,88,77,3,19,114,91,0,67,94,82,27,84,56,103,110,128,82,123,102,189,64,134,175,133,150,49,89,114,55,96,116,105,118,128,61,162,162,202

Organism: Homo sapiens (NCBI:txid9606)

Secondary structure (DSSP, 8-state):
---HHHHHHHHHHHHHHHHHHHHHHHHHHHHHHH---BSB---SSSSS--SS-----HHHHHHHHHHHHTS-GGGHHHHHHHHHHHHHHH---HHHHHHHHHHHHHHHHHHHHHHHHHHHHHTGGG--S-----GGGTT----

Foldseek 3Di:
DDDLLVVLLCLLVVLLVVLLLVLLVQQVVVCVVVVPQPQHDDPPNQNFGNPGDDDCDPVNSVVLSVLSNLADNVVSVVLSVVLVVVCVVVDRHNSVSVVVSVVSSVVSSVVRVVVCCVCCVVPCVVPDPPPCPPVCVVDDDDD

Sequence (143 aa):
ARSPAEMVLETLMMELTGQMREAERQQRERSNAVRKVCTGVDYSWLASTPDSTYDLSPIERLQLEDVCVKIHPSYCGPAILRFRQLLAEQEPEVQEVSQLFRSVLQEVLERMKQEEEAHKLTRQWSLRPRGSLATFETEAEIDARSPAEMVLETLMMELTGQMREAERQQRERSNAVRKVCTGVDYSWLASTPDSTYDLSPIERLQLEDVCVKIHPSYCGPAILRFRQLLAEQEPEVQEVSQLFRSVLQEVLERMKQEEEAHKLTRQWSLRPRGSLATFETEAEIDARSPAEMVLETLMMELTGQMREAERQQRERSNAVRKVCTGVDYSWLASTPDSTYDLSPIERLQLEDVCVKIHPSYCGPAILRFRQLLAEQEPEVQEVSQLFRSVLQEVLERMKQEEEAHKLTRQWSLRPRGSLATFETEAEIDARSPAEMVLETLMMELTGQMREAERQQRERSNAVRKVCTGVDYSWLASTPDSTYDLSPIERLQLEDVCVKIHPSYCGPAILRFRQLLAEQEPEVQEVSQLFRSVLQEVLERMKQEEEAHKLTRQWSLRPRGSLATFETEAEIDARSPAEMVLETLMMELTGQMREAERQQRERSNAVRKVCTGVDYSWLASTPDSTYDLSPIERLQLEDVCVKIHPSYCGPAILRFRQLLAEQEPEVQEVSQLFRSVLQEVLERMKQEEEAHKLTRQWSLRPRGSLATFETEAEIDARSPAEMVLETLMMELTGQMREAERQQRERSNAVRKVCTGVDYSWLASTPDSTYDLSPIERLQLEDVCVKIHPSYCGPAILRFRQLLAEQEPEVQEVSQLFRSVLQEVLERMKQEEEAHKLTRQWSLRPRGSLATFETEAEIDARSPAEMVLETLMMELTGQMREAERQQRERSNAVRKVCTGVDYSWLASTPDSTYDLSPIERLQLEDVCVKIHPSYCGPAILRFRQLLAEQEPEVQEVSQLFRSVLQEVLERMKQEEEAHKLTRQWSLRPRGSLATFETEAEIDARSPAEMVLETLMMELTGQMREAERQQRERSNAVRKVCTGVDYSWLASTPDSTYDLSPIERLQLEDVCVKIHPSYCGPAILRFRQLLAEQEPEVQEVSQLFRSVLQEVLERMKQEEEAHKLTRQWSLRPRGSLATFETEAEIDARSPAEMVLETLMMELTGQMREAERQQRERSNAVRKVCTGVDYSWLASTPDSTYDLSPIERLQLEDVCVKIHPSYCGPAILRFRQLLAEQEPEVQEVSQLFRSVLQEVLERMKQEEEAHKLTRQWSLRPRGSLATFETEAEIDARSPAEMVLETLMMELTGQMREAERQQRERSNAVRKVCTGVDYSWLASTPDSTYDLSPIERLQLEDVCVKIHPSYCGPAILRFRQLLAEQEPEVQEVSQLFRSVLQEVLERMKQEEEAHKLTRQWSLRPRGSLATFETEAEID

Radius of gyration: 19.88 Å; Cα contacts (8 Å, |Δi|>4): 89; chains: 1; bounding box: 63×31×38 Å